Protein AF-0000000072077276 (afdb_homodimer)

Structure (mmCIF, N/CA/C/O backbone):
data_AF-0000000072077276-model_v1
#
loop_
_entity.id
_entity.type
_entity.pdbx_description
1 polymer 'DUF2264 domain-containing protein'
#
loop_
_atom_site.group_PDB
_atom_site.id
_atom_site.type_symbol
_atom_site.label_atom_id
_atom_site.label_alt_id
_atom_site.label_comp_id
_atom_site.label_asym_id
_atom_site.label_entity_id
_atom_site.label_seq_id
_atom_site.pdbx_PDB_ins_code
_atom_site.Cartn_x
_atom_site.Cartn_y
_atom_site.Cartn_z
_atom_site.occupancy
_atom_site.B_iso_or_equiv
_atom_site.auth_seq_id
_atom_site.auth_comp_id
_atom_site.auth_asym_id
_atom_site.auth_atom_id
_atom_site.pdbx_PDB_model_num
ATOM 1 N N . MET A 1 1 ? -15.305 -2.746 10.156 1 89.38 1 MET A N 1
ATOM 2 C CA . MET A 1 1 ? -14.961 -3.555 11.328 1 89.38 1 MET A CA 1
ATOM 3 C C . MET A 1 1 ? -14.883 -2.689 12.578 1 89.38 1 MET A C 1
ATOM 5 O O . MET A 1 1 ? -14.359 -1.573 12.531 1 89.38 1 MET A O 1
ATOM 9 N N . GLN A 1 2 ? -15.477 -3.15 13.703 1 85.81 2 GLN A N 1
ATOM 10 C CA . GLN A 1 2 ? -15.391 -2.453 14.984 1 85.81 2 GLN A CA 1
ATOM 11 C C . GLN A 1 2 ? -14.242 -2.996 15.828 1 85.81 2 GLN A C 1
ATOM 13 O O . GLN A 1 2 ? -14.164 -4.199 16.094 1 85.81 2 GLN A O 1
ATOM 18 N N . PRO A 1 3 ? -13.328 -2.115 16.156 1 91.5 3 PRO A N 1
ATOM 19 C CA . PRO A 1 3 ? -12.188 -2.576 16.969 1 91.5 3 PRO A CA 1
ATOM 20 C C . PRO A 1 3 ? -12.602 -2.994 18.375 1 91.5 3 PRO A C 1
ATOM 22 O O . PRO A 1 3 ? -13.477 -2.373 18.984 1 91.5 3 PRO A O 1
ATOM 25 N N . GLU A 1 4 ? -11.766 -3.916 18.75 1 85.81 4 GLU A N 1
ATOM 26 C CA . GLU A 1 4 ? -11.922 -4.309 20.156 1 85.81 4 GLU A CA 1
ATOM 27 C C . GLU A 1 4 ? -11.305 -3.271 21.094 1 85.81 4 GLU A C 1
ATOM 29 O O . GLU A 1 4 ? -10.383 -2.553 20.719 1 85.81 4 GLU A O 1
ATOM 34 N N . HIS A 1 5 ? -11.867 -2.859 22.125 1 84.5 5 HIS A N 1
ATOM 35 C CA . HIS A 1 5 ? -11.289 -2.09 23.219 1 84.5 5 HIS A CA 1
ATOM 36 C C . HIS A 1 5 ? -11.5 -0.594 23.016 1 84.5 5 HIS A C 1
ATOM 38 O O . HIS A 1 5 ? -10.984 0.22 23.781 1 84.5 5 HIS A O 1
ATOM 44 N N . ILE A 1 6 ? -11.938 -0.221 21.859 1 92.31 6 ILE A N 1
ATOM 45 C CA . ILE A 1 6 ? -12.219 1.193 21.625 1 92.31 6 ILE A CA 1
ATOM 46 C C . ILE A 1 6 ? -13.719 1.449 21.734 1 92.31 6 ILE A C 1
ATOM 48 O O . ILE A 1 6 ? -14.516 0.831 21.031 1 92.31 6 ILE A O 1
ATOM 52 N N . ASN A 1 7 ? -14.062 2.342 22.594 1 93.12 7 ASN A N 1
ATOM 53 C CA . ASN A 1 7 ? -15.469 2.695 22.766 1 93.12 7 ASN A CA 1
ATOM 54 C C . ASN A 1 7 ? -15.938 3.674 21.688 1 93.12 7 ASN A C 1
ATOM 56 O O . ASN A 1 7 ? -15.703 4.879 21.797 1 93.12 7 ASN A O 1
ATOM 60 N N . ALA A 1 8 ? -16.688 3.238 20.812 1 88.62 8 ALA A N 1
ATOM 61 C CA . ALA A 1 8 ? -17.156 4.047 19.688 1 88.62 8 ALA A CA 1
ATOM 62 C C . ALA A 1 8 ? -18.25 5.02 20.109 1 88.62 8 ALA A C 1
ATOM 64 O O . ALA A 1 8 ? -18.547 5.984 19.406 1 88.62 8 ALA A O 1
ATOM 65 N N . ASP A 1 9 ? -18.781 4.863 21.328 1 92.69 9 ASP A N 1
ATOM 66 C CA . ASP A 1 9 ? -19.891 5.691 21.781 1 92.69 9 ASP A CA 1
ATOM 67 C C . ASP A 1 9 ? -19.406 6.785 22.734 1 92.69 9 ASP A C 1
ATOM 69 O O . ASP A 1 9 ? -20.219 7.5 23.328 1 92.69 9 ASP A O 1
ATOM 73 N N . ASN A 1 10 ? -18.141 6.887 22.891 1 96.19 10 ASN A N 1
ATOM 74 C CA . ASN A 1 10 ? -17.594 7.973 23.703 1 96.19 10 ASN A CA 1
ATOM 75 C C . ASN A 1 10 ? -17.984 9.336 23.141 1 96.19 10 ASN A C 1
ATOM 77 O O . ASN A 1 10 ? -17.656 9.664 22 1 96.19 10 ASN A O 1
ATOM 81 N N . PRO A 1 11 ? -18.703 10.156 23.922 1 97.38 11 PRO A N 1
ATOM 82 C CA . PRO A 1 11 ? -19.203 11.414 23.375 1 97.38 11 PRO A CA 1
ATOM 83 C C . PRO A 1 11 ? -18.078 12.438 23.156 1 97.38 11 PRO A C 1
ATOM 85 O O . PRO A 1 11 ? -18.25 13.383 22.375 1 97.38 11 PRO A O 1
ATOM 88 N N . LEU A 1 12 ? -16.891 12.336 23.859 1 97.5 12 LEU A N 1
ATOM 89 C CA . LEU A 1 12 ? -15.758 13.25 23.781 1 97.5 12 LEU A CA 1
ATOM 90 C C . LEU A 1 12 ? -16.219 14.695 24 1 97.5 12 LEU A C 1
ATOM 92 O O . LEU A 1 12 ? -15.953 15.562 23.172 1 97.5 12 LEU A O 1
ATOM 96 N N . GLN A 1 13 ? -16.844 14.938 25.172 1 96.75 13 GLN A N 1
ATOM 97 C CA . GLN A 1 13 ? -17.406 16.25 25.469 1 96.75 13 GLN A CA 1
ATOM 98 C C . GLN A 1 13 ? -16.766 16.844 26.719 1 96.75 13 GLN A C 1
ATOM 100 O O . GLN A 1 13 ? -16.734 18.062 26.875 1 96.75 13 GLN A O 1
ATOM 105 N N . GLN A 1 14 ? -16.312 15.977 27.594 1 96.25 14 GLN A N 1
ATOM 106 C CA . GLN A 1 14 ? -15.727 16.422 28.859 1 96.25 14 GLN A CA 1
ATOM 107 C C . GLN A 1 14 ? -14.344 15.812 29.062 1 96.25 14 GLN A C 1
ATOM 109 O O . GLN A 1 14 ? -13.93 14.93 28.312 1 96.25 14 GLN A O 1
ATOM 114 N N . ARG A 1 15 ? -13.68 16.297 30.078 1 97.75 15 ARG A N 1
ATOM 115 C CA . ARG A 1 15 ? -12.32 15.867 30.359 1 97.75 15 ARG A CA 1
ATOM 116 C C . ARG A 1 15 ? -12.266 14.359 30.609 1 97.75 15 ARG A C 1
ATOM 118 O O . ARG A 1 15 ? -11.344 13.688 30.141 1 97.75 15 ARG A O 1
ATOM 125 N N . SER A 1 16 ? -13.25 13.82 31.297 1 97.12 16 SER A N 1
ATOM 126 C CA . SER A 1 16 ? -13.289 12.391 31.609 1 97.12 16 SER A CA 1
ATOM 127 C C . SER A 1 16 ? -13.445 11.555 30.344 1 97.12 16 SER A C 1
ATOM 129 O O . SER A 1 16 ? -12.906 10.445 30.25 1 97.12 16 SER A O 1
ATOM 131 N N . ASP A 1 17 ? -14.25 12.07 29.375 1 97.75 17 ASP A N 1
ATOM 132 C CA . ASP A 1 17 ? -14.422 11.367 28.109 1 97.75 17 ASP A CA 1
ATOM 133 C C . ASP A 1 17 ? -13.086 11.227 27.375 1 97.75 17 ASP A C 1
ATOM 135 O O . ASP A 1 17 ? -12.758 10.148 26.891 1 97.75 17 ASP A O 1
ATOM 139 N N . LEU A 1 18 ? -12.422 12.336 27.328 1 98 18 LEU A N 1
ATOM 140 C CA . LEU A 1 18 ? -11.141 12.32 26.641 1 98 18 LEU A CA 1
ATOM 141 C C . LEU A 1 18 ? -10.133 11.438 27.359 1 98 18 LEU A C 1
ATOM 143 O O . LEU A 1 18 ? -9.359 10.711 26.734 1 98 18 LEU A O 1
ATOM 147 N N . THR A 1 19 ? -10.117 11.516 28.703 1 97.56 19 THR A N 1
ATOM 148 C CA . THR A 1 19 ? -9.258 10.664 29.5 1 97.56 19 THR A CA 1
ATOM 149 C C . THR A 1 19 ? -9.5 9.195 29.203 1 97.56 19 THR A C 1
ATOM 151 O O . THR A 1 19 ? -8.555 8.43 29 1 97.56 19 THR A O 1
ATOM 154 N N . GLN A 1 20 ? -10.719 8.852 29.109 1 97 20 GLN A N 1
ATOM 155 C CA . GLN A 1 20 ? -11.07 7.473 28.812 1 97 20 GLN A CA 1
ATOM 156 C C . GLN A 1 20 ? -10.625 7.082 27.406 1 97 20 GLN A C 1
ATOM 158 O O . GLN A 1 20 ? -10.094 5.992 27.188 1 97 20 GLN A O 1
ATOM 163 N N . TRP A 1 21 ? -10.914 7.969 26.516 1 97 21 TRP A N 1
ATOM 164 C CA . TRP A 1 21 ? -10.562 7.719 25.125 1 97 21 TRP A CA 1
ATOM 165 C C . TRP A 1 21 ? -9.062 7.492 24.969 1 97 21 TRP A C 1
ATOM 167 O O . TRP A 1 21 ? -8.633 6.578 24.266 1 97 21 TRP A O 1
ATOM 177 N N . VAL A 1 22 ? -8.242 8.281 25.609 1 97.38 22 VAL A N 1
ATOM 178 C CA . VAL A 1 22 ? -6.785 8.156 25.562 1 97.38 22 VAL A CA 1
ATOM 179 C C . VAL A 1 22 ? -6.352 6.855 26.234 1 97.38 22 VAL A C 1
ATOM 181 O O . VAL A 1 22 ? -5.492 6.141 25.703 1 97.38 22 VAL A O 1
ATOM 184 N N . ASN A 1 23 ? -6.953 6.523 27.328 1 97.19 23 ASN A N 1
ATOM 185 C CA . ASN A 1 23 ? -6.629 5.27 28.016 1 97.19 23 ASN A CA 1
ATOM 186 C C . ASN A 1 23 ? -6.977 4.062 27.156 1 97.19 23 ASN A C 1
ATOM 188 O O . ASN A 1 23 ? -6.25 3.066 27.156 1 97.19 23 ASN A O 1
ATOM 192 N N . ASP A 1 24 ? -8.109 4.152 26.469 1 96.69 24 ASP A N 1
ATOM 193 C CA . ASP A 1 24 ? -8.469 3.064 25.562 1 96.69 24 ASP A CA 1
ATOM 194 C C . ASP A 1 24 ? -7.367 2.836 24.516 1 96.69 24 ASP A C 1
ATOM 196 O O . ASP A 1 24 ? -6.977 1.694 24.266 1 96.69 24 ASP A O 1
ATOM 200 N N . MET A 1 25 ? -6.871 3.85 23.953 1 96.44 25 MET A N 1
ATOM 201 C CA . MET A 1 25 ? -5.844 3.758 22.906 1 96.44 25 MET A CA 1
ATOM 202 C C . MET A 1 25 ? -4.535 3.225 23.484 1 96.44 25 MET A C 1
ATOM 204 O O . MET A 1 25 ? -3.875 2.389 22.875 1 96.44 25 MET A O 1
ATOM 208 N N . LEU A 1 26 ? -4.172 3.701 24.656 1 97.25 26 LEU A N 1
ATOM 209 C CA . LEU A 1 26 ? -2.951 3.236 25.297 1 97.25 26 LEU A CA 1
ATOM 210 C C . LEU A 1 26 ? -3.068 1.769 25.688 1 97.25 26 LEU A C 1
ATOM 212 O O . LEU A 1 26 ? -2.145 0.984 25.469 1 97.25 26 LEU A O 1
ATOM 216 N N . ASN A 1 27 ? -4.199 1.4 26.203 1 96.62 27 ASN A N 1
ATOM 217 C CA . ASN A 1 27 ? -4.414 0.046 26.703 1 96.62 27 ASN A CA 1
ATOM 218 C C . ASN A 1 27 ? -4.48 -0.966 25.562 1 96.62 27 ASN A C 1
ATOM 220 O O . ASN A 1 27 ? -4.195 -2.148 25.75 1 96.62 27 ASN A O 1
ATOM 224 N N . ALA A 1 28 ? -4.867 -0.526 24.406 1 96.25 28 ALA A N 1
ATOM 225 C CA . ALA A 1 28 ? -4.863 -1.402 23.25 1 96.25 28 ALA A CA 1
ATOM 226 C C . ALA A 1 28 ? -3.449 -1.874 22.922 1 96.25 28 ALA A C 1
ATOM 228 O O . ALA A 1 28 ? -3.262 -2.969 22.375 1 96.25 28 ALA A O 1
ATOM 229 N N . VAL A 1 29 ? -2.395 -1.119 23.312 1 96.94 29 VAL A N 1
ATOM 230 C CA . VAL A 1 29 ? -1.002 -1.429 23.016 1 96.94 29 VAL A CA 1
ATOM 231 C C . VAL A 1 29 ? -0.371 -2.178 24.188 1 96.94 29 VAL A C 1
ATOM 233 O O . VAL A 1 29 ? 0.599 -2.918 24 1 96.94 29 VAL A O 1
ATOM 236 N N . THR A 1 30 ? -0.944 -2.123 25.359 1 95.06 30 THR A N 1
ATOM 237 C CA . THR A 1 30 ? -0.381 -2.598 26.625 1 95.06 30 THR A CA 1
ATOM 238 C C . THR A 1 30 ? -0.047 -4.082 26.531 1 95.06 30 THR A C 1
ATOM 240 O O . THR A 1 30 ? 1.005 -4.516 27.016 1 95.06 30 THR A O 1
ATOM 243 N N . PRO A 1 31 ? -0.903 -4.887 25.828 1 93 31 PRO A N 1
ATOM 244 C CA . PRO A 1 31 ? -0.602 -6.32 25.797 1 93 31 PRO A CA 1
ATOM 245 C C . PRO A 1 31 ? 0.715 -6.621 25.078 1 93 31 PRO A C 1
ATOM 247 O O . PRO A 1 31 ? 1.276 -7.707 25.25 1 93 31 PRO A O 1
ATOM 250 N N . PHE A 1 32 ? 1.221 -5.691 24.391 1 94.94 32 PHE A N 1
ATOM 251 C CA . PHE A 1 32 ? 2.414 -5.938 23.594 1 94.94 32 PHE A CA 1
ATOM 252 C C . PHE A 1 32 ? 3.65 -5.363 24.266 1 94.94 32 PHE A C 1
ATOM 254 O O . PHE A 1 32 ? 4.77 -5.527 23.781 1 94.94 32 PHE A O 1
ATOM 261 N N . ILE A 1 33 ? 3.479 -4.676 25.328 1 94.62 33 ILE A N 1
ATOM 262 C CA . ILE A 1 33 ? 4.605 -4.207 26.141 1 94.62 33 ILE A CA 1
ATOM 263 C C . ILE A 1 33 ? 5.094 -5.324 27.047 1 94.62 33 ILE A C 1
ATOM 265 O O . ILE A 1 33 ? 4.363 -5.766 27.938 1 94.62 33 ILE A O 1
ATOM 269 N N . LYS A 1 34 ? 6.344 -5.738 26.891 1 90.25 34 LYS A N 1
ATOM 270 C CA . LYS A 1 34 ? 6.902 -6.832 27.688 1 90.25 34 LYS A CA 1
ATOM 271 C C . LYS A 1 34 ? 7.879 -6.312 28.734 1 90.25 34 LYS A C 1
ATOM 273 O O . LYS A 1 34 ? 8.609 -5.352 28.469 1 90.25 34 LYS A O 1
ATOM 278 N N . ASN A 1 35 ? 7.875 -6.914 29.859 1 88.62 35 ASN A N 1
ATOM 279 C CA . ASN A 1 35 ? 8.633 -6.441 31.016 1 88.62 35 ASN A CA 1
ATOM 280 C C . ASN A 1 35 ? 10.125 -6.336 30.703 1 88.62 35 ASN A C 1
ATOM 282 O O . ASN A 1 35 ? 10.789 -5.402 31.141 1 88.62 35 ASN A O 1
ATOM 286 N N . ASN A 1 36 ? 10.711 -7.129 30.016 1 92.19 36 ASN A N 1
ATOM 287 C CA . ASN A 1 36 ? 12.148 -7.09 29.781 1 92.19 36 ASN A CA 1
ATOM 288 C C . ASN A 1 36 ? 12.477 -6.43 28.438 1 92.19 36 ASN A C 1
ATOM 290 O O . ASN A 1 36 ? 13.625 -6.48 27.984 1 92.19 36 ASN A O 1
ATOM 294 N N . HIS A 1 37 ? 11.477 -5.707 27.938 1 93.94 37 HIS A N 1
ATOM 295 C CA . HIS A 1 37 ? 11.703 -5.012 26.688 1 93.94 37 HIS A CA 1
ATOM 296 C C . HIS A 1 37 ? 11.641 -3.498 26.859 1 93.94 37 HIS A C 1
ATOM 298 O O . HIS A 1 37 ? 11.258 -3.014 27.938 1 93.94 37 HIS A O 1
ATOM 304 N N . SER A 1 38 ? 12.141 -2.773 25.953 1 97.81 38 SER A N 1
ATOM 305 C CA . SER A 1 38 ? 12.109 -1.314 26 1 97.81 38 SER A CA 1
ATOM 306 C C . SER A 1 38 ? 11.367 -0.736 24.797 1 97.81 38 SER A C 1
ATOM 308 O O . SER A 1 38 ? 11.203 0.48 24.688 1 97.81 38 SER A O 1
ATOM 310 N N . GLY A 1 39 ? 10.992 -1.572 23.797 1 97.38 39 GLY A N 1
ATOM 311 C CA . GLY A 1 39 ? 10.18 -1.216 22.656 1 97.38 39 GLY A CA 1
ATOM 312 C C . GLY A 1 39 ? 8.93 -2.061 22.516 1 97.38 39 GLY A C 1
ATOM 313 O O . GLY A 1 39 ? 8.688 -2.953 23.328 1 97.38 39 GLY A O 1
ATOM 314 N N . VAL A 1 40 ? 8.078 -1.705 21.609 1 97.56 40 VAL A N 1
ATOM 315 C CA . VAL A 1 40 ? 6.84 -2.434 21.359 1 97.56 40 VAL A CA 1
ATOM 316 C C . VAL A 1 40 ? 6.793 -2.881 19.906 1 97.56 40 VAL A C 1
ATOM 318 O O . VAL A 1 40 ? 6.887 -2.057 18.984 1 97.56 40 VAL A O 1
ATOM 321 N N . ASP A 1 41 ? 6.703 -4.156 19.609 1 96.44 41 ASP A N 1
ATOM 322 C CA . ASP A 1 41 ? 6.602 -4.734 18.266 1 96.44 41 ASP A CA 1
ATOM 323 C C . ASP A 1 41 ? 5.141 -4.898 17.859 1 96.44 41 ASP A C 1
ATOM 325 O O . ASP A 1 41 ? 4.441 -5.777 18.359 1 96.44 41 ASP A O 1
ATOM 329 N N . LEU A 1 42 ? 4.664 -4.047 16.906 1 97.19 42 LEU A N 1
ATOM 330 C CA . LEU A 1 42 ? 3.234 -3.984 16.641 1 97.19 42 LEU A CA 1
ATOM 331 C C . LEU A 1 42 ? 2.92 -4.586 15.273 1 97.19 42 LEU A C 1
ATOM 333 O O . LEU A 1 42 ? 1.758 -4.859 14.961 1 97.19 42 LEU A O 1
ATOM 337 N N . ALA A 1 43 ? 3.826 -4.789 14.422 1 96.5 43 ALA A N 1
ATOM 338 C CA . ALA A 1 43 ? 3.582 -5.344 13.094 1 96.5 43 ALA A CA 1
ATOM 339 C C . ALA A 1 43 ? 4.887 -5.789 12.438 1 96.5 43 ALA A C 1
ATOM 341 O O . ALA A 1 43 ? 5.973 -5.422 12.891 1 96.5 43 ALA A O 1
ATOM 342 N N . ASN A 1 44 ? 4.773 -6.488 11.289 1 95.62 44 ASN A N 1
ATOM 343 C CA . ASN A 1 44 ? 5.945 -7.07 10.641 1 95.62 44 ASN A CA 1
ATOM 344 C C . ASN A 1 44 ? 6.383 -6.25 9.43 1 95.62 44 ASN A C 1
ATOM 346 O O . ASN A 1 44 ? 7.359 -6.594 8.766 1 95.62 44 ASN A O 1
ATOM 350 N N . PHE A 1 45 ? 5.656 -5.176 9.008 1 96.5 45 PHE A N 1
ATOM 351 C CA . PHE A 1 45 ? 6.227 -4.188 8.102 1 96.5 45 PHE A CA 1
ATOM 352 C C . PHE A 1 45 ? 7.051 -3.162 8.875 1 96.5 45 PHE A C 1
ATOM 354 O O . PHE A 1 45 ? 7 -3.115 10.109 1 96.5 45 PHE A O 1
ATOM 361 N N . THR A 1 46 ? 7.855 -2.322 8.125 1 95.56 46 THR A N 1
ATOM 362 C CA . THR A 1 46 ? 8.742 -1.436 8.875 1 95.56 46 THR A CA 1
ATOM 363 C C . THR A 1 46 ? 9.039 -0.172 8.07 1 95.56 46 THR A C 1
ATOM 365 O O . THR A 1 46 ? 8.258 0.221 7.207 1 95.56 46 THR A O 1
ATOM 368 N N . THR A 1 47 ? 10.039 0.532 8.492 1 96.12 47 THR A N 1
ATOM 369 C CA . THR A 1 47 ? 10.453 1.823 7.961 1 96.12 47 THR A CA 1
ATOM 370 C C . THR A 1 47 ? 11.914 1.776 7.508 1 96.12 47 THR A C 1
ATOM 372 O O . THR A 1 47 ? 12.57 0.743 7.629 1 96.12 47 THR A O 1
ATOM 375 N N . HIS A 1 48 ? 12.352 2.932 6.977 1 94.88 48 HIS A N 1
ATOM 376 C CA . HIS A 1 48 ? 13.703 2.98 6.426 1 94.88 48 HIS A CA 1
ATOM 377 C C . HIS A 1 48 ? 14.75 2.879 7.531 1 94.88 48 HIS A C 1
ATOM 379 O O . HIS A 1 48 ? 15.914 2.58 7.258 1 94.88 48 HIS A O 1
ATOM 385 N N . TYR A 1 49 ? 14.383 3.078 8.781 1 95.5 49 TYR A N 1
ATOM 386 C CA . TYR A 1 49 ? 15.375 2.996 9.844 1 95.5 49 TYR A CA 1
ATOM 387 C C . TYR A 1 49 ? 15.281 1.662 10.578 1 95.5 49 TYR A C 1
ATOM 389 O O . TYR A 1 49 ? 15.961 1.451 11.586 1 95.5 49 TYR A O 1
ATOM 397 N N . GLY A 1 50 ? 14.492 0.74 10.18 1 94.56 50 GLY A N 1
ATOM 398 C CA . GLY A 1 50 ? 14.516 -0.653 10.594 1 94.56 50 GLY A CA 1
ATOM 399 C C . GLY A 1 50 ? 13.625 -0.931 11.797 1 94.56 50 GLY A C 1
ATOM 400 O O . GLY A 1 50 ? 13.172 -0.001 12.461 1 94.56 50 GLY A O 1
ATOM 401 N N . GLN A 1 51 ? 13.484 -2.146 12.102 1 94.38 51 GLN A N 1
ATOM 402 C CA . GLN A 1 51 ? 12.5 -2.65 13.047 1 94.38 51 GLN A CA 1
ATOM 403 C C . GLN A 1 51 ? 12.867 -2.262 14.477 1 94.38 51 GLN A C 1
ATOM 405 O O . GLN A 1 51 ? 11.992 -1.912 15.273 1 94.38 51 GLN A O 1
ATOM 410 N N . ARG A 1 52 ? 14.117 -2.369 14.852 1 94.69 52 ARG A N 1
ATOM 411 C CA . ARG A 1 52 ? 14.531 -2.09 16.219 1 94.69 52 ARG A CA 1
ATOM 412 C C . ARG A 1 52 ? 14.18 -0.662 16.625 1 94.69 52 ARG A C 1
ATOM 414 O O . ARG A 1 52 ? 13.562 -0.437 17.672 1 94.69 52 ARG A O 1
ATOM 421 N N . ILE A 1 53 ? 14.539 0.257 15.766 1 97 53 ILE A N 1
ATOM 422 C CA . ILE A 1 53 ? 14.258 1.66 16.047 1 97 53 ILE A CA 1
ATOM 423 C C . ILE A 1 53 ? 12.75 1.914 15.945 1 97 53 ILE A C 1
ATOM 425 O O . ILE A 1 53 ? 12.195 2.695 16.719 1 97 53 ILE A O 1
ATOM 429 N N . ALA A 1 54 ? 12.109 1.215 15 1 97.69 54 ALA A N 1
ATOM 430 C CA . ALA A 1 54 ? 10.656 1.321 14.867 1 97.69 54 ALA A CA 1
ATOM 431 C C . ALA A 1 54 ? 9.953 0.899 16.156 1 97.69 54 ALA A C 1
ATOM 433 O O . ALA A 1 54 ? 8.961 1.511 16.547 1 97.69 54 ALA A O 1
ATOM 434 N N . ASN A 1 55 ? 10.453 -0.139 16.812 1 97.69 55 ASN A N 1
ATOM 435 C CA . ASN A 1 55 ? 9.867 -0.604 18.062 1 97.69 55 ASN A CA 1
ATOM 436 C C . ASN A 1 55 ? 10.055 0.419 19.188 1 97.69 55 ASN A C 1
ATOM 438 O O . ASN A 1 55 ? 9.148 0.634 20 1 97.69 55 ASN A O 1
ATOM 442 N N . MET A 1 56 ? 11.219 0.951 19.25 1 98.25 56 MET A N 1
ATOM 443 C CA . MET A 1 56 ? 11.461 2.004 20.234 1 98.25 56 MET A CA 1
ATOM 444 C C . MET A 1 56 ? 10.547 3.199 19.984 1 98.25 56 MET A C 1
ATOM 446 O O . MET A 1 56 ? 10.008 3.777 20.938 1 98.25 56 MET A O 1
ATOM 450 N N . GLU A 1 57 ? 10.391 3.576 18.703 1 98.5 57 GLU A N 1
ATOM 451 C CA . GLU A 1 57 ? 9.484 4.656 18.328 1 98.5 57 GLU A CA 1
ATOM 452 C C . GLU A 1 57 ? 8.062 4.375 18.812 1 98.5 57 GLU A C 1
ATOM 454 O O . GLU A 1 57 ? 7.402 5.258 19.359 1 98.5 57 GLU A O 1
ATOM 459 N N . ALA A 1 58 ? 7.625 3.152 18.594 1 98.5 58 ALA A N 1
ATOM 460 C CA . ALA A 1 58 ? 6.273 2.777 19 1 98.5 58 ALA A CA 1
ATOM 461 C C . ALA A 1 58 ? 6.062 3.051 20.484 1 98.5 58 ALA A C 1
ATOM 463 O O . ALA A 1 58 ? 5.031 3.607 20.875 1 98.5 58 ALA A O 1
ATOM 464 N N . PHE A 1 59 ? 7.031 2.701 21.297 1 98.12 59 PHE A N 1
ATOM 465 C CA . PHE A 1 59 ? 6.941 2.951 22.734 1 98.12 59 PHE A CA 1
ATOM 466 C C . PHE A 1 59 ? 6.945 4.445 23.016 1 98.12 59 PHE A C 1
ATOM 468 O O . PHE A 1 59 ? 6.09 4.945 23.75 1 98.12 59 PHE A O 1
ATOM 475 N N . SER A 1 60 ? 7.887 5.145 22.438 1 98.56 60 SER A N 1
ATOM 476 C CA . SER A 1 60 ? 8.07 6.566 22.719 1 98.56 60 SER A CA 1
ATOM 477 C C . SER A 1 60 ? 6.828 7.367 22.375 1 98.56 60 SER A C 1
ATOM 479 O O . SER A 1 60 ? 6.477 8.32 23.062 1 98.56 60 SER A O 1
ATOM 481 N N . ARG A 1 61 ? 6.207 6.996 21.328 1 98.62 61 ARG A N 1
ATOM 482 C CA . ARG A 1 61 ? 5.066 7.758 20.828 1 98.62 61 ARG A CA 1
ATOM 483 C C . ARG A 1 61 ? 3.891 7.676 21.812 1 98.62 61 ARG A C 1
ATOM 485 O O . ARG A 1 61 ? 3.059 8.578 21.859 1 98.62 61 ARG A O 1
ATOM 492 N N . LEU A 1 62 ? 3.812 6.594 22.594 1 98.38 62 LEU A N 1
ATOM 493 C CA . LEU A 1 62 ? 2.752 6.465 23.594 1 98.38 62 LEU A CA 1
ATOM 494 C C . LEU A 1 62 ? 2.885 7.535 24.672 1 98.38 62 LEU A C 1
ATOM 496 O O . LEU A 1 62 ? 1.892 7.934 25.281 1 98.38 62 LEU A O 1
ATOM 500 N N . LEU A 1 63 ? 4.102 8.023 24.859 1 98.5 63 LEU A N 1
ATOM 501 C CA . LEU A 1 63 ? 4.363 9 25.906 1 98.5 63 LEU A CA 1
ATOM 502 C C . LEU A 1 63 ? 3.658 10.32 25.625 1 98.5 63 LEU A C 1
ATOM 504 O O . LEU A 1 63 ? 3.4 11.102 26.531 1 98.5 63 LEU A O 1
ATOM 508 N N . TRP A 1 64 ? 3.289 10.57 24.375 1 98.69 64 TRP A N 1
ATOM 509 C CA . TRP A 1 64 ? 2.529 11.766 24.031 1 98.69 64 TRP A CA 1
ATOM 510 C C . TRP A 1 64 ? 1.141 11.727 24.656 1 98.69 64 TRP A C 1
ATOM 512 O O . TRP A 1 64 ? 0.505 12.766 24.844 1 98.69 64 TRP A O 1
ATOM 522 N N . GLY A 1 65 ? 0.64 10.508 24.922 1 98.25 65 GLY A N 1
ATOM 523 C CA . GLY A 1 65 ? -0.604 10.352 25.656 1 98.25 65 GLY A CA 1
ATOM 524 C C . GLY A 1 65 ? -0.401 10.234 27.156 1 98.25 65 GLY A C 1
ATOM 525 O O . GLY A 1 65 ? -1.16 10.812 27.938 1 98.25 65 GLY A O 1
ATOM 526 N N . VAL A 1 66 ? 0.669 9.609 27.594 1 98.19 66 VAL A N 1
ATOM 527 C CA . VAL A 1 66 ? 0.968 9.352 29 1 98.19 66 VAL A CA 1
ATOM 528 C C . VAL A 1 66 ? 1.277 10.664 29.703 1 98.19 66 VAL A C 1
ATOM 530 O O . VAL A 1 66 ? 0.787 10.914 30.812 1 98.19 66 VAL A O 1
ATOM 533 N N . THR A 1 67 ? 2.008 11.539 29.109 1 98.44 67 THR A N 1
ATOM 534 C CA . THR A 1 67 ? 2.529 12.766 29.703 1 98.44 67 THR A CA 1
ATOM 535 C C . THR A 1 67 ? 1.393 13.703 30.094 1 98.44 67 THR A C 1
ATOM 537 O O . THR A 1 67 ? 1.331 14.164 31.234 1 98.44 67 THR A O 1
ATOM 540 N N . PRO A 1 68 ? 0.455 13.984 29.188 1 98.19 68 PRO A N 1
ATOM 541 C CA . PRO A 1 68 ? -0.625 14.891 29.594 1 98.19 68 PRO A CA 1
ATOM 542 C C . PRO A 1 68 ? -1.52 14.289 30.688 1 98.19 68 PRO A C 1
ATOM 544 O O . PRO A 1 68 ? -2.053 15.016 31.516 1 98.19 68 PRO A O 1
ATOM 547 N N . LEU A 1 69 ? -1.685 12.969 30.672 1 97.5 69 LEU A N 1
ATOM 548 C CA . LEU A 1 69 ? -2.428 12.328 31.75 1 97.5 69 LEU A CA 1
ATOM 549 C C . LEU A 1 69 ? -1.738 12.547 33.094 1 97.5 69 LEU A C 1
ATOM 551 O O . LEU A 1 69 ? -2.363 13.016 34.062 1 97.5 69 LEU A O 1
ATOM 555 N N . LEU A 1 70 ? -0.48 12.32 33.188 1 97.25 70 LEU A N 1
ATOM 556 C CA . LEU A 1 70 ? 0.288 12.484 34.438 1 97.25 70 LEU A CA 1
ATOM 557 C C . LEU A 1 70 ? 0.296 13.938 34.875 1 97.25 70 LEU A C 1
ATOM 559 O O . LEU A 1 70 ? 0.095 14.234 36.062 1 97.25 70 LEU A O 1
ATOM 563 N N . ALA A 1 71 ? 0.58 14.797 33.938 1 97.06 71 ALA A N 1
ATOM 564 C CA . ALA A 1 71 ? 0.638 16.219 34.25 1 97.06 71 ALA A CA 1
ATOM 565 C C . ALA A 1 71 ? -0.701 16.734 34.781 1 97.06 71 ALA A C 1
ATOM 567 O O . ALA A 1 71 ? -0.745 17.641 35.594 1 97.06 71 ALA A O 1
ATOM 568 N N . GLY A 1 72 ? -1.769 16.141 34.25 1 95.56 72 GLY A N 1
ATOM 569 C CA . GLY A 1 72 ? -3.105 16.547 34.656 1 95.56 72 GLY A CA 1
ATOM 570 C C . GLY A 1 72 ? -3.564 15.852 35.938 1 95.56 72 GLY A C 1
ATOM 571 O O . GLY A 1 72 ? -4.691 16.062 36.375 1 95.56 72 GLY A O 1
ATOM 572 N N . GLY A 1 73 ? -2.717 15.008 36.469 1 93.88 73 GLY A N 1
ATOM 573 C CA . GLY A 1 73 ? -3.016 14.383 37.75 1 93.88 73 GLY A CA 1
ATOM 574 C C . GLY A 1 73 ? -3.609 12.992 37.594 1 93.88 73 GLY A C 1
ATOM 575 O O . GLY A 1 73 ? -4.109 12.422 38.594 1 93.88 73 GLY A O 1
ATOM 576 N N . GLN A 1 74 ? -3.666 12.469 36.438 1 92.88 74 GLN A N 1
ATOM 577 C CA . GLN A 1 74 ? -4.176 11.117 36.188 1 92.88 74 GLN A CA 1
ATOM 578 C C . GLN A 1 74 ? -3.041 10.148 35.875 1 92.88 74 GLN A C 1
ATOM 580 O O . GLN A 1 74 ? -2.15 10.461 35.094 1 92.88 74 GLN A O 1
ATOM 585 N N . GLU A 1 75 ? -3.1 9.039 36.469 1 91.88 75 GLU A N 1
ATOM 586 C CA . GLU A 1 75 ? -2.104 8.008 36.188 1 91.88 75 GLU A CA 1
ATOM 587 C C . GLU A 1 75 ? -2.631 6.992 35.188 1 91.88 75 GLU A C 1
ATOM 589 O O . GLU A 1 75 ? -3.686 6.391 35.375 1 91.88 75 GLU A O 1
ATOM 594 N N . PRO A 1 76 ? -1.927 6.871 34 1 91.75 76 PRO A N 1
ATOM 595 C CA . PRO A 1 76 ? -2.338 5.812 33.094 1 91.75 76 PRO A CA 1
ATOM 596 C C . PRO A 1 76 ? -2.326 4.43 33.719 1 91.75 76 PRO A C 1
ATOM 598 O O . PRO A 1 76 ? -1.574 4.191 34.688 1 91.75 76 PRO A O 1
ATOM 601 N N . GLU A 1 77 ? -3.127 3.617 33 1 85.81 77 GLU A N 1
ATOM 602 C CA . GLU A 1 77 ? -3.135 2.236 33.5 1 85.81 77 GLU A CA 1
ATOM 603 C C . GLU A 1 77 ? -1.774 1.576 33.281 1 85.81 77 GLU A C 1
ATOM 605 O O . GLU A 1 77 ? -1.158 1.717 32.219 1 85.81 77 GLU A O 1
ATOM 610 N N . GLN A 1 78 ? -1.125 1.022 34.188 1 90.25 78 GLN A N 1
ATOM 611 C CA . GLN A 1 78 ? 0.118 0.259 34.156 1 90.25 78 GLN A CA 1
ATOM 612 C C . GLN A 1 78 ? 1.324 1.175 33.969 1 90.25 78 GLN A C 1
ATOM 614 O O . GLN A 1 78 ? 2.186 0.912 33.125 1 90.25 78 GLN A O 1
ATOM 619 N N . LEU A 1 79 ? 1.255 2.334 34.531 1 94.44 79 LEU A N 1
ATOM 620 C CA . LEU A 1 79 ? 2.354 3.293 34.469 1 94.44 79 LEU A CA 1
ATOM 621 C C . LEU A 1 79 ? 3.691 2.598 34.719 1 94.44 79 LEU A C 1
ATOM 623 O O . LEU A 1 79 ? 4.707 2.988 34.125 1 94.44 79 LEU A O 1
ATOM 627 N N . SER A 1 80 ? 3.664 1.491 35.5 1 95.31 80 SER A N 1
ATOM 628 C CA . SER A 1 80 ? 4.883 0.772 35.844 1 95.31 80 SER A CA 1
ATOM 629 C C . SER A 1 80 ? 5.562 0.189 34.594 1 95.31 80 SER A C 1
ATOM 631 O O . SER A 1 80 ? 6.789 0.088 34.562 1 95.31 80 SER A O 1
ATOM 633 N N . LEU A 1 81 ? 4.773 -0.216 33.625 1 95.81 81 LEU A N 1
ATOM 634 C CA . LEU A 1 81 ? 5.332 -0.767 32.375 1 95.81 81 LEU A CA 1
ATOM 635 C C . LEU A 1 81 ? 6.117 0.294 31.625 1 95.81 81 LEU A C 1
ATOM 637 O O . LEU A 1 81 ? 7.176 0.003 31.062 1 95.81 81 LEU A O 1
ATOM 641 N N . TYR A 1 82 ? 5.625 1.506 31.641 1 96.75 82 TYR A N 1
ATOM 642 C CA . TYR A 1 82 ? 6.305 2.602 30.953 1 96.75 82 TYR A CA 1
ATOM 643 C C . TYR A 1 82 ? 7.613 2.951 31.656 1 96.75 82 TYR A C 1
ATOM 645 O O . TYR A 1 82 ? 8.641 3.139 31 1 96.75 82 TYR A O 1
ATOM 653 N N . ILE A 1 83 ? 7.496 3.012 32.969 1 97.12 83 ILE A N 1
ATOM 654 C CA . ILE A 1 83 ? 8.664 3.355 33.781 1 97.12 83 ILE A CA 1
ATOM 655 C C . ILE A 1 83 ? 9.758 2.312 33.562 1 97.12 83 ILE A C 1
ATOM 657 O O . ILE A 1 83 ? 10.914 2.66 33.281 1 97.12 83 ILE A O 1
ATOM 661 N N . GLN A 1 84 ? 9.359 1.06 33.625 1 97.5 84 GLN A N 1
ATOM 662 C CA . GLN A 1 84 ? 10.328 -0.023 33.469 1 97.5 84 GLN A CA 1
ATOM 663 C C . GLN A 1 84 ? 10.953 -0.005 32.062 1 97.5 84 GLN A C 1
ATOM 665 O O . GLN A 1 84 ? 12.156 -0.238 31.922 1 97.5 84 GLN A O 1
ATOM 670 N N . ALA A 1 85 ? 10.164 0.241 31.062 1 98 85 ALA A N 1
ATOM 671 C CA . ALA A 1 85 ? 10.672 0.288 29.688 1 98 85 ALA A CA 1
ATOM 672 C C . ALA A 1 85 ? 11.688 1.408 29.516 1 98 85 ALA A C 1
ATOM 674 O O . ALA A 1 85 ? 12.703 1.237 28.828 1 98 85 ALA A O 1
ATOM 675 N N . ILE A 1 86 ? 11.477 2.568 30.141 1 98.5 86 ILE A N 1
ATOM 676 C CA . ILE A 1 86 ? 12.406 3.688 30.062 1 98.5 86 ILE A CA 1
ATOM 677 C C . ILE A 1 86 ? 13.719 3.311 30.734 1 98.5 86 ILE A C 1
ATOM 679 O O . ILE A 1 86 ? 14.797 3.561 30.203 1 98.5 86 ILE A O 1
ATOM 683 N N . LYS A 1 87 ? 13.578 2.688 31.922 1 98.38 87 LYS A N 1
ATOM 684 C CA . LYS A 1 87 ? 14.773 2.248 32.625 1 98.38 87 LYS A CA 1
ATOM 685 C C . LYS A 1 87 ? 15.586 1.271 31.797 1 98.38 87 LYS A C 1
ATOM 687 O O . LYS A 1 87 ? 16.812 1.409 31.688 1 98.38 87 LYS A O 1
ATOM 692 N N . ASN A 1 88 ? 14.914 0.306 31.203 1 98.5 88 ASN A N 1
ATOM 693 C CA . ASN A 1 88 ? 15.586 -0.668 30.359 1 98.5 88 ASN A CA 1
ATOM 694 C C . ASN A 1 88 ? 16.25 0.001 29.156 1 98.5 88 ASN A C 1
ATOM 696 O O . ASN A 1 88 ? 17.406 -0.283 28.844 1 98.5 88 ASN A O 1
ATOM 700 N N . GLY A 1 89 ? 15.57 0.883 28.5 1 98.56 89 GLY A N 1
ATOM 701 C CA . GLY A 1 89 ? 16 1.481 27.25 1 98.56 89 GLY A CA 1
ATOM 702 C C . GLY A 1 89 ? 17.156 2.449 27.406 1 98.56 89 GLY A C 1
ATOM 703 O O . GLY A 1 89 ? 17.938 2.676 26.484 1 98.56 89 GLY A O 1
ATOM 704 N N . THR A 1 90 ? 17.344 3.008 28.578 1 98.5 90 THR A N 1
ATOM 705 C CA . THR A 1 90 ? 18.359 4.027 28.781 1 98.5 90 THR A CA 1
ATOM 706 C C . THR A 1 90 ? 19.547 3.457 29.547 1 98.5 90 THR A C 1
ATOM 708 O O . THR A 1 90 ? 20.547 4.156 29.766 1 98.5 90 THR A O 1
ATOM 711 N N . HIS A 1 91 ? 19.453 2.186 29.969 1 98.25 91 HIS A N 1
ATOM 712 C CA . HIS A 1 91 ? 20.531 1.508 30.672 1 98.25 91 HIS A CA 1
ATOM 713 C C . HIS A 1 91 ? 21.547 0.906 29.703 1 98.25 91 HIS A C 1
ATOM 715 O O . HIS A 1 91 ? 21.266 -0.107 29.062 1 98.25 91 HIS A O 1
ATOM 721 N N . PRO A 1 92 ? 22.719 1.428 29.672 1 97.81 92 PRO A N 1
ATOM 722 C CA . PRO A 1 92 ? 23.672 1.01 28.641 1 97.81 92 PRO A CA 1
ATOM 723 C C . PRO A 1 92 ? 24.031 -0.47 28.75 1 97.81 92 PRO A C 1
ATOM 725 O O . PRO A 1 92 ? 24.406 -1.087 27.75 1 97.81 92 PRO A O 1
ATOM 728 N N . ALA A 1 93 ? 23.906 -1.079 29.859 1 97.5 93 ALA A N 1
ATOM 729 C CA . ALA A 1 93 ? 24.297 -2.477 30.047 1 97.5 93 ALA A CA 1
ATOM 730 C C . ALA A 1 93 ? 23.109 -3.406 29.797 1 97.5 93 ALA A C 1
ATOM 732 O O . ALA A 1 93 ? 23.266 -4.629 29.797 1 97.5 93 ALA A O 1
ATOM 733 N N . HIS A 1 94 ? 21.953 -2.838 29.719 1 97.31 94 HIS A N 1
ATOM 734 C CA . HIS A 1 94 ? 20.766 -3.662 29.484 1 97.31 94 HIS A CA 1
ATOM 735 C C . HIS A 1 94 ? 20.719 -4.148 28.031 1 97.31 94 HIS A C 1
ATOM 737 O O . HIS A 1 94 ? 21.047 -3.402 27.109 1 97.31 94 HIS A O 1
ATOM 743 N N . PRO A 1 95 ? 20.25 -5.371 27.766 1 96.62 95 PRO A N 1
ATOM 744 C CA . PRO A 1 95 ? 20.156 -5.891 26.391 1 96.62 95 PRO A CA 1
ATOM 745 C C . PRO A 1 95 ? 19.219 -5.074 25.516 1 96.62 95 PRO A C 1
ATOM 747 O O . PRO A 1 95 ? 19.359 -5.066 24.297 1 96.62 95 PRO A O 1
ATOM 750 N N . GLU A 1 96 ? 18.312 -4.383 26.094 1 97.44 96 GLU A N 1
ATOM 751 C CA . GLU A 1 96 ? 17.312 -3.607 25.359 1 97.44 96 GLU A CA 1
ATOM 752 C C . GLU A 1 96 ? 17.672 -2.125 25.328 1 97.44 96 GLU A C 1
ATOM 754 O O . GLU A 1 96 ? 16.812 -1.273 25.109 1 97.44 96 GLU A O 1
ATOM 759 N N . TYR A 1 97 ? 19 -1.826 25.594 1 98.31 97 TYR A N 1
ATOM 760 C CA . TYR A 1 97 ? 19.484 -0.451 25.5 1 98.31 97 TYR A CA 1
ATOM 761 C C . TYR A 1 97 ? 19.188 0.147 24.141 1 98.31 97 TYR A C 1
ATOM 763 O O . TYR A 1 97 ? 19.391 -0.501 23.109 1 98.31 97 TYR A O 1
ATOM 771 N N . TRP A 1 98 ? 18.625 1.367 24.125 1 98.25 98 TRP A N 1
ATOM 772 C CA . TRP A 1 98 ? 18.25 2.006 22.859 1 98.25 98 TRP A CA 1
ATOM 773 C C . TRP A 1 98 ? 19.484 2.422 22.078 1 98.25 98 TRP A C 1
ATOM 775 O O . TRP A 1 98 ? 19.391 2.73 20.875 1 98.25 98 TRP A O 1
ATOM 785 N N . GLY A 1 99 ? 20.641 2.484 22.688 1 96.75 99 GLY A N 1
ATOM 786 C CA . GLY A 1 99 ? 21.906 2.623 21.984 1 96.75 99 GLY A CA 1
ATOM 787 C C . GLY A 1 99 ? 22.312 4.07 21.781 1 96.75 99 GLY A C 1
ATOM 788 O O . GLY A 1 99 ? 21.625 4.988 22.219 1 96.75 99 GLY A O 1
ATOM 789 N N . GLU A 1 100 ? 23.406 4.242 21.078 1 96.31 100 GLU A N 1
ATOM 790 C CA . GLU A 1 100 ? 23.922 5.559 20.688 1 96.31 100 GLU A CA 1
ATOM 791 C C . GLU A 1 100 ? 23.281 6.027 19.391 1 96.31 100 GLU A C 1
ATOM 793 O O . GLU A 1 100 ? 23.031 5.223 18.484 1 96.31 100 GLU A O 1
ATOM 798 N N . ILE A 1 101 ? 23.016 7.309 19.375 1 94.31 101 ILE A N 1
ATOM 799 C CA . ILE A 1 101 ? 22.297 7.781 18.203 1 94.31 101 ILE A CA 1
ATOM 800 C C . ILE A 1 101 ? 23.281 8.188 17.109 1 94.31 101 ILE A C 1
ATOM 802 O O . ILE A 1 101 ? 24.422 8.562 17.406 1 94.31 101 ILE A O 1
ATOM 806 N N . GLY A 1 102 ? 22.906 8.055 15.883 1 89.88 102 GLY A N 1
ATOM 807 C CA . GLY A 1 102 ? 23.703 8.438 14.727 1 89.88 102 GLY A CA 1
ATOM 808 C C . GLY A 1 102 ? 23.203 9.695 14.047 1 89.88 102 GLY A C 1
ATOM 809 O O . GLY A 1 102 ? 22.469 10.492 14.656 1 89.88 102 GLY A O 1
ATOM 810 N N . HIS A 1 103 ? 23.641 9.914 12.805 1 88.19 103 HIS A N 1
ATOM 811 C CA . HIS A 1 103 ? 23.219 11.055 12 1 88.19 103 HIS A CA 1
ATOM 812 C C . HIS A 1 103 ? 21.781 10.875 11.5 1 88.19 103 HIS A C 1
ATOM 814 O O . HIS A 1 103 ? 21.406 9.789 11.062 1 88.19 103 HIS A O 1
ATOM 820 N N . SER A 1 104 ? 21.047 11.984 11.57 1 92.75 104 SER A N 1
ATOM 821 C CA . SER A 1 104 ? 19.656 11.977 11.117 1 92.75 104 SER A CA 1
ATOM 822 C C . SER A 1 104 ? 18.906 10.766 11.664 1 92.75 104 SER A C 1
ATOM 824 O O . SER A 1 104 ? 18.219 10.062 10.914 1 92.75 104 SER A O 1
ATOM 826 N N . ASP A 1 105 ? 19.141 10.516 12.906 1 96.06 105 ASP A N 1
ATOM 827 C CA . ASP A 1 105 ? 18.641 9.336 13.602 1 96.06 105 ASP A CA 1
ATOM 828 C C . ASP A 1 105 ? 17.219 9.562 14.117 1 96.06 105 ASP A C 1
ATOM 830 O O . ASP A 1 105 ? 16.969 10.539 14.836 1 96.06 105 ASP A O 1
ATOM 834 N N . GLN A 1 106 ? 16.312 8.688 13.766 1 97.31 106 GLN A N 1
ATOM 835 C CA . GLN A 1 106 ? 14.914 8.766 14.188 1 97.31 106 GLN A CA 1
ATOM 836 C C . GLN A 1 106 ? 14.805 8.906 15.703 1 97.31 106 GLN A C 1
ATOM 838 O O . GLN A 1 106 ? 13.875 9.531 16.203 1 97.31 106 GLN A O 1
ATOM 843 N N . ARG A 1 107 ? 15.805 8.391 16.5 1 97.5 107 ARG A N 1
ATOM 844 C CA . ARG A 1 107 ? 15.75 8.43 17.953 1 97.5 107 ARG A CA 1
ATOM 845 C C . ARG A 1 107 ? 15.828 9.859 18.469 1 97.5 107 ARG A C 1
ATOM 847 O O . ARG A 1 107 ? 15.32 10.172 19.547 1 97.5 107 ARG A O 1
ATOM 854 N N . VAL A 1 108 ? 16.328 10.805 17.672 1 98.38 108 VAL A N 1
ATOM 855 C CA . VAL A 1 108 ? 16.328 12.211 18.047 1 98.38 108 VAL A CA 1
ATOM 856 C C . VAL A 1 108 ? 14.898 12.742 18.094 1 98.38 108 VAL A C 1
ATOM 858 O O . VAL A 1 108 ? 14.531 13.492 19 1 98.38 108 VAL A O 1
ATOM 861 N N . VAL A 1 109 ? 14.133 12.367 17.094 1 98.25 109 VAL A N 1
ATOM 862 C CA . VAL A 1 109 ? 12.727 12.766 17.031 1 98.25 109 VAL A CA 1
ATOM 863 C C . VAL A 1 109 ? 11.992 12.273 18.281 1 98.25 109 VAL A C 1
ATOM 865 O O . VAL A 1 109 ? 11.25 13.031 18.906 1 98.25 109 VAL A O 1
ATOM 868 N N . GLU A 1 110 ? 12.266 11.062 18.641 1 98.5 110 GLU A N 1
ATOM 869 C CA . GLU A 1 110 ? 11.555 10.422 19.75 1 98.5 110 GLU A CA 1
ATOM 870 C C . GLU A 1 110 ? 11.953 11.039 21.094 1 98.5 110 GLU A C 1
ATOM 872 O O . GLU A 1 110 ? 11.156 11.062 22.031 1 98.5 110 GLU A O 1
ATOM 877 N N . MET A 1 111 ? 13.133 11.578 21.203 1 98.5 111 MET A N 1
ATOM 878 C CA . MET A 1 111 ? 13.625 12.148 22.469 1 98.5 111 MET A CA 1
ATOM 879 C C . MET A 1 111 ? 12.766 13.32 22.906 1 98.5 111 MET A C 1
ATOM 881 O O . MET A 1 111 ? 12.719 13.656 24.094 1 98.5 111 MET A O 1
ATOM 885 N N . ALA A 1 112 ? 12.094 13.93 21.938 1 98.19 112 ALA A N 1
ATOM 886 C CA . ALA A 1 112 ? 11.227 15.062 22.25 1 98.19 112 ALA A CA 1
ATOM 887 C C . ALA A 1 112 ? 10.125 14.648 23.234 1 98.19 112 ALA A C 1
ATOM 889 O O . ALA A 1 112 ? 9.727 15.422 24.094 1 98.19 112 ALA A O 1
ATOM 890 N N . ALA A 1 113 ? 9.617 13.43 23.078 1 98.62 113 ALA A N 1
ATOM 891 C CA . ALA A 1 113 ? 8.562 12.938 23.969 1 98.62 113 ALA A CA 1
ATOM 892 C C . ALA A 1 113 ? 9.055 12.867 25.406 1 98.62 113 ALA A C 1
ATOM 894 O O . ALA A 1 113 ? 8.305 13.18 26.344 1 98.62 113 ALA A O 1
ATOM 895 N N . TYR A 1 114 ? 10.297 12.484 25.594 1 98.75 114 TYR A N 1
ATOM 896 C CA . TYR A 1 114 ? 10.898 12.406 26.922 1 98.75 114 TYR A CA 1
ATOM 897 C C . TYR A 1 114 ? 11.172 13.805 27.484 1 98.75 114 TYR A C 1
ATOM 899 O O . TYR A 1 114 ? 11.039 14.031 28.688 1 98.75 114 TYR A O 1
ATOM 907 N N . GLY A 1 115 ? 11.609 14.695 26.562 1 98.75 115 GLY A N 1
ATOM 908 C CA . GLY A 1 115 ? 11.742 16.078 26.984 1 98.75 115 GLY A CA 1
ATOM 909 C C . GLY A 1 115 ? 10.461 16.656 27.547 1 98.75 115 GLY A C 1
ATOM 910 O O . GLY A 1 115 ? 10.469 17.266 28.609 1 98.75 115 GLY A O 1
ATOM 911 N N . LEU A 1 116 ? 9.375 16.422 26.844 1 98.81 116 LEU A N 1
ATOM 912 C CA . LEU A 1 116 ? 8.094 16.922 27.312 1 98.81 116 LEU A CA 1
ATOM 913 C C . LEU A 1 116 ? 7.68 16.234 28.609 1 98.81 116 LEU A C 1
ATOM 915 O O . LEU A 1 116 ? 7.133 16.875 29.516 1 98.81 116 LEU A O 1
ATOM 919 N N . LEU A 1 117 ? 7.898 14.922 28.688 1 98.75 117 LEU A N 1
ATOM 920 C CA . LEU A 1 117 ? 7.59 14.148 29.891 1 98.75 117 LEU A CA 1
ATOM 921 C C . LEU A 1 117 ? 8.312 14.719 31.109 1 98.75 117 LEU A C 1
ATOM 923 O O . LEU A 1 117 ? 7.703 14.93 32.156 1 98.75 117 LEU A O 1
ATOM 927 N N . LEU A 1 118 ? 9.594 15.023 30.969 1 98.75 118 LEU A N 1
ATOM 928 C CA . LEU A 1 118 ? 10.375 15.609 32.062 1 98.75 118 LEU A CA 1
ATOM 929 C C . LEU A 1 118 ? 9.891 17.016 32.375 1 98.75 118 LEU A C 1
ATOM 931 O O . LEU A 1 118 ? 9.867 17.422 33.562 1 98.75 118 LEU A O 1
ATOM 935 N N . ALA A 1 119 ? 9.508 17.766 31.375 1 98.81 119 ALA A N 1
ATOM 936 C CA . ALA A 1 119 ? 9.094 19.141 31.562 1 98.81 119 ALA A CA 1
ATOM 937 C C . ALA A 1 119 ? 7.785 19.234 32.344 1 98.81 119 ALA A C 1
ATOM 939 O O . ALA A 1 119 ? 7.625 20.078 33.219 1 98.81 119 ALA A O 1
ATOM 940 N N . LEU A 1 120 ? 6.855 18.297 32.031 1 98.5 120 LEU A N 1
ATOM 941 C CA . LEU A 1 120 ? 5.5 18.453 32.562 1 98.5 120 LEU A CA 1
ATOM 942 C C . LEU A 1 120 ? 5.238 17.5 33.719 1 98.5 120 LEU A C 1
ATOM 944 O O . LEU A 1 120 ? 4.344 17.75 34.531 1 98.5 120 LEU A O 1
ATOM 948 N N . ALA A 1 121 ? 6.043 16.406 33.781 1 97.75 121 ALA A N 1
ATOM 949 C CA . ALA A 1 121 ? 5.68 15.359 34.75 1 97.75 121 ALA A CA 1
ATOM 950 C C . ALA A 1 121 ? 6.922 14.734 35.375 1 97.75 121 ALA A C 1
ATOM 952 O O . ALA A 1 121 ? 6.953 13.531 35.625 1 97.75 121 ALA A O 1
ATOM 953 N N . HIS A 1 122 ? 7.957 15.492 35.594 1 96.88 122 HIS A N 1
ATOM 954 C CA . HIS A 1 122 ? 9.18 14.953 36.156 1 96.88 122 HIS A CA 1
ATOM 955 C C . HIS A 1 122 ? 8.945 14.438 37.594 1 96.88 122 HIS A C 1
ATOM 957 O O . HIS A 1 122 ? 9.516 13.422 37.969 1 96.88 122 HIS A O 1
ATOM 963 N N . GLN A 1 123 ? 8.109 15.055 38.375 1 95.75 123 GLN A N 1
ATOM 964 C CA . GLN A 1 123 ? 7.934 14.688 39.75 1 95.75 123 GLN A CA 1
ATOM 965 C C . GLN A 1 123 ? 7.34 13.289 39.875 1 95.75 123 GLN A C 1
ATOM 967 O O . GLN A 1 123 ? 7.969 12.383 40.438 1 95.75 123 GLN A O 1
ATOM 972 N N . PRO A 1 124 ? 6.18 13.086 39.25 1 93.88 124 PRO A N 1
ATOM 973 C CA . PRO A 1 124 ? 5.629 11.734 39.375 1 93.88 124 PRO A CA 1
ATOM 974 C C . PRO A 1 124 ? 6.473 10.688 38.625 1 93.88 124 PRO A C 1
ATOM 976 O O . PRO A 1 124 ? 6.453 9.516 39 1 93.88 124 PRO A O 1
ATOM 979 N N . LEU A 1 125 ? 7.211 11.094 37.656 1 95.56 125 LEU A N 1
ATOM 980 C CA . LEU A 1 125 ? 8.031 10.156 36.906 1 95.56 125 LEU A CA 1
ATOM 981 C C . LEU A 1 125 ? 9.281 9.773 37.688 1 95.56 125 LEU A C 1
ATOM 983 O O . LEU A 1 125 ? 9.516 8.594 37.938 1 95.56 125 LEU A O 1
ATOM 987 N N . LEU A 1 126 ? 10.07 10.789 38.125 1 96.75 126 LEU A N 1
ATOM 988 C CA . LEU A 1 126 ? 11.414 10.578 38.656 1 96.75 126 LEU A CA 1
ATOM 989 C C . LEU A 1 126 ? 11.344 10.039 40.062 1 96.75 126 LEU A C 1
ATOM 991 O O . LEU A 1 126 ? 12.336 9.523 40.594 1 96.75 126 LEU A O 1
ATOM 995 N N . ALA A 1 127 ? 10.188 10.062 40.625 1 96.31 127 ALA A N 1
ATOM 996 C CA . ALA A 1 127 ? 9.992 9.43 41.938 1 96.31 127 ALA A CA 1
ATOM 997 C C . ALA A 1 127 ? 10.234 7.926 41.875 1 96.31 127 ALA A C 1
ATOM 999 O O . ALA A 1 127 ? 10.531 7.289 42.875 1 96.31 127 ALA A O 1
ATOM 1000 N N . HIS A 1 128 ? 10.156 7.395 40.688 1 96.75 128 HIS A N 1
ATOM 1001 C CA . HIS A 1 128 ? 10.312 5.957 40.5 1 96.75 128 HIS A CA 1
ATOM 1002 C C . HIS A 1 128 ? 11.742 5.613 40.094 1 96.75 128 HIS A C 1
ATOM 1004 O O . HIS A 1 128 ? 12.07 4.445 39.844 1 96.75 128 HIS A O 1
ATOM 1010 N N . PHE A 1 129 ? 12.625 6.59 40 1 98.06 129 PHE A N 1
ATOM 1011 C CA . PHE A 1 129 ? 13.992 6.395 39.531 1 98.06 129 PHE A CA 1
ATOM 1012 C C . PHE A 1 129 ? 14.984 6.641 40.656 1 98.06 129 PHE A C 1
ATOM 1014 O O . PHE A 1 129 ? 14.812 7.578 41.438 1 98.06 129 PHE A O 1
ATOM 1021 N N . ASN A 1 130 ? 15.992 5.797 40.781 1 98.06 130 ASN A N 1
ATOM 1022 C CA . ASN A 1 130 ? 17.125 6.133 41.625 1 98.06 130 ASN A CA 1
ATOM 1023 C C . ASN A 1 130 ? 18.125 7.039 40.938 1 98.06 130 ASN A C 1
ATOM 1025 O O . ASN A 1 130 ? 17.922 7.387 39.75 1 98.06 130 ASN A O 1
ATOM 1029 N N . GLU A 1 131 ? 19.125 7.391 41.594 1 97.69 131 GLU A N 1
ATOM 1030 C CA . GLU A 1 131 ? 20.047 8.391 41.062 1 97.69 131 GLU A CA 1
ATOM 1031 C C . GLU A 1 131 ? 20.766 7.875 39.812 1 97.69 131 GLU A C 1
ATOM 1033 O O . GLU A 1 131 ? 20.984 8.625 38.875 1 97.69 131 GLU A O 1
ATOM 1038 N N . LEU A 1 132 ? 21.156 6.656 39.875 1 98.25 132 LEU A N 1
ATOM 1039 C CA . LEU A 1 132 ? 21.844 6.066 38.719 1 98.25 132 LEU A CA 1
ATOM 1040 C C . LEU A 1 132 ? 20.922 6.016 37.5 1 98.25 132 LEU A C 1
ATOM 1042 O O . LEU A 1 132 ? 21.344 6.293 36.375 1 98.25 132 LEU A O 1
ATOM 1046 N N . GLU A 1 133 ? 19.672 5.594 37.719 1 98.25 133 GLU A N 1
ATOM 1047 C CA . GLU A 1 133 ? 18.688 5.516 36.656 1 98.25 133 GLU A CA 1
ATOM 1048 C C . GLU A 1 133 ? 18.391 6.898 36.062 1 98.25 133 GLU A C 1
ATOM 1050 O O . GLU A 1 133 ? 18.203 7.043 34.844 1 98.25 133 GLU A O 1
ATOM 1055 N N . LYS A 1 134 ? 18.297 7.93 36.906 1 98.25 134 LYS A N 1
ATOM 1056 C CA . LYS A 1 134 ? 18.141 9.305 36.438 1 98.25 134 LYS A CA 1
ATOM 1057 C C . LYS A 1 134 ? 19.328 9.719 35.562 1 98.25 134 LYS A C 1
ATOM 1059 O O . LYS A 1 134 ? 19.141 10.375 34.531 1 98.25 134 LYS A O 1
ATOM 1064 N N . HIS A 1 135 ? 20.484 9.305 36 1 98.12 135 HIS A N 1
ATOM 1065 C CA . HIS A 1 135 ? 21.688 9.633 35.25 1 98.12 135 HIS A CA 1
ATOM 1066 C C . HIS A 1 135 ? 21.672 8.953 33.906 1 98.12 135 HIS A C 1
ATOM 1068 O O . HIS A 1 135 ? 22.062 9.562 32.875 1 98.12 135 HIS A O 1
ATOM 1074 N N . HIS A 1 136 ? 21.281 7.695 33.844 1 98.44 136 HIS A N 1
ATOM 1075 C CA . HIS A 1 136 ? 21.156 6.984 32.562 1 98.44 136 HIS A CA 1
ATOM 1076 C C . HIS A 1 136 ? 20.219 7.699 31.609 1 98.44 136 HIS A C 1
ATOM 1078 O O . HIS A 1 136 ? 20.516 7.855 30.422 1 98.44 136 HIS A O 1
ATOM 1084 N N . LEU A 1 137 ? 19.078 8.062 32.156 1 98.56 137 LEU A N 1
ATOM 1085 C CA . LEU A 1 137 ? 18.078 8.781 31.344 1 98.56 137 LEU A CA 1
ATOM 1086 C C . LEU A 1 137 ? 18.656 10.086 30.812 1 98.56 137 LEU A C 1
ATOM 1088 O O . LEU A 1 137 ? 18.547 10.375 29.609 1 98.56 137 LEU A O 1
ATOM 1092 N N . TRP A 1 138 ? 19.297 10.836 31.656 1 98.56 138 TRP A N 1
ATOM 1093 C CA . TRP A 1 138 ? 19.922 12.094 31.266 1 98.56 138 TRP A CA 1
ATOM 1094 C C . TRP A 1 138 ? 20.984 11.875 30.203 1 98.56 138 TRP A C 1
ATOM 1096 O O . TRP A 1 138 ? 21.016 12.57 29.188 1 98.56 138 TRP A O 1
ATOM 1106 N N . GLN A 1 139 ? 21.812 10.914 30.438 1 98.25 139 GLN A N 1
ATOM 1107 C CA . GLN A 1 139 ? 22.906 10.633 29.516 1 98.25 139 GLN A CA 1
ATOM 1108 C C . GLN A 1 139 ? 22.375 10.258 28.125 1 98.25 139 GLN A C 1
ATOM 1110 O O . GLN A 1 139 ? 22.938 10.68 27.109 1 98.25 139 GLN A O 1
ATOM 1115 N N . TRP A 1 140 ? 21.406 9.438 28.125 1 98.56 140 TRP A N 1
ATOM 1116 C CA . TRP A 1 140 ? 20.859 9.008 26.844 1 98.56 140 TRP A CA 1
ATOM 1117 C C . TRP A 1 140 ? 20.25 10.18 26.094 1 98.56 140 TRP A C 1
ATOM 1119 O O . TRP A 1 140 ? 20.484 10.344 24.891 1 98.56 140 TRP A O 1
ATOM 1129 N N . LEU A 1 141 ? 19.5 11.016 26.719 1 98.69 141 LEU A N 1
ATOM 1130 C CA . LEU A 1 141 ? 18.844 12.164 26.109 1 98.69 141 LEU A CA 1
ATOM 1131 C C . LEU A 1 141 ? 19.859 13.211 25.688 1 98.69 141 LEU A C 1
ATOM 1133 O O . LEU A 1 141 ? 19.656 13.922 24.703 1 98.69 141 LEU A O 1
ATOM 1137 N N . LYS A 1 142 ? 20.906 13.344 26.422 1 98.06 142 LYS A N 1
ATOM 1138 C CA . LYS A 1 142 ? 21.953 14.344 26.188 1 98.06 142 LYS A CA 1
ATOM 1139 C C . LYS A 1 142 ? 22.594 14.172 24.812 1 98.06 142 LYS A C 1
ATOM 1141 O O . LYS A 1 142 ? 23.125 15.125 24.25 1 98.06 142 LYS A O 1
ATOM 1146 N N . GLN A 1 143 ? 22.484 13 24.281 1 97.75 143 GLN A N 1
ATOM 1147 C CA . GLN A 1 143 ? 23.062 12.711 22.969 1 97.75 143 GLN A CA 1
ATOM 1148 C C . GLN A 1 143 ? 22.5 13.641 21.906 1 97.75 143 GLN A C 1
ATOM 1150 O O . GLN A 1 143 ? 23.172 13.945 20.922 1 97.75 143 GLN A O 1
ATOM 1155 N N . SER A 1 144 ? 21.281 14.18 22.031 1 97.38 144 SER A N 1
ATOM 1156 C CA . SER A 1 144 ? 20.625 15.016 21.031 1 97.38 144 SER A CA 1
ATOM 1157 C C . SER A 1 144 ? 21.312 16.375 20.906 1 97.38 144 SER A C 1
ATOM 1159 O O . SER A 1 144 ? 21.156 17.062 19.906 1 97.38 144 SER A O 1
ATOM 1161 N N . GLU A 1 145 ? 22.125 16.766 21.875 1 96.62 145 GLU A N 1
ATOM 1162 C CA . GLU A 1 145 ? 22.766 18.078 21.906 1 96.62 145 GLU A CA 1
ATOM 1163 C C . GLU A 1 145 ? 23.703 18.266 20.719 1 96.62 145 GLU A C 1
ATOM 1165 O O . GLU A 1 145 ? 23.875 19.375 20.234 1 96.62 145 GLU A O 1
ATOM 1170 N N . THR A 1 146 ? 24.25 17.141 20.297 1 94 146 THR A N 1
ATOM 1171 C CA . THR A 1 146 ? 25.297 17.266 19.281 1 94 146 THR A CA 1
ATOM 1172 C C . THR A 1 146 ? 24.938 16.453 18.047 1 94 146 THR A C 1
ATOM 1174 O O . THR A 1 146 ? 25.75 16.344 17.125 1 94 146 THR A O 1
ATOM 1177 N N . ALA A 1 147 ? 23.781 15.898 18.031 1 94.5 147 ALA A N 1
ATOM 1178 C CA . ALA A 1 147 ? 23.375 15.078 16.891 1 94.5 147 ALA A CA 1
ATOM 1179 C C . ALA A 1 147 ? 23.25 15.922 15.625 1 94.5 147 ALA A C 1
ATOM 1181 O O . ALA A 1 147 ? 22.734 17.047 15.672 1 94.5 147 ALA A O 1
ATOM 1182 N N . THR A 1 148 ? 23.766 15.398 14.516 1 95.5 148 THR A N 1
ATOM 1183 C CA . THR A 1 148 ? 23.484 16.016 13.219 1 95.5 148 THR A CA 1
ATOM 1184 C C . THR A 1 148 ? 22.078 15.648 12.742 1 95.5 148 THR A C 1
ATOM 1186 O O . THR A 1 148 ? 21.734 14.469 12.68 1 95.5 148 THR A O 1
ATOM 1189 N N . ILE A 1 149 ? 21.297 16.656 12.445 1 96.06 149 ILE A N 1
ATOM 1190 C CA . ILE A 1 149 ? 19.891 16.422 12.109 1 96.06 149 ILE A CA 1
ATOM 1191 C C . ILE A 1 149 ? 19.547 17.141 10.812 1 96.06 149 ILE A C 1
ATOM 1193 O O . ILE A 1 149 ? 20.281 18.031 10.375 1 96.06 149 ILE A O 1
ATOM 1197 N N . PRO A 1 150 ? 18.453 16.719 10.141 1 93.5 150 PRO A N 1
ATOM 1198 C CA . PRO A 1 150 ? 17.969 17.484 8.992 1 93.5 150 PRO A CA 1
ATOM 1199 C C . PRO A 1 150 ? 17.625 18.922 9.359 1 93.5 150 PRO A C 1
ATOM 1201 O O . PRO A 1 150 ? 17.156 19.188 10.469 1 93.5 150 PRO A O 1
ATOM 1204 N N . ASP A 1 151 ? 17.812 19.734 8.359 1 93.31 151 ASP A N 1
ATOM 1205 C CA . ASP A 1 151 ? 17.578 21.156 8.57 1 93.31 151 ASP A CA 1
ATOM 1206 C C . ASP A 1 151 ? 16.094 21.5 8.375 1 93.31 151 ASP A C 1
ATOM 1208 O O . ASP A 1 151 ? 15.719 22.062 7.348 1 93.31 151 ASP A O 1
ATOM 1212 N N . ASN A 1 152 ? 15.266 21.188 9.344 1 95 152 ASN A N 1
ATOM 1213 C CA . ASN A 1 152 ? 13.82 21.375 9.312 1 95 152 ASN A CA 1
ATOM 1214 C C . ASN A 1 152 ? 13.227 21.406 10.719 1 95 152 ASN A C 1
ATOM 1216 O O . ASN A 1 152 ? 13.852 21.938 11.648 1 95 152 ASN A O 1
ATOM 1220 N N . ASN A 1 153 ? 12.008 20.906 10.891 1 95.62 153 ASN A N 1
ATOM 1221 C CA . ASN A 1 153 ? 11.32 20.969 12.18 1 95.62 153 ASN A CA 1
ATOM 1222 C C . ASN A 1 153 ? 12.047 20.156 13.242 1 95.62 153 ASN A C 1
ATOM 1224 O O . ASN A 1 153 ? 11.797 20.328 14.438 1 95.62 153 ASN A O 1
ATOM 1228 N N . TRP A 1 154 ? 13.023 19.328 12.867 1 97.19 154 TRP A N 1
ATOM 1229 C CA . TRP A 1 154 ? 13.75 18.484 13.805 1 97.19 154 TRP A CA 1
ATOM 1230 C C . TRP A 1 154 ? 14.477 19.312 14.852 1 97.19 154 TRP A C 1
ATOM 1232 O O . TRP A 1 154 ? 14.805 18.812 15.93 1 97.19 154 TRP A O 1
ATOM 1242 N N . HIS A 1 155 ? 14.719 20.562 14.539 1 97.5 155 HIS A N 1
ATOM 1243 C CA . HIS A 1 155 ? 15.461 21.438 15.438 1 97.5 155 HIS A CA 1
ATOM 1244 C C . HIS A 1 155 ? 14.734 21.609 16.766 1 97.5 155 HIS A C 1
ATOM 1246 O O . HIS A 1 155 ? 15.359 21.859 17.797 1 97.5 155 HIS A O 1
ATOM 1252 N N . PHE A 1 156 ? 13.469 21.375 16.812 1 98.19 156 PHE A N 1
ATOM 1253 C CA . PHE A 1 156 ? 12.711 21.562 18.047 1 98.19 156 PHE A CA 1
ATOM 1254 C C . PHE A 1 156 ? 12.922 20.391 19 1 98.19 156 PHE A C 1
ATOM 1256 O O . PHE A 1 156 ? 12.68 20.5 20.203 1 98.19 156 PHE A O 1
ATOM 1263 N N . PHE A 1 157 ? 13.375 19.219 18.469 1 98.56 157 PHE A N 1
ATOM 1264 C CA . PHE A 1 157 ? 13.43 18.016 19.297 1 98.56 157 PHE A CA 1
ATOM 1265 C C . PHE A 1 157 ? 14.531 18.141 20.344 1 98.56 157 PHE A C 1
ATOM 1267 O O . PHE A 1 157 ? 14.281 17.984 21.547 1 98.56 157 PHE A O 1
ATOM 1274 N N . PRO A 1 158 ? 15.734 18.531 19.953 1 98.38 158 PRO A N 1
ATOM 1275 C CA . PRO A 1 158 ? 16.734 18.766 21 1 98.38 158 PRO A CA 1
ATOM 1276 C C . PRO A 1 158 ? 16.344 19.922 21.938 1 98.38 158 PRO A C 1
ATOM 1278 O O . PRO A 1 158 ? 16.688 19.891 23.109 1 98.38 158 PRO A O 1
ATOM 1281 N N . ILE A 1 159 ? 15.672 20.922 21.422 1 98.69 159 ILE A N 1
ATOM 1282 C CA . ILE A 1 159 ? 15.234 22.031 22.25 1 98.69 159 ILE A CA 1
ATOM 1283 C C . ILE A 1 159 ? 14.32 21.531 23.359 1 98.69 159 ILE A C 1
ATOM 1285 O O . ILE A 1 159 ? 14.5 21.875 24.531 1 98.69 159 ILE A O 1
ATOM 1289 N N . LEU A 1 160 ? 13.375 20.656 23.031 1 98.69 160 LEU A N 1
ATOM 1290 C CA . LEU A 1 160 ? 12.414 20.156 24.016 1 98.69 160 LEU A CA 1
ATOM 1291 C C . LEU A 1 160 ? 13.117 19.312 25.078 1 98.69 160 LEU A C 1
ATOM 1293 O O . LEU A 1 160 ? 12.703 19.312 26.234 1 98.69 160 LEU A O 1
ATOM 1297 N N . VAL A 1 161 ? 14.141 18.594 24.641 1 98.75 161 VAL A N 1
ATOM 1298 C CA . VAL A 1 161 ? 14.93 17.844 25.609 1 98.75 161 VAL A CA 1
ATOM 1299 C C . VAL A 1 161 ? 15.547 18.781 26.625 1 98.75 161 VAL A C 1
ATOM 1301 O O . VAL A 1 161 ? 15.484 18.531 27.844 1 98.75 161 VAL A O 1
ATOM 1304 N N . GLN A 1 162 ? 16.125 19.922 26.172 1 98.75 162 GLN A N 1
ATOM 1305 C CA . GLN A 1 162 ? 16.734 20.891 27.062 1 98.75 162 GLN A CA 1
ATOM 1306 C C . GLN A 1 162 ? 15.695 21.516 27.984 1 98.75 162 GLN A C 1
ATOM 1308 O O . GLN A 1 162 ? 15.977 21.797 29.156 1 98.75 162 GLN A O 1
ATOM 1313 N N . VAL A 1 163 ? 14.492 21.766 27.469 1 98.81 163 VAL A N 1
ATOM 1314 C CA . VAL A 1 163 ? 13.406 22.266 28.297 1 98.81 163 VAL A CA 1
ATOM 1315 C C . VAL A 1 163 ? 13.102 21.281 29.422 1 98.81 163 VAL A C 1
ATOM 1317 O O . VAL A 1 163 ? 12.898 21.672 30.578 1 98.81 163 VAL A O 1
ATOM 1320 N N . GLY A 1 164 ? 13.023 19.984 29.047 1 98.81 164 GLY A N 1
ATOM 1321 C CA . GLY A 1 164 ? 12.828 18.938 30.047 1 98.81 164 GLY A CA 1
ATOM 1322 C C . GLY A 1 164 ? 13.898 18.938 31.125 1 98.81 164 GLY A C 1
ATOM 1323 O O . GLY A 1 164 ? 13.594 18.828 32.312 1 98.81 164 GLY A O 1
ATOM 1324 N N . PHE A 1 165 ? 15.164 19.062 30.703 1 98.69 165 PHE A N 1
ATOM 1325 C CA . PHE A 1 165 ? 16.281 19.125 31.656 1 98.69 165 PHE A CA 1
ATOM 1326 C C . PHE A 1 165 ? 16.094 20.281 32.625 1 98.69 165 PHE A C 1
ATOM 1328 O O . PHE A 1 165 ? 16.266 20.109 33.844 1 98.69 165 PHE A O 1
ATOM 1335 N N . HIS A 1 166 ? 15.773 21.422 32.094 1 98.56 166 HIS A N 1
ATOM 1336 C CA . HIS A 1 166 ? 15.586 22.625 32.906 1 98.56 166 HIS A CA 1
ATOM 1337 C C . HIS A 1 166 ? 14.562 22.375 34 1 98.56 166 HIS A C 1
ATOM 1339 O O . HIS A 1 166 ? 14.828 22.656 35.188 1 98.56 166 HIS A O 1
ATOM 1345 N N . HIS A 1 167 ? 13.461 21.859 33.688 1 98.31 167 HIS A N 1
ATOM 1346 C CA . HIS A 1 167 ? 12.375 21.703 34.656 1 98.31 167 HIS A CA 1
ATOM 1347 C C . HIS A 1 167 ? 12.633 20.547 35.594 1 98.31 167 HIS A C 1
ATOM 1349 O O . HIS A 1 167 ? 12.164 20.547 36.75 1 98.31 167 HIS A O 1
ATOM 1355 N N . ALA A 1 168 ? 13.398 19.578 35.156 1 98.06 168 ALA A N 1
ATOM 1356 C CA . ALA A 1 168 ? 13.695 18.406 36 1 98.06 168 ALA A CA 1
ATOM 1357 C C . ALA A 1 168 ? 14.922 18.672 36.875 1 98.06 168 ALA A C 1
ATOM 1359 O O . ALA A 1 168 ? 15.352 17.781 37.625 1 98.06 168 ALA A O 1
ATOM 1360 N N . GLY A 1 169 ? 15.531 19.828 36.719 1 96.94 169 GLY A N 1
ATOM 1361 C CA . GLY A 1 169 ? 16.703 20.172 37.5 1 96.94 169 GLY A CA 1
ATOM 1362 C C . GLY A 1 169 ? 17.969 19.484 37 1 96.94 169 GLY A C 1
ATOM 1363 O O . GLY A 1 169 ? 18.922 19.281 37.781 1 96.94 169 GLY A O 1
ATOM 1364 N N . MET A 1 170 ? 17.953 19.078 35.812 1 97.44 170 MET A N 1
ATOM 1365 C CA . MET A 1 170 ? 19.125 18.469 35.188 1 97.44 170 MET A CA 1
ATOM 1366 C C . MET A 1 170 ? 19.969 19.531 34.469 1 97.44 170 MET A C 1
ATOM 1368 O O . MET A 1 170 ? 19.5 20.625 34.188 1 97.44 170 MET A O 1
ATOM 1372 N N . PRO A 1 171 ? 21.281 19.219 34.188 1 97.31 171 PRO A N 1
ATOM 1373 C CA . PRO A 1 171 ? 22.109 20.188 33.469 1 97.31 171 PRO A CA 1
ATOM 1374 C C . PRO A 1 171 ? 21.562 20.531 32.094 1 97.31 171 PRO A C 1
ATOM 1376 O O . PRO A 1 171 ? 21.188 19.641 31.328 1 97.31 171 PRO A O 1
ATOM 1379 N N . VAL A 1 172 ? 21.562 21.859 31.844 1 97.69 172 VAL A N 1
ATOM 1380 C CA . VAL A 1 172 ? 21.016 22.375 30.578 1 97.69 172 VAL A CA 1
ATOM 1381 C C . VAL A 1 172 ? 22.156 22.891 29.703 1 97.69 172 VAL A C 1
ATOM 1383 O O . VAL A 1 172 ? 23.094 23.516 30.203 1 97.69 172 VAL A O 1
ATOM 1386 N N . ASN A 1 173 ? 22.141 22.594 28.438 1 98 173 ASN A N 1
ATOM 1387 C CA . ASN A 1 173 ? 23.047 23.172 27.453 1 98 173 ASN A CA 1
ATOM 1388 C C . ASN A 1 173 ? 22.375 24.312 26.688 1 98 173 ASN A C 1
ATOM 1390 O O . ASN A 1 173 ? 21.781 24.094 25.625 1 98 173 ASN A O 1
ATOM 1394 N N . HIS A 1 174 ? 22.562 25.484 27.062 1 96.75 174 HIS A N 1
ATOM 1395 C CA . HIS A 1 174 ? 21.891 26.641 26.5 1 96.75 174 HIS A CA 1
ATOM 1396 C C . HIS A 1 174 ? 22.359 26.906 25.078 1 96.75 174 HIS A C 1
ATOM 1398 O O . HIS A 1 174 ? 21.578 27.406 24.25 1 96.75 174 HIS A O 1
ATOM 1404 N N . GLU A 1 175 ? 23.562 26.562 24.781 1 97.44 175 GLU A N 1
ATOM 1405 C CA . GLU A 1 175 ? 24.078 26.75 23.422 1 97.44 175 GLU A CA 1
ATOM 1406 C C . GLU A 1 175 ? 23.312 25.891 22.422 1 97.44 175 GLU A C 1
ATOM 1408 O O . GLU A 1 175 ? 23.109 26.297 21.281 1 97.44 175 GLU A O 1
ATOM 1413 N N . THR A 1 176 ? 22.969 24.719 22.859 1 97.62 176 THR A N 1
ATOM 1414 C CA . THR A 1 176 ? 22.156 23.844 22.016 1 97.62 176 THR A CA 1
ATOM 1415 C C . THR A 1 176 ? 20.828 24.516 21.656 1 97.62 176 THR A C 1
ATOM 1417 O O . THR A 1 176 ? 20.422 24.516 20.5 1 97.62 176 THR A O 1
ATOM 1420 N N . ILE A 1 177 ? 20.172 25.109 22.578 1 98.12 177 ILE A N 1
ATOM 1421 C CA . ILE A 1 177 ? 18.906 25.812 22.359 1 98.12 177 ILE A CA 1
ATOM 1422 C C . ILE A 1 177 ? 19.109 26.938 21.359 1 98.12 177 ILE A C 1
ATOM 1424 O O . ILE A 1 177 ? 18.375 27.047 20.375 1 98.12 177 ILE A O 1
ATOM 1428 N N . GLU A 1 178 ? 20.188 27.719 21.562 1 98 178 GLU A N 1
ATOM 1429 C CA . GLU A 1 178 ? 20.453 28.875 20.719 1 98 178 GLU A CA 1
ATOM 1430 C C . GLU A 1 178 ? 20.75 28.453 19.281 1 98 178 GLU A C 1
ATOM 1432 O O . GLU A 1 178 ? 20.266 29.078 18.344 1 98 178 GLU A O 1
ATOM 1437 N N . ARG A 1 179 ? 21.531 27.469 19.156 1 97.69 179 ARG A N 1
ATOM 1438 C CA . ARG A 1 179 ? 21.922 27 17.828 1 97.69 179 ARG A CA 1
ATOM 1439 C C . ARG A 1 179 ? 20.703 26.547 17.031 1 97.69 179 ARG A C 1
ATOM 1441 O O . ARG A 1 179 ? 20.578 26.875 15.852 1 97.69 179 ARG A O 1
ATOM 1448 N N . HIS A 1 180 ? 19.875 25.812 17.625 1 97.81 180 HIS A N 1
ATOM 1449 C CA . HIS A 1 180 ? 18.719 25.266 16.922 1 97.81 180 HIS A CA 1
ATOM 1450 C C . HIS A 1 180 ? 17.719 26.375 16.594 1 97.81 180 HIS A C 1
ATOM 1452 O O . HIS A 1 180 ? 17.125 26.391 15.516 1 97.81 180 HIS A O 1
ATOM 1458 N N . PHE A 1 181 ? 17.453 27.312 17.5 1 98.06 181 PHE A N 1
ATOM 1459 C CA . PHE A 1 181 ? 16.562 28.422 17.203 1 98.06 181 PHE A CA 1
ATOM 1460 C C . PHE A 1 181 ? 17.125 29.281 16.078 1 98.06 181 PHE A C 1
ATOM 1462 O O . PHE A 1 181 ? 16.391 29.75 15.219 1 98.06 181 PHE A O 1
ATOM 1469 N N . ALA A 1 182 ? 18.438 29.5 16.125 1 97.25 182 ALA A N 1
ATOM 1470 C CA . ALA A 1 182 ? 19.094 30.297 15.086 1 97.25 182 ALA A CA 1
ATOM 1471 C C . ALA A 1 182 ? 18.891 29.656 13.719 1 97.25 182 ALA A C 1
ATOM 1473 O O . ALA A 1 182 ? 18.656 30.359 12.727 1 97.25 182 ALA A O 1
ATOM 1474 N N . ALA A 1 183 ? 18.969 28.359 13.664 1 95.69 183 ALA A N 1
ATOM 1475 C CA . ALA A 1 183 ? 18.781 27.641 12.398 1 95.69 183 ALA A CA 1
ATOM 1476 C C . ALA A 1 183 ? 17.375 27.828 11.852 1 95.69 183 ALA A C 1
ATOM 1478 O O . ALA A 1 183 ? 17.188 27.984 10.648 1 95.69 183 ALA A O 1
ATOM 1479 N N . MET A 1 184 ? 16.375 27.891 12.641 1 95.69 184 MET A N 1
ATOM 1480 C CA . MET A 1 184 ? 14.977 27.906 12.211 1 95.69 184 MET A CA 1
ATOM 1481 C C . MET A 1 184 ? 14.555 29.297 11.766 1 95.69 184 MET A C 1
ATOM 1483 O O . MET A 1 184 ? 13.531 29.453 11.102 1 95.69 184 MET A O 1
ATOM 1487 N N . GLU A 1 185 ? 15.328 30.297 12.094 1 95.56 185 GLU A N 1
ATOM 1488 C CA . GLU A 1 185 ? 15 31.641 11.633 1 95.56 185 GLU A CA 1
ATOM 1489 C C . GLU A 1 185 ? 15.086 31.75 10.117 1 95.56 185 GLU A C 1
ATOM 1491 O O . GLU A 1 185 ? 14.375 32.562 9.5 1 95.56 185 GLU A O 1
ATOM 1496 N N . HIS A 1 186 ? 15.852 30.812 9.562 1 92.75 186 HIS A N 1
ATOM 1497 C CA . HIS A 1 186 ? 16.047 30.828 8.117 1 92.75 186 HIS A CA 1
ATOM 1498 C C . HIS A 1 186 ? 14.805 30.344 7.383 1 92.75 186 HIS A C 1
ATOM 1500 O O . HIS A 1 186 ? 14.656 30.562 6.176 1 92.75 186 HIS A O 1
ATOM 1506 N N . TYR A 1 187 ? 13.906 29.734 8.07 1 92.81 187 TYR A N 1
ATOM 1507 C CA . TYR A 1 187 ? 12.727 29.172 7.41 1 92.81 187 TYR A CA 1
ATOM 1508 C C . TYR A 1 187 ? 11.5 30.031 7.684 1 92.81 187 TYR A C 1
ATOM 1510 O O . TYR A 1 187 ? 10.391 29.703 7.25 1 92.81 187 TYR A O 1
ATOM 1518 N N . TRP A 1 188 ? 11.727 31.078 8.477 1 96.5 188 TRP A N 1
ATOM 1519 C CA . TRP A 1 188 ? 10.648 32.031 8.711 1 96.5 188 TRP A CA 1
ATOM 1520 C C . TRP A 1 188 ? 10.297 32.781 7.43 1 96.5 188 TRP A C 1
ATOM 1522 O O . TRP A 1 188 ? 11.156 33.406 6.797 1 96.5 188 TRP A O 1
ATOM 1532 N N . LEU A 1 189 ? 9 32.75 7.039 1 97.19 189 LEU A N 1
ATOM 1533 C CA . LEU A 1 189 ? 8.57 33.375 5.781 1 97.19 189 LEU A CA 1
ATOM 1534 C C . LEU A 1 189 ? 7.82 34.656 6.027 1 97.19 189 LEU A C 1
ATOM 1536 O O . LEU A 1 189 ? 7.59 35.438 5.098 1 97.19 189 LEU A O 1
ATOM 1540 N N . GLY A 1 190 ? 7.406 34.906 7.289 1 97.44 190 GLY A N 1
ATOM 1541 C CA . GLY A 1 190 ? 6.59 36.031 7.629 1 97.44 190 GLY A CA 1
ATOM 1542 C C . GLY A 1 190 ? 5.113 35.719 7.734 1 97.44 190 GLY A C 1
ATOM 1543 O O . GLY A 1 190 ? 4.676 34.656 7.316 1 97.44 190 GLY A O 1
ATOM 1544 N N . ASP A 1 191 ? 4.422 36.531 8.492 1 97.75 191 ASP A N 1
ATOM 1545 C CA . ASP A 1 191 ? 2.969 36.438 8.625 1 97.75 191 ASP A CA 1
ATOM 1546 C C . ASP A 1 191 ? 2.557 35.125 9.273 1 97.75 191 ASP A C 1
ATOM 1548 O O . ASP A 1 191 ? 1.574 34.5 8.859 1 97.75 191 ASP A O 1
ATOM 1552 N N . GLY A 1 192 ? 3.375 34.625 10.125 1 98 192 GLY A N 1
ATOM 1553 C CA . GLY A 1 192 ? 3.029 33.469 10.906 1 98 192 GLY A CA 1
ATOM 1554 C C . GLY A 1 192 ? 3.492 32.156 10.281 1 98 192 GLY A C 1
ATOM 1555 O O . GLY A 1 192 ? 3.352 31.094 10.875 1 98 192 GLY A O 1
ATOM 1556 N N . TRP A 1 193 ? 4.086 32.219 9.102 1 98.38 193 TRP A N 1
ATOM 1557 C CA . TRP A 1 193 ? 4.328 30.969 8.383 1 98.38 193 TRP A CA 1
ATOM 1558 C C . TRP A 1 193 ? 5.824 30.688 8.289 1 98.38 193 TRP A C 1
ATOM 1560 O O . TRP A 1 193 ? 6.633 31.609 8.133 1 98.38 193 TRP A O 1
ATOM 1570 N N . TYR A 1 194 ? 6.133 29.422 8.453 1 97.69 194 TYR A N 1
ATOM 1571 C CA . TYR A 1 194 ? 7.438 28.828 8.188 1 97.69 194 TYR A CA 1
ATOM 1572 C C . TYR A 1 194 ? 7.379 27.906 6.98 1 97.69 194 TYR A C 1
ATOM 1574 O O . TYR A 1 194 ? 6.293 27.562 6.5 1 97.69 194 TYR A O 1
ATOM 1582 N N . SER A 1 195 ? 8.5 27.641 6.41 1 96 195 SER A N 1
ATOM 1583 C CA . SER A 1 195 ? 8.648 26.438 5.586 1 96 195 SER A CA 1
ATOM 1584 C C . SER A 1 195 ? 9.344 25.328 6.355 1 96 195 SER A C 1
ATOM 1586 O O . SER A 1 195 ? 10.117 25.578 7.277 1 96 195 SER A O 1
ATOM 1588 N N . ASP A 1 196 ? 9.047 24.109 6.098 1 95 196 ASP A N 1
ATOM 1589 C CA . ASP A 1 196 ? 9.68 22.984 6.781 1 95 196 ASP A CA 1
ATOM 1590 C C . ASP A 1 196 ? 11.078 22.719 6.219 1 95 196 ASP A C 1
ATOM 1592 O O . ASP A 1 196 ? 11.359 21.594 5.766 1 95 196 ASP A O 1
ATOM 1596 N N . GLY A 1 197 ? 11.922 23.656 6.297 1 91.81 197 GLY A N 1
ATOM 1597 C CA . GLY A 1 197 ? 13.234 23.656 5.676 1 91.81 197 GLY A CA 1
ATOM 1598 C C . GLY A 1 197 ? 13.305 24.516 4.426 1 91.81 197 GLY A C 1
ATOM 1599 O O . GLY A 1 197 ? 12.281 25.016 3.953 1 91.81 197 GLY A O 1
ATOM 1600 N N . PRO A 1 198 ? 14.484 24.688 3.887 1 87.56 198 PRO A N 1
ATOM 1601 C CA . PRO A 1 198 ? 14.641 25.547 2.713 1 87.56 198 PRO A CA 1
ATOM 1602 C C . PRO A 1 198 ? 13.891 25.031 1.49 1 87.56 198 PRO A C 1
ATOM 1604 O O . PRO A 1 198 ? 14.164 23.922 1.021 1 87.56 198 PRO A O 1
ATOM 1607 N N . GLU A 1 199 ? 13.016 25.844 0.942 1 86.88 199 GLU A N 1
ATOM 1608 C CA . GLU A 1 199 ? 12.289 25.578 -0.293 1 86.88 199 GLU A CA 1
ATOM 1609 C C . GLU A 1 199 ? 11.406 24.344 -0.16 1 86.88 199 GLU A C 1
ATOM 1611 O O . GLU A 1 199 ? 11.273 23.562 -1.106 1 86.88 199 GLU A O 1
ATOM 1616 N N . ARG A 1 200 ? 10.945 24.156 1.107 1 93 200 ARG A N 1
ATOM 1617 C CA . ARG A 1 200 ? 10.094 23 1.379 1 93 200 ARG A CA 1
ATOM 1618 C C . ARG A 1 200 ? 8.633 23.422 1.544 1 93 200 ARG A C 1
ATOM 1620 O O . ARG A 1 200 ? 8.328 24.609 1.569 1 93 200 ARG A O 1
ATOM 1627 N N . PRO A 1 201 ? 7.762 22.438 1.623 1 94.44 201 PRO A N 1
ATOM 1628 C CA . PRO A 1 201 ? 6.332 22.75 1.664 1 94.44 201 PRO A CA 1
ATOM 1629 C C . PRO A 1 201 ? 5.906 23.375 2.99 1 94.44 201 PRO A C 1
ATOM 1631 O O . PRO A 1 201 ? 6.625 23.281 3.986 1 94.44 201 PRO A O 1
ATOM 1634 N N . ARG A 1 202 ? 4.82 24.078 2.912 1 97.19 202 ARG A N 1
ATOM 1635 C CA . ARG A 1 202 ? 4.129 24.5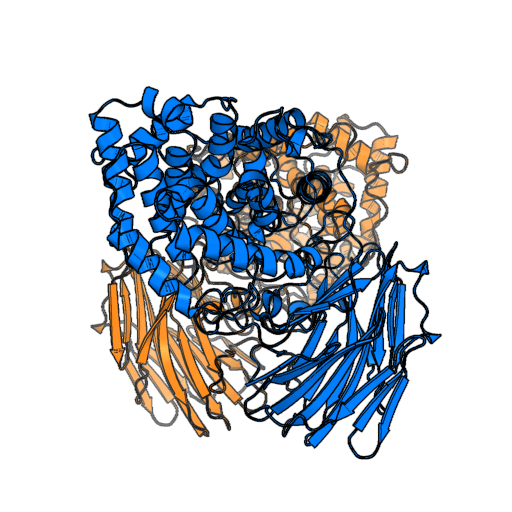94 4.09 1 97.19 202 ARG A CA 1
ATOM 1636 C C . ARG A 1 202 ? 2.965 23.688 4.48 1 97.19 202 ARG A C 1
ATOM 1638 O O . ARG A 1 202 ? 1.805 24.016 4.234 1 97.19 202 ARG A O 1
ATOM 1645 N N . ASP A 1 203 ? 3.32 22.547 5.062 1 97.12 203 ASP A N 1
ATOM 1646 C CA . ASP A 1 203 ? 2.334 21.531 5.422 1 97.12 203 ASP A CA 1
ATOM 1647 C C . ASP A 1 203 ? 2.1 21.5 6.93 1 97.12 203 ASP A C 1
ATOM 1649 O O . ASP A 1 203 ? 2.375 22.484 7.625 1 97.12 203 ASP A O 1
ATOM 1653 N N . TYR A 1 204 ? 1.578 20.453 7.504 1 98.25 204 TYR A N 1
ATOM 1654 C CA . TYR A 1 204 ? 1.132 20.391 8.891 1 98.25 204 TYR A CA 1
ATOM 1655 C C . TYR A 1 204 ? 2.318 20.391 9.852 1 98.25 204 TYR A C 1
ATOM 1657 O O . TYR A 1 204 ? 2.152 20.562 11.055 1 98.25 204 TYR A O 1
ATOM 1665 N N . TYR A 1 205 ? 3.549 20.234 9.375 1 97.5 205 TYR A N 1
ATOM 1666 C CA . TYR A 1 205 ? 4.703 20.359 10.258 1 97.5 205 TYR A CA 1
ATOM 1667 C C . TYR A 1 205 ? 4.859 21.797 10.742 1 97.5 205 TYR A C 1
ATOM 1669 O O . TYR A 1 205 ? 5.492 22.047 11.781 1 97.5 205 TYR A O 1
ATOM 1677 N N . ILE A 1 206 ? 4.234 22.688 10.055 1 98.25 206 ILE A N 1
ATOM 1678 C CA . ILE A 1 206 ? 4.223 24.062 10.539 1 98.25 206 ILE A CA 1
ATOM 1679 C C . ILE A 1 206 ? 3.34 24.156 11.781 1 98.25 206 ILE A C 1
ATOM 1681 O O . ILE A 1 206 ? 3.754 24.719 12.805 1 98.25 206 ILE A O 1
ATOM 1685 N N . SER A 1 207 ? 2.15 23.609 11.688 1 98.5 207 SER A N 1
ATOM 1686 C CA . SER A 1 207 ? 1.216 23.688 12.805 1 98.5 207 SER A CA 1
ATOM 1687 C C . SER A 1 207 ? 1.599 22.703 13.914 1 98.5 207 SER A C 1
ATOM 1689 O O . SER A 1 207 ? 1.837 23.109 15.055 1 98.5 207 SER A O 1
ATOM 1691 N N . MET A 1 208 ? 1.82 21.422 13.602 1 97.62 208 MET A N 1
ATOM 1692 C CA . MET A 1 208 ? 1.997 20.406 14.625 1 97.62 208 MET A CA 1
ATOM 1693 C C . MET A 1 208 ? 3.461 20.297 15.039 1 97.62 208 MET A C 1
ATOM 1695 O O . MET A 1 208 ? 3.789 19.594 16 1 97.62 208 MET A O 1
ATOM 1699 N N . GLY A 1 209 ? 4.359 21 14.312 1 97.19 209 GLY A N 1
ATOM 1700 C CA . GLY A 1 209 ? 5.766 21.078 14.672 1 97.19 209 GLY A CA 1
ATOM 1701 C C . GLY A 1 209 ? 6.184 22.453 15.141 1 97.19 209 GLY A C 1
ATOM 1702 O O . GLY A 1 209 ? 6.148 22.75 16.344 1 97.19 209 GLY A O 1
ATOM 1703 N N . PHE A 1 210 ? 6.41 23.391 14.266 1 98 210 PHE A N 1
ATOM 1704 C CA . PHE A 1 210 ? 6.957 24.703 14.578 1 98 210 PHE A CA 1
ATOM 1705 C C . PHE A 1 210 ? 6.109 25.406 15.625 1 98 210 PHE A C 1
ATOM 1707 O O . PHE A 1 210 ? 6.602 25.75 16.703 1 98 210 PHE A O 1
ATOM 1714 N N . HIS A 1 211 ? 4.906 25.547 15.383 1 98.75 211 HIS A N 1
ATOM 1715 C CA . HIS A 1 211 ? 4.07 26.344 16.281 1 98.75 211 HIS A CA 1
ATOM 1716 C C . HIS A 1 211 ? 3.709 25.547 17.531 1 98.75 211 HIS A C 1
ATOM 1718 O O . HIS A 1 211 ? 3.67 26.109 18.641 1 98.75 211 HIS A O 1
ATOM 1724 N N . PHE A 1 212 ? 3.393 24.281 17.406 1 98.81 212 PHE A N 1
ATOM 1725 C CA . PHE A 1 212 ? 3.084 23.453 18.562 1 98.81 212 PHE A CA 1
ATOM 1726 C C . PHE A 1 212 ? 4.223 23.484 19.578 1 98.81 212 PHE A C 1
ATOM 1728 O O . PHE A 1 212 ? 4.02 23.828 20.734 1 98.81 212 PHE A O 1
ATOM 1735 N N . TYR A 1 213 ? 5.441 23.141 19.156 1 98.75 213 TYR A N 1
ATOM 1736 C CA . TYR A 1 213 ? 6.598 23.109 20.031 1 98.75 213 TYR A CA 1
ATOM 1737 C C . TYR A 1 213 ? 6.996 24.516 20.469 1 98.75 213 TYR A C 1
ATOM 1739 O O . TYR A 1 213 ? 7.418 24.719 21.609 1 98.75 213 TYR A O 1
ATOM 1747 N N . GLY A 1 214 ? 6.844 25.453 19.547 1 98.69 214 GLY A N 1
ATOM 1748 C CA . GLY A 1 214 ? 7.133 26.828 19.906 1 98.69 214 GLY A CA 1
ATOM 1749 C C . GLY A 1 214 ? 6.27 27.359 21.031 1 98.69 214 GLY A C 1
ATOM 1750 O O . GLY A 1 214 ? 6.766 28.047 21.938 1 98.69 214 GLY A O 1
ATOM 1751 N N . LEU A 1 215 ? 5.039 27.031 20.969 1 98.88 215 LEU A N 1
ATOM 1752 C CA . LEU A 1 215 ? 4.133 27.453 22.031 1 98.88 215 LEU A CA 1
ATOM 1753 C C . LEU A 1 215 ? 4.48 26.766 23.359 1 98.88 215 LEU A C 1
ATOM 1755 O O . LEU A 1 215 ? 4.469 27.406 24.406 1 98.88 215 LEU A O 1
ATOM 1759 N N . ILE A 1 216 ? 4.766 25.469 23.281 1 98.75 216 ILE A N 1
ATOM 1760 C CA . ILE A 1 216 ? 5.148 24.75 24.5 1 98.75 216 ILE A CA 1
ATOM 1761 C C . ILE A 1 216 ? 6.391 25.406 25.109 1 98.75 216 ILE A C 1
ATOM 1763 O O . ILE A 1 216 ? 6.43 25.672 26.312 1 98.75 216 ILE A O 1
ATOM 1767 N N . TYR A 1 217 ? 7.363 25.719 24.266 1 98.81 217 TYR A N 1
ATOM 1768 C CA . TYR A 1 217 ? 8.555 26.422 24.734 1 98.81 217 TYR A CA 1
ATOM 1769 C C . TYR A 1 217 ? 8.203 27.75 25.359 1 98.81 217 TYR A C 1
ATOM 1771 O O . TYR A 1 217 ? 8.711 28.109 26.422 1 98.81 217 TYR A O 1
ATOM 1779 N N . SER A 1 218 ? 7.352 28.5 24.703 1 98.69 218 SER A N 1
ATOM 1780 C CA . SER A 1 218 ? 6.992 29.844 25.141 1 98.69 218 SER A CA 1
ATOM 1781 C C . SER A 1 218 ? 6.352 29.812 26.531 1 98.69 218 SER A C 1
ATOM 1783 O O . SER A 1 218 ? 6.516 30.75 27.312 1 98.69 218 SER A O 1
ATOM 1785 N N . GLN A 1 219 ? 5.637 28.75 26.797 1 98.12 219 GLN A N 1
ATOM 1786 C CA . GLN A 1 219 ? 4.984 28.625 28.094 1 98.12 219 GLN A CA 1
ATOM 1787 C C . GLN A 1 219 ? 5.977 28.172 29.172 1 98.12 219 GLN A C 1
ATOM 1789 O O . GLN A 1 219 ? 5.988 28.719 30.281 1 98.12 219 GLN A O 1
ATOM 1794 N N . LEU A 1 220 ? 6.816 27.266 28.891 1 98.5 220 LEU A N 1
ATOM 1795 C CA . LEU A 1 220 ? 7.633 26.578 29.891 1 98.5 220 LEU A CA 1
ATOM 1796 C C . LEU A 1 220 ? 8.93 27.344 30.141 1 98.5 220 LEU A C 1
ATOM 1798 O O . LEU A 1 220 ? 9.578 27.141 31.172 1 98.5 220 LEU A O 1
ATOM 1802 N N . MET A 1 221 ? 9.258 28.219 29.203 1 98.44 221 MET A N 1
ATOM 1803 C CA . MET A 1 221 ? 10.539 28.922 29.328 1 98.44 221 MET A CA 1
ATOM 1804 C C . MET A 1 221 ? 10.344 30.422 29.422 1 98.44 221 MET A C 1
ATOM 1806 O O . MET A 1 221 ? 11.281 31.188 29.203 1 98.44 221 MET A O 1
ATOM 1810 N N . LYS A 1 222 ? 9.203 30.859 29.703 1 97.44 222 LYS A N 1
ATOM 1811 C CA . LYS A 1 222 ? 8.805 32.281 29.688 1 97.44 222 LYS A CA 1
ATOM 1812 C C . LYS A 1 222 ? 9.727 33.094 30.578 1 97.44 222 LYS A C 1
ATOM 1814 O O . LYS A 1 222 ? 10.078 34.25 30.219 1 97.44 222 LYS A O 1
ATOM 1819 N N . GLU A 1 223 ? 10.133 32.594 31.688 1 96.94 223 GLU A N 1
ATOM 1820 C CA . GLU A 1 223 ? 10.961 33.344 32.625 1 96.94 223 GLU A CA 1
ATOM 1821 C C . GLU A 1 223 ? 12.43 33.312 32.219 1 96.94 223 GLU A C 1
ATOM 1823 O O . GLU A 1 223 ? 13.18 34.25 32.531 1 96.94 223 GLU A O 1
ATOM 1828 N N . VAL A 1 224 ? 12.773 32.281 31.531 1 96.56 224 VAL A N 1
ATOM 1829 C CA . VAL A 1 224 ? 14.164 32.062 31.156 1 96.56 224 VAL A CA 1
ATOM 1830 C C . VAL A 1 224 ? 14.469 32.812 29.859 1 96.56 224 VAL A C 1
ATOM 1832 O O . VAL A 1 224 ? 15.562 33.344 29.688 1 96.56 224 VAL A O 1
ATOM 1835 N N . ASP A 1 225 ? 13.523 32.844 29.047 1 97.75 225 ASP A N 1
ATOM 1836 C CA . ASP A 1 225 ? 13.719 33.344 27.703 1 97.75 225 ASP A CA 1
ATOM 1837 C C . ASP A 1 225 ? 12.523 34.188 27.25 1 97.75 225 ASP A C 1
ATOM 1839 O O . ASP A 1 225 ? 11.891 33.875 26.234 1 97.75 225 ASP A O 1
ATOM 1843 N N . PRO A 1 226 ? 12.281 35.25 27.922 1 98.06 226 PRO A N 1
ATOM 1844 C CA . PRO A 1 226 ? 11.023 36 27.734 1 98.06 226 PRO A CA 1
ATOM 1845 C C . PRO A 1 226 ? 10.898 36.594 26.328 1 98.06 226 PRO A C 1
ATOM 1847 O O . PRO A 1 226 ? 9.812 36.594 25.75 1 98.06 226 PRO A O 1
ATOM 1850 N N . GLN A 1 227 ? 12.008 37.156 25.734 1 98.19 227 GLN A N 1
ATOM 1851 C CA . GLN A 1 227 ? 11.93 37.812 24.438 1 98.19 227 GLN A CA 1
ATOM 1852 C C . GLN A 1 227 ? 11.57 36.812 23.328 1 98.19 227 GLN A C 1
ATOM 1854 O O . GLN A 1 227 ? 10.672 37.094 22.531 1 98.19 227 GLN A O 1
ATOM 1859 N N . ARG A 1 228 ? 12.266 35.75 23.297 1 98.25 228 ARG A N 1
ATOM 1860 C CA . ARG A 1 228 ? 11.961 34.719 22.297 1 98.25 228 ARG A CA 1
ATOM 1861 C C . ARG A 1 228 ? 10.547 34.156 22.484 1 98.25 228 ARG A C 1
ATOM 1863 O O . ARG A 1 228 ? 9.836 33.938 21.5 1 98.25 228 ARG A O 1
ATOM 1870 N N . CYS A 1 229 ? 10.219 33.906 23.703 1 98.62 229 CYS A N 1
ATOM 1871 C CA . CYS A 1 229 ? 8.891 33.406 24.016 1 98.62 229 CYS A CA 1
ATOM 1872 C C . CYS A 1 229 ? 7.809 34.344 23.5 1 98.62 229 CYS A C 1
ATOM 1874 O O . CYS A 1 229 ? 6.809 33.875 22.938 1 98.62 229 CYS A O 1
ATOM 1876 N N . ALA A 1 230 ? 8.031 35.594 23.656 1 98.44 230 ALA A N 1
ATOM 1877 C CA . ALA A 1 230 ? 7.082 36.594 23.141 1 98.44 230 ALA A CA 1
ATOM 1878 C C . ALA A 1 230 ? 7 36.531 21.625 1 98.44 230 ALA A C 1
ATOM 1880 O O . ALA A 1 230 ? 5.91 36.625 21.047 1 98.44 230 ALA A O 1
ATOM 1881 N N . THR A 1 231 ? 8.125 36.375 20.984 1 98.44 231 THR A N 1
ATOM 1882 C CA . THR A 1 231 ? 8.18 36.281 19.531 1 98.44 231 THR A CA 1
ATOM 1883 C C . THR A 1 231 ? 7.426 35.062 19.047 1 98.44 231 THR A C 1
ATOM 1885 O O . THR A 1 231 ? 6.652 35.125 18.078 1 98.44 231 THR A O 1
ATOM 1888 N N . LEU A 1 232 ? 7.707 33.938 19.672 1 98.62 232 LEU A N 1
ATOM 1889 C CA . LEU A 1 232 ? 7.047 32.688 19.297 1 98.62 232 LEU A CA 1
ATOM 1890 C C . LEU A 1 232 ? 5.535 32.812 19.438 1 98.62 232 LEU A C 1
ATOM 1892 O O . LEU A 1 232 ? 4.785 32.344 18.578 1 98.62 232 LEU A O 1
ATOM 1896 N N . ARG A 1 233 ? 5.066 33.438 20.531 1 98.75 233 ARG A N 1
ATOM 1897 C CA . ARG A 1 233 ? 3.639 33.625 20.75 1 98.75 233 ARG A CA 1
ATOM 1898 C C . ARG A 1 233 ? 3.035 34.562 19.703 1 98.75 233 ARG A C 1
ATOM 1900 O O . ARG A 1 233 ? 1.921 34.344 19.234 1 98.75 233 ARG A O 1
ATOM 1907 N N . GLU A 1 234 ? 3.736 35.594 19.359 1 98.62 234 GLU A N 1
ATOM 1908 C CA . GLU A 1 234 ? 3.27 36.531 18.328 1 98.62 234 GLU A CA 1
ATOM 1909 C C . GLU A 1 234 ? 3.113 35.812 16.984 1 98.62 234 GLU A C 1
ATOM 1911 O O . GLU A 1 234 ? 2.098 36 16.297 1 98.62 234 GLU A O 1
ATOM 1916 N N . ARG A 1 235 ? 4.109 35.062 16.609 1 98.69 235 ARG A N 1
ATOM 1917 C CA . ARG A 1 235 ? 4.07 34.344 15.344 1 98.69 235 ARG A CA 1
ATOM 1918 C C . ARG A 1 235 ? 2.908 33.344 15.32 1 98.69 235 ARG A C 1
ATOM 1920 O O . ARG A 1 235 ? 2.215 33.219 14.305 1 98.69 235 ARG A O 1
ATOM 1927 N N . ALA A 1 236 ? 2.73 32.688 16.453 1 98.81 236 ALA A N 1
ATOM 1928 C CA . ALA A 1 236 ? 1.64 31.703 16.547 1 98.81 236 ALA A CA 1
ATOM 1929 C C . ALA A 1 236 ? 0.283 32.406 16.453 1 98.81 236 ALA A C 1
ATOM 1931 O O . ALA A 1 236 ? -0.658 31.844 15.867 1 98.81 236 ALA A O 1
ATOM 1932 N N . THR A 1 237 ? 0.207 33.562 17.062 1 98.81 237 THR A N 1
ATOM 1933 C CA . THR A 1 237 ? -1.036 34.344 17.031 1 98.81 237 THR A CA 1
ATOM 1934 C C . THR A 1 237 ? -1.419 34.688 15.594 1 98.81 237 THR A C 1
ATOM 1936 O O . THR A 1 237 ? -2.57 34.531 15.195 1 98.81 237 THR A O 1
ATOM 1939 N N . VAL A 1 238 ? -0.47 35.156 14.844 1 98.62 238 VAL A N 1
ATOM 1940 C CA . VAL A 1 238 ? -0.714 35.5 13.445 1 98.62 238 VAL A CA 1
ATOM 1941 C C . VAL A 1 238 ? -1.061 34.25 12.641 1 98.62 238 VAL A C 1
ATOM 1943 O O . VAL A 1 238 ? -1.987 34.281 11.828 1 98.62 238 VAL A O 1
ATOM 1946 N N . PHE A 1 239 ? -0.366 33.25 12.867 1 98.69 239 PHE A N 1
ATOM 1947 C CA . PHE A 1 239 ? -0.588 31.984 12.188 1 98.69 239 PHE A CA 1
ATOM 1948 C C . PHE A 1 239 ? -2.006 31.469 12.43 1 98.69 239 PHE A C 1
ATOM 1950 O O . PHE A 1 239 ? -2.648 30.953 11.516 1 98.69 239 PHE A O 1
ATOM 1957 N N . ALA A 1 240 ? -2.5 31.562 13.656 1 98.75 240 ALA A N 1
ATOM 1958 C CA . ALA A 1 240 ? -3.803 31.047 14.062 1 98.75 240 ALA A CA 1
ATOM 1959 C C . ALA A 1 240 ? -4.918 31.609 13.188 1 98.75 240 ALA A C 1
ATOM 1961 O O . ALA A 1 240 ? -5.891 30.906 12.891 1 98.75 240 ALA A O 1
ATOM 1962 N N . ALA A 1 241 ? -4.758 32.844 12.773 1 98 241 ALA A N 1
ATOM 1963 C CA . ALA A 1 241 ? -5.781 33.5 11.969 1 98 241 ALA A CA 1
ATOM 1964 C C . ALA A 1 241 ? -5.926 32.812 10.609 1 98 241 ALA A C 1
ATOM 1966 O O . ALA A 1 241 ? -7.012 32.812 10.023 1 98 241 ALA A O 1
ATOM 1967 N N . ASP A 1 242 ? -4.832 32.25 10.133 1 98.5 242 ASP A N 1
ATOM 1968 C CA . ASP A 1 242 ? -4.852 31.516 8.883 1 98.5 242 ASP A CA 1
ATOM 1969 C C . ASP A 1 242 ? -5.266 30.062 9.109 1 98.5 242 ASP A C 1
ATOM 1971 O O . ASP A 1 242 ? -6.078 29.531 8.352 1 98.5 242 ASP A O 1
ATOM 1975 N N . PHE A 1 243 ? -4.734 29.516 10.141 1 98.69 243 PHE A N 1
ATOM 1976 C CA . PHE A 1 243 ? -4.797 28.078 10.328 1 98.69 243 PHE A CA 1
ATOM 1977 C C . PHE A 1 243 ? -6.215 27.625 10.672 1 98.69 243 PHE A C 1
ATOM 1979 O O . PHE A 1 243 ? -6.609 26.5 10.383 1 98.69 243 PHE A O 1
ATOM 1986 N N . ILE A 1 244 ? -7.055 28.516 11.266 1 98.69 244 ILE A N 1
ATOM 1987 C CA . ILE A 1 244 ? -8.43 28.172 11.594 1 98.69 244 ILE A CA 1
ATOM 1988 C C . ILE A 1 244 ? -9.195 27.812 10.32 1 98.69 244 ILE A C 1
ATOM 1990 O O . ILE A 1 244 ? -10.164 27.047 10.359 1 98.69 244 ILE A O 1
ATOM 1994 N N . HIS A 1 245 ? -8.758 28.312 9.156 1 98.69 245 HIS A N 1
ATOM 1995 C CA . HIS A 1 245 ? -9.422 28.078 7.883 1 98.69 245 HIS A CA 1
ATOM 1996 C C . HIS A 1 245 ? -9.188 26.656 7.383 1 98.69 245 HIS A C 1
ATOM 1998 O O . HIS A 1 245 ? -9.859 26.203 6.457 1 98.69 245 HIS A O 1
ATOM 2004 N N . PHE A 1 246 ? -8.281 25.891 7.977 1 98.69 246 PHE A N 1
ATOM 2005 C CA . PHE A 1 246 ? -7.996 24.531 7.582 1 98.69 246 PHE A CA 1
ATOM 2006 C C . PHE A 1 246 ? -9.047 23.562 8.133 1 98.69 246 PHE A C 1
ATOM 2008 O O . PHE A 1 246 ? -9.062 22.391 7.785 1 98.69 246 PHE A O 1
ATOM 2015 N N . PHE A 1 247 ? -9.945 24.047 8.961 1 98.62 247 PHE A N 1
ATOM 2016 C CA . PHE A 1 247 ? -10.906 23.203 9.648 1 98.62 247 PHE A CA 1
ATOM 2017 C C . PHE A 1 247 ? -12.328 23.516 9.195 1 98.62 247 PHE A C 1
ATOM 2019 O O . PHE A 1 247 ? -12.703 24.672 9.078 1 98.62 247 PHE A O 1
ATOM 2026 N N . ASP A 1 248 ? -13.031 22.469 8.938 1 98.12 248 ASP A N 1
ATOM 2027 C CA . ASP A 1 248 ? -14.445 22.594 8.57 1 98.12 248 ASP A CA 1
ATOM 2028 C C . ASP A 1 248 ? -15.328 22.656 9.812 1 98.12 248 ASP A C 1
ATOM 2030 O O . ASP A 1 248 ? -14.852 22.469 10.93 1 98.12 248 ASP A O 1
ATOM 2034 N N . ASP A 1 249 ? -16.625 22.906 9.633 1 97.31 249 ASP A N 1
ATOM 2035 C CA . ASP A 1 249 ? -17.562 23.109 10.727 1 97.31 249 ASP A CA 1
ATOM 2036 C C . ASP A 1 249 ? -17.781 21.812 11.5 1 97.31 249 ASP A C 1
ATOM 2038 O O . ASP A 1 249 ? -18.078 21.844 12.695 1 97.31 249 ASP A O 1
ATOM 2042 N N . ASP A 1 250 ? -17.609 20.719 10.875 1 97 250 ASP A N 1
ATOM 2043 C CA . ASP A 1 250 ? -17.891 19.438 11.516 1 97 250 ASP A CA 1
ATOM 2044 C C . ASP A 1 250 ? -16.625 18.875 12.172 1 97 250 ASP A C 1
ATOM 2046 O O . ASP A 1 250 ? -16.656 17.766 12.719 1 97 250 ASP A O 1
ATOM 2050 N N . GLY A 1 251 ? -15.516 19.516 12.031 1 98 251 GLY A N 1
ATOM 2051 C CA . GLY A 1 251 ? -14.305 19.078 12.703 1 98 251 GLY A CA 1
ATOM 2052 C C . GLY A 1 251 ? -13.266 18.5 11.75 1 98 251 GLY A C 1
ATOM 2053 O O . GLY A 1 251 ? -12.109 18.312 12.125 1 98 251 GLY A O 1
ATOM 2054 N N . ALA A 1 252 ? -13.648 18.266 10.445 1 98.31 252 ALA A N 1
ATOM 2055 C CA . ALA A 1 252 ? -12.695 17.766 9.461 1 98.31 252 ALA A CA 1
ATOM 2056 C C . ALA A 1 252 ? -11.617 18.797 9.172 1 98.31 252 ALA A C 1
ATOM 2058 O O . ALA A 1 252 ? -11.883 20 9.18 1 98.31 252 ALA A O 1
ATOM 2059 N N . ALA A 1 253 ? -10.414 18.359 8.961 1 98.62 253 ALA A N 1
ATOM 2060 C CA . ALA A 1 253 ? -9.312 19.203 8.516 1 98.62 253 ALA A CA 1
ATOM 2061 C C . ALA A 1 253 ? -8.852 18.828 7.113 1 98.62 253 ALA A C 1
ATOM 2063 O O . ALA A 1 253 ? -8.969 17.656 6.715 1 98.62 253 ALA A O 1
ATOM 2064 N N . ILE A 1 254 ? -8.289 19.75 6.387 1 98.56 254 ILE A N 1
ATOM 2065 C CA . ILE A 1 254 ? -7.867 19.531 5.008 1 98.56 254 ILE A CA 1
ATOM 2066 C C . ILE A 1 254 ? -6.785 18.453 4.965 1 98.56 254 ILE A C 1
ATOM 2068 O O . ILE A 1 254 ? -5.723 18.609 5.574 1 98.56 254 ILE A O 1
ATOM 2072 N N . PRO A 1 255 ? -7.055 17.312 4.297 1 98.44 255 PRO A N 1
ATOM 2073 C CA . PRO A 1 255 ? -5.941 16.391 4.078 1 98.44 255 PRO A CA 1
ATOM 2074 C C . PRO A 1 255 ? -4.938 16.906 3.047 1 98.44 255 PRO A C 1
ATOM 2076 O O . PRO A 1 255 ? -5.262 17 1.862 1 98.44 255 PRO A O 1
ATOM 2079 N N . PHE A 1 256 ? -3.779 17.266 3.475 1 98.19 256 PHE A N 1
ATOM 2080 C CA . PHE A 1 256 ? -2.725 17.844 2.648 1 98.19 256 PHE A CA 1
ATOM 2081 C C . PHE A 1 256 ? -1.351 17.516 3.217 1 98.19 256 PHE A C 1
ATOM 2083 O O . PHE A 1 256 ? -1.136 17.609 4.426 1 98.19 256 PHE A O 1
ATOM 2090 N N . GLY A 1 257 ? -0.53 16.969 2.301 1 97.81 257 GLY A N 1
ATOM 2091 C CA . GLY A 1 257 ? 0.856 16.781 2.699 1 97.81 257 GLY A CA 1
ATOM 2092 C C . GLY A 1 257 ? 1.166 15.375 3.168 1 97.81 257 GLY A C 1
ATOM 2093 O O . GLY A 1 257 ? 0.342 14.469 3.016 1 97.81 257 GLY A O 1
ATOM 2094 N N . ARG A 1 258 ? 2.354 15.125 3.723 1 96.75 258 ARG A N 1
ATOM 2095 C CA . ARG A 1 258 ? 2.932 13.805 3.959 1 96.75 258 ARG A CA 1
ATOM 2096 C C . ARG A 1 258 ? 2.637 13.32 5.375 1 96.75 258 ARG A C 1
ATOM 2098 O O . ARG A 1 258 ? 2.877 12.156 5.703 1 96.75 258 ARG A O 1
ATOM 2105 N N . SER A 1 259 ? 2.145 14.125 6.285 1 96.88 259 SER A N 1
ATOM 2106 C CA . SER A 1 259 ? 2.033 13.789 7.703 1 96.88 259 SER A CA 1
ATOM 2107 C C . SER A 1 259 ? 0.646 13.25 8.039 1 96.88 259 SER A C 1
ATOM 2109 O O . SER A 1 259 ? 0.251 13.219 9.203 1 96.88 259 SER A O 1
ATOM 2111 N N . LEU A 1 260 ? -0.04 12.789 7.113 1 97.88 260 LEU A N 1
ATOM 2112 C CA . LEU A 1 260 ? -1.47 12.539 7.25 1 97.88 260 LEU A CA 1
ATOM 2113 C C . LEU A 1 260 ? -1.724 11.32 8.133 1 97.88 260 LEU A C 1
ATOM 2115 O O . LEU A 1 260 ? -2.783 11.203 8.75 1 97.88 260 LEU A O 1
ATOM 2119 N N . THR A 1 261 ? -0.744 10.43 8.273 1 98.25 261 THR A N 1
ATOM 2120 C CA . THR A 1 261 ? -0.926 9.242 9.102 1 98.25 261 THR A CA 1
ATOM 2121 C C . THR A 1 261 ? -1.025 9.617 10.578 1 98.25 261 THR A C 1
ATOM 2123 O O . THR A 1 261 ? -1.432 8.805 11.406 1 98.25 261 THR A O 1
ATOM 2126 N N . TYR A 1 262 ? -0.681 10.859 10.945 1 98.5 262 TYR A N 1
ATOM 2127 C CA . TYR A 1 262 ? -0.735 11.297 12.336 1 98.5 262 TYR A CA 1
ATOM 2128 C C . TYR A 1 262 ? -2.131 11.789 12.695 1 98.5 262 TYR A C 1
ATOM 2130 O O . TYR A 1 262 ? -2.406 12.086 13.859 1 98.5 262 TYR A O 1
ATOM 2138 N N . ARG A 1 263 ? -3.004 11.953 11.695 1 98.31 263 ARG A N 1
ATOM 2139 C CA . ARG A 1 263 ? -4.449 12.07 11.859 1 98.31 263 ARG A CA 1
ATOM 2140 C C . ARG A 1 263 ? -4.801 13.273 12.734 1 98.31 263 ARG A C 1
ATOM 2142 O O . ARG A 1 263 ? -4.562 14.414 12.352 1 98.31 263 ARG A O 1
ATOM 2149 N N . PHE A 1 264 ? -5.219 13 13.953 1 98.19 264 PHE A N 1
ATOM 2150 C CA . PHE A 1 264 ? -5.801 14.094 14.727 1 98.19 264 PHE A CA 1
ATOM 2151 C C . PHE A 1 264 ? -4.711 15.016 15.258 1 98.19 264 PHE A C 1
ATOM 2153 O O . PHE A 1 264 ? -5.008 16.094 15.789 1 98.19 264 PHE A O 1
ATOM 2160 N N . ALA A 1 265 ? -3.424 14.688 14.969 1 98.69 265 ALA A N 1
ATOM 2161 C CA . ALA A 1 265 ? -2.363 15.656 15.25 1 98.69 265 ALA A CA 1
ATOM 2162 C C . ALA A 1 265 ? -2.553 16.938 14.445 1 98.69 265 ALA A C 1
ATOM 2164 O O . ALA A 1 265 ? -1.944 17.969 14.742 1 98.69 265 ALA A O 1
ATOM 2165 N N . GLN A 1 266 ? -3.371 16.938 13.477 1 98.62 266 GLN A N 1
ATOM 2166 C CA . GLN A 1 266 ? -3.688 18.109 12.688 1 98.62 266 GLN A CA 1
ATOM 2167 C C . GLN A 1 266 ? -4.164 19.266 13.578 1 98.62 266 GLN A C 1
ATOM 2169 O O . GLN A 1 266 ? -3.941 20.438 13.258 1 98.62 266 GLN A O 1
ATOM 2174 N N . ALA A 1 267 ? -4.75 18.891 14.727 1 98.75 267 ALA A N 1
ATOM 2175 C CA . ALA A 1 267 ? -5.312 19.922 15.594 1 98.75 267 ALA A CA 1
ATOM 2176 C C . ALA A 1 267 ? -4.414 20.172 16.797 1 98.75 267 ALA A C 1
ATOM 2178 O O . ALA A 1 267 ? -4.789 20.906 17.719 1 98.75 267 ALA A O 1
ATOM 2179 N N . ALA A 1 268 ? -3.23 19.625 16.812 1 98.88 268 ALA A N 1
ATOM 2180 C CA . ALA A 1 268 ? -2.342 19.719 17.969 1 98.88 268 ALA A CA 1
ATOM 2181 C C . ALA A 1 268 ? -2.025 21.172 18.312 1 98.88 268 ALA A C 1
ATOM 2183 O O . ALA A 1 268 ? -1.868 21.531 19.469 1 98.88 268 ALA A O 1
ATOM 2184 N N . PHE A 1 269 ? -1.945 22.031 17.297 1 98.81 269 PHE A N 1
ATOM 2185 C CA . PHE A 1 269 ? -1.683 23.453 17.5 1 98.81 269 PHE A CA 1
ATOM 2186 C C . PHE A 1 269 ? -2.723 24.078 18.422 1 98.81 269 PHE A C 1
ATOM 2188 O O . PHE A 1 269 ? -2.381 24.844 19.312 1 98.81 269 PHE A O 1
ATOM 2195 N N . TRP A 1 270 ? -3.967 23.75 18.219 1 98.94 270 TRP A N 1
ATOM 2196 C CA . TRP A 1 270 ? -5.043 24.344 19.016 1 98.94 270 TRP A CA 1
ATOM 2197 C C . TRP A 1 270 ? -4.969 23.859 20.469 1 98.94 270 TRP A C 1
ATOM 2199 O O . TRP A 1 270 ? -5.309 24.609 21.391 1 98.94 270 TRP A O 1
ATOM 2209 N N . SER A 1 271 ? -4.562 22.609 20.672 1 98.88 271 SER A N 1
ATOM 2210 C CA . SER A 1 271 ? -4.324 22.125 22.016 1 98.88 271 SER A CA 1
ATOM 2211 C C . SER A 1 271 ? -3.209 22.906 22.703 1 98.88 271 SER A C 1
ATOM 2213 O O . SER A 1 271 ? -3.312 23.25 23.891 1 98.88 271 SER A O 1
ATOM 2215 N N . ALA A 1 272 ? -2.141 23.156 21.938 1 98.88 272 ALA A N 1
ATOM 2216 C CA . ALA A 1 272 ? -1.045 23.938 22.5 1 98.88 272 ALA A CA 1
ATOM 2217 C C . ALA A 1 272 ? -1.498 25.359 22.812 1 98.88 272 ALA A C 1
ATOM 2219 O O . ALA A 1 272 ? -1.091 25.938 23.812 1 98.88 272 ALA A O 1
ATOM 2220 N N . ALA A 1 273 ? -2.332 25.953 21.922 1 98.88 273 ALA A N 1
ATOM 2221 C CA . ALA A 1 273 ? -2.871 27.281 22.172 1 98.88 273 ALA A CA 1
ATOM 2222 C C . ALA A 1 273 ? -3.666 27.312 23.469 1 98.88 273 ALA A C 1
ATOM 2224 O O . ALA A 1 273 ? -3.506 28.234 24.281 1 98.88 273 ALA A O 1
ATOM 2225 N N . ALA A 1 274 ? -4.469 26.344 23.672 1 98.75 274 ALA A N 1
ATOM 2226 C CA . ALA A 1 274 ? -5.238 26.25 24.906 1 98.75 274 ALA A CA 1
ATOM 2227 C C . ALA A 1 274 ? -4.32 26.078 26.109 1 98.75 274 ALA A C 1
ATOM 2229 O O . ALA A 1 274 ? -4.469 26.766 27.125 1 98.75 274 ALA A O 1
ATOM 2230 N N . PHE A 1 275 ? -3.414 25.141 26.031 1 98.38 275 PHE A N 1
ATOM 2231 C CA . PHE A 1 275 ? -2.49 24.797 27.109 1 98.38 275 PHE A CA 1
ATOM 2232 C C . PHE A 1 275 ? -1.682 26.016 27.547 1 98.38 275 PHE A C 1
ATOM 2234 O O . PHE A 1 275 ? -1.427 26.188 28.734 1 98.38 275 PHE A O 1
ATOM 2241 N N . THR A 1 276 ? -1.3 26.875 26.594 1 98.19 276 THR A N 1
ATOM 2242 C CA . THR A 1 276 ? -0.391 27.969 26.891 1 98.19 276 THR A CA 1
ATOM 2243 C C . THR A 1 276 ? -1.167 29.266 27.141 1 98.19 276 THR A C 1
ATOM 2245 O O . THR A 1 276 ? -0.577 30.297 27.469 1 98.19 276 THR A O 1
ATOM 2248 N N . GLY A 1 277 ? -2.461 29.203 26.922 1 97.5 277 GLY A N 1
ATOM 2249 C CA . GLY A 1 277 ? -3.271 30.406 27.094 1 97.5 277 GLY A CA 1
ATOM 2250 C C . GLY A 1 277 ? -3.023 31.453 26.031 1 97.5 277 GLY A C 1
ATOM 2251 O O . GLY A 1 277 ? -3.012 32.656 26.328 1 97.5 277 GLY A O 1
ATOM 2252 N N . LEU A 1 278 ? -2.699 31.016 24.859 1 98.06 278 LEU A N 1
ATOM 2253 C CA . LEU A 1 278 ? -2.547 31.953 23.75 1 98.06 278 LEU A CA 1
ATOM 2254 C C . LEU A 1 278 ? -3.844 32.719 23.5 1 98.06 278 LEU A C 1
ATOM 2256 O O . LEU A 1 278 ? -4.914 32.125 23.406 1 98.06 278 LEU A O 1
ATOM 2260 N N . ASP A 1 279 ? -3.781 34 23.391 1 96.75 279 ASP A N 1
ATOM 2261 C CA . ASP A 1 279 ? -4.969 34.844 23.266 1 96.75 279 ASP A CA 1
ATOM 2262 C C . ASP A 1 279 ? -5.375 35 21.797 1 96.75 279 ASP A C 1
ATOM 2264 O O . ASP A 1 279 ? -5.176 36.062 21.219 1 96.75 279 ASP A O 1
ATOM 2268 N N . VAL A 1 280 ? -6 34.125 21.266 1 97.31 280 VAL A N 1
ATOM 2269 C CA . VAL A 1 280 ? -6.41 34.188 19.859 1 97.31 280 VAL A CA 1
ATOM 2270 C C . VAL A 1 280 ? -7.93 34.031 19.766 1 97.31 280 VAL A C 1
ATOM 2272 O O . VAL A 1 280 ? -8.57 34.719 18.969 1 97.31 280 VAL A O 1
ATOM 2275 N N . TYR A 1 281 ? -8.492 33 20.391 1 98 281 TYR A N 1
ATOM 2276 C CA . TYR A 1 281 ? -9.93 32.719 20.422 1 98 281 TYR A CA 1
ATOM 2277 C C . TYR A 1 281 ? -10.391 32.406 21.844 1 98 281 TYR A C 1
ATOM 2279 O O . TYR A 1 281 ? -9.57 32.156 22.719 1 98 281 TYR A O 1
ATOM 2287 N N . SER A 1 282 ? -11.719 32.469 22.062 1 98.12 282 SER A N 1
ATOM 2288 C CA . SER A 1 282 ? -12.25 32.125 23.375 1 98.12 282 SER A CA 1
ATOM 2289 C C . SER A 1 282 ? -11.984 30.656 23.719 1 98.12 282 SER A C 1
ATOM 2291 O O . SER A 1 282 ? -11.797 29.828 22.812 1 98.12 282 SER A O 1
ATOM 2293 N N . PRO A 1 283 ? -11.938 30.297 25.031 1 98.31 283 PRO A N 1
ATOM 2294 C CA . PRO A 1 283 ? -11.766 28.891 25.406 1 98.31 283 PRO A CA 1
ATOM 2295 C C . PRO A 1 283 ? -12.82 27.984 24.781 1 98.31 283 PRO A C 1
ATOM 2297 O O . PRO A 1 283 ? -12.523 26.828 24.438 1 98.31 283 PRO A O 1
ATOM 2300 N N . GLY A 1 284 ? -14 28.5 24.562 1 98.38 284 GLY A N 1
ATOM 2301 C CA . GLY A 1 284 ? -15.055 27.703 23.938 1 98.38 284 GLY A CA 1
ATOM 2302 C C . GLY A 1 284 ? -14.758 27.344 22.5 1 98.38 284 GLY A C 1
ATOM 2303 O O . GLY A 1 284 ? -15.047 26.234 22.062 1 98.38 284 GLY A O 1
ATOM 2304 N N . ILE A 1 285 ? -14.227 28.297 21.766 1 98.56 285 ILE A N 1
ATOM 2305 C CA . ILE A 1 285 ? -13.875 28.062 20.375 1 98.56 285 ILE A CA 1
ATOM 2306 C C . ILE A 1 285 ? -12.711 27.078 20.297 1 98.56 285 ILE A C 1
ATOM 2308 O O . ILE A 1 285 ? -12.742 26.141 19.5 1 98.56 285 ILE A O 1
ATOM 2312 N N . LEU A 1 286 ? -11.719 27.25 21.188 1 98.75 286 LEU A N 1
ATOM 2313 C CA . LEU A 1 286 ? -10.586 26.328 21.219 1 98.75 286 LEU A CA 1
ATOM 2314 C C . LEU A 1 286 ? -11.039 24.922 21.578 1 98.75 286 LEU A C 1
ATOM 2316 O O . LEU A 1 286 ? -10.602 23.953 20.953 1 98.75 286 LEU A O 1
ATOM 2320 N N . LYS A 1 287 ? -11.922 24.812 22.609 1 98.69 287 LYS A N 1
ATOM 2321 C CA . LYS A 1 287 ? -12.461 23.516 23.016 1 98.69 287 LYS A CA 1
ATOM 2322 C C . LYS A 1 287 ? -13.219 22.859 21.859 1 98.69 287 LYS A C 1
ATOM 2324 O O . LYS A 1 287 ? -13.055 21.656 21.609 1 98.69 287 LYS A O 1
ATOM 2329 N N . GLY A 1 288 ? -14.008 23.688 21.172 1 98.56 288 GLY A N 1
ATOM 2330 C CA . GLY A 1 288 ? -14.734 23.172 20.016 1 98.56 288 GLY A CA 1
ATOM 2331 C C . GLY A 1 288 ? -13.828 22.672 18.906 1 98.56 288 GLY A C 1
ATOM 2332 O O . GLY A 1 288 ? -14.086 21.641 18.297 1 98.56 288 GLY A O 1
ATOM 2333 N N . LEU A 1 289 ? -12.781 23.406 18.609 1 98.62 289 LEU A N 1
ATOM 2334 C CA . LEU A 1 289 ? -11.828 23.016 17.562 1 98.62 289 LEU A CA 1
ATOM 2335 C C . LEU A 1 289 ? -11.203 21.672 17.875 1 98.62 289 LEU A C 1
ATOM 2337 O O . LEU A 1 289 ? -11.102 20.812 17 1 98.62 289 LEU A O 1
ATOM 2341 N N . VAL A 1 290 ? -10.812 21.438 19.109 1 98.81 290 VAL A N 1
ATOM 2342 C CA . VAL A 1 290 ? -10.109 20.203 19.5 1 98.81 290 VAL A CA 1
ATOM 2343 C C . VAL A 1 290 ? -11.102 19.047 19.562 1 98.81 290 VAL A C 1
ATOM 2345 O O . VAL A 1 290 ? -10.906 18.016 18.922 1 98.81 290 VAL A O 1
ATOM 2348 N N . LEU A 1 291 ? -12.203 19.219 20.281 1 98.69 291 LEU A N 1
ATOM 2349 C CA . LEU A 1 291 ? -13.086 18.078 20.578 1 98.69 291 LEU A CA 1
ATOM 2350 C C . LEU A 1 291 ? -13.922 17.719 19.344 1 98.69 291 LEU A C 1
ATOM 2352 O O . LEU A 1 291 ? -14.188 16.547 19.109 1 98.69 291 LEU A O 1
ATOM 2356 N N . ARG A 1 292 ? -14.406 18.75 18.594 1 98.38 292 ARG A N 1
ATOM 2357 C CA . ARG A 1 292 ? -15.133 18.438 17.375 1 98.38 292 ARG A CA 1
ATOM 2358 C C . ARG A 1 292 ? -14.25 17.688 16.391 1 98.38 292 ARG A C 1
ATOM 2360 O O . ARG A 1 292 ? -14.727 16.812 15.656 1 98.38 292 ARG A O 1
ATOM 2367 N N . HIS A 1 293 ? -13.008 18.109 16.312 1 98.69 293 HIS A N 1
ATOM 2368 C CA . HIS A 1 293 ? -12.047 17.391 15.461 1 98.69 293 HIS A CA 1
ATOM 2369 C C . HIS A 1 293 ? -11.898 15.945 15.891 1 98.69 293 HIS A C 1
ATOM 2371 O O . HIS A 1 293 ? -11.906 15.039 15.047 1 98.69 293 HIS A O 1
ATOM 2377 N N . LEU A 1 294 ? -11.734 15.703 17.156 1 98.5 294 LEU A N 1
ATOM 2378 C CA . LEU A 1 294 ? -11.594 14.344 17.672 1 98.5 294 LEU A CA 1
ATOM 2379 C C . LEU A 1 294 ? -12.852 13.531 17.406 1 98.5 294 LEU A C 1
ATOM 2381 O O . LEU A 1 294 ? -12.781 12.336 17.094 1 98.5 294 LEU A O 1
ATOM 2385 N N . ARG A 1 295 ? -14.016 14.164 17.625 1 98.19 295 ARG A N 1
ATOM 2386 C CA . ARG A 1 295 ? -15.273 13.477 17.344 1 98.19 295 ARG A CA 1
ATOM 2387 C C . ARG A 1 295 ? -15.383 13.102 15.867 1 98.19 295 ARG A C 1
ATOM 2389 O O . ARG A 1 295 ? -15.93 12.055 15.531 1 98.19 295 ARG A O 1
ATOM 2396 N N . TRP A 1 296 ? -14.922 13.992 14.992 1 97.94 296 TRP A N 1
ATOM 2397 C CA . TRP A 1 296 ? -14.898 13.641 13.578 1 97.94 296 TRP A CA 1
ATOM 2398 C C . TRP A 1 296 ? -14.055 12.398 13.344 1 97.94 296 TRP A C 1
ATOM 2400 O O . TRP A 1 296 ? -14.461 11.492 12.602 1 97.94 296 TRP A O 1
ATOM 2410 N N . TRP A 1 297 ? -12.891 12.312 13.953 1 97.56 297 TRP A N 1
ATOM 2411 C CA . TRP A 1 297 ? -12 11.172 13.781 1 97.56 297 TRP A CA 1
ATOM 2412 C C . TRP A 1 297 ? -12.609 9.914 14.383 1 97.56 297 TRP A C 1
ATOM 2414 O O . TRP A 1 297 ? -12.367 8.805 13.898 1 97.56 297 TRP A O 1
ATOM 2424 N N . GLN A 1 298 ? -13.375 10.07 15.406 1 95.56 298 GLN A N 1
ATOM 2425 C CA . GLN A 1 298 ? -14.055 8.93 16 1 95.56 298 GLN A CA 1
ATOM 2426 C C . GLN A 1 298 ? -15.016 8.281 15.016 1 95.56 298 GLN A C 1
ATOM 2428 O O . GLN A 1 298 ? -15.328 7.09 15.133 1 95.56 298 GLN A O 1
ATOM 2433 N N . GLN A 1 299 ? -15.453 9.102 14.109 1 94.75 299 GLN A N 1
ATOM 2434 C CA . GLN A 1 299 ? -16.391 8.594 13.125 1 94.75 299 GLN A CA 1
ATOM 2435 C C . GLN A 1 299 ? -15.672 7.871 11.992 1 94.75 299 GLN A C 1
ATOM 2437 O O . GLN A 1 299 ? -16.312 7.227 11.148 1 94.75 299 GLN A O 1
ATOM 2442 N N . GLN A 1 300 ? -14.398 7.996 11.945 1 95.94 300 GLN A N 1
ATOM 2443 C CA . GLN A 1 300 ? -13.617 7.273 10.953 1 95.94 300 GLN A CA 1
ATOM 2444 C C . GLN A 1 300 ? -13.266 5.871 11.445 1 95.94 300 GLN A C 1
ATOM 2446 O O . GLN A 1 300 ? -13.805 5.406 12.453 1 95.94 300 GLN A O 1
ATOM 2451 N N . GLN A 1 301 ? -12.492 5.066 10.742 1 93.19 301 GLN A N 1
ATOM 2452 C CA . GLN A 1 301 ? -12.133 3.693 11.07 1 93.19 301 GLN A CA 1
ATOM 2453 C C . GLN A 1 301 ? -10.617 3.5 11.023 1 93.19 301 GLN A C 1
ATOM 2455 O O . GLN A 1 301 ? -10.125 2.602 10.336 1 93.19 301 GLN A O 1
ATOM 2460 N N . PRO A 1 302 ? -9.93 4.23 11.938 1 95.75 302 PRO A N 1
ATOM 2461 C CA . PRO A 1 302 ? -8.469 4.234 11.805 1 95.75 302 PRO A CA 1
ATOM 2462 C C . PRO A 1 302 ? -7.805 3.086 12.562 1 95.75 302 PRO A C 1
ATOM 2464 O O . PRO A 1 302 ? -6.578 3.031 12.656 1 95.75 302 PRO A O 1
ATOM 2467 N N . PHE A 1 303 ? -8.539 2.117 13.172 1 96.75 303 PHE A N 1
ATOM 2468 C CA . PHE A 1 303 ? -7.988 1.132 14.094 1 96.75 303 PHE A CA 1
ATOM 2469 C C . PHE A 1 303 ? -7.953 -0.25 13.453 1 96.75 303 PHE A C 1
ATOM 2471 O O . PHE A 1 303 ? -8.758 -0.554 12.57 1 96.75 303 PHE A O 1
ATOM 2478 N N . ASP A 1 304 ? -6.961 -1.054 13.914 1 96.06 304 ASP A N 1
ATOM 2479 C CA . ASP A 1 304 ? -7.004 -2.492 13.672 1 96.06 304 ASP A CA 1
ATOM 2480 C C . ASP A 1 304 ? -8.031 -3.172 14.578 1 96.06 304 ASP A C 1
ATOM 2482 O O . ASP A 1 304 ? -8.656 -2.52 15.422 1 96.06 304 ASP A O 1
ATOM 2486 N N . ARG A 1 305 ? -8.18 -4.457 14.445 1 95.44 305 ARG A N 1
ATOM 2487 C CA . ARG A 1 305 ? -9.219 -5.234 15.102 1 95.44 305 ARG A CA 1
ATOM 2488 C C . ARG A 1 305 ? -9.094 -5.152 16.625 1 95.44 305 ARG A C 1
ATOM 2490 O O . ARG A 1 305 ? -10.094 -5.184 17.328 1 95.44 305 ARG A O 1
ATOM 2497 N N . ASP A 1 306 ? -7.891 -5.012 17.125 1 95.12 306 ASP A N 1
ATOM 2498 C CA . ASP A 1 306 ? -7.652 -5.035 18.562 1 95.12 306 ASP A CA 1
ATOM 2499 C C . ASP A 1 306 ? -7.562 -3.621 19.125 1 95.12 306 ASP A C 1
ATOM 2501 O O . ASP A 1 306 ? -7.191 -3.432 20.281 1 95.12 306 ASP A O 1
ATOM 2505 N N . GLY A 1 307 ? -7.762 -2.646 18.312 1 96.19 307 GLY A N 1
ATOM 2506 C CA . GLY A 1 307 ? -7.824 -1.271 18.781 1 96.19 307 GLY A CA 1
ATOM 2507 C C . GLY A 1 307 ? -6.516 -0.522 18.594 1 96.19 307 GLY A C 1
ATOM 2508 O O . GLY A 1 307 ? -6.422 0.663 18.922 1 96.19 307 GLY A O 1
ATOM 2509 N N . VAL A 1 308 ? -5.488 -1.155 18.094 1 97.44 308 VAL A N 1
ATOM 2510 C CA . VAL A 1 308 ? -4.223 -0.486 17.828 1 97.44 308 VAL A CA 1
ATOM 2511 C C . VAL A 1 308 ? -4.391 0.491 16.656 1 97.44 308 VAL A C 1
ATOM 2513 O O . VAL A 1 308 ? -5.012 0.159 15.648 1 97.44 308 VAL A O 1
ATOM 2516 N N . LEU A 1 309 ? -3.928 1.725 16.844 1 97.44 309 LEU A N 1
ATOM 2517 C CA . LEU A 1 309 ? -3.979 2.719 15.773 1 97.44 309 LEU A CA 1
ATOM 2518 C C . LEU A 1 309 ? -3.131 2.281 14.586 1 97.44 309 LEU A C 1
ATOM 2520 O O . LEU A 1 309 ? -1.938 2.01 14.734 1 97.44 309 LEU A O 1
ATOM 2524 N N . SER A 1 310 ? -3.727 2.193 13.422 1 97.62 310 SER A N 1
ATOM 2525 C CA . SER A 1 310 ? -3.057 1.675 12.242 1 97.62 310 SER A CA 1
ATOM 2526 C C . SER A 1 310 ? -2.336 2.785 11.484 1 97.62 310 SER A C 1
ATOM 2528 O O . SER A 1 310 ? -2.57 3.969 11.734 1 97.62 310 SER A O 1
ATOM 2530 N N . VAL A 1 311 ? -1.404 2.441 10.555 1 98.25 311 VAL A N 1
ATOM 2531 C CA . VAL A 1 311 ? -0.88 3.359 9.547 1 98.25 311 VAL A CA 1
ATOM 2532 C C . VAL A 1 311 ? -1.938 3.611 8.477 1 98.25 311 VAL A C 1
ATOM 2534 O O . VAL A 1 311 ? -2.621 2.682 8.039 1 98.25 311 VAL A O 1
ATOM 2537 N N . GLY A 1 312 ? -2.139 4.75 8.07 1 98 312 GLY A N 1
ATOM 2538 C CA . GLY A 1 312 ? -3.152 5.176 7.117 1 98 312 GLY A CA 1
ATOM 2539 C C . GLY A 1 312 ? -3.74 6.539 7.441 1 98 312 GLY A C 1
ATOM 2540 O O . GLY A 1 312 ? -3.064 7.391 8.023 1 98 312 GLY A O 1
ATOM 2541 N N . TYR A 1 313 ? -5.02 6.781 6.977 1 98.19 313 TYR A N 1
ATOM 2542 C CA . TYR A 1 313 ? -5.742 8.008 7.27 1 98.19 313 TYR A CA 1
ATOM 2543 C C . TYR A 1 313 ? -7.105 7.707 7.883 1 98.19 313 TYR A C 1
ATOM 2545 O O . TYR A 1 313 ? -7.195 7.23 9.016 1 98.19 313 TYR A O 1
ATOM 2553 N N . SER A 1 314 ? -8.203 7.621 7.117 1 97.88 314 SER A N 1
ATOM 2554 C CA . SER A 1 314 ? -9.516 7.332 7.691 1 97.88 314 SER A CA 1
ATOM 2555 C C . SER A 1 314 ? -9.68 5.84 7.961 1 97.88 314 SER A C 1
ATOM 2557 O O . SER A 1 314 ? -10.57 5.438 8.719 1 97.88 314 SER A O 1
ATOM 2559 N N . TYR A 1 315 ? -8.883 4.996 7.43 1 97.38 315 TYR A N 1
ATOM 2560 C CA . TYR A 1 315 ? -8.828 3.543 7.551 1 97.38 315 TYR A CA 1
ATOM 2561 C C . TYR A 1 315 ? -7.398 3.035 7.375 1 97.38 315 TYR A C 1
ATOM 2563 O O . TYR A 1 315 ? -6.516 3.785 6.957 1 97.38 315 TYR A O 1
ATOM 2571 N N . PRO A 1 316 ? -7.098 1.781 7.762 1 97.19 316 PRO A N 1
ATOM 2572 C CA . PRO A 1 316 ? -5.762 1.232 7.523 1 97.19 316 PRO A CA 1
ATOM 2573 C C . PRO A 1 316 ? -5.383 1.225 6.043 1 97.19 316 PRO A C 1
ATOM 2575 O O . PRO A 1 316 ? -6.113 0.671 5.219 1 97.19 316 PRO A O 1
ATOM 2578 N N . ASN A 1 317 ? -4.27 1.883 5.703 1 97.75 317 ASN A N 1
ATOM 2579 C CA . ASN A 1 317 ? -3.855 2.055 4.316 1 97.75 317 ASN A CA 1
ATOM 2580 C C . ASN A 1 317 ? -2.346 2.252 4.203 1 97.75 317 ASN A C 1
ATOM 2582 O O . ASN A 1 317 ? -1.857 3.383 4.238 1 97.75 317 ASN A O 1
ATOM 2586 N N . LEU A 1 318 ? -1.596 1.181 3.98 1 97.56 318 LEU A N 1
ATOM 2587 C CA . LEU A 1 318 ? -0.142 1.225 3.875 1 97.56 318 LEU A CA 1
ATOM 2588 C C . LEU A 1 318 ? 0.289 1.893 2.574 1 97.56 318 LEU A C 1
ATOM 2590 O O . LEU A 1 318 ? 1.436 2.33 2.447 1 97.56 318 LEU A O 1
ATOM 2594 N N . ILE A 1 319 ? -0.572 2.064 1.625 1 97.12 319 ILE A N 1
ATOM 2595 C CA . ILE A 1 319 ? -0.254 2.592 0.302 1 97.12 319 ILE A CA 1
ATOM 2596 C C . ILE A 1 319 ? 0.18 4.051 0.418 1 97.12 319 ILE A C 1
ATOM 2598 O O . ILE A 1 319 ? 1.091 4.492 -0.287 1 97.12 319 ILE A O 1
ATOM 2602 N N . MET A 1 320 ? -0.407 4.727 1.339 1 97.19 320 MET A N 1
ATOM 2603 C CA . MET A 1 320 ? -0.11 6.152 1.454 1 97.19 320 MET A CA 1
ATOM 2604 C C . MET A 1 320 ? 1.023 6.391 2.445 1 97.19 320 MET A C 1
ATOM 2606 O O . MET A 1 320 ? 1.432 7.535 2.662 1 97.19 320 MET A O 1
ATOM 2610 N N . ALA A 1 321 ? 1.591 5.375 3.039 1 97.06 321 ALA A N 1
ATOM 2611 C CA . ALA A 1 321 ? 2.594 5.508 4.094 1 97.06 321 ALA A CA 1
ATOM 2612 C C . ALA A 1 321 ? 3.9 6.07 3.535 1 97.06 321 ALA A C 1
ATOM 2614 O O . ALA A 1 321 ? 4.324 5.699 2.439 1 97.06 321 ALA A O 1
ATOM 2615 N N . GLU A 1 322 ? 4.543 6.969 4.293 1 96.94 322 GLU A N 1
ATOM 2616 C CA . GLU A 1 322 ? 5.895 7.438 4.004 1 96.94 322 GLU A CA 1
ATOM 2617 C C . GLU A 1 322 ? 6.938 6.395 4.402 1 96.94 322 GLU A C 1
ATOM 2619 O O . GLU A 1 322 ? 6.625 5.438 5.117 1 96.94 322 GLU A O 1
ATOM 2624 N N . ASP A 1 323 ? 8.172 6.645 4.008 1 96.19 323 ASP A N 1
ATOM 2625 C CA . ASP A 1 323 ? 9.281 5.734 4.297 1 96.19 323 ASP A CA 1
ATOM 2626 C C . ASP A 1 323 ? 9.562 5.664 5.797 1 96.19 323 ASP A C 1
ATOM 2628 O O . ASP A 1 323 ? 10.195 4.723 6.27 1 96.19 323 ASP A O 1
ATOM 2632 N N . TYR A 1 324 ? 9.109 6.664 6.492 1 96.75 324 TYR A N 1
ATOM 2633 C CA . TYR A 1 324 ? 9.43 6.742 7.914 1 96.75 324 TYR A CA 1
ATOM 2634 C C . TYR A 1 324 ? 8.211 6.398 8.766 1 96.75 324 TYR A C 1
ATOM 2636 O O . TYR A 1 324 ? 8.211 6.629 9.977 1 96.75 324 TYR A O 1
ATOM 2644 N N . ASN A 1 325 ? 7.133 5.887 8.164 1 97.94 325 ASN A N 1
ATOM 2645 C CA . ASN A 1 325 ? 5.961 5.496 8.953 1 97.94 325 ASN A CA 1
ATOM 2646 C C . ASN A 1 325 ? 6.059 4.047 9.414 1 97.94 325 ASN A C 1
ATOM 2648 O O . ASN A 1 325 ? 5.785 3.123 8.641 1 97.94 325 ASN A O 1
ATOM 2652 N N . ALA A 1 326 ? 6.391 3.906 10.648 1 97.88 326 ALA A N 1
ATOM 2653 C CA . ALA A 1 326 ? 6.438 2.607 11.312 1 97.88 326 ALA A CA 1
ATOM 2654 C C . ALA A 1 326 ? 5.09 2.258 11.938 1 97.88 326 ALA A C 1
ATOM 2656 O O . ALA A 1 326 ? 4.203 3.111 12.031 1 97.88 326 ALA A O 1
ATOM 2657 N N . PRO A 1 327 ? 4.91 0.985 12.43 1 97.62 327 PRO A N 1
ATOM 2658 C CA . PRO A 1 327 ? 3.621 0.581 13 1 97.62 327 PRO A CA 1
ATOM 2659 C C . PRO A 1 327 ? 3.186 1.468 14.164 1 97.62 327 PRO A C 1
ATOM 2661 O O . PRO A 1 327 ? 1.987 1.658 14.383 1 97.62 327 PRO A O 1
ATOM 2664 N N . GLY A 1 328 ? 4.094 2.066 14.859 1 98.31 328 GLY A N 1
ATOM 2665 C CA . GLY A 1 328 ? 3.764 2.896 16.016 1 98.31 328 GLY A CA 1
ATOM 2666 C C . GLY A 1 328 ? 3.738 4.379 15.688 1 98.31 328 GLY A C 1
ATOM 2667 O O . GLY A 1 328 ? 3.373 5.199 16.531 1 98.31 328 GLY A O 1
ATOM 2668 N N . SER A 1 329 ? 4.043 4.762 14.406 1 98.56 329 SER A N 1
ATOM 2669 C CA . SER A 1 329 ? 4.176 6.16 14.016 1 98.56 329 SER A CA 1
ATOM 2670 C C . SER A 1 329 ? 2.873 6.926 14.227 1 98.56 329 SER A C 1
ATOM 2672 O O . SER A 1 329 ? 2.889 8.094 14.609 1 98.56 329 SER A O 1
ATOM 2674 N N . PRO A 1 330 ? 1.723 6.309 14.031 1 98.62 330 PRO A N 1
ATOM 2675 C CA . PRO A 1 330 ? 0.464 7.055 14.102 1 98.62 330 PRO A CA 1
ATOM 2676 C C . PRO A 1 330 ? 0.183 7.617 15.492 1 98.62 330 PRO A C 1
ATOM 2678 O O . PRO A 1 330 ? -0.606 8.555 15.641 1 98.62 330 PRO A O 1
ATOM 2681 N N . TYR A 1 331 ? 0.842 7.133 16.516 1 98.75 331 TYR A N 1
ATOM 2682 C CA . TYR A 1 331 ? 0.549 7.566 17.875 1 98.75 331 TYR A CA 1
ATOM 2683 C C . TYR A 1 331 ? 1.096 8.969 18.141 1 98.75 331 TYR A C 1
ATOM 2685 O O . TYR A 1 331 ? 0.838 9.555 19.188 1 98.75 331 TYR A O 1
ATOM 2693 N N . TRP A 1 332 ? 1.833 9.516 17.094 1 98.5 332 TRP A N 1
ATOM 2694 C CA . TRP A 1 332 ? 2.125 10.945 17.141 1 98.5 332 TRP A CA 1
ATOM 2695 C C . TRP A 1 332 ? 0.838 11.758 17.203 1 98.5 332 TRP A C 1
ATOM 2697 O O . TRP A 1 332 ? 0.855 12.93 17.609 1 98.5 332 TRP A O 1
ATOM 2707 N N . ALA A 1 333 ? -0.264 11.172 16.859 1 98.56 333 ALA A N 1
ATOM 2708 C CA . ALA A 1 333 ? -1.597 11.766 16.906 1 98.56 333 ALA A CA 1
ATOM 2709 C C . ALA A 1 333 ? -1.948 12.234 18.312 1 98.56 333 ALA A C 1
ATOM 2711 O O . ALA A 1 333 ? -2.732 13.172 18.484 1 98.56 333 ALA A O 1
ATOM 2712 N N . LEU A 1 334 ? -1.318 11.672 19.312 1 98.62 334 LEU A N 1
ATOM 2713 C CA . LEU A 1 334 ? -1.665 11.93 20.703 1 98.62 334 LEU A CA 1
ATOM 2714 C C . LEU A 1 334 ? -1.147 13.289 21.156 1 98.62 334 LEU A C 1
ATOM 2716 O O . LEU A 1 334 ? -1.479 13.75 22.25 1 98.62 334 LEU A O 1
ATOM 2720 N N . LYS A 1 335 ? -0.481 14.031 20.297 1 98.62 335 LYS A N 1
ATOM 2721 C CA . LYS A 1 335 ? -0.104 15.414 20.578 1 98.62 335 LYS A CA 1
ATOM 2722 C C . LYS A 1 335 ? -1.33 16.266 20.906 1 98.62 335 LYS A C 1
ATOM 2724 O O . LYS A 1 335 ? -1.255 17.172 21.734 1 98.62 335 LYS A O 1
ATOM 2729 N N . THR A 1 336 ? -2.412 15.898 20.297 1 98.81 336 THR A N 1
ATOM 2730 C CA . THR A 1 336 ? -3.633 16.688 20.406 1 98.81 336 THR A CA 1
ATOM 2731 C C . THR A 1 336 ? -4.219 16.578 21.812 1 98.81 336 THR A C 1
ATOM 2733 O O . THR A 1 336 ? -4.961 17.453 22.25 1 98.81 336 THR A O 1
ATOM 2736 N N . VAL A 1 337 ? -3.809 15.57 22.594 1 98.56 337 VAL A N 1
ATOM 2737 C CA . VAL A 1 337 ? -4.449 15.375 23.891 1 98.56 337 VAL A CA 1
ATOM 2738 C C . VAL A 1 337 ? -3.686 16.141 24.969 1 98.56 337 VAL A C 1
ATOM 2740 O O . VAL A 1 337 ? -3.938 15.969 26.156 1 98.56 337 VAL A O 1
ATOM 2743 N N . LEU A 1 338 ? -2.805 17.047 24.562 1 98.81 338 LEU A N 1
ATOM 2744 C CA . LEU A 1 338 ? -2.074 17.922 25.453 1 98.81 338 LEU A CA 1
ATOM 2745 C C . LEU A 1 338 ? -3.031 18.672 26.391 1 98.81 338 LEU A C 1
ATOM 2747 O O . LEU A 1 338 ? -2.672 19.016 27.516 1 98.81 338 LEU A O 1
ATOM 2751 N N . VAL A 1 339 ? -4.27 18.891 26 1 98.62 339 VAL A N 1
ATOM 2752 C CA . VAL A 1 339 ? -5.258 19.625 26.781 1 98.62 339 VAL A CA 1
ATOM 2753 C C . VAL A 1 339 ? -5.562 18.859 28.078 1 98.62 339 VAL A C 1
ATOM 2755 O O . VAL A 1 339 ? -6.102 19.438 29.031 1 98.62 339 VAL A O 1
ATOM 2758 N N . LEU A 1 340 ? -5.219 17.594 28.125 1 98.5 340 LEU A N 1
ATOM 2759 C CA . LEU A 1 340 ? -5.434 16.812 29.344 1 98.5 340 LEU A CA 1
ATOM 2760 C C . LEU A 1 340 ? -4.445 17.219 30.438 1 98.5 340 LEU A C 1
ATOM 2762 O O . LEU A 1 340 ? -4.625 16.875 31.609 1 98.5 340 LEU A O 1
ATOM 2766 N N . ALA A 1 341 ? -3.385 17.922 30.062 1 98.38 341 ALA A N 1
ATOM 2767 C CA . ALA A 1 341 ? -2.469 18.469 31.062 1 98.38 341 ALA A CA 1
ATOM 2768 C C . ALA A 1 341 ? -3.123 19.594 31.859 1 98.38 341 ALA A C 1
ATOM 2770 O O . ALA A 1 341 ? -2.645 19.969 32.938 1 98.38 341 ALA A O 1
ATOM 2771 N N . LEU A 1 342 ? -4.164 20.188 31.312 1 97.94 342 LEU A N 1
ATOM 2772 C CA . LEU A 1 342 ? -4.938 21.219 32 1 97.94 342 LEU A CA 1
ATOM 2773 C C . LEU A 1 342 ? -5.891 20.578 33 1 97.94 342 LEU A C 1
ATOM 2775 O O . LEU A 1 342 ? -6.543 19.578 32.719 1 97.94 342 LEU A O 1
ATOM 2779 N N . GLY A 1 343 ? -5.938 21.141 34.219 1 95.19 343 GLY A N 1
ATOM 2780 C CA . GLY A 1 343 ? -6.844 20.641 35.219 1 95.19 343 GLY A CA 1
ATOM 2781 C C . GLY A 1 343 ? -8.305 20.875 34.906 1 95.19 343 GLY A C 1
ATOM 2782 O O . GLY A 1 343 ? -8.625 21.703 34.031 1 95.19 343 GLY A O 1
ATOM 2783 N N . GLU A 1 344 ? -9.125 20.219 35.594 1 93.94 344 GLU A N 1
ATOM 2784 C CA . GLU A 1 344 ? -10.562 20.281 35.344 1 93.94 344 GLU A CA 1
ATOM 2785 C C . GLU A 1 344 ? -11.086 21.703 35.5 1 93.94 344 GLU A C 1
ATOM 2787 O O . GLU A 1 344 ? -12.078 22.078 34.844 1 93.94 344 GLU A O 1
ATOM 2792 N N . ASN A 1 345 ? -10.477 22.547 36.281 1 95.88 345 ASN A N 1
ATOM 2793 C CA . ASN A 1 345 ? -10.953 23.906 36.562 1 95.88 345 ASN A CA 1
ATOM 2794 C C . ASN A 1 345 ? -10.375 24.922 35.594 1 95.88 345 ASN A C 1
ATOM 2796 O O . ASN A 1 345 ? -10.648 26.109 35.688 1 95.88 345 ASN A O 1
ATOM 2800 N N . SER A 1 346 ? -9.633 24.453 34.688 1 97.5 346 SER A N 1
ATOM 2801 C CA . SER A 1 346 ? -9.086 25.359 33.656 1 97.5 346 SER A CA 1
ATOM 2802 C C . SER A 1 346 ? -10.195 26 32.844 1 97.5 346 SER A C 1
ATOM 2804 O O . SER A 1 346 ? -11.281 25.422 32.719 1 97.5 346 SER A O 1
ATOM 2806 N N . ASP A 1 347 ? -9.938 27.156 32.188 1 97.38 347 ASP A N 1
ATOM 2807 C CA . ASP A 1 347 ? -10.883 27.844 31.328 1 97.38 347 ASP A CA 1
ATOM 2808 C C . ASP A 1 347 ? -11.297 26.953 30.156 1 97.38 347 ASP A C 1
ATOM 2810 O O . ASP A 1 347 ? -12.461 26.969 29.75 1 97.38 347 ASP A O 1
ATOM 2814 N N . PHE A 1 348 ? -10.398 26.172 29.672 1 98 348 PHE A N 1
ATOM 2815 C CA . PHE A 1 348 ? -10.672 25.281 28.547 1 98 348 PHE A CA 1
ATOM 2816 C C . PHE A 1 348 ? -11.75 24.266 28.906 1 98 348 PHE A C 1
ATOM 2818 O O . PHE A 1 348 ? -12.727 24.109 28.172 1 98 348 PHE A O 1
ATOM 2825 N N . TRP A 1 349 ? -11.641 23.609 30.047 1 98.06 349 TRP A N 1
ATOM 2826 C CA . TRP A 1 349 ? -12.555 22.531 30.391 1 98.06 349 TRP A CA 1
ATOM 2827 C C . TRP A 1 349 ? -13.859 23.078 30.969 1 98.06 349 TRP A C 1
ATOM 2829 O O . TRP A 1 349 ? -14.906 22.438 30.875 1 98.06 349 TRP A O 1
ATOM 2839 N N . GLN A 1 350 ? -13.789 24.312 31.484 1 97.75 350 GLN A N 1
ATOM 2840 C CA . GLN A 1 350 ? -14.984 24.891 32.062 1 97.75 350 GLN A CA 1
ATOM 2841 C C . GLN A 1 350 ? -15.844 25.562 31 1 97.75 350 GLN A C 1
ATOM 2843 O O . GLN A 1 350 ? -17.047 25.781 31.203 1 97.75 350 GLN A O 1
ATOM 2848 N N . ALA A 1 351 ? -15.266 25.828 29.906 1 98.19 351 ALA A N 1
ATOM 2849 C CA . ALA A 1 351 ? -15.977 26.531 28.844 1 98.19 351 ALA A CA 1
ATOM 2850 C C . ALA A 1 351 ? -16.984 25.625 28.156 1 98.19 351 ALA A C 1
ATOM 2852 O O . ALA A 1 351 ? -16.766 24.406 28.062 1 98.19 351 ALA A O 1
ATOM 2853 N N . LYS A 1 352 ? -18.094 26.234 27.672 1 97.81 352 LYS A N 1
ATOM 2854 C CA . LYS A 1 352 ? -18.984 25.531 26.75 1 97.81 352 LYS A CA 1
ATOM 2855 C C . LYS A 1 352 ? -18.438 25.547 25.344 1 97.81 352 LYS A C 1
ATOM 2857 O O . LYS A 1 352 ? -17.938 26.578 24.859 1 97.81 352 LYS A O 1
ATOM 2862 N N . GLU A 1 353 ? -18.469 24.422 24.719 1 97.88 353 GLU A N 1
ATOM 2863 C CA . GLU A 1 353 ? -18.016 24.359 23.328 1 97.88 353 GLU A CA 1
ATOM 2864 C C . GLU A 1 353 ? -18.734 25.375 22.469 1 97.88 353 GLU A C 1
ATOM 2866 O O . GLU A 1 353 ? -19.938 25.562 22.594 1 97.88 353 GLU A O 1
ATOM 2871 N N . ALA A 1 354 ? -18 26.031 21.594 1 98.31 354 ALA A N 1
ATOM 2872 C CA . ALA A 1 354 ? -18.562 27 20.672 1 98.31 354 ALA A CA 1
ATOM 2873 C C . ALA A 1 354 ? -18.266 26.625 19.219 1 98.31 354 ALA A C 1
ATOM 2875 O O . ALA A 1 354 ? -17.281 25.953 18.938 1 98.31 354 ALA A O 1
ATOM 2876 N N . PRO A 1 355 ? -19.188 26.984 18.281 1 97.56 355 PRO A N 1
ATOM 2877 C CA . PRO A 1 355 ? -18.891 26.781 16.859 1 97.56 355 PRO A CA 1
ATOM 2878 C C . PRO A 1 355 ? -17.688 27.594 16.391 1 97.56 355 PRO A C 1
ATOM 2880 O O . PRO A 1 355 ? -17.219 28.484 17.109 1 97.56 355 PRO A O 1
ATOM 2883 N N . LEU A 1 356 ? -17.203 27.266 15.25 1 97.5 356 LEU A N 1
ATOM 2884 C CA . LEU A 1 356 ? -16.172 28.078 14.633 1 97.5 356 LEU A CA 1
ATOM 2885 C C . LEU A 1 356 ? -16.672 29.5 14.383 1 97.5 356 LEU A C 1
ATOM 2887 O O . LEU A 1 356 ? -17.844 29.703 14.102 1 97.5 356 LEU A O 1
ATOM 2891 N N . PRO A 1 357 ? -15.773 30.469 14.547 1 96.31 357 PRO A N 1
ATOM 2892 C CA . PRO A 1 357 ? -16.188 31.844 14.203 1 96.31 357 PRO A CA 1
ATOM 2893 C C . PRO A 1 357 ? -16.438 32 12.711 1 96.31 357 PRO A C 1
ATOM 2895 O O . PRO A 1 357 ? -16.062 31.156 11.906 1 96.31 357 PRO A O 1
ATOM 2898 N N . PRO A 1 358 ? -17.188 33.062 12.359 1 94.19 358 PRO A N 1
ATOM 2899 C CA . PRO A 1 358 ? -17.344 33.344 10.93 1 94.19 358 PRO A CA 1
ATOM 2900 C C . PRO A 1 358 ? -16 33.469 10.203 1 94.19 358 PRO A C 1
ATOM 2902 O O . PRO A 1 358 ? -15.055 34.031 10.734 1 94.19 358 PRO A O 1
ATOM 2905 N N . ARG A 1 359 ? -15.914 32.906 9.047 1 93.94 359 ARG A N 1
ATOM 2906 C CA . ARG A 1 359 ? -14.68 32.875 8.266 1 93.94 359 ARG A CA 1
ATOM 2907 C C . ARG A 1 359 ? -14.914 33.438 6.863 1 93.94 359 ARG A C 1
ATOM 2909 O O . ARG A 1 359 ? -15.875 33.062 6.188 1 93.94 359 ARG A O 1
ATOM 2916 N N . GLU A 1 360 ? -14.078 34.312 6.48 1 94.19 360 GLU A N 1
ATOM 2917 C CA . GLU A 1 360 ? -14.133 34.875 5.129 1 94.19 360 GLU A CA 1
ATOM 2918 C C . GLU A 1 360 ? -13.758 33.844 4.086 1 94.19 360 GLU A C 1
ATOM 2920 O O . GLU A 1 360 ? -12.93 32.969 4.344 1 94.19 360 GLU A O 1
ATOM 2925 N N . THR A 1 361 ? -14.367 33.938 2.906 1 96.31 361 THR A N 1
ATOM 2926 C CA . THR A 1 361 ? -14.094 33.031 1.798 1 96.31 361 THR A CA 1
ATOM 2927 C C . THR A 1 361 ? -14.203 33.75 0.461 1 96.31 361 THR A C 1
ATOM 2929 O O . THR A 1 361 ? -15.102 34.594 0.269 1 96.31 361 THR A O 1
ATOM 2932 N N . PRO A 1 362 ? -13.25 33.625 -0.486 1 96.94 362 PRO A N 1
ATOM 2933 C CA . PRO A 1 362 ? -12.062 32.812 -0.243 1 96.94 362 PRO A CA 1
ATOM 2934 C C . PRO A 1 362 ? -11.055 33.5 0.678 1 96.94 362 PRO A C 1
ATOM 2936 O O . PRO A 1 362 ? -11.109 34.719 0.861 1 96.94 362 PRO A O 1
ATOM 2939 N N . HIS A 1 363 ? -10.234 32.719 1.321 1 98.5 363 HIS A N 1
ATOM 2940 C CA . HIS A 1 363 ? -9.164 33.219 2.168 1 98.5 363 HIS A CA 1
ATOM 2941 C C . HIS A 1 363 ? -7.793 32.844 1.599 1 98.5 363 HIS A C 1
ATOM 2943 O O . HIS A 1 363 ? -7.422 31.672 1.572 1 98.5 363 HIS A O 1
ATOM 2949 N N . ALA A 1 364 ? -7.051 33.844 1.193 1 98.31 364 ALA A N 1
ATOM 2950 C CA . ALA A 1 364 ? -5.73 33.625 0.608 1 98.31 364 ALA A CA 1
ATOM 2951 C C . ALA A 1 364 ? -4.641 33.656 1.678 1 98.31 364 ALA A C 1
ATOM 2953 O O . ALA A 1 364 ? -4.691 34.5 2.594 1 98.31 364 ALA A O 1
ATOM 2954 N N . ILE A 1 365 ? -3.775 32.781 1.597 1 98.44 365 ILE A N 1
ATOM 2955 C CA . ILE A 1 365 ? -2.564 32.75 2.41 1 98.44 365 ILE A CA 1
ATOM 2956 C C . ILE A 1 365 ? -1.334 32.812 1.508 1 98.44 365 ILE A C 1
ATOM 2958 O O . ILE A 1 365 ? -0.71 31.781 1.234 1 98.44 365 ILE A O 1
ATOM 2962 N N . PRO A 1 366 ? -0.901 33.969 1.163 1 97.56 366 PRO A N 1
ATOM 2963 C CA . PRO A 1 366 ? 0.171 34.094 0.175 1 97.56 366 PRO A CA 1
ATOM 2964 C C . PRO A 1 366 ? 1.459 33.406 0.594 1 97.56 366 PRO A C 1
ATOM 2966 O O . PRO A 1 366 ? 2.092 32.719 -0.222 1 97.56 366 PRO A O 1
ATOM 2969 N N . LYS A 1 367 ? 1.828 33.5 1.865 1 97.06 367 LYS A N 1
ATOM 2970 C CA . LYS A 1 367 ? 3.08 32.906 2.334 1 97.06 367 LYS A CA 1
ATOM 2971 C C . LYS A 1 367 ? 3.047 31.391 2.23 1 97.06 367 LYS A C 1
ATOM 2973 O O . LYS A 1 367 ? 4.094 30.75 2.154 1 97.06 367 LYS A O 1
ATOM 2978 N N . ALA A 1 368 ? 1.85 30.812 2.176 1 97.5 368 ALA A N 1
ATOM 2979 C CA . ALA A 1 368 ? 1.726 29.359 2.061 1 97.5 368 ALA A CA 1
ATOM 2980 C C . ALA A 1 368 ? 1.323 28.953 0.645 1 97.5 368 ALA A C 1
ATOM 2982 O O . ALA A 1 368 ? 1.241 27.766 0.332 1 97.5 368 ALA A O 1
ATOM 2983 N N . ALA A 1 369 ? 1.044 29.922 -0.249 1 97.38 369 ALA A N 1
ATOM 2984 C CA . ALA A 1 369 ? 0.573 29.688 -1.611 1 97.38 369 ALA A CA 1
ATOM 2985 C C . ALA A 1 369 ? -0.699 28.844 -1.615 1 97.38 369 ALA A C 1
ATOM 2987 O O . ALA A 1 369 ? -0.785 27.844 -2.328 1 97.38 369 ALA A O 1
ATOM 2988 N N . GLN A 1 370 ? -1.652 29.266 -0.812 1 98.5 370 GLN A N 1
ATOM 2989 C CA . GLN A 1 370 ? -2.906 28.531 -0.641 1 98.5 370 GLN A CA 1
ATOM 2990 C C . GLN A 1 370 ? -4.098 29.484 -0.628 1 98.5 370 GLN A C 1
ATOM 2992 O O . GLN A 1 370 ? -3.967 30.641 -0.236 1 98.5 370 GLN A O 1
ATOM 2997 N N . ILE A 1 371 ? -5.199 29.062 -1.131 1 98.69 371 ILE A N 1
ATOM 2998 C CA . ILE A 1 371 ? -6.484 29.734 -0.998 1 98.69 371 ILE A CA 1
ATOM 2999 C C . ILE A 1 371 ? -7.535 28.766 -0.475 1 98.69 371 ILE A C 1
ATOM 3001 O O . ILE A 1 371 ? -7.797 27.734 -1.098 1 98.69 371 ILE A O 1
ATOM 3005 N N . LEU A 1 372 ? -8.117 29.062 0.667 1 98.69 372 LEU A N 1
ATOM 3006 C CA . LEU A 1 372 ? -9.156 28.219 1.252 1 98.69 372 LEU A CA 1
ATOM 3007 C C . LEU A 1 372 ? -10.539 28.734 0.889 1 98.69 372 LEU A C 1
ATOM 3009 O O . LEU A 1 372 ? -10.773 29.953 0.874 1 98.69 372 LEU A O 1
ATOM 3013 N N . VAL A 1 373 ? -11.414 27.812 0.557 1 98.19 373 VAL A N 1
ATOM 3014 C CA . VAL A 1 373 ? -12.781 28.156 0.184 1 98.19 373 VAL A CA 1
ATOM 3015 C C . VAL A 1 373 ? -13.766 27.391 1.074 1 98.19 373 VAL A C 1
ATOM 3017 O O . VAL A 1 373 ? -13.75 26.156 1.118 1 98.19 373 VAL A O 1
ATOM 3020 N N . HIS A 1 374 ? -14.617 28.141 1.771 1 97.25 374 HIS A N 1
ATOM 3021 C CA . HIS A 1 374 ? -15.633 27.578 2.646 1 97.25 374 HIS A CA 1
ATOM 3022 C C . HIS A 1 374 ? -16.984 27.484 1.939 1 97.25 374 HIS A C 1
ATOM 3024 O O . HIS A 1 374 ? -17.781 28.422 1.996 1 97.25 374 HIS A O 1
ATOM 3030 N N . GLN A 1 375 ? -17.172 26.406 1.293 1 94.25 375 GLN A N 1
ATOM 3031 C CA . GLN A 1 375 ? -18.453 26.016 0.733 1 94.25 375 GLN A CA 1
ATOM 3032 C C . GLN A 1 375 ? -19.312 25.281 1.77 1 94.25 375 GLN A C 1
ATOM 3034 O O . GLN A 1 375 ? -18.781 24.609 2.648 1 94.25 375 GLN A O 1
ATOM 3039 N N . PRO A 1 376 ? -20.672 25.453 1.76 1 91.56 376 PRO A N 1
ATOM 3040 C CA . PRO A 1 376 ? -21.5 24.703 2.711 1 91.56 376 PRO A CA 1
ATOM 3041 C C . PRO A 1 376 ? -21.203 23.203 2.695 1 91.56 376 PRO A C 1
ATOM 3043 O O . PRO A 1 376 ? -21.422 22.531 1.683 1 91.56 376 PRO A O 1
ATOM 3046 N N . ASN A 1 377 ? -20.766 22.734 3.77 1 95.19 377 ASN A N 1
ATOM 3047 C CA . ASN A 1 377 ? -20.484 21.328 3.988 1 95.19 377 ASN A CA 1
ATOM 3048 C C . ASN A 1 377 ? -19.312 20.859 3.131 1 95.19 377 ASN A C 1
ATOM 3050 O O . ASN A 1 377 ? -19.234 19.688 2.762 1 95.19 377 ASN A O 1
ATOM 3054 N N . HIS A 1 378 ? -18.516 21.719 2.717 1 97.12 378 HIS A N 1
ATOM 3055 C CA . HIS A 1 378 ? -17.375 21.375 1.885 1 97.12 378 HIS A CA 1
ATOM 3056 C C . HIS A 1 378 ? -16.281 22.438 1.974 1 97.12 378 HIS A C 1
ATOM 3058 O O . HIS A 1 378 ? -16.484 23.578 1.522 1 97.12 378 HIS A O 1
ATOM 3064 N N . LEU A 1 379 ? -15.227 22.156 2.643 1 98.38 379 LEU A N 1
ATOM 3065 C CA . LEU A 1 379 ? -14.031 22.984 2.717 1 98.38 379 LEU A CA 1
ATOM 3066 C C . LEU A 1 379 ? -12.945 22.469 1.777 1 98.38 379 LEU A C 1
ATOM 3068 O O . LEU A 1 379 ? -12.57 21.297 1.846 1 98.38 379 LEU A O 1
ATOM 3072 N N . TRP A 1 380 ? -12.508 23.297 0.841 1 98.69 380 TRP A N 1
ATOM 3073 C CA . TRP A 1 380 ? -11.453 22.859 -0.073 1 98.69 380 TRP A CA 1
ATOM 3074 C C . TRP A 1 380 ? -10.398 23.953 -0.238 1 98.69 380 TRP A C 1
ATOM 3076 O O . TRP A 1 380 ? -10.602 25.094 0.175 1 98.69 380 TRP A O 1
ATOM 3086 N N . MET A 1 381 ? -9.227 23.547 -0.69 1 98.81 381 MET A N 1
ATOM 3087 C CA . MET A 1 381 ? -8.039 24.391 -0.741 1 98.81 381 MET A CA 1
ATOM 3088 C C . MET A 1 381 ? -7.379 24.312 -2.111 1 98.81 381 MET A C 1
ATOM 3090 O O . MET A 1 381 ? -7.172 23.234 -2.646 1 98.81 381 MET A O 1
ATOM 3094 N N . LEU A 1 382 ? -7.121 25.484 -2.729 1 98.81 382 LEU A N 1
ATOM 3095 C CA . LEU A 1 382 ? -6.25 25.562 -3.893 1 98.81 382 LEU A CA 1
ATOM 3096 C C . LEU A 1 382 ? -4.793 25.75 -3.467 1 98.81 382 LEU A C 1
ATOM 3098 O O . LEU A 1 382 ? -4.512 26.422 -2.477 1 98.81 382 LEU A O 1
ATOM 3102 N N . THR A 1 383 ? -3.902 25.156 -4.164 1 98.56 383 THR A N 1
ATOM 3103 C CA . THR A 1 383 ? -2.49 25.391 -3.879 1 98.56 383 THR A CA 1
ATOM 3104 C C . THR A 1 383 ? -1.644 25.156 -5.129 1 98.56 383 THR A C 1
ATOM 3106 O O . THR A 1 383 ? -2.078 24.5 -6.07 1 98.56 383 THR A O 1
ATOM 3109 N N . SER A 1 384 ? -0.476 25.828 -5.242 1 97.81 384 SER A N 1
ATOM 3110 C CA . SER A 1 384 ? 0.546 25.641 -6.27 1 97.81 384 SER A CA 1
ATOM 3111 C C . SER A 1 384 ? 1.947 25.812 -5.688 1 97.81 384 SER A C 1
ATOM 3113 O O . SER A 1 384 ? 2.148 26.594 -4.758 1 97.81 384 SER A O 1
ATOM 3115 N N . GLY A 1 385 ? 2.801 25.078 -6.18 1 95.75 385 GLY A N 1
ATOM 3116 C CA . GLY A 1 385 ? 4.203 25.281 -5.859 1 95.75 385 GLY A CA 1
ATOM 3117 C C . GLY A 1 385 ? 4.621 24.625 -4.555 1 95.75 385 GLY A C 1
ATOM 3118 O O . GLY A 1 385 ? 5.586 25.062 -3.918 1 95.75 385 GLY A O 1
ATOM 3119 N N . GLN A 1 386 ? 3.861 23.641 -4.062 1 96.19 386 GLN A N 1
ATOM 3120 C CA . GLN A 1 386 ? 4.215 22.859 -2.883 1 96.19 386 GLN A CA 1
ATOM 3121 C C . GLN A 1 386 ? 5.008 21.609 -3.268 1 96.19 386 GLN A C 1
ATOM 3123 O O . GLN A 1 386 ? 4.453 20.656 -3.818 1 96.19 386 GLN A O 1
ATOM 3128 N N . LEU A 1 387 ? 6.324 21.594 -3.316 1 93.94 387 LEU A N 1
ATOM 3129 C CA . LEU A 1 387 ? 7.102 20.438 -3.727 1 93.94 387 LEU A CA 1
ATOM 3130 C C . LEU A 1 387 ? 7.961 19.922 -2.574 1 93.94 387 LEU A C 1
ATOM 3132 O O . LEU A 1 387 ? 8.781 20.656 -2.029 1 93.94 387 LEU A O 1
ATOM 3136 N N . GLU A 1 388 ? 7.66 18.703 -2.182 1 92.25 388 GLU A N 1
ATOM 3137 C CA . GLU A 1 388 ? 8.555 18.016 -1.249 1 92.25 388 GLU A CA 1
ATOM 3138 C C . GLU A 1 388 ? 9.805 17.5 -1.958 1 92.25 388 GLU A C 1
ATOM 3140 O O . GLU A 1 388 ? 9.719 16.625 -2.812 1 92.25 388 GLU A O 1
ATOM 3145 N N . ARG A 1 389 ? 10.969 17.922 -1.592 1 90.19 389 ARG A N 1
ATOM 3146 C CA . ARG A 1 389 ? 12.195 17.781 -2.369 1 90.19 389 ARG A CA 1
ATOM 3147 C C . ARG A 1 389 ? 12.836 16.406 -2.133 1 90.19 389 ARG A C 1
ATOM 3149 O O . ARG A 1 389 ? 13.68 15.977 -2.918 1 90.19 389 ARG A O 1
ATOM 3156 N N . ASN A 1 390 ? 12.477 15.695 -1.089 1 90 390 ASN A N 1
ATOM 3157 C CA . ASN A 1 390 ? 13.016 14.359 -0.839 1 90 390 ASN A CA 1
ATOM 3158 C C . ASN A 1 390 ? 12.352 13.312 -1.728 1 90 390 ASN A C 1
ATOM 3160 O O . ASN A 1 390 ? 12.797 12.164 -1.775 1 90 390 ASN A O 1
ATOM 3164 N N . ASN A 1 391 ? 11.367 13.633 -2.463 1 92 391 ASN A N 1
ATOM 3165 C CA . ASN A 1 391 ? 10.578 12.711 -3.277 1 92 391 ASN A CA 1
ATOM 3166 C C . ASN A 1 391 ? 10.031 11.555 -2.443 1 92 391 ASN A C 1
ATOM 3168 O O . ASN A 1 391 ? 10.234 10.391 -2.783 1 92 391 ASN A O 1
ATOM 3172 N N . PHE A 1 392 ? 9.375 11.922 -1.417 1 91.81 392 PHE A N 1
ATOM 3173 C CA . PHE A 1 392 ? 8.672 10.914 -0.631 1 91.81 392 PHE A CA 1
ATOM 3174 C C . PHE A 1 392 ? 7.531 10.297 -1.431 1 91.81 392 PHE A C 1
ATOM 3176 O O . PHE A 1 392 ? 7.172 10.805 -2.494 1 91.81 392 PHE A O 1
ATOM 3183 N N . VAL A 1 393 ? 7.051 9.195 -0.903 1 92.62 393 VAL A N 1
ATOM 3184 C CA . VAL A 1 393 ? 6.055 8.406 -1.622 1 92.62 393 VAL A CA 1
ATOM 3185 C C . VAL A 1 393 ? 4.828 9.273 -1.908 1 92.62 393 VAL A C 1
ATOM 3187 O O . VAL A 1 393 ? 4.336 9.977 -1.023 1 92.62 393 VAL A O 1
ATOM 3190 N N . ASN A 1 394 ? 4.328 9.328 -3.195 1 94.94 394 ASN A N 1
ATOM 3191 C CA . ASN A 1 394 ? 3.115 10 -3.646 1 94.94 394 ASN A CA 1
ATOM 3192 C C . ASN A 1 394 ? 3.209 11.508 -3.447 1 94.94 394 ASN A C 1
ATOM 3194 O O . ASN A 1 394 ? 2.227 12.156 -3.072 1 94.94 394 ASN A O 1
ATOM 3198 N N . THR A 1 395 ? 4.375 12.086 -3.693 1 96.12 395 THR A N 1
ATOM 3199 C CA . THR A 1 395 ? 4.602 13.523 -3.561 1 96.12 395 THR A CA 1
ATOM 3200 C C . THR A 1 395 ? 3.623 14.312 -4.43 1 96.12 395 THR A C 1
ATOM 3202 O O . THR A 1 395 ? 3.031 15.289 -3.975 1 96.12 395 THR A O 1
ATOM 3205 N N . GLU A 1 396 ? 3.387 13.906 -5.637 1 96 396 GLU A N 1
ATOM 3206 C CA . GLU A 1 396 ? 2.506 14.633 -6.547 1 96 396 GLU A CA 1
ATOM 3207 C C . GLU A 1 396 ? 1.075 14.664 -6.016 1 96 396 GLU A C 1
ATOM 3209 O O . GLU A 1 396 ? 0.41 15.703 -6.082 1 96 396 GLU A O 1
ATOM 3214 N N . ALA A 1 397 ? 0.636 13.531 -5.488 1 97.06 397 ALA A N 1
ATOM 3215 C CA . ALA A 1 397 ? -0.729 13.461 -4.973 1 97.06 397 ALA A CA 1
ATOM 3216 C C . ALA A 1 397 ? -0.873 14.266 -3.684 1 97.06 397 ALA A C 1
ATOM 3218 O O . ALA A 1 397 ? -1.9 14.906 -3.457 1 97.06 397 ALA A O 1
ATOM 3219 N N . LYS A 1 398 ? 0.114 14.305 -2.875 1 98.06 398 LYS A N 1
ATOM 3220 C CA . LYS A 1 398 ? 0.023 14.867 -1.529 1 98.06 398 LYS A CA 1
ATOM 3221 C C . LYS A 1 398 ? 0.261 16.375 -1.541 1 98.06 398 LYS A C 1
ATOM 3223 O O . LYS A 1 398 ? -0.156 17.078 -0.622 1 98.06 398 LYS A O 1
ATOM 3228 N N . TYR A 1 399 ? 0.941 16.906 -2.65 1 97.94 399 TYR A N 1
ATOM 3229 C CA . TYR A 1 399 ? 1.354 18.297 -2.572 1 97.94 399 TYR A CA 1
ATOM 3230 C C . TYR A 1 399 ? 1.001 19.047 -3.852 1 97.94 399 TYR A C 1
ATOM 3232 O O . TYR A 1 399 ? 0.912 20.266 -3.855 1 97.94 399 TYR A O 1
ATOM 3240 N N . CYS A 1 400 ? 0.815 18.328 -4.965 1 97.94 400 CYS A N 1
ATOM 3241 C CA . CYS A 1 400 ? 0.934 19.047 -6.227 1 97.94 400 CYS A CA 1
ATOM 3242 C C . CYS A 1 400 ? -0.395 19.078 -6.973 1 97.94 400 CYS A C 1
ATOM 3244 O O . CYS A 1 400 ? -0.475 19.578 -8.094 1 97.94 400 CYS A O 1
ATOM 3246 N N . LYS A 1 401 ? -1.453 18.547 -6.41 1 98.44 401 LYS A N 1
ATOM 3247 C CA . LYS A 1 401 ? -2.771 18.672 -7.027 1 98.44 401 LYS A CA 1
ATOM 3248 C C . LYS A 1 401 ? -3.256 20.109 -7.027 1 98.44 401 LYS A C 1
ATOM 3250 O O . LYS A 1 401 ? -2.697 20.969 -6.328 1 98.44 401 LYS A O 1
ATOM 3255 N N . PHE A 1 402 ? -4.336 20.344 -7.793 1 98.81 402 PHE A N 1
ATOM 3256 C CA . PHE A 1 402 ? -4.871 21.703 -7.922 1 98.81 402 PHE A CA 1
ATOM 3257 C C . PHE A 1 402 ? -5.738 22.062 -6.719 1 98.81 402 PHE A C 1
ATOM 3259 O O . PHE A 1 402 ? -5.891 23.234 -6.383 1 98.81 402 PHE A O 1
ATOM 3266 N N . ALA A 1 403 ? -6.262 21.016 -6.109 1 98.75 403 ALA A N 1
ATOM 3267 C CA . ALA A 1 403 ? -7.145 21.25 -4.973 1 98.75 403 ALA A CA 1
ATOM 3268 C C . ALA A 1 403 ? -7.156 20.062 -4.016 1 98.75 403 ALA A C 1
ATOM 3270 O O . ALA A 1 403 ? -6.938 18.922 -4.434 1 98.75 403 ALA A O 1
ATOM 3271 N N . TYR A 1 404 ? -7.414 20.344 -2.781 1 98.75 404 TYR A N 1
ATOM 3272 C CA . TYR A 1 404 ? -7.613 19.375 -1.711 1 98.75 404 TYR A CA 1
ATOM 3273 C C . TYR A 1 404 ? -8.922 19.641 -0.97 1 98.75 404 TYR A C 1
ATOM 3275 O O . TYR A 1 404 ? -9.367 20.781 -0.879 1 98.75 404 TYR A O 1
ATOM 3283 N N . SER A 1 405 ? -9.5 18.578 -0.419 1 98.62 405 SER A N 1
ATOM 3284 C CA . SER A 1 405 ? -10.859 18.688 0.106 1 98.62 405 SER A CA 1
ATOM 3285 C C . SER A 1 405 ? -11.008 17.891 1.404 1 98.62 405 SER A C 1
ATOM 3287 O O . SER A 1 405 ? -10.477 16.797 1.533 1 98.62 405 SER A O 1
ATOM 3289 N N . THR A 1 406 ? -11.75 18.5 2.355 1 98.19 406 THR A N 1
ATOM 3290 C CA . THR A 1 406 ? -12.062 17.781 3.588 1 98.19 406 THR A CA 1
ATOM 3291 C C . THR A 1 406 ? -13.117 16.719 3.332 1 98.19 406 THR A C 1
ATOM 3293 O O . THR A 1 406 ? -13.227 15.75 4.094 1 98.19 406 THR A O 1
ATOM 3296 N N . ARG A 1 407 ? -13.883 16.891 2.303 1 97.69 407 ARG A N 1
ATOM 3297 C CA . ARG A 1 407 ? -15.047 16.031 2.105 1 97.69 407 ARG A CA 1
ATOM 3298 C C . ARG A 1 407 ? -14.727 14.891 1.146 1 97.69 407 ARG A C 1
ATOM 3300 O O . ARG A 1 407 ? -15.266 13.797 1.279 1 97.69 407 ARG A O 1
ATOM 3307 N N . TYR A 1 408 ? -13.789 15.125 0.237 1 98.12 408 TYR A N 1
ATOM 3308 C CA . TYR A 1 408 ? -13.539 14.156 -0.822 1 98.12 408 TYR A CA 1
ATOM 3309 C C . TYR A 1 408 ? -12.094 13.664 -0.79 1 98.12 408 TYR A C 1
ATOM 3311 O O . TYR A 1 408 ? -11.727 12.742 -1.521 1 98.12 408 TYR A O 1
ATOM 3319 N N . ALA A 1 409 ? -11.281 14.258 0.081 1 98.25 409 ALA A N 1
ATOM 3320 C CA . ALA A 1 409 ? -9.852 13.961 0.169 1 98.25 409 ALA A CA 1
ATOM 3321 C C . ALA A 1 409 ? -9.219 13.883 -1.219 1 98.25 409 ALA A C 1
ATOM 3323 O O . ALA A 1 409 ? -9.484 14.727 -2.076 1 98.25 409 ALA A O 1
ATOM 3324 N N . PHE A 1 410 ? -8.211 13.094 -1.41 1 98.62 410 PHE A N 1
ATOM 3325 C CA . PHE A 1 410 ? -7.574 12.883 -2.703 1 98.62 410 PHE A CA 1
ATOM 3326 C C . PHE A 1 410 ? -7.141 11.438 -2.863 1 98.62 410 PHE A C 1
ATOM 3328 O O . PHE A 1 410 ? -7.125 10.672 -1.894 1 98.62 410 PHE A O 1
ATOM 3335 N N . ASN A 1 411 ? -6.891 11.055 -4.105 1 98.25 411 ASN A N 1
ATOM 3336 C CA . ASN A 1 411 ? -6.387 9.727 -4.426 1 98.25 411 ASN A CA 1
ATOM 3337 C C . ASN A 1 411 ? -4.863 9.703 -4.516 1 98.25 411 ASN A C 1
ATOM 3339 O O . ASN A 1 411 ? -4.258 10.648 -5.027 1 98.25 411 ASN A O 1
ATOM 3343 N N . VAL A 1 412 ? -4.266 8.617 -4.004 1 97.5 412 VAL A N 1
ATOM 3344 C CA . VAL A 1 412 ? -2.854 8.344 -4.262 1 97.5 412 VAL A CA 1
ATOM 3345 C C . VAL A 1 412 ? -2.715 7.465 -5.504 1 97.5 412 VAL A C 1
ATOM 3347 O O . VAL A 1 412 ? -3.67 6.797 -5.906 1 97.5 412 VAL A O 1
ATOM 3350 N N . GLU A 1 413 ? -1.557 7.488 -6.055 1 95.62 413 GLU A N 1
ATOM 3351 C CA . GLU A 1 413 ? -1.284 6.68 -7.242 1 95.62 413 GLU A CA 1
ATOM 3352 C C . GLU A 1 413 ? -1.075 5.215 -6.871 1 95.62 413 GLU A C 1
ATOM 3354 O O . GLU A 1 413 ? -0.52 4.906 -5.816 1 95.62 413 GLU A O 1
ATOM 3359 N N . ARG A 1 414 ? -1.504 4.316 -7.773 1 94.44 414 ARG A N 1
ATOM 3360 C CA . ARG A 1 414 ? -1.309 2.881 -7.598 1 94.44 414 ARG A CA 1
ATOM 3361 C C . ARG A 1 414 ? -0.521 2.289 -8.758 1 94.44 414 ARG A C 1
ATOM 3363 O O . ARG A 1 414 ? -0.59 1.085 -9.016 1 94.44 414 ARG A O 1
ATOM 3370 N N . GLY A 1 415 ? 0.161 3.137 -9.523 1 91 415 GLY A N 1
ATOM 3371 C CA . GLY A 1 415 ? 0.967 2.682 -10.648 1 91 415 GLY A CA 1
ATOM 3372 C C . GLY A 1 415 ? 1.293 3.787 -11.633 1 91 415 GLY A C 1
ATOM 3373 O O . GLY A 1 415 ? 0.816 4.914 -11.484 1 91 415 GLY A O 1
ATOM 3374 N N . ARG A 1 416 ? 2.053 3.438 -12.656 1 90 416 ARG A N 1
ATOM 3375 C CA . ARG A 1 416 ? 2.564 4.445 -13.586 1 90 416 ARG A CA 1
ATOM 3376 C C . ARG A 1 416 ? 1.835 4.379 -14.922 1 90 416 ARG A C 1
ATOM 3378 O O . ARG A 1 416 ? 1.94 5.297 -15.734 1 90 416 ARG A O 1
ATOM 3385 N N . PHE A 1 417 ? 1.091 3.275 -15.18 1 95 417 PHE A N 1
ATOM 3386 C CA . PHE A 1 417 ? 0.446 3.066 -16.469 1 95 417 PHE A CA 1
ATOM 3387 C C . PHE A 1 417 ? -1.07 3.053 -16.328 1 95 417 PHE A C 1
ATOM 3389 O O . PHE A 1 417 ? -1.608 2.359 -15.453 1 95 417 PHE A O 1
ATOM 3396 N N . GLY A 1 418 ? -1.717 3.848 -17.156 1 96 418 GLY A N 1
ATOM 3397 C CA . GLY A 1 418 ? -3.17 3.887 -17.172 1 96 418 GLY A CA 1
ATOM 3398 C C . GLY A 1 418 ? -3.744 5 -16.312 1 96 418 GLY A C 1
ATOM 3399 O O . GLY A 1 418 ? -3.236 5.281 -15.234 1 96 418 GLY A O 1
ATOM 3400 N N . LEU A 1 419 ? -4.82 5.539 -16.797 1 96.38 419 LEU A N 1
ATOM 3401 C CA . LEU A 1 419 ? -5.422 6.699 -16.141 1 96.38 419 LEU A CA 1
ATOM 3402 C C . LEU A 1 419 ? -5.984 6.324 -14.773 1 96.38 419 LEU A C 1
ATOM 3404 O O . LEU A 1 419 ? -5.922 7.125 -13.836 1 96.38 419 LEU A O 1
ATOM 3408 N N . ALA A 1 420 ? -6.469 5.125 -14.633 1 95.88 420 ALA A N 1
ATOM 3409 C CA . ALA A 1 420 ? -7.062 4.68 -13.375 1 95.88 420 ALA A CA 1
ATOM 3410 C C . ALA A 1 420 ? -6.027 4.66 -12.25 1 95.88 420 ALA A C 1
ATOM 3412 O O . ALA A 1 420 ? -6.355 4.926 -11.094 1 95.88 420 ALA A O 1
ATOM 3413 N N . HIS A 1 421 ? -4.793 4.367 -12.617 1 96.44 421 HIS A N 1
ATOM 3414 C CA . HIS A 1 421 ? -3.746 4.234 -11.609 1 96.44 421 HIS A CA 1
ATOM 3415 C C . HIS A 1 421 ? -3.037 5.566 -11.375 1 96.44 421 HIS A C 1
ATOM 3417 O O . HIS A 1 421 ? -2.238 5.691 -10.445 1 96.44 421 HIS A O 1
ATOM 3423 N N . ALA A 1 422 ? -3.357 6.629 -12.156 1 95.94 422 ALA A N 1
ATOM 3424 C CA . ALA A 1 422 ? -2.58 7.863 -12.172 1 95.94 422 ALA A CA 1
ATOM 3425 C C . ALA A 1 422 ? -3.223 8.922 -11.273 1 95.94 422 ALA A C 1
ATOM 3427 O O . ALA A 1 422 ? -2.773 10.07 -11.242 1 95.94 422 ALA A O 1
ATOM 3428 N N . SER A 1 423 ? -4.273 8.586 -10.531 1 95.38 423 SER A N 1
ATOM 3429 C CA . SER A 1 423 ? -4.906 9.508 -9.594 1 95.38 423 SER A CA 1
ATOM 3430 C C . SER A 1 423 ? -5.289 10.82 -10.273 1 95.38 423 SER A C 1
ATOM 3432 O O . SER A 1 423 ? -4.781 11.883 -9.914 1 95.38 423 SER A O 1
ATOM 3434 N N . PRO A 1 424 ? -6.242 10.836 -11.164 1 98 424 PRO A N 1
ATOM 3435 C CA . PRO A 1 424 ? -6.52 12.008 -11.992 1 98 424 PRO A CA 1
ATOM 3436 C C . PRO A 1 424 ? -7.312 13.086 -11.258 1 98 424 PRO A C 1
ATOM 3438 O O . PRO A 1 424 ? -7.496 14.188 -11.781 1 98 424 PRO A O 1
ATOM 3441 N N . ASP A 1 425 ? -7.797 12.758 -10.031 1 98.75 425 ASP A N 1
ATOM 3442 C CA . ASP A 1 425 ? -8.586 13.742 -9.305 1 98.75 425 ASP A CA 1
ATOM 3443 C C . ASP A 1 425 ? -7.793 15.031 -9.086 1 98.75 425 ASP A C 1
ATOM 3445 O O . ASP A 1 425 ? -6.625 14.984 -8.68 1 98.75 425 ASP A O 1
ATOM 3449 N N . SER A 1 426 ? -8.438 16.188 -9.453 1 98.81 426 SER A N 1
ATOM 3450 C CA . SER A 1 426 ? -7.918 17.531 -9.242 1 98.81 426 SER A CA 1
ATOM 3451 C C . SER A 1 426 ? -6.559 17.703 -9.922 1 98.81 426 SER A C 1
ATOM 3453 O O . SER A 1 426 ? -5.664 18.344 -9.367 1 98.81 426 SER A O 1
ATOM 3455 N N . MET A 1 427 ? -6.402 17.125 -11.094 1 98.44 427 MET A N 1
ATOM 3456 C CA . MET A 1 427 ? -5.176 17.234 -11.875 1 98.44 427 MET A CA 1
ATOM 3457 C C . MET A 1 427 ? -5.488 17.344 -13.367 1 98.44 427 MET A C 1
ATOM 3459 O O . MET A 1 427 ? -6.574 16.969 -13.805 1 98.44 427 MET A O 1
ATOM 3463 N N . LEU A 1 428 ? -4.594 17.984 -14.102 1 98.88 428 LEU A N 1
ATOM 3464 C CA . LEU A 1 428 ? -4.48 17.797 -15.547 1 98.88 428 LEU A CA 1
ATOM 3465 C C . LEU A 1 428 ? -3.342 16.844 -15.891 1 98.88 428 LEU A C 1
ATOM 3467 O O . LEU A 1 428 ? -2.176 17.141 -15.609 1 98.88 428 LEU A O 1
ATOM 3471 N N . LEU A 1 429 ? -3.715 15.664 -16.453 1 98.56 429 LEU A N 1
ATOM 3472 C CA . LEU A 1 429 ? -2.732 14.656 -16.828 1 98.56 429 LEU A CA 1
ATOM 3473 C C . LEU A 1 429 ? -2.543 14.633 -18.344 1 98.56 429 LEU A C 1
ATOM 3475 O O . LEU A 1 429 ? -3.508 14.789 -19.094 1 98.56 429 LEU A O 1
ATOM 3479 N N . LEU A 1 430 ? -1.305 14.453 -18.766 1 98.56 430 LEU A N 1
ATOM 3480 C CA . LEU A 1 430 ? -0.945 14.414 -20.172 1 98.56 430 LEU A CA 1
ATOM 3481 C C . LEU A 1 430 ? -0.185 13.133 -20.5 1 98.56 430 LEU A C 1
ATOM 3483 O O . LEU A 1 430 ? 0.541 12.602 -19.656 1 98.56 430 LEU A O 1
ATOM 3487 N N . SER A 1 431 ? -0.395 12.617 -21.656 1 97.56 431 SER A N 1
ATOM 3488 C CA . SER A 1 431 ? 0.277 11.414 -22.125 1 97.56 431 SER A CA 1
ATOM 3489 C C . SER A 1 431 ? 0.67 11.539 -23.594 1 97.56 431 SER A C 1
ATOM 3491 O O . SER A 1 431 ? -0.038 12.172 -24.375 1 97.56 431 SER A O 1
ATOM 3493 N N . GLU A 1 432 ? 1.768 10.914 -24.031 1 95.75 432 GLU A N 1
ATOM 3494 C CA . GLU A 1 432 ? 2.219 10.906 -25.422 1 95.75 432 GLU A CA 1
ATOM 3495 C C . GLU A 1 432 ? 1.521 9.812 -26.219 1 95.75 432 GLU A C 1
ATOM 3497 O O . GLU A 1 432 ? 2.166 9.086 -26.984 1 95.75 432 GLU A O 1
ATOM 3502 N N . LYS A 1 433 ? 0.305 9.625 -25.969 1 95.62 433 LYS A N 1
ATOM 3503 C CA . LYS A 1 433 ? -0.536 8.648 -26.641 1 95.62 433 LYS A CA 1
ATOM 3504 C C . LYS A 1 433 ? -0.068 7.227 -26.359 1 95.62 433 LYS A C 1
ATOM 3506 O O . LYS A 1 433 ? -0.094 6.371 -27.25 1 95.62 433 LYS A O 1
ATOM 3511 N N . ASP A 1 434 ? 0.463 6.996 -25.203 1 95.06 434 ASP A N 1
ATOM 3512 C CA . ASP A 1 434 ? 0.988 5.676 -24.875 1 95.06 434 ASP A CA 1
ATOM 3513 C C . ASP A 1 434 ? 0.499 5.211 -23.5 1 95.06 434 ASP A C 1
ATOM 3515 O O . ASP A 1 434 ? 0.992 4.219 -22.969 1 95.06 434 ASP A O 1
ATOM 3519 N N . ASN A 1 435 ? -0.36 5.984 -22.812 1 95.5 435 ASN A N 1
ATOM 3520 C CA . ASN A 1 435 ? -1.065 5.66 -21.578 1 95.5 435 ASN A CA 1
ATOM 3521 C C . ASN A 1 435 ? -0.154 5.793 -20.359 1 95.5 435 ASN A C 1
ATOM 3523 O O . ASN A 1 435 ? -0.5 5.336 -19.266 1 95.5 435 ASN A O 1
ATOM 3527 N N . TYR A 1 436 ? 1.055 6.367 -20.562 1 96.25 436 TYR A N 1
ATOM 3528 C CA . TYR A 1 436 ? 1.838 6.867 -19.438 1 96.25 436 TYR A CA 1
ATOM 3529 C C . TYR A 1 436 ? 1.519 8.328 -19.156 1 96.25 436 TYR A C 1
ATOM 3531 O O . TYR A 1 436 ? 1.784 9.203 -19.984 1 96.25 436 TYR A O 1
ATOM 3539 N N . TRP A 1 437 ? 0.961 8.578 -17.969 1 96.75 437 TRP A N 1
ATOM 3540 C CA . TRP A 1 437 ? 0.37 9.883 -17.688 1 96.75 437 TRP A CA 1
ATOM 3541 C C . TRP A 1 437 ? 1.256 10.688 -16.75 1 96.75 437 TRP A C 1
ATOM 3543 O O . TRP A 1 437 ? 1.834 10.133 -15.805 1 96.75 437 TRP A O 1
ATOM 3553 N N . ARG A 1 438 ? 1.384 11.953 -17.016 1 95.56 438 ARG A N 1
ATOM 3554 C CA . ARG A 1 438 ? 2.152 12.898 -16.219 1 95.56 438 ARG A CA 1
ATOM 3555 C C . ARG A 1 438 ? 1.301 14.102 -15.82 1 95.56 438 ARG A C 1
ATOM 3557 O O . ARG A 1 438 ? 0.484 14.578 -16.609 1 95.56 438 ARG A O 1
ATOM 3564 N N . GLY A 1 439 ? 1.44 14.477 -14.648 1 96 439 GLY A N 1
ATOM 3565 C CA . GLY A 1 439 ? 0.805 15.688 -14.156 1 96 439 GLY A CA 1
ATOM 3566 C C . GLY A 1 439 ? 1.782 16.656 -13.516 1 96 439 GLY A C 1
ATOM 3567 O O . GLY A 1 439 ? 2.996 16.531 -13.68 1 96 439 GLY A O 1
ATOM 3568 N N . ARG A 1 440 ? 1.289 17.672 -12.875 1 97.56 440 ARG A N 1
ATOM 3569 C CA . ARG A 1 440 ? 2.094 18.688 -12.211 1 97.56 440 ARG A CA 1
ATOM 3570 C C . ARG A 1 440 ? 2.906 18.094 -11.062 1 97.56 440 ARG A C 1
ATOM 3572 O O . ARG A 1 440 ? 2.363 17.375 -10.219 1 97.56 440 ARG A O 1
ATOM 3579 N N . ARG A 1 441 ? 4.152 18.328 -11.078 1 95.88 441 ARG A N 1
ATOM 3580 C CA . ARG A 1 441 ? 5.012 17.953 -9.961 1 95.88 441 ARG A CA 1
ATOM 3581 C C . ARG A 1 441 ? 5.711 19.172 -9.367 1 95.88 441 ARG A C 1
ATOM 3583 O O . ARG A 1 441 ? 5.664 19.391 -8.156 1 95.88 441 ARG A O 1
ATOM 3590 N N . GLU A 1 442 ? 6.27 19.938 -10.195 1 95.44 442 GLU A N 1
ATOM 3591 C CA . GLU A 1 442 ? 7 21.141 -9.805 1 95.44 442 GLU A CA 1
ATOM 3592 C C . GLU A 1 442 ? 6.527 22.359 -10.594 1 95.44 442 GLU A C 1
ATOM 3594 O O . GLU A 1 442 ? 6.105 22.234 -11.742 1 95.44 442 GLU A O 1
ATOM 3599 N N . CYS A 1 443 ? 6.566 23.484 -9.938 1 97.06 443 CYS A N 1
ATOM 3600 C CA . CYS A 1 443 ? 6.215 24.75 -10.586 1 97.06 443 CYS A CA 1
ATOM 3601 C C . CYS A 1 443 ? 7.418 25.688 -10.656 1 97.06 443 CYS A C 1
ATOM 3603 O O . CYS A 1 443 ? 8.055 25.953 -9.633 1 97.06 443 CYS A O 1
ATOM 3605 N N . GLN A 1 444 ? 7.664 26.234 -11.797 1 96.12 444 GLN A N 1
ATOM 3606 C CA . GLN A 1 444 ? 8.789 27.141 -11.984 1 96.12 444 GLN A CA 1
ATOM 3607 C C . GLN A 1 444 ? 8.438 28.547 -11.484 1 96.12 444 GLN A C 1
ATOM 3609 O O . GLN A 1 444 ? 9.328 29.297 -11.07 1 96.12 444 GLN A O 1
ATOM 3614 N N . GLN A 1 445 ? 7.195 28.906 -11.57 1 96.44 445 GLN A N 1
ATOM 3615 C CA . GLN A 1 445 ? 6.672 30.188 -11.141 1 96.44 445 GLN A CA 1
ATOM 3616 C C . GLN A 1 445 ? 5.336 30.031 -10.422 1 96.44 445 GLN A C 1
ATOM 3618 O O . GLN A 1 445 ? 4.504 29.219 -10.82 1 96.44 445 GLN A O 1
ATOM 3623 N N . VAL A 1 446 ? 5.234 30.781 -9.344 1 97.12 446 VAL A N 1
ATOM 3624 C CA . VAL A 1 446 ? 3.982 30.797 -8.594 1 97.12 446 VAL A CA 1
ATOM 3625 C C . VAL A 1 446 ? 3.67 32.219 -8.133 1 97.12 446 VAL A C 1
ATOM 3627 O O . VAL A 1 446 ? 4.562 32.938 -7.699 1 97.12 446 VAL A O 1
ATOM 3630 N N . SER A 1 447 ? 2.465 32.656 -8.32 1 97.38 447 SER A N 1
ATOM 3631 C CA . SER A 1 447 ? 1.972 33.906 -7.762 1 97.38 447 SER A CA 1
ATOM 3632 C C . SER A 1 447 ? 0.582 33.719 -7.16 1 97.38 447 SER A C 1
ATOM 3634 O O . SER A 1 447 ? -0.273 33.062 -7.734 1 97.38 447 SER A O 1
ATOM 3636 N N . VAL A 1 448 ? 0.439 34.281 -5.992 1 97.62 448 VAL A N 1
ATOM 3637 C CA . VAL A 1 448 ? -0.824 34.156 -5.273 1 97.62 448 VAL A CA 1
ATOM 3638 C C . VAL A 1 448 ? -1.555 35.5 -5.262 1 97.62 448 VAL A C 1
ATOM 3640 O O . VAL A 1 448 ? -0.972 36.531 -4.914 1 97.62 448 VAL A O 1
ATOM 3643 N N . HIS A 1 449 ? -2.777 35.469 -5.652 1 96.5 449 HIS A N 1
ATOM 3644 C CA . HIS A 1 449 ? -3.68 36.625 -5.617 1 96.5 449 HIS A CA 1
ATOM 3645 C C . HIS A 1 449 ? -4.832 36.375 -4.652 1 96.5 449 HIS A C 1
ATOM 3647 O O . HIS A 1 449 ? -4.82 35.406 -3.885 1 96.5 449 HIS A O 1
ATOM 3653 N N . GLU A 1 450 ? -5.742 37.312 -4.676 1 95.62 450 GLU A N 1
ATOM 3654 C CA . GLU A 1 450 ? -6.816 37.25 -3.688 1 95.62 450 GLU A CA 1
ATOM 3655 C C . GLU A 1 450 ? -7.703 36.031 -3.893 1 95.62 450 GLU A C 1
ATOM 3657 O O . GLU A 1 450 ? -8.133 35.406 -2.926 1 95.62 450 GLU A O 1
ATOM 3662 N N . ASN A 1 451 ? -7.977 35.719 -5.176 1 96.94 451 ASN A N 1
ATOM 3663 C CA . ASN A 1 451 ? -8.898 34.625 -5.391 1 96.94 451 ASN A CA 1
ATOM 3664 C C . ASN A 1 451 ? -8.391 33.656 -6.469 1 96.94 451 ASN A C 1
ATOM 3666 O O . ASN A 1 451 ? -9.148 32.844 -7 1 96.94 451 ASN A O 1
ATOM 3670 N N . TYR A 1 452 ? -7.156 33.781 -6.871 1 97.5 452 TYR A N 1
ATOM 3671 C CA . TYR A 1 452 ? -6.602 32.781 -7.801 1 97.5 452 TYR A CA 1
ATOM 3672 C C . TYR A 1 452 ? -5.098 32.625 -7.602 1 97.5 452 TYR A C 1
ATOM 3674 O O . TYR A 1 452 ? -4.453 33.5 -7.02 1 97.5 452 TYR A O 1
ATOM 3682 N N . ILE A 1 453 ? -4.559 31.531 -8 1 98.31 453 ILE A N 1
ATOM 3683 C CA . ILE A 1 453 ? -3.129 31.234 -7.977 1 98.31 453 ILE A CA 1
ATOM 3684 C C . ILE A 1 453 ? -2.645 30.922 -9.391 1 98.31 453 ILE A C 1
ATOM 3686 O O . ILE A 1 453 ? -3.25 30.109 -10.094 1 98.31 453 ILE A O 1
ATOM 3690 N N . TYR A 1 454 ? -1.588 31.578 -9.82 1 98 454 TYR A N 1
ATOM 3691 C CA . TYR A 1 454 ? -0.906 31.281 -11.078 1 98 454 TYR A CA 1
ATOM 3692 C C . TYR A 1 454 ? 0.3 30.375 -10.836 1 98 454 TYR A C 1
ATOM 3694 O O . TYR A 1 454 ? 1.015 30.531 -9.844 1 98 454 TYR A O 1
ATOM 3702 N N . SER A 1 455 ? 0.492 29.422 -11.734 1 98.12 455 SER A N 1
ATOM 3703 C CA . SER A 1 455 ? 1.729 28.656 -11.719 1 98.12 455 SER A CA 1
ATOM 3704 C C . SER A 1 455 ? 2.127 28.219 -13.125 1 98.12 455 SER A C 1
ATOM 3706 O O . SER A 1 455 ? 1.266 28.031 -13.984 1 98.12 455 SER A O 1
ATOM 3708 N N . ARG A 1 456 ? 3.414 28.203 -13.383 1 98.12 456 ARG A N 1
ATOM 3709 C CA . ARG A 1 456 ? 3.969 27.578 -14.586 1 98.12 456 ARG A CA 1
ATOM 3710 C C . ARG A 1 456 ? 4.633 26.25 -14.266 1 98.12 456 ARG A C 1
ATOM 3712 O O . ARG A 1 456 ? 5.48 26.172 -13.367 1 98.12 456 ARG A O 1
ATOM 3719 N N . TRP A 1 457 ? 4.277 25.188 -14.945 1 97.81 457 TRP A N 1
ATOM 3720 C CA . TRP A 1 457 ? 4.895 23.875 -14.742 1 97.81 457 TRP A CA 1
ATOM 3721 C C . TRP A 1 457 ? 5.16 23.188 -16.078 1 97.81 457 TRP A C 1
ATOM 3723 O O . TRP A 1 457 ? 4.586 23.562 -17.094 1 97.81 457 TRP A O 1
ATOM 3733 N N . LEU A 1 458 ? 6.09 22.281 -16.094 1 97.25 458 LEU A N 1
ATOM 3734 C CA . LEU A 1 458 ? 6.535 21.578 -17.281 1 97.25 458 LEU A CA 1
ATOM 3735 C C . LEU A 1 458 ? 6.398 20.062 -17.094 1 97.25 458 LEU A C 1
ATOM 3737 O O . LEU A 1 458 ? 7.254 19.438 -16.469 1 97.25 458 LEU A O 1
ATOM 3741 N N . PRO A 1 459 ? 5.348 19.422 -17.703 1 96.56 459 PRO A N 1
ATOM 3742 C CA . PRO A 1 459 ? 5.305 17.969 -17.641 1 96.56 459 PRO A CA 1
ATOM 3743 C C . PRO A 1 459 ? 6.484 17.297 -18.359 1 96.56 459 PRO A C 1
ATOM 3745 O O . PRO A 1 459 ? 6.918 16.219 -17.969 1 96.56 459 PRO A O 1
ATOM 3748 N N . TRP A 1 460 ? 6.969 17.844 -19.406 1 95.88 460 TRP A N 1
ATOM 3749 C CA . TRP A 1 460 ? 8.219 17.578 -20.109 1 95.88 460 TRP A CA 1
ATOM 3750 C C . TRP A 1 460 ? 9.016 18.859 -20.312 1 95.88 460 TRP A C 1
ATOM 3752 O O . TRP A 1 460 ? 8.477 19.969 -20.203 1 95.88 460 TRP A O 1
ATOM 3762 N N . ASN A 1 461 ? 10.281 18.641 -20.688 1 91.56 461 ASN A N 1
ATOM 3763 C CA . ASN A 1 461 ? 11.133 19.812 -20.891 1 91.56 461 ASN A CA 1
ATOM 3764 C C . ASN A 1 461 ? 10.633 20.688 -22.031 1 91.56 461 ASN A C 1
ATOM 3766 O O . ASN A 1 461 ? 10.867 21.906 -22.047 1 91.56 461 ASN A O 1
ATOM 3770 N N . ASP A 1 462 ? 9.906 20.141 -22.953 1 93.5 462 ASP A N 1
ATOM 3771 C CA . ASP A 1 462 ? 9.492 20.875 -24.141 1 93.5 462 ASP A CA 1
ATOM 3772 C C . ASP A 1 462 ? 7.984 21.109 -24.141 1 93.5 462 ASP A C 1
ATOM 3774 O O . ASP A 1 462 ? 7.379 21.297 -25.203 1 93.5 462 ASP A O 1
ATOM 3778 N N . VAL A 1 463 ? 7.312 20.953 -23.047 1 97.44 463 VAL A N 1
ATOM 3779 C CA . VAL A 1 463 ? 5.898 21.266 -22.859 1 97.44 463 VAL A CA 1
ATOM 3780 C C . VAL A 1 463 ? 5.73 22.219 -21.688 1 97.44 463 VAL A C 1
ATOM 3782 O O . VAL A 1 463 ? 6.203 21.953 -20.578 1 97.44 463 VAL A O 1
ATOM 3785 N N . THR A 1 464 ? 5.109 23.359 -21.906 1 97.69 464 THR A N 1
ATOM 3786 C CA . THR A 1 464 ? 4.867 24.328 -20.844 1 97.69 464 THR A CA 1
ATOM 3787 C C . THR A 1 464 ? 3.373 24.5 -20.594 1 97.69 464 THR A C 1
ATOM 3789 O O . THR A 1 464 ? 2.582 24.562 -21.531 1 97.69 464 THR A O 1
ATOM 3792 N N . VAL A 1 465 ? 3.02 24.531 -19.359 1 98.5 465 VAL A N 1
ATOM 3793 C CA . VAL A 1 465 ? 1.629 24.766 -18.969 1 98.5 465 VAL A CA 1
ATOM 3794 C C . VAL A 1 465 ? 1.552 25.906 -17.953 1 98.5 465 VAL A C 1
ATOM 3796 O O . VAL A 1 465 ? 2.119 25.812 -16.875 1 98.5 465 VAL A O 1
ATOM 3799 N N . ASP A 1 466 ? 0.925 26.969 -18.297 1 98.19 466 ASP A N 1
ATOM 3800 C CA . ASP A 1 466 ? 0.529 28.031 -17.359 1 98.19 466 ASP A CA 1
ATOM 3801 C C . ASP A 1 466 ? -0.892 27.797 -16.844 1 98.19 466 ASP A C 1
ATOM 3803 O O . ASP A 1 466 ? -1.841 27.766 -17.625 1 98.19 466 ASP A O 1
ATOM 3807 N N . SER A 1 467 ? -0.974 27.656 -15.547 1 98.5 467 SER A N 1
ATOM 3808 C CA . SER A 1 467 ? -2.279 27.359 -14.969 1 98.5 467 SER A CA 1
ATOM 3809 C C . SER A 1 467 ? -2.732 28.469 -14.031 1 98.5 467 SER A C 1
ATOM 3811 O O . SER A 1 467 ? -1.941 28.984 -13.234 1 98.5 467 SER A O 1
ATOM 3813 N N . TRP A 1 468 ? -3.963 28.906 -14.156 1 98.44 468 TRP A N 1
ATOM 3814 C CA . TRP A 1 468 ? -4.664 29.766 -13.203 1 98.44 468 TRP A CA 1
ATOM 3815 C C . TRP A 1 468 ? -5.773 28.984 -12.492 1 98.44 468 TRP A C 1
ATOM 3817 O O . TRP A 1 468 ? -6.742 28.562 -13.125 1 98.44 468 TRP A O 1
ATOM 3827 N N . LEU A 1 469 ? -5.578 28.812 -11.203 1 98.69 469 LEU A N 1
ATOM 3828 C CA . LEU A 1 469 ? -6.605 28.203 -10.359 1 98.69 469 LEU A CA 1
ATOM 3829 C C . LEU A 1 469 ? -7.453 29.266 -9.68 1 98.69 469 LEU A C 1
ATOM 3831 O O . LEU A 1 469 ? -6.953 30.031 -8.852 1 98.69 469 LEU A O 1
ATOM 3835 N N . VAL A 1 470 ? -8.758 29.281 -9.945 1 98.38 470 VAL A N 1
ATOM 3836 C CA . VAL A 1 470 ? -9.578 30.422 -9.547 1 98.38 470 VAL A CA 1
ATOM 3837 C C . VAL A 1 470 ? -10.719 29.938 -8.648 1 98.38 470 VAL A C 1
ATOM 3839 O O . VAL A 1 470 ? -11.469 29.031 -9.016 1 98.38 470 VAL A O 1
ATOM 3842 N N . ALA A 1 471 ? -10.789 30.5 -7.473 1 97.81 471 ALA A N 1
ATOM 3843 C CA . ALA A 1 471 ? -11.984 30.359 -6.648 1 97.81 471 ALA A CA 1
ATOM 3844 C C . ALA A 1 471 ? -13.062 31.344 -7.074 1 97.81 471 ALA A C 1
ATOM 3846 O O . ALA A 1 471 ? -12.867 32.562 -6.969 1 97.81 471 ALA A O 1
ATOM 3847 N N . LEU A 1 472 ? -14.141 30.906 -7.586 1 96.75 472 LEU A N 1
ATOM 3848 C CA . LEU A 1 472 ? -15.266 31.719 -8.039 1 96.75 472 LEU A CA 1
ATOM 3849 C C . LEU A 1 472 ? -16.562 31.266 -7.398 1 96.75 472 LEU A C 1
ATOM 3851 O O . LEU A 1 472 ? -17.344 30.531 -8.016 1 96.75 472 LEU A O 1
ATOM 3855 N N . GLY A 1 473 ? -16.875 31.812 -6.168 1 92.25 473 GLY A N 1
ATOM 3856 C CA . GLY A 1 473 ? -17.953 31.25 -5.367 1 92.25 473 GLY A CA 1
ATOM 3857 C C . GLY A 1 473 ? -17.703 29.828 -4.93 1 92.25 473 GLY A C 1
ATOM 3858 O O . GLY A 1 473 ? -16.656 29.531 -4.355 1 92.25 473 GLY A O 1
ATOM 3859 N N . ASP A 1 474 ? -18.672 28.984 -5.277 1 92.5 474 ASP A N 1
ATOM 3860 C CA . ASP A 1 474 ? -18.516 27.578 -4.902 1 92.5 474 ASP A CA 1
ATOM 3861 C C . ASP A 1 474 ? -17.938 26.766 -6.059 1 92.5 474 ASP A C 1
ATOM 3863 O O . ASP A 1 474 ? -17.922 25.531 -6.004 1 92.5 474 ASP A O 1
ATOM 3867 N N . TRP A 1 475 ? -17.516 27.484 -7.117 1 96.62 475 TRP A N 1
ATOM 3868 C CA . TRP A 1 475 ? -16.891 26.828 -8.266 1 96.62 475 TRP A CA 1
ATOM 3869 C C . TRP A 1 475 ? -15.391 27.047 -8.273 1 96.62 475 TRP A C 1
ATOM 3871 O O . TRP A 1 475 ? -14.906 28.109 -7.875 1 96.62 475 TRP A O 1
ATOM 3881 N N . GLN A 1 476 ? -14.688 26.031 -8.633 1 98.06 476 GLN A N 1
ATOM 3882 C CA . GLN A 1 476 ? -13.289 26.156 -9.039 1 98.06 476 GLN A CA 1
ATOM 3883 C C . GLN A 1 476 ? -13.164 26.281 -10.555 1 98.06 476 GLN A C 1
ATOM 3885 O O . GLN A 1 476 ? -13.633 25.422 -11.289 1 98.06 476 GLN A O 1
ATOM 3890 N N . VAL A 1 477 ? -12.594 27.328 -11.023 1 98.38 477 VAL A N 1
ATOM 3891 C CA . VAL A 1 477 ? -12.297 27.453 -12.445 1 98.38 477 VAL A CA 1
ATOM 3892 C C . VAL A 1 477 ? -10.805 27.266 -12.68 1 98.38 477 VAL A C 1
ATOM 3894 O O . VAL A 1 477 ? -9.984 27.812 -11.938 1 98.38 477 VAL A O 1
ATOM 3897 N N . ARG A 1 478 ? -10.477 26.453 -13.633 1 98.75 478 ARG A N 1
ATOM 3898 C CA . ARG A 1 478 ? -9.086 26.266 -14.023 1 98.75 478 ARG A CA 1
ATOM 3899 C C . ARG A 1 478 ? -8.852 26.734 -15.453 1 98.75 478 ARG A C 1
ATOM 3901 O O . ARG A 1 478 ? -9.641 26.422 -16.359 1 98.75 478 ARG A O 1
ATOM 3908 N N . VAL A 1 479 ? -7.855 27.484 -15.625 1 98.25 479 VAL A N 1
ATOM 3909 C CA . VAL A 1 479 ? -7.398 27.922 -16.953 1 98.25 479 VAL A CA 1
ATOM 3910 C C . VAL A 1 479 ? -5.973 27.422 -17.188 1 98.25 479 VAL A C 1
ATOM 3912 O O . VAL A 1 479 ? -5.078 27.656 -16.375 1 98.25 479 VAL A O 1
ATOM 3915 N N . HIS A 1 480 ? -5.777 26.719 -18.266 1 98.38 480 HIS A N 1
ATOM 3916 C CA . HIS A 1 480 ? -4.453 26.219 -18.641 1 98.38 480 HIS A CA 1
ATOM 3917 C C . HIS A 1 480 ? -4.062 26.703 -20.031 1 98.38 480 HIS A C 1
ATOM 3919 O O . HIS A 1 480 ? -4.758 26.422 -21 1 98.38 480 HIS A O 1
ATOM 3925 N N . GLN A 1 481 ? -3.059 27.422 -20.156 1 97.69 481 GLN A N 1
ATOM 3926 C CA . GLN A 1 481 ? -2.428 27.688 -21.438 1 97.69 481 GLN A CA 1
ATOM 3927 C C . GLN A 1 481 ? -1.228 26.781 -21.672 1 97.69 481 GLN A C 1
ATOM 3929 O O . GLN A 1 481 ? -0.253 26.828 -20.922 1 97.69 481 GLN A O 1
ATOM 3934 N N . LEU A 1 482 ? -1.356 25.953 -22.688 1 97.38 482 LEU A N 1
ATOM 3935 C CA . LEU A 1 482 ? -0.341 24.938 -22.938 1 97.38 482 LEU A CA 1
ATOM 3936 C C . LEU A 1 482 ? 0.38 25.203 -24.25 1 97.38 482 LEU A C 1
ATOM 3938 O O . LEU A 1 482 ? -0.252 25.562 -25.25 1 97.38 482 LEU A O 1
ATOM 3942 N N . GLN A 1 483 ? 1.653 25.109 -24.234 1 97.94 483 GLN A N 1
ATOM 3943 C CA . GLN A 1 483 ? 2.494 25.078 -25.438 1 97.94 483 GLN A CA 1
ATOM 3944 C C . GLN A 1 483 ? 3.223 23.734 -25.547 1 97.94 483 GLN A C 1
ATOM 3946 O O . GLN A 1 483 ? 3.941 23.328 -24.641 1 97.94 483 GLN A O 1
ATOM 3951 N N . THR A 1 484 ? 3.012 23.016 -26.656 1 97.62 484 THR A N 1
ATOM 3952 C CA . THR A 1 484 ? 3.605 21.688 -26.797 1 97.62 484 THR A CA 1
ATOM 3953 C C . THR A 1 484 ? 4.09 21.453 -28.219 1 97.62 484 THR A C 1
ATOM 3955 O O . THR A 1 484 ? 3.447 21.891 -29.172 1 97.62 484 THR A O 1
ATOM 3958 N N . ALA A 1 485 ? 5.16 20.719 -28.375 1 94.88 485 ALA A N 1
ATOM 3959 C CA . ALA A 1 485 ? 5.66 20.234 -29.656 1 94.88 485 ALA A CA 1
ATOM 3960 C C . ALA A 1 485 ? 5.281 18.781 -29.875 1 94.88 485 ALA A C 1
ATOM 3962 O O . ALA A 1 485 ? 5.703 18.156 -30.859 1 94.88 485 ALA A O 1
ATOM 3963 N N . ARG A 1 486 ? 4.516 18.234 -28.969 1 95.56 486 ARG A N 1
ATOM 3964 C CA . ARG A 1 486 ? 4.141 16.828 -28.984 1 95.56 486 ARG A CA 1
ATOM 3965 C C . ARG A 1 486 ? 2.65 16.656 -29.266 1 95.56 486 ARG A C 1
ATOM 3967 O O . ARG A 1 486 ? 1.858 17.562 -29 1 95.56 486 ARG A O 1
ATOM 3974 N N . GLU A 1 487 ? 2.326 15.461 -29.891 1 97.06 487 GLU A N 1
ATOM 3975 C CA . GLU A 1 487 ? 0.938 15.008 -29.828 1 97.06 487 GLU A CA 1
ATOM 3976 C C . GLU A 1 487 ? 0.61 14.422 -28.453 1 97.06 487 GLU A C 1
ATOM 3978 O O . GLU A 1 487 ? 1.253 13.461 -28.016 1 97.06 487 GLU A O 1
ATOM 3983 N N . LEU A 1 488 ? -0.409 15.008 -27.781 1 98.25 488 LEU A N 1
ATOM 3984 C CA . LEU A 1 488 ? -0.676 14.586 -26.406 1 98.25 488 LEU A CA 1
ATOM 3985 C C . LEU A 1 488 ? -2.148 14.234 -26.219 1 98.25 488 LEU A C 1
ATOM 3987 O O . LEU A 1 488 ? -3.021 14.859 -26.828 1 98.25 488 LEU A O 1
ATOM 3991 N N . ASP A 1 489 ? -2.426 13.195 -25.484 1 98.31 489 ASP A N 1
ATOM 3992 C CA . ASP A 1 489 ? -3.729 13.039 -24.844 1 98.31 489 ASP A CA 1
ATOM 3993 C C . ASP A 1 489 ? -3.799 13.828 -23.531 1 98.31 489 ASP A C 1
ATOM 3995 O O . ASP A 1 489 ? -2.785 14.008 -22.859 1 98.31 489 ASP A O 1
ATOM 3999 N N . CYS A 1 490 ? -4.934 14.383 -23.203 1 98.38 490 CYS A N 1
ATOM 4000 C CA . CYS A 1 490 ? -5.109 15.055 -21.922 1 98.38 490 CYS A CA 1
ATOM 4001 C C . CYS A 1 490 ? -6.328 14.516 -21.188 1 98.38 490 CYS A C 1
ATOM 4003 O O . CYS A 1 490 ? -7.305 14.102 -21.812 1 98.38 490 CYS A O 1
ATOM 4005 N N . ALA A 1 491 ? -6.27 14.398 -19.938 1 98.81 491 ALA A N 1
ATOM 4006 C CA . ALA A 1 491 ? -7.34 14.031 -19.016 1 98.81 491 ALA A CA 1
ATOM 4007 C C . ALA A 1 491 ? -7.336 14.938 -17.781 1 98.81 491 ALA A C 1
ATOM 4009 O O . ALA A 1 491 ? -6.324 15.047 -17.094 1 98.81 491 ALA A O 1
ATOM 4010 N N . GLU A 1 492 ? -8.398 15.633 -17.562 1 98.88 492 GLU A N 1
ATOM 4011 C CA . GLU A 1 492 ? -8.508 16.547 -16.422 1 98.88 492 GLU A CA 1
ATOM 4012 C C . GLU A 1 492 ? -9.648 16.125 -15.492 1 98.88 492 GLU A C 1
ATOM 4014 O O . GLU A 1 492 ? -10.781 15.945 -15.938 1 98.88 492 GLU A O 1
ATOM 4019 N N . GLY A 1 493 ? -9.273 16 -14.172 1 98.88 493 GLY A N 1
ATOM 4020 C CA . GLY A 1 493 ? -10.242 15.406 -13.266 1 98.88 493 GLY A CA 1
ATOM 4021 C C . GLY A 1 493 ? -10.805 16.406 -12.258 1 98.88 493 GLY A C 1
ATOM 4022 O O . GLY A 1 493 ? -10.125 17.359 -11.883 1 98.88 493 GLY A O 1
ATOM 4023 N N . GLY A 1 494 ? -12.07 16.172 -11.836 1 98.88 494 GLY A N 1
ATOM 4024 C CA . GLY A 1 494 ? -12.688 16.891 -10.734 1 98.88 494 GLY A CA 1
ATOM 4025 C C . GLY A 1 494 ? -12.445 16.234 -9.391 1 98.88 494 GLY A C 1
ATOM 4026 O O . GLY A 1 494 ? -11.383 15.641 -9.164 1 98.88 494 GLY A O 1
ATOM 4027 N N . PHE A 1 495 ? -13.375 16.469 -8.438 1 98.75 495 PHE A N 1
ATOM 4028 C CA . PHE A 1 495 ? -13.273 15.836 -7.133 1 98.75 495 PHE A CA 1
ATOM 4029 C C . PHE A 1 495 ? -13.758 14.398 -7.191 1 98.75 495 PHE A C 1
ATOM 4031 O O . PHE A 1 495 ? -14.711 14.086 -7.914 1 98.75 495 PHE A O 1
ATOM 4038 N N . SER A 1 496 ? -13.109 13.531 -6.438 1 97.25 496 SER A N 1
ATOM 4039 C CA . SER A 1 496 ? -13.516 12.133 -6.355 1 97.25 496 SER A CA 1
ATOM 4040 C C . SER A 1 496 ? -14.727 11.961 -5.438 1 97.25 496 SER A C 1
ATOM 4042 O O . SER A 1 496 ? -14.852 12.664 -4.434 1 97.25 496 SER A O 1
ATOM 4044 N N . ILE A 1 497 ? -15.617 11.039 -5.812 1 98 497 ILE A N 1
ATOM 4045 C CA . ILE A 1 497 ? -16.656 10.594 -4.883 1 98 497 ILE A CA 1
ATOM 4046 C C . ILE A 1 497 ? -16.625 9.07 -4.777 1 98 497 ILE A C 1
ATOM 4048 O O . ILE A 1 497 ? -16.016 8.391 -5.602 1 98 497 ILE A O 1
ATOM 4052 N N . ASN A 1 498 ? -17.234 8.555 -3.729 1 96.62 498 ASN A N 1
ATOM 4053 C CA . ASN A 1 498 ? -17.328 7.109 -3.543 1 96.62 498 ASN A CA 1
ATOM 4054 C C . ASN A 1 498 ? -18.125 6.449 -4.66 1 96.62 498 ASN A C 1
ATOM 4056 O O . ASN A 1 498 ? -19.156 6.977 -5.078 1 96.62 498 ASN A O 1
ATOM 4060 N N . SER A 1 499 ? -17.672 5.34 -5.188 1 96.5 499 SER A N 1
ATOM 4061 C CA . SER A 1 499 ? -18.312 4.711 -6.336 1 96.5 499 SER A CA 1
ATOM 4062 C C . SER A 1 499 ? -19.391 3.729 -5.895 1 96.5 499 SER A C 1
ATOM 4064 O O . SER A 1 499 ? -20.062 3.109 -6.727 1 96.5 499 SER A O 1
ATOM 4066 N N . ARG A 1 500 ? -19.609 3.502 -4.629 1 93.25 500 ARG A N 1
ATOM 4067 C CA . ARG A 1 500 ? -20.625 2.576 -4.145 1 93.25 500 ARG A CA 1
ATOM 4068 C C . ARG A 1 500 ? -21.625 3.287 -3.238 1 93.25 500 ARG A C 1
ATOM 4070 O O . ARG A 1 500 ? -21.25 3.781 -2.168 1 93.25 500 ARG A O 1
ATOM 4077 N N . PRO A 1 501 ? -22.906 3.246 -3.676 1 93.5 501 PRO A N 1
ATOM 4078 C CA . PRO A 1 501 ? -23.422 2.688 -4.93 1 93.5 501 PRO A CA 1
ATOM 4079 C C . PRO A 1 501 ? -22.906 3.43 -6.16 1 93.5 501 PRO A C 1
ATOM 4081 O O . PRO A 1 501 ? -22.438 4.562 -6.047 1 93.5 501 PRO A O 1
ATOM 4084 N N . LEU A 1 502 ? -22.953 2.771 -7.285 1 94.94 502 LEU A N 1
ATOM 4085 C CA . LEU A 1 502 ? -22.516 3.393 -8.531 1 94.94 502 LEU A CA 1
ATOM 4086 C C . LEU A 1 502 ? -23.234 4.715 -8.766 1 94.94 502 LEU A C 1
ATOM 4088 O O . LEU A 1 502 ? -24.469 4.762 -8.781 1 94.94 502 LEU A O 1
ATOM 4092 N N . PRO A 1 503 ? -22.469 5.762 -8.883 1 97.69 503 PRO A N 1
ATOM 4093 C CA . PRO A 1 503 ? -23.141 7.043 -9.109 1 97.69 503 PRO A CA 1
ATOM 4094 C C . PRO A 1 503 ? -23.844 7.117 -10.469 1 97.69 503 PRO A C 1
ATOM 4096 O O . PRO A 1 503 ? -23.422 6.449 -11.414 1 97.69 503 PRO A O 1
ATOM 4099 N N . GLU A 1 504 ? -24.922 7.93 -10.508 1 98.19 504 GLU A N 1
ATOM 4100 C CA . GLU A 1 504 ? -25.484 8.289 -11.805 1 98.19 504 GLU A CA 1
ATOM 4101 C C . GLU A 1 504 ? -24.5 9.109 -12.633 1 98.19 504 GLU A C 1
ATOM 4103 O O . GLU A 1 504 ? -23.844 10.016 -12.117 1 98.19 504 GLU A O 1
ATOM 4108 N N . GLN A 1 505 ? -24.359 8.688 -13.836 1 98.38 505 GLN A N 1
ATOM 4109 C CA . GLN A 1 505 ? -23.375 9.328 -14.711 1 98.38 505 GLN A CA 1
ATOM 4110 C C . GLN A 1 505 ? -24.078 10.102 -15.836 1 98.38 505 GLN A C 1
ATOM 4112 O O . GLN A 1 505 ? -24.938 9.555 -16.531 1 98.38 505 GLN A O 1
ATOM 4117 N N . ARG A 1 506 ? -23.859 11.352 -15.977 1 97.81 506 ARG A N 1
ATOM 4118 C CA . ARG A 1 506 ? -24.219 12.164 -17.141 1 97.81 506 ARG A CA 1
ATOM 4119 C C . ARG A 1 506 ? -22.969 12.648 -17.875 1 97.81 506 ARG A C 1
ATOM 4121 O O . ARG A 1 506 ? -22.391 13.672 -17.5 1 97.81 506 ARG A O 1
ATOM 4128 N N . LEU A 1 507 ? -22.625 11.914 -18.938 1 98.19 507 LEU A N 1
ATOM 4129 C CA . LEU A 1 507 ? -21.406 12.133 -19.688 1 98.19 507 LEU A CA 1
ATOM 4130 C C . LEU A 1 507 ? -21.719 12.586 -21.109 1 98.19 507 LEU A C 1
ATOM 4132 O O . LEU A 1 507 ? -22.422 11.883 -21.859 1 98.19 507 LEU A O 1
ATOM 4136 N N . ASN A 1 508 ? -21.297 13.664 -21.531 1 96.44 508 ASN A N 1
ATOM 4137 C CA . ASN A 1 508 ? -21.453 14.172 -22.891 1 96.44 508 ASN A CA 1
ATOM 4138 C C . ASN A 1 508 ? -20.281 15.07 -23.281 1 96.44 508 ASN A C 1
ATOM 4140 O O . ASN A 1 508 ? -19.281 15.141 -22.562 1 96.44 508 ASN A O 1
ATOM 4144 N N . ALA A 1 509 ? -20.391 15.594 -24.453 1 96.56 509 ALA A N 1
ATOM 4145 C CA . ALA A 1 509 ? -19.375 16.547 -24.875 1 96.56 509 ALA A CA 1
ATOM 4146 C C . ALA A 1 509 ? -19.375 17.781 -23.969 1 96.56 509 ALA A C 1
ATOM 4148 O O . ALA A 1 509 ? -20.391 18.5 -23.891 1 96.56 509 ALA A O 1
ATOM 4149 N N . GLY A 1 510 ? -18.344 17.891 -23.203 1 97.25 510 GLY A N 1
ATOM 4150 C CA . GLY A 1 510 ? -18.156 19.109 -22.438 1 97.25 510 GLY A CA 1
ATOM 4151 C C . GLY A 1 510 ? -18.531 18.953 -20.969 1 97.25 510 GLY A C 1
ATOM 4152 O O . GLY A 1 510 ? -18.344 19.891 -20.172 1 97.25 510 GLY A O 1
ATOM 4153 N N . THR A 1 511 ? -19.094 17.812 -20.625 1 98 511 THR A N 1
ATOM 4154 C CA . THR A 1 511 ? -19.547 17.719 -19.234 1 98 511 THR A CA 1
ATOM 4155 C C . THR A 1 511 ? -19.406 16.297 -18.703 1 98 511 THR A C 1
ATOM 4157 O O . THR A 1 511 ? -19.781 15.336 -19.375 1 98 511 THR A O 1
ATOM 4160 N N . SER A 1 512 ? -18.828 16.156 -17.594 1 98.81 512 SER A N 1
ATOM 4161 C CA . SER A 1 512 ? -18.875 14.945 -16.781 1 98.81 512 SER A CA 1
ATOM 4162 C C . SER A 1 512 ? -19.484 15.227 -15.414 1 98.81 512 SER A C 1
ATOM 4164 O O . SER A 1 512 ? -18.953 16.016 -14.625 1 98.81 512 SER A O 1
ATOM 4166 N N . LEU A 1 513 ? -20.672 14.633 -15.156 1 98.69 513 LEU A N 1
ATOM 4167 C CA . LEU A 1 513 ? -21.422 14.805 -13.922 1 98.69 513 LEU A CA 1
ATOM 4168 C C . LEU A 1 513 ? -21.703 13.461 -13.258 1 98.69 513 LEU A C 1
ATOM 4170 O O . LEU A 1 513 ? -22.281 12.57 -13.891 1 98.69 513 LEU A O 1
ATOM 4174 N N . LEU A 1 514 ? -21.219 13.289 -12.062 1 98.75 514 LEU A N 1
ATOM 4175 C CA . LEU A 1 514 ? -21.469 12.094 -11.258 1 98.75 514 LEU A CA 1
ATOM 4176 C C . LEU A 1 514 ? -22.312 12.43 -10.031 1 98.75 514 LEU A C 1
ATOM 4178 O O . LEU A 1 514 ? -21.953 13.328 -9.266 1 98.75 514 LEU A O 1
ATOM 4182 N N . THR A 1 515 ? -23.406 11.727 -9.859 1 98.44 515 THR A N 1
ATOM 4183 C CA . THR A 1 515 ? -24.266 11.93 -8.711 1 98.44 515 THR A CA 1
ATOM 4184 C C . THR A 1 515 ? -24.375 10.656 -7.875 1 98.44 515 THR A C 1
ATOM 4186 O O . THR A 1 515 ? -24.922 9.648 -8.336 1 98.44 515 THR A O 1
ATOM 4189 N N . GLY A 1 516 ? -23.797 10.727 -6.746 1 95.44 516 GLY A N 1
ATOM 4190 C CA . GLY A 1 516 ? -23.938 9.625 -5.805 1 95.44 516 GLY A CA 1
ATOM 4191 C C . GLY A 1 516 ? -25.141 9.758 -4.906 1 95.44 516 GLY A C 1
ATOM 4192 O O . GLY A 1 516 ? -26.125 10.422 -5.27 1 95.44 516 GLY A O 1
ATOM 4193 N N . GLU A 1 517 ? -25.125 9.047 -3.766 1 91.5 517 GLU A N 1
ATOM 4194 C CA . GLU A 1 517 ? -26.25 9.039 -2.842 1 91.5 517 GLU A CA 1
ATOM 4195 C C . GLU A 1 517 ? -26.5 10.422 -2.252 1 91.5 517 GLU A C 1
ATOM 4197 O O . GLU A 1 517 ? -27.641 10.844 -2.076 1 91.5 517 GLU A O 1
ATOM 4202 N N . HIS A 1 518 ? -25.375 11.086 -1.942 1 93.44 518 HIS A N 1
ATOM 4203 C CA . HIS A 1 518 ? -25.531 12.375 -1.273 1 93.44 518 HIS A CA 1
ATOM 4204 C C . HIS A 1 518 ? -24.719 13.461 -1.977 1 93.44 518 HIS A C 1
ATOM 4206 O O . HIS A 1 518 ? -24.938 14.648 -1.744 1 93.44 518 HIS A O 1
ATOM 4212 N N . ASP A 1 519 ? -23.859 13.062 -2.83 1 96.69 519 ASP A N 1
ATOM 4213 C CA . ASP A 1 519 ? -22.859 13.992 -3.363 1 96.69 519 ASP A CA 1
ATOM 4214 C C . ASP A 1 519 ? -22.938 14.062 -4.887 1 96.69 519 ASP A C 1
ATOM 4216 O O . ASP A 1 519 ? -23.234 13.062 -5.547 1 96.69 519 ASP A O 1
ATOM 4220 N N . THR A 1 520 ? -22.75 15.211 -5.414 1 98.25 520 THR A N 1
ATOM 4221 C CA . THR A 1 520 ? -22.516 15.406 -6.84 1 98.25 520 THR A CA 1
ATOM 4222 C C . THR A 1 520 ? -21.125 15.977 -7.094 1 98.25 520 THR A C 1
ATOM 4224 O O . THR A 1 520 ? -20.656 16.844 -6.348 1 98.25 520 THR A O 1
ATOM 4227 N N . SER A 1 521 ? -20.391 15.438 -7.965 1 98.81 521 SER A N 1
ATOM 4228 C CA . SER A 1 521 ? -19.141 15.984 -8.492 1 98.81 521 SER A CA 1
ATOM 4229 C C . SER A 1 521 ? -19.234 16.219 -9.992 1 98.81 521 SER A C 1
ATOM 4231 O O . SER A 1 521 ? -19.672 15.352 -10.742 1 98.81 521 SER A O 1
ATOM 4233 N N . ALA A 1 522 ? -18.828 17.406 -10.422 1 98.75 522 ALA A N 1
ATOM 4234 C CA . ALA A 1 522 ? -18.969 17.781 -11.828 1 98.75 522 ALA A CA 1
ATOM 4235 C C . ALA A 1 522 ? -17.719 18.516 -12.328 1 98.75 522 ALA A C 1
ATOM 4237 O O . ALA A 1 522 ? -17.094 19.266 -11.578 1 98.75 522 ALA A O 1
ATOM 4238 N N . ILE A 1 523 ? -17.406 18.297 -13.523 1 98.88 523 ILE A N 1
ATOM 4239 C CA . ILE A 1 523 ? -16.422 19.094 -14.266 1 98.88 523 ILE A CA 1
ATOM 4240 C C . ILE A 1 523 ? -17 19.469 -15.633 1 98.88 523 ILE A C 1
ATOM 4242 O O . ILE A 1 523 ? -17.516 18.609 -16.344 1 98.88 523 ILE A O 1
ATOM 4246 N N . VAL A 1 524 ? -16.953 20.75 -15.961 1 98.31 524 VAL A N 1
ATOM 4247 C CA . VAL A 1 524 ? -17.562 21.297 -17.172 1 98.31 524 VAL A CA 1
ATOM 4248 C C . VAL A 1 524 ? -16.5 21.984 -18.016 1 98.31 524 VAL A C 1
ATOM 4250 O O . VAL A 1 524 ? -15.727 22.797 -17.516 1 98.31 524 VAL A O 1
ATOM 4253 N N . CYS A 1 525 ? -16.469 21.609 -19.266 1 98.25 525 CYS A N 1
ATOM 4254 C CA . CYS A 1 525 ? -15.562 22.234 -20.203 1 98.25 525 CYS A CA 1
ATOM 4255 C C . CYS A 1 525 ? -16.078 23.609 -20.625 1 98.25 525 CYS A C 1
ATOM 4257 O O . CYS A 1 525 ? -17.188 23.734 -21.125 1 98.25 525 CYS A O 1
ATOM 4259 N N . LEU A 1 526 ? -15.273 24.609 -20.406 1 97 526 LEU A N 1
ATOM 4260 C CA . LEU A 1 526 ? -15.648 25.984 -20.766 1 97 526 LEU A CA 1
ATOM 4261 C C . LEU A 1 526 ? -14.867 26.453 -21.984 1 97 526 LEU A C 1
ATOM 4263 O O . LEU A 1 526 ? -15.047 27.578 -22.453 1 97 526 LEU A O 1
ATOM 4267 N N . SER A 1 527 ? -14.062 25.594 -22.484 1 94.44 527 SER A N 1
ATOM 4268 C CA . SER A 1 527 ? -13.273 25.906 -23.672 1 94.44 527 SER A CA 1
ATOM 4269 C C . SER A 1 527 ? -14.156 25.938 -24.922 1 94.44 527 SER A C 1
ATOM 4271 O O . SER A 1 527 ? -15.242 25.344 -24.938 1 94.44 527 SER A O 1
ATOM 4273 N N . GLU A 1 528 ? -13.586 26.609 -25.984 1 89.75 528 GLU A N 1
ATOM 4274 C CA . GLU A 1 528 ? -14.281 26.609 -27.266 1 89.75 528 GLU A CA 1
ATOM 4275 C C . GLU A 1 528 ? -14.391 25.188 -27.828 1 89.75 528 GLU A C 1
ATOM 4277 O O . GLU A 1 528 ? -15.477 24.766 -28.234 1 89.75 528 GLU A O 1
ATOM 4282 N N . LYS A 1 529 ? -13.234 24.562 -27.875 1 91.25 529 LYS A N 1
ATOM 4283 C CA . LYS A 1 529 ? -13.242 23.156 -28.266 1 91.25 529 LYS A CA 1
ATOM 4284 C C . LYS A 1 529 ? -13.594 22.25 -27.078 1 91.25 529 LYS A C 1
ATOM 4286 O O . LYS A 1 529 ? -12.812 22.125 -26.141 1 91.25 529 LYS A O 1
ATOM 4291 N N . ARG A 1 530 ? -14.672 21.531 -27.203 1 94.94 530 ARG A N 1
ATOM 4292 C CA . ARG A 1 530 ? -15.188 20.75 -26.094 1 94.94 530 ARG A CA 1
ATOM 4293 C C . ARG A 1 530 ? -14.406 19.453 -25.922 1 94.94 530 ARG A C 1
ATOM 4295 O O . ARG A 1 530 ? -14.164 18.734 -26.891 1 94.94 530 ARG A O 1
ATOM 4302 N N . ARG A 1 531 ? -13.977 19.203 -24.766 1 98.06 531 ARG A N 1
ATOM 4303 C CA . ARG A 1 531 ? -13.422 17.906 -24.375 1 98.06 531 ARG A CA 1
ATOM 4304 C C . ARG A 1 531 ? -14.523 16.938 -23.969 1 98.06 531 ARG A C 1
ATOM 4306 O O . ARG A 1 531 ? -15.641 17.359 -23.656 1 98.06 531 ARG A O 1
ATOM 4313 N N . GLN A 1 532 ? -14.258 15.672 -24 1 98.5 532 GLN A N 1
ATOM 4314 C CA . GLN A 1 532 ? -15.273 14.648 -23.781 1 98.5 532 GLN A CA 1
ATOM 4315 C C . GLN A 1 532 ? -15.375 14.281 -22.297 1 98.5 532 GLN A C 1
ATOM 4317 O O . GLN A 1 532 ? -14.359 14.023 -21.656 1 98.5 532 GLN A O 1
ATOM 4322 N N . GLY A 1 533 ? -16.641 14.367 -21.797 1 98.69 533 GLY A N 1
ATOM 4323 C CA . GLY A 1 533 ? -16.859 13.93 -20.422 1 98.69 533 GLY A CA 1
ATOM 4324 C C . GLY A 1 533 ? -16.797 12.422 -20.266 1 98.69 533 GLY A C 1
ATOM 4325 O O . GLY A 1 533 ? -17.406 11.68 -21.031 1 98.69 533 GLY A O 1
ATOM 4326 N N . GLU A 1 534 ? -16 11.961 -19.297 1 98.56 534 GLU A N 1
ATOM 4327 C CA . GLU A 1 534 ? -15.867 10.547 -18.953 1 98.56 534 GLU A CA 1
ATOM 4328 C C . GLU A 1 534 ? -15.781 10.359 -17.438 1 98.56 534 GLU A C 1
ATOM 4330 O O . GLU A 1 534 ? -15.828 11.328 -16.688 1 98.56 534 GLU A O 1
ATOM 4335 N N . VAL A 1 535 ? -15.867 9.125 -17.031 1 98.69 535 VAL A N 1
ATOM 4336 C CA . VAL A 1 535 ? -15.625 8.766 -15.633 1 98.69 535 VAL A CA 1
ATOM 4337 C C . VAL A 1 535 ? -14.414 7.836 -15.547 1 98.69 535 VAL A C 1
ATOM 4339 O O . VAL A 1 535 ? -14.203 7 -16.422 1 98.69 535 VAL A O 1
ATOM 4342 N N . VAL A 1 536 ? -13.562 8.031 -14.609 1 98.31 536 VAL A N 1
ATOM 4343 C CA . VAL A 1 536 ? -12.469 7.125 -14.289 1 98.31 536 VAL A CA 1
ATOM 4344 C C . VAL A 1 536 ? -12.688 6.52 -12.906 1 98.31 536 VAL A C 1
ATOM 4346 O O . VAL A 1 536 ? -12.898 7.246 -11.93 1 98.31 536 VAL A O 1
ATOM 4349 N N . PHE A 1 537 ? -12.719 5.223 -12.797 1 97.75 537 PHE A N 1
ATOM 4350 C CA . PHE A 1 537 ? -12.742 4.527 -11.516 1 97.75 537 PHE A CA 1
ATOM 4351 C C . PHE A 1 537 ? -11.328 4.164 -11.07 1 97.75 537 PHE A C 1
ATOM 4353 O O . PHE A 1 537 ? -10.602 3.488 -11.797 1 97.75 537 PHE A O 1
ATOM 4360 N N . THR A 1 538 ? -10.922 4.664 -9.922 1 97.44 538 THR A N 1
ATOM 4361 C CA . THR A 1 538 ? -9.594 4.352 -9.398 1 97.44 538 THR A CA 1
ATOM 4362 C C . THR A 1 538 ? -9.617 3.053 -8.602 1 97.44 538 THR A C 1
ATOM 4364 O O . THR A 1 538 ? -10.688 2.598 -8.18 1 97.44 538 THR A O 1
ATOM 4367 N N . PRO A 1 539 ? -8.484 2.4 -8.406 1 97.19 539 PRO A N 1
ATOM 4368 C CA . PRO A 1 539 ? -8.453 1.179 -7.602 1 97.19 539 PRO A CA 1
ATOM 4369 C C . PRO A 1 539 ? -8.945 1.404 -6.172 1 97.19 539 PRO A C 1
ATOM 4371 O O . PRO A 1 539 ? -8.883 2.527 -5.664 1 97.19 539 PRO A O 1
ATOM 4374 N N . PRO A 1 540 ? -9.445 0.296 -5.559 1 97.44 540 PRO A N 1
ATOM 4375 C CA . PRO A 1 540 ? -9.75 0.418 -4.133 1 97.44 540 PRO A CA 1
ATOM 4376 C C . PRO A 1 540 ? -8.539 0.834 -3.301 1 97.44 540 PRO A C 1
ATOM 4378 O O . PRO A 1 540 ? -7.398 0.655 -3.734 1 97.44 540 PRO A O 1
ATOM 4381 N N . ASN A 1 541 ? -8.797 1.487 -2.143 1 97.19 541 ASN A N 1
ATOM 4382 C CA . ASN A 1 541 ? -7.785 1.896 -1.171 1 97.19 541 ASN A CA 1
ATOM 4383 C C . ASN A 1 541 ? -6.875 2.982 -1.732 1 97.19 541 ASN A C 1
ATOM 4385 O O . ASN A 1 541 ? -5.738 3.137 -1.287 1 97.19 541 ASN A O 1
ATOM 4389 N N . SER A 1 542 ? -7.387 3.678 -2.777 1 97.31 542 SER A N 1
ATOM 4390 C CA . SER A 1 542 ? -6.605 4.773 -3.342 1 97.31 542 SER A CA 1
ATOM 4391 C C . SER A 1 542 ? -6.992 6.109 -2.711 1 97.31 542 SER A C 1
ATOM 4393 O O . SER A 1 542 ? -6.137 6.977 -2.518 1 97.31 542 SER A O 1
ATOM 4395 N N . ASN A 1 543 ? -8.258 6.281 -2.412 1 98.31 543 ASN A N 1
ATOM 4396 C CA . ASN A 1 543 ? -8.695 7.508 -1.759 1 98.31 543 ASN A CA 1
ATOM 4397 C C . ASN A 1 543 ? -8.414 7.477 -0.259 1 98.31 543 ASN A C 1
ATOM 4399 O O . ASN A 1 543 ? -8.492 6.422 0.37 1 98.31 543 ASN A O 1
ATOM 4403 N N . LEU A 1 544 ? -8.148 8.602 0.324 1 98.25 544 LEU A N 1
ATOM 4404 C CA . LEU A 1 544 ? -7.734 8.656 1.723 1 98.25 544 LEU A CA 1
ATOM 4405 C C . LEU A 1 544 ? -8.938 8.547 2.65 1 98.25 544 LEU A C 1
ATOM 4407 O O . LEU A 1 544 ? -8.797 8.211 3.826 1 98.25 544 LEU A O 1
ATOM 4411 N N . LEU A 1 545 ? -10.117 8.82 2.176 1 97.81 545 LEU A N 1
ATOM 4412 C CA . LEU A 1 545 ? -11.258 8.922 3.078 1 97.81 545 LEU A CA 1
ATOM 4413 C C . LEU A 1 545 ? -12.094 7.641 3.045 1 97.81 545 LEU A C 1
ATOM 4415 O O . LEU A 1 545 ? -12.844 7.359 3.98 1 97.81 545 LEU A O 1
ATOM 4419 N N . PHE A 1 546 ? -12.086 6.938 1.958 1 96.56 546 PHE A N 1
ATOM 4420 C CA . PHE A 1 546 ? -12.836 5.691 1.889 1 96.56 546 PHE A CA 1
ATOM 4421 C C . PHE A 1 546 ? -12.062 4.637 1.106 1 96.56 546 PHE A C 1
ATOM 4423 O O . PHE A 1 546 ? -11.312 4.961 0.19 1 96.56 546 PHE A O 1
ATOM 4430 N N . ALA A 1 547 ? -12.312 3.363 1.445 1 96.94 547 ALA A N 1
ATOM 4431 C CA . ALA A 1 547 ? -11.547 2.24 0.909 1 96.94 547 ALA A CA 1
ATOM 4432 C C . ALA A 1 547 ? -12.078 1.816 -0.458 1 96.94 547 ALA A C 1
ATOM 4434 O O . ALA A 1 547 ? -11.336 1.293 -1.287 1 96.94 547 ALA A O 1
ATOM 4435 N N . ASP A 1 548 ? -13.328 2.057 -0.758 1 96.88 548 ASP A N 1
ATOM 4436 C CA . ASP A 1 548 ? -13.922 1.661 -2.031 1 96.88 548 ASP A CA 1
ATOM 4437 C C . ASP A 1 548 ? -13.273 2.4 -3.197 1 96.88 548 ASP A C 1
ATOM 4439 O O . ASP A 1 548 ? -12.484 3.326 -2.988 1 96.88 548 ASP A O 1
ATOM 4443 N N . ARG A 1 549 ? -13.602 1.956 -4.406 1 97 549 ARG A N 1
ATOM 4444 C CA . ARG A 1 549 ? -13.148 2.688 -5.586 1 97 549 ARG A CA 1
ATOM 4445 C C . ARG A 1 549 ? -13.695 4.109 -5.59 1 97 549 ARG A C 1
ATOM 4447 O O . ARG A 1 549 ? -14.805 4.359 -5.113 1 97 549 ARG A O 1
ATOM 4454 N N . ALA A 1 550 ? -12.906 4.977 -6.082 1 97.94 550 ALA A N 1
ATOM 4455 C CA . ALA A 1 550 ? -13.375 6.34 -6.316 1 97.94 550 ALA A CA 1
ATOM 4456 C C . ALA A 1 550 ? -13.844 6.52 -7.758 1 97.94 550 ALA A C 1
ATOM 4458 O O . ALA A 1 550 ? -13.336 5.863 -8.672 1 97.94 550 ALA A O 1
ATOM 4459 N N . ALA A 1 551 ? -14.859 7.289 -7.934 1 98.5 551 ALA A N 1
ATOM 4460 C CA . ALA A 1 551 ? -15.281 7.77 -9.242 1 98.5 551 ALA A CA 1
ATOM 4461 C C . ALA A 1 551 ? -14.875 9.227 -9.453 1 98.5 551 ALA A C 1
ATOM 4463 O O . ALA A 1 551 ? -15.242 10.094 -8.664 1 98.5 551 ALA A O 1
ATOM 4464 N N . VAL A 1 552 ? -14.125 9.469 -10.469 1 98.81 552 VAL A N 1
ATOM 4465 C CA . VAL A 1 552 ? -13.648 10.82 -10.766 1 98.81 552 VAL A CA 1
ATOM 4466 C C . VAL A 1 552 ? -14.25 11.305 -12.086 1 98.81 552 VAL A C 1
ATOM 4468 O O . VAL A 1 552 ? -14.062 10.672 -13.125 1 98.81 552 VAL A O 1
ATOM 4471 N N . PRO A 1 553 ? -15.031 12.391 -12.086 1 98.94 553 PRO A N 1
ATOM 4472 C CA . PRO A 1 553 ? -15.398 12.977 -13.375 1 98.94 553 PRO A CA 1
ATOM 4473 C C . PRO A 1 553 ? -14.203 13.555 -14.125 1 98.94 553 PRO A C 1
ATOM 4475 O O . PRO A 1 553 ? -13.383 14.266 -13.539 1 98.94 553 PRO A O 1
ATOM 4478 N N . VAL A 1 554 ? -14.133 13.281 -15.406 1 98.88 554 VAL A N 1
ATOM 4479 C CA . VAL A 1 554 ? -12.945 13.672 -16.156 1 98.88 554 VAL A CA 1
ATOM 4480 C C . VAL A 1 554 ? -13.359 14.266 -17.5 1 98.88 554 VAL A C 1
ATOM 4482 O O . VAL A 1 554 ? -14.391 13.891 -18.078 1 98.88 554 VAL A O 1
ATOM 4485 N N . LEU A 1 555 ? -12.625 15.258 -17.969 1 98.88 555 LEU A N 1
ATOM 4486 C CA . LEU A 1 555 ? -12.648 15.734 -19.344 1 98.88 555 LEU A CA 1
ATOM 4487 C C . LEU A 1 555 ? -11.453 15.203 -20.125 1 98.88 555 LEU A C 1
ATOM 4489 O O . LEU A 1 555 ? -10.305 15.422 -19.734 1 98.88 555 LEU A O 1
ATOM 4493 N N . ARG A 1 556 ? -11.781 14.516 -21.188 1 98.5 556 ARG A N 1
ATOM 4494 C CA . ARG A 1 556 ? -10.75 13.914 -22.031 1 98.5 556 ARG A CA 1
ATOM 4495 C C . ARG A 1 556 ? -10.625 14.633 -23.359 1 98.5 556 ARG A C 1
ATOM 4497 O O . ARG A 1 556 ? -11.633 15.086 -23.922 1 98.5 556 ARG A O 1
ATOM 4504 N N . GLY A 1 557 ? -9.391 14.742 -23.844 1 98 557 GLY A N 1
ATOM 4505 C CA . GLY A 1 557 ? -9.172 15.344 -25.156 1 98 557 GLY A CA 1
ATOM 4506 C C . GLY A 1 557 ? -7.816 15.008 -25.734 1 98 557 GLY A C 1
ATOM 4507 O O . GLY A 1 557 ? -7.059 14.219 -25.172 1 98 557 GLY A O 1
ATOM 4508 N N . GLU A 1 558 ? -7.617 15.539 -26.938 1 97.94 558 GLU A N 1
ATOM 4509 C CA . GLU A 1 558 ? -6.355 15.414 -27.672 1 97.94 558 GLU A CA 1
ATOM 4510 C C . GLU A 1 558 ? -5.781 16.781 -28.016 1 97.94 558 GLU A C 1
ATOM 4512 O O . GLU A 1 558 ? -6.527 17.703 -28.344 1 97.94 558 GLU A O 1
ATOM 4517 N N . LEU A 1 559 ? -4.5 16.859 -27.938 1 98.12 559 LEU A N 1
ATOM 4518 C CA . LEU A 1 559 ? -3.797 18.109 -28.219 1 98.12 559 LEU A CA 1
ATOM 4519 C C . LEU A 1 559 ? -2.74 17.891 -29.297 1 98.12 559 LEU A C 1
ATOM 4521 O O . LEU A 1 559 ? -1.816 17.094 -29.125 1 98.12 559 LEU A O 1
ATOM 4525 N N . SER A 1 560 ? -2.855 18.578 -30.391 1 97.75 560 SER A N 1
ATOM 4526 C CA . SER A 1 560 ? -1.82 18.609 -31.422 1 97.75 560 SER A CA 1
ATOM 4527 C C . SER A 1 560 ? -0.685 19.547 -31.047 1 97.75 560 SER A C 1
ATOM 4529 O O . SER A 1 560 ? -0.833 20.375 -30.141 1 97.75 560 SER A O 1
ATOM 4531 N N . PRO A 1 561 ? 0.515 19.391 -31.688 1 97.75 561 PRO A N 1
ATOM 4532 C CA . PRO A 1 561 ? 1.562 20.391 -31.422 1 97.75 561 PRO A CA 1
ATOM 4533 C C . PRO A 1 561 ? 1.086 21.812 -31.641 1 97.75 561 PRO A C 1
ATOM 4535 O O . PRO A 1 561 ? 0.342 22.094 -32.594 1 97.75 561 PRO A O 1
ATOM 4538 N N . GLY A 1 562 ? 1.41 22.719 -30.734 1 97.62 562 GLY A N 1
ATOM 4539 C CA . GLY A 1 562 ? 0.972 24.094 -30.797 1 97.62 562 GLY A CA 1
ATOM 4540 C C . GLY A 1 562 ? 0.539 24.641 -29.453 1 97.62 562 GLY A C 1
ATOM 4541 O O . GLY A 1 562 ? 1.005 24.188 -28.406 1 97.62 562 GLY A O 1
ATOM 4542 N N . THR A 1 563 ? -0.208 25.734 -29.562 1 96.62 563 THR A N 1
ATOM 4543 C CA . THR A 1 563 ? -0.714 26.391 -28.375 1 96.62 563 THR A CA 1
ATOM 4544 C C . THR A 1 563 ? -2.184 26.047 -28.141 1 96.62 563 THR A C 1
ATOM 4546 O O . THR A 1 563 ? -2.969 26.016 -29.094 1 96.62 563 THR A O 1
ATOM 4549 N N . HIS A 1 564 ? -2.502 25.75 -26.953 1 97.25 564 HIS A N 1
ATOM 4550 C CA . HIS A 1 564 ? -3.871 25.391 -26.594 1 97.25 564 HIS A CA 1
ATOM 4551 C C . HIS A 1 564 ? -4.328 26.125 -25.344 1 97.25 564 HIS A C 1
ATOM 4553 O O . HIS A 1 564 ? -3.512 26.453 -24.469 1 97.25 564 HIS A O 1
ATOM 4559 N N . LEU A 1 565 ? -5.566 26.484 -25.281 1 97.12 565 LEU A N 1
ATOM 4560 C CA . LEU A 1 565 ? -6.215 27.031 -24.109 1 97.12 565 LEU A CA 1
ATOM 4561 C C . LEU A 1 565 ? -7.312 26.109 -23.594 1 97.12 565 LEU A C 1
ATOM 4563 O O . LEU A 1 565 ? -8.297 25.859 -24.297 1 97.12 565 LEU A O 1
ATOM 4567 N N . LEU A 1 566 ? -7.094 25.516 -22.438 1 98.25 566 LEU A N 1
ATOM 4568 C CA . LEU A 1 566 ? -8.078 24.656 -21.812 1 98.25 566 LEU A CA 1
ATOM 4569 C C . LEU A 1 566 ? -8.711 25.328 -20.594 1 98.25 566 LEU A C 1
ATOM 4571 O O . LEU A 1 566 ? -8 25.828 -19.719 1 98.25 566 LEU A O 1
ATOM 4575 N N . ILE A 1 567 ? -10.008 25.391 -20.547 1 98.31 567 ILE A N 1
ATOM 4576 C CA . ILE A 1 567 ? -10.734 26.016 -19.438 1 98.31 567 ILE A CA 1
ATOM 4577 C C . ILE A 1 567 ? -11.82 25.062 -18.953 1 98.31 567 ILE A C 1
ATOM 4579 O O . ILE A 1 567 ? -12.547 24.469 -19.75 1 98.31 567 ILE A O 1
ATOM 4583 N N . CYS A 1 568 ? -11.859 24.875 -17.688 1 98.56 568 CYS A N 1
ATOM 4584 C CA . CYS A 1 568 ? -12.938 24.078 -17.125 1 98.56 568 CYS A CA 1
ATOM 4585 C C . CYS A 1 568 ? -13.43 24.672 -15.805 1 98.56 568 CYS A C 1
ATOM 4587 O O . CYS A 1 568 ? -12.781 25.547 -15.234 1 98.56 568 CYS A O 1
ATOM 4589 N N . ALA A 1 569 ? -14.586 24.312 -15.383 1 98.44 569 ALA A N 1
ATOM 4590 C CA . ALA A 1 569 ? -15.164 24.594 -14.078 1 98.44 569 ALA A CA 1
ATOM 4591 C C . ALA A 1 569 ? -15.469 23.312 -13.312 1 98.44 569 ALA A C 1
ATOM 4593 O O . ALA A 1 569 ? -15.984 22.344 -13.891 1 98.44 569 ALA A O 1
ATOM 4594 N N . VAL A 1 570 ? -15.086 23.266 -12.055 1 98.69 570 VAL A N 1
ATOM 4595 C CA . VAL A 1 570 ? -15.242 22.078 -11.219 1 98.69 570 VAL A CA 1
ATOM 4596 C C . VAL A 1 570 ? -16.125 22.422 -10.016 1 98.69 570 VAL A C 1
ATOM 4598 O O . VAL A 1 570 ? -15.992 23.484 -9.43 1 98.69 570 VAL A O 1
ATOM 4601 N N . TRP A 1 571 ? -17.047 21.562 -9.664 1 98 571 TRP A N 1
ATOM 4602 C CA . TRP A 1 571 ? -17.922 21.688 -8.508 1 98 571 TRP A CA 1
ATOM 4603 C C . TRP A 1 571 ? -18.156 20.344 -7.832 1 98 571 TRP A C 1
ATOM 4605 O O . TRP A 1 571 ? -18.234 19.312 -8.5 1 98 571 TRP A O 1
ATOM 4615 N N . ALA A 1 572 ? -18.219 20.281 -6.52 1 98.56 572 ALA A N 1
ATOM 4616 C CA . ALA A 1 572 ? -18.672 19.125 -5.766 1 98.56 572 ALA A CA 1
ATOM 4617 C C . ALA A 1 572 ? -19.391 19.547 -4.488 1 98.56 572 ALA A C 1
ATOM 4619 O O . ALA A 1 572 ? -19.094 20.594 -3.916 1 98.56 572 ALA A O 1
ATOM 4620 N N . GLY A 1 573 ? -20.344 18.828 -4.043 1 98 573 GLY A N 1
ATOM 4621 C CA . GLY A 1 573 ? -21.094 19.125 -2.84 1 98 573 GLY A CA 1
ATOM 4622 C C . GLY A 1 573 ? -22.391 18.328 -2.732 1 98 573 GLY A C 1
ATOM 4623 O O . GLY A 1 573 ? -22.5 17.234 -3.299 1 98 573 GLY A O 1
ATOM 4624 N N . ASP A 1 574 ? -23.297 18.875 -1.937 1 97.56 574 ASP A N 1
ATOM 4625 C CA . ASP A 1 574 ? -24.609 18.234 -1.791 1 97.56 574 ASP A CA 1
ATOM 4626 C C . ASP A 1 574 ? -25.359 18.25 -3.115 1 97.56 574 ASP A C 1
ATOM 4628 O O . ASP A 1 574 ? -25.484 19.281 -3.77 1 97.56 574 ASP A O 1
ATOM 4632 N N . SER A 1 575 ? -25.906 17.094 -3.432 1 96.94 575 SER A N 1
ATOM 4633 C CA . SER A 1 575 ? -26.594 16.938 -4.711 1 96.94 575 SER A CA 1
ATOM 4634 C C . SER A 1 575 ? -27.703 17.969 -4.863 1 96.94 575 SER A C 1
ATOM 4636 O O . SER A 1 575 ? -27.938 18.484 -5.961 1 96.94 575 SER A O 1
ATOM 4638 N N . GLN A 1 576 ? -28.359 18.328 -3.846 1 95.56 576 GLN A N 1
ATOM 4639 C CA . GLN A 1 576 ? -29.5 19.234 -3.896 1 95.56 576 GLN A CA 1
ATOM 4640 C C . GLN A 1 576 ? -29.062 20.656 -4.227 1 95.56 576 GLN A C 1
ATOM 4642 O O . GLN A 1 576 ? -29.875 21.469 -4.691 1 95.56 576 GLN A O 1
ATOM 4647 N N . ASP A 1 577 ? -27.828 20.906 -3.99 1 95.31 577 ASP A N 1
ATOM 4648 C CA . ASP A 1 577 ? -27.344 22.266 -4.188 1 95.31 577 ASP A CA 1
ATOM 4649 C C . ASP A 1 577 ? -26.734 22.438 -5.582 1 95.31 577 ASP A C 1
ATOM 4651 O O . ASP A 1 577 ? -26.422 23.562 -5.992 1 95.31 577 ASP A O 1
ATOM 4655 N N . PHE A 1 578 ? -26.562 21.391 -6.254 1 95.69 578 PHE A N 1
ATOM 4656 C CA . PHE A 1 578 ? -25.922 21.469 -7.559 1 95.69 578 PHE A CA 1
ATOM 4657 C C . PHE A 1 578 ? -26.891 22.016 -8.602 1 95.69 578 PHE A C 1
ATOM 4659 O O . PHE A 1 578 ? -28.031 21.578 -8.68 1 95.69 578 PHE A O 1
ATOM 4666 N N . ASN A 1 579 ? -26.438 22.969 -9.391 1 94.44 579 ASN A N 1
ATOM 4667 C CA . ASN A 1 579 ? -27.156 23.531 -10.523 1 94.44 579 ASN A CA 1
ATOM 4668 C C . ASN A 1 579 ? -26.219 23.859 -11.68 1 94.44 579 ASN A C 1
ATOM 4670 O O . ASN A 1 579 ? -25.5 24.859 -11.641 1 94.44 579 ASN A O 1
ATOM 4674 N N . LEU A 1 580 ? -26.328 23.109 -12.711 1 93.88 580 LEU A N 1
ATOM 4675 C CA . LEU A 1 580 ? -25.438 23.234 -13.859 1 93.88 580 LEU A CA 1
ATOM 4676 C C . LEU A 1 580 ? -25.609 24.578 -14.539 1 93.88 580 LEU A C 1
ATOM 4678 O O . LEU A 1 580 ? -24.656 25.125 -15.109 1 93.88 580 LEU A O 1
ATOM 4682 N N . THR A 1 581 ? -26.75 25.109 -14.539 1 91.94 581 THR A N 1
ATOM 4683 C CA . THR A 1 581 ? -27.031 26.391 -15.195 1 91.94 581 THR A CA 1
ATOM 4684 C C . THR A 1 581 ? -26.281 27.531 -14.508 1 91.94 581 THR A C 1
ATOM 4686 O O . THR A 1 581 ? -26.156 28.625 -15.062 1 91.94 581 THR A O 1
ATOM 4689 N N . ARG A 1 582 ? -25.797 27.234 -13.336 1 92.69 582 ARG A N 1
ATOM 4690 C CA . ARG A 1 582 ? -25.062 28.25 -12.594 1 92.69 582 ARG A CA 1
ATOM 4691 C C . ARG A 1 582 ? -23.562 28.141 -12.844 1 92.69 582 ARG A C 1
ATOM 4693 O O . ARG A 1 582 ? -22.766 28.828 -12.203 1 92.69 582 ARG A O 1
ATOM 4700 N N . ALA A 1 583 ? -23.156 27.297 -13.742 1 94.62 583 ALA A N 1
ATOM 4701 C CA . ALA A 1 583 ? -21.75 27.203 -14.086 1 94.62 583 ALA A CA 1
ATOM 4702 C C . ALA A 1 583 ? -21.219 28.547 -14.594 1 94.62 583 ALA A C 1
ATOM 4704 O O . ALA A 1 583 ? -21.938 29.281 -15.289 1 94.62 583 ALA A O 1
ATOM 4705 N N . PRO A 1 584 ? -19.984 28.812 -14.297 1 96.25 584 PRO A N 1
ATOM 4706 C CA . PRO A 1 584 ? -19.406 30.094 -14.703 1 96.25 584 PRO A CA 1
ATOM 4707 C C . PRO A 1 584 ? -19.297 30.234 -16.219 1 96.25 584 PRO A C 1
ATOM 4709 O O . PRO A 1 584 ? -19.219 29.234 -16.938 1 96.25 584 PRO A O 1
ATOM 4712 N N . GLU A 1 585 ? -19.297 31.484 -16.609 1 95.31 585 GLU A N 1
ATOM 4713 C CA . GLU A 1 585 ? -19.047 31.828 -18.016 1 95.31 585 GLU A CA 1
ATOM 4714 C C . GLU A 1 585 ? -17.656 32.406 -18.203 1 95.31 585 GLU A C 1
ATOM 4716 O O . GLU A 1 585 ? -17.109 33.031 -17.281 1 95.31 585 GLU A O 1
ATOM 4721 N N . VAL A 1 586 ? -17.188 32.156 -19.406 1 96.25 586 VAL A N 1
ATOM 4722 C CA . VAL A 1 586 ? -15.836 32.625 -19.688 1 96.25 586 VAL A CA 1
ATOM 4723 C C . VAL A 1 586 ? -15.828 33.406 -21 1 96.25 586 VAL A C 1
ATOM 4725 O O . VAL A 1 586 ? -16.547 33.094 -21.938 1 96.25 586 VAL A O 1
ATOM 4728 N N . SER A 1 587 ? -15.109 34.469 -21.031 1 94.44 587 SER A N 1
ATOM 4729 C CA . SER A 1 587 ? -14.773 35.188 -22.25 1 94.44 587 SER A CA 1
ATOM 4730 C C . SER A 1 587 ? -13.305 35.594 -22.281 1 94.44 587 SER A C 1
ATOM 4732 O O . SER A 1 587 ? -12.711 35.844 -21.234 1 94.44 587 SER A O 1
ATOM 4734 N N . VAL A 1 588 ? -12.742 35.5 -23.422 1 92.5 588 VAL A N 1
ATOM 4735 C CA . VAL A 1 588 ? -11.352 35.875 -23.625 1 92.5 588 VAL A CA 1
ATOM 4736 C C . VAL A 1 588 ? -11.297 37.094 -24.578 1 92.5 588 VAL A C 1
ATOM 4738 O O . VAL A 1 588 ? -11.703 36.969 -25.734 1 92.5 588 VAL A O 1
ATOM 4741 N N . GLU A 1 589 ? -10.82 38.219 -24.062 1 91.31 589 GLU A N 1
ATOM 4742 C CA . GLU A 1 589 ? -10.727 39.438 -24.859 1 91.31 589 GLU A CA 1
ATOM 4743 C C . GLU A 1 589 ? -9.344 40.094 -24.75 1 91.31 589 GLU A C 1
ATOM 4745 O O . GLU A 1 589 ? -8.906 40.469 -23.672 1 91.31 589 GLU A O 1
ATOM 4750 N N . GLN A 1 590 ? -8.656 40.281 -25.891 1 91 590 GLN A N 1
ATOM 4751 C CA . GLN A 1 590 ? -7.359 40.938 -25.969 1 91 590 GLN A CA 1
ATOM 4752 C C . GLN A 1 590 ? -6.379 40.344 -24.953 1 91 590 GLN A C 1
ATOM 4754 O O . GLN A 1 590 ? -5.73 41.094 -24.203 1 91 590 GLN A O 1
ATOM 4759 N N . GLY A 1 591 ? -6.445 39.062 -24.797 1 90.31 591 GLY A N 1
ATOM 4760 C CA . GLY A 1 591 ? -5.477 38.375 -23.953 1 90.31 591 GLY A CA 1
ATOM 4761 C C . GLY A 1 591 ? -5.859 38.375 -22.484 1 90.31 591 GLY A C 1
ATOM 4762 O O . GLY A 1 591 ? -5.051 38 -21.625 1 90.31 591 GLY A O 1
ATOM 4763 N N . VAL A 1 592 ? -7.043 38.812 -22.203 1 94.5 592 VAL A N 1
ATOM 4764 C CA . VAL A 1 592 ? -7.547 38.844 -20.828 1 94.5 592 VAL A CA 1
ATOM 4765 C C . VAL A 1 592 ? -8.703 37.875 -20.688 1 94.5 592 VAL A C 1
ATOM 4767 O O . VAL A 1 592 ? -9.609 37.844 -21.531 1 94.5 592 VAL A O 1
ATOM 4770 N N . ILE A 1 593 ? -8.602 37.094 -19.656 1 95.5 593 ILE A N 1
ATOM 4771 C CA . ILE A 1 593 ? -9.672 36.156 -19.344 1 95.5 593 ILE A CA 1
ATOM 4772 C C . ILE A 1 593 ? -10.672 36.812 -18.391 1 95.5 593 ILE A C 1
ATOM 4774 O O . ILE A 1 593 ? -10.281 37.406 -17.391 1 95.5 593 ILE A O 1
ATOM 4778 N N . HIS A 1 594 ? -11.938 36.719 -18.75 1 96.38 594 HIS A N 1
ATOM 4779 C CA . HIS A 1 594 ? -13.031 37.188 -17.906 1 96.38 594 HIS A CA 1
ATOM 4780 C C . HIS A 1 594 ? -13.906 36 -17.469 1 96.38 594 HIS A C 1
ATOM 4782 O O . HIS A 1 594 ? -14.461 35.281 -18.297 1 96.38 594 HIS A O 1
ATOM 4788 N N . LEU A 1 595 ? -13.93 35.875 -16.156 1 96.62 595 LEU A N 1
ATOM 4789 C CA . LEU A 1 595 ? -14.766 34.812 -15.562 1 96.62 595 LEU A CA 1
ATOM 4790 C C . LEU A 1 595 ? -15.914 35.438 -14.758 1 96.62 595 LEU A C 1
ATOM 4792 O O . LEU A 1 595 ? -15.695 36.344 -13.961 1 96.62 595 LEU A O 1
ATOM 4796 N N . THR A 1 596 ? -17.094 34.938 -15.047 1 94.06 596 THR A N 1
ATOM 4797 C CA . THR A 1 596 ? -18.25 35.469 -14.344 1 94.06 596 THR A CA 1
ATOM 4798 C C . THR A 1 596 ? -19.125 34.312 -13.805 1 94.06 596 THR A C 1
ATOM 4800 O O . THR A 1 596 ? -19.422 33.375 -14.531 1 94.06 596 THR A O 1
ATOM 4803 N N . SER A 1 597 ? -19.344 34.406 -12.555 1 89.38 597 SER A N 1
ATOM 4804 C CA . SER A 1 597 ? -20.391 33.562 -11.953 1 89.38 597 SER A CA 1
ATOM 4805 C C . SER A 1 597 ? -21.594 34.438 -11.539 1 89.38 597 SER A C 1
ATOM 4807 O O . SER A 1 597 ? -21.656 35.625 -11.852 1 89.38 597 SER A O 1
ATOM 4809 N N . ALA A 1 598 ? -22.609 33.719 -10.891 1 81.75 598 ALA A N 1
ATOM 4810 C CA . ALA A 1 598 ? -23.797 34.438 -10.453 1 81.75 598 ALA A CA 1
ATOM 4811 C C . ALA A 1 598 ? -23.453 35.469 -9.398 1 81.75 598 ALA A C 1
ATOM 4813 O O . ALA A 1 598 ? -24.109 36.531 -9.312 1 81.75 598 ALA A O 1
ATOM 4814 N N . THR A 1 599 ? -22.359 35.219 -8.75 1 81.31 599 THR A N 1
ATOM 4815 C CA . THR A 1 599 ? -22.141 36.062 -7.586 1 81.31 599 THR A CA 1
ATOM 4816 C C . THR A 1 599 ? -20.797 36.781 -7.668 1 81.31 599 THR A C 1
ATOM 4818 O O . THR A 1 599 ? -20.516 37.688 -6.891 1 81.31 599 THR A O 1
ATOM 4821 N N . GLN A 1 600 ? -19.984 36.344 -8.586 1 89.44 600 GLN A N 1
ATOM 4822 C CA . GLN A 1 600 ? -18.625 36.875 -8.562 1 89.44 600 GLN A CA 1
ATOM 4823 C C . GLN A 1 600 ? -18.078 37.031 -9.977 1 89.44 600 GLN A C 1
ATOM 4825 O O . GLN A 1 600 ? -18.484 36.344 -10.898 1 89.44 600 GLN A O 1
ATOM 4830 N N . LYS A 1 601 ? -17.172 38.031 -10.086 1 92.19 601 LYS A N 1
ATOM 4831 C CA . LYS A 1 601 ? -16.406 38.219 -11.32 1 92.19 601 LYS A CA 1
ATOM 4832 C C . LYS A 1 601 ? -14.914 38.281 -11.047 1 92.19 601 LYS A C 1
ATOM 4834 O O . LYS A 1 601 ? -14.484 38.75 -9.992 1 92.19 601 LYS A O 1
ATOM 4839 N N . THR A 1 602 ? -14.172 37.688 -11.938 1 93.62 602 THR A N 1
ATOM 4840 C CA . THR A 1 602 ? -12.719 37.688 -11.875 1 93.62 602 THR A CA 1
ATOM 4841 C C . THR A 1 602 ? -12.117 37.875 -13.266 1 93.62 602 THR A C 1
ATOM 4843 O O . THR A 1 602 ? -12.664 37.375 -14.25 1 93.62 602 THR A O 1
ATOM 4846 N N . GLN A 1 603 ? -11.062 38.688 -13.375 1 93.94 603 GLN A N 1
ATOM 4847 C CA . GLN A 1 603 ? -10.344 38.812 -14.641 1 93.94 603 GLN A CA 1
ATOM 4848 C C . GLN A 1 603 ? -8.836 38.875 -14.406 1 93.94 603 GLN A C 1
ATOM 4850 O O . GLN A 1 603 ? -8.375 39.375 -13.383 1 93.94 603 GLN A O 1
ATOM 4855 N N . PHE A 1 604 ? -8.094 38.312 -15.281 1 93.75 604 PHE A N 1
ATOM 4856 C CA . PHE A 1 604 ? -6.633 38.344 -15.227 1 93.75 604 PHE A CA 1
ATOM 4857 C C . PHE A 1 604 ? -6.031 38.156 -16.609 1 93.75 604 PHE A C 1
ATOM 4859 O O . PHE A 1 604 ? -6.652 37.562 -17.484 1 93.75 604 PHE A O 1
ATOM 4866 N N . PRO A 1 605 ? -4.828 38.688 -16.859 1 92.94 605 PRO A N 1
ATOM 4867 C CA . PRO A 1 605 ? -4.156 38.5 -18.141 1 92.94 605 PRO A CA 1
ATOM 4868 C C . PRO A 1 605 ? -3.609 37.062 -18.328 1 92.94 605 PRO A C 1
ATOM 4870 O O . PRO A 1 605 ? -3.131 36.469 -17.359 1 92.94 605 PRO A O 1
ATOM 4873 N N . LEU A 1 606 ? -3.658 36.531 -19.531 1 91 606 LEU A N 1
ATOM 4874 C CA . LEU A 1 606 ? -3.107 35.219 -19.859 1 91 606 LEU A CA 1
ATOM 4875 C C . LEU A 1 606 ? -1.587 35.281 -19.953 1 91 606 LEU A C 1
ATOM 4877 O O . LEU A 1 606 ? -0.942 34.281 -20.266 1 91 606 LEU A O 1
ATOM 4881 N N . THR A 1 607 ? -0.994 36.344 -19.797 1 81.56 607 THR A N 1
ATOM 4882 C CA . THR A 1 607 ? 0.455 36.469 -19.688 1 81.56 607 THR A CA 1
ATOM 4883 C C . THR A 1 607 ? 0.859 37 -18.312 1 81.56 607 THR A C 1
ATOM 4885 O O . THR A 1 607 ? 0.319 38 -17.844 1 81.56 607 THR A O 1
ATOM 4888 N N . GLU A 1 608 ? 1.16 36 -17.453 1 70.06 608 GLU A N 1
ATOM 4889 C CA . GLU A 1 608 ? 1.588 36.438 -16.125 1 70.06 608 GLU A CA 1
ATOM 4890 C C . GLU A 1 608 ? 3.068 36.812 -16.125 1 70.06 608 GLU A C 1
ATOM 4892 O O . GLU A 1 608 ? 3.908 36.031 -16.609 1 70.06 608 GLU A O 1
ATOM 4897 N N . GLN A 1 609 ? 3.357 38.094 -16.016 1 59.44 609 GLN A N 1
ATOM 4898 C CA . GLN A 1 609 ? 4.75 38.5 -15.883 1 59.44 609 GLN A CA 1
ATOM 4899 C C . GLN A 1 609 ? 5.297 38.125 -14.508 1 59.44 609 GLN A C 1
ATOM 4901 O O . GLN A 1 609 ? 4.605 38.281 -13.492 1 59.44 609 GLN A O 1
ATOM 4906 N N . PRO A 1 610 ? 6.5 37.281 -14.516 1 53 610 PRO A N 1
ATOM 4907 C CA . PRO A 1 610 ? 7.102 36.969 -13.211 1 53 610 PRO A CA 1
ATOM 4908 C C . PRO A 1 610 ? 7.191 38.219 -12.32 1 53 610 PRO A C 1
ATOM 4910 O O . PRO A 1 610 ? 7.457 39.312 -12.805 1 53 610 PRO A O 1
ATOM 4913 N N . LYS A 1 611 ? 6.496 38.281 -11.289 1 49.34 611 LYS A N 1
ATOM 4914 C CA . LYS A 1 611 ? 6.852 39.312 -10.344 1 49.34 611 LYS A CA 1
ATOM 4915 C C . LYS A 1 611 ? 8.344 39.281 -10.023 1 49.34 611 LYS A C 1
ATOM 4917 O O . LYS A 1 611 ? 8.891 38.25 -9.68 1 49.34 611 LYS A O 1
ATOM 4922 N N . GLU A 1 612 ? 9.078 40.312 -10.555 1 35.72 612 GLU A N 1
ATOM 4923 C CA . GLU A 1 612 ? 10.438 40.469 -10.055 1 35.72 612 GLU A CA 1
ATOM 4924 C C . GLU A 1 612 ? 10.484 40.375 -8.531 1 35.72 612 GLU A C 1
ATOM 4926 O O . GLU A 1 612 ? 9.578 40.844 -7.84 1 35.72 612 GLU A O 1
ATOM 4931 N N . MET B 1 1 ? 7.125 -9.328 14.758 1 89.62 1 MET B N 1
ATOM 4932 C CA . MET B 1 1 ? 6.043 -9.539 15.711 1 89.62 1 MET B CA 1
ATOM 4933 C C . MET B 1 1 ? 5.547 -10.984 15.656 1 89.62 1 MET B C 1
ATOM 4935 O O . MET B 1 1 ? 5.43 -11.562 14.578 1 89.62 1 MET B O 1
ATOM 4939 N N . GLN B 1 2 ? 5.34 -11.633 16.828 1 86.31 2 GLN B N 1
ATOM 4940 C CA . GLN B 1 2 ? 4.789 -12.977 16.906 1 86.31 2 GLN B CA 1
ATOM 4941 C C . GLN B 1 2 ? 3.277 -12.945 17.109 1 86.31 2 GLN B C 1
ATOM 4943 O O . GLN B 1 2 ? 2.783 -12.32 18.047 1 86.31 2 GLN B O 1
ATOM 4948 N N . PRO B 1 3 ? 2.582 -13.555 16.156 1 91.75 3 PRO B N 1
ATOM 4949 C CA . PRO B 1 3 ? 1.122 -13.547 16.297 1 91.75 3 PRO B CA 1
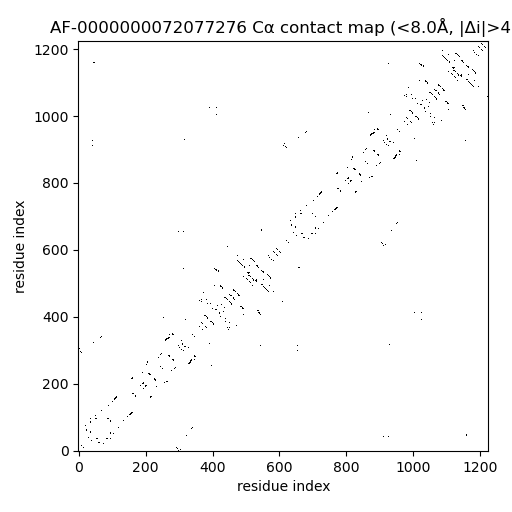ATOM 4950 C C . PRO B 1 3 ? 0.632 -14.375 17.484 1 91.75 3 PRO B C 1
ATOM 4952 O O . PRO B 1 3 ? 1.204 -15.422 17.781 1 91.75 3 PRO B O 1
ATOM 4955 N N . GLU B 1 4 ? -0.481 -13.836 17.891 1 86.31 4 GLU B N 1
ATOM 4956 C CA . GLU B 1 4 ? -1.163 -14.609 18.922 1 86.31 4 GLU B CA 1
ATOM 4957 C C . GLU B 1 4 ? -1.894 -15.812 18.328 1 86.31 4 GLU B C 1
ATOM 4959 O O . GLU B 1 4 ? -2.273 -15.781 17.156 1 86.31 4 GLU B O 1
ATOM 4964 N N . HIS B 1 5 ? -1.885 -16.938 18.812 1 84.94 5 HIS B N 1
ATOM 4965 C CA . HIS B 1 5 ? -2.742 -18.078 18.484 1 84.94 5 HIS B CA 1
ATOM 4966 C C . HIS B 1 5 ? -2.1 -18.969 17.422 1 84.94 5 HIS B C 1
ATOM 4968 O O . HIS B 1 5 ? -2.725 -19.906 16.938 1 84.94 5 HIS B O 1
ATOM 4974 N N . ILE B 1 6 ? -1.038 -18.516 16.844 1 92.5 6 ILE B N 1
ATOM 4975 C CA . ILE B 1 6 ? -0.346 -19.344 15.875 1 92.5 6 ILE B CA 1
ATOM 4976 C C . ILE B 1 6 ? 0.892 -19.969 16.516 1 92.5 6 ILE B C 1
ATOM 4978 O O . ILE B 1 6 ? 1.761 -19.266 17.031 1 92.5 6 ILE B O 1
ATOM 4982 N N . ASN B 1 7 ? 0.958 -21.266 16.484 1 93.19 7 ASN B N 1
ATOM 4983 C CA . ASN B 1 7 ? 2.111 -21.953 17.047 1 93.19 7 ASN B CA 1
ATOM 4984 C C . ASN B 1 7 ? 3.293 -21.953 16.078 1 93.19 7 ASN B C 1
ATOM 4986 O O . ASN B 1 7 ? 3.348 -22.75 15.148 1 93.19 7 ASN B O 1
ATOM 4990 N N . ALA B 1 8 ? 4.254 -21.219 16.375 1 88.69 8 ALA B N 1
ATOM 4991 C CA . ALA B 1 8 ? 5.414 -21.062 15.5 1 88.69 8 ALA B CA 1
ATOM 4992 C C . ALA B 1 8 ? 6.332 -22.281 15.578 1 88.69 8 ALA B C 1
ATOM 4994 O O . ALA B 1 8 ? 7.184 -22.484 14.703 1 88.69 8 ALA B O 1
ATOM 4995 N N . ASP B 1 9 ? 6.105 -23.172 16.531 1 92.69 9 ASP B N 1
ATOM 4996 C CA . ASP B 1 9 ? 6.992 -24.312 16.734 1 92.69 9 ASP B CA 1
ATOM 4997 C C . ASP B 1 9 ? 6.379 -25.594 16.172 1 92.69 9 ASP B C 1
ATOM 4999 O O . ASP B 1 9 ? 6.918 -26.688 16.359 1 92.69 9 ASP B O 1
ATOM 5003 N N . ASN B 1 10 ? 5.273 -25.453 15.516 1 96.19 10 ASN B N 1
ATOM 5004 C CA . ASN B 1 10 ? 4.68 -26.609 14.844 1 96.19 10 ASN B CA 1
ATOM 5005 C C . ASN B 1 10 ? 5.629 -27.203 13.805 1 96.19 10 ASN B C 1
ATOM 5007 O O . ASN B 1 10 ? 6.023 -26.531 12.852 1 96.19 10 ASN B O 1
ATOM 5011 N N . PRO B 1 11 ? 6.016 -28.469 13.961 1 97.38 11 PRO B N 1
ATOM 5012 C CA . PRO B 1 11 ? 7.023 -29.031 13.047 1 97.38 11 PRO B CA 1
ATOM 5013 C C . PRO B 1 11 ? 6.477 -29.281 11.648 1 97.38 11 PRO B C 1
ATOM 5015 O O . PRO B 1 11 ? 7.25 -29.391 10.688 1 97.38 11 PRO B O 1
ATOM 5018 N N . LEU B 1 12 ? 5.105 -29.406 11.445 1 97.44 12 LEU B N 1
ATOM 5019 C CA . LEU B 1 12 ? 4.441 -29.688 10.172 1 97.44 12 LEU B CA 1
ATOM 5020 C C . LEU B 1 12 ? 5.055 -30.906 9.492 1 97.44 12 LEU B C 1
ATOM 5022 O O . LEU B 1 12 ? 5.484 -30.812 8.336 1 97.44 12 LEU B O 1
ATOM 5026 N N . GLN B 1 13 ? 5.039 -32.031 10.195 1 96.69 13 GLN B N 1
ATOM 5027 C CA . GLN B 1 13 ? 5.668 -33.25 9.695 1 96.69 13 GLN B CA 1
ATOM 5028 C C . GLN B 1 13 ? 4.648 -34.375 9.539 1 96.69 13 GLN B C 1
ATOM 5030 O O . GLN B 1 13 ? 4.832 -35.281 8.727 1 96.69 13 GLN B O 1
ATOM 5035 N N . GLN B 1 14 ? 3.617 -34.312 10.359 1 96.19 14 GLN B N 1
ATOM 5036 C CA . GLN B 1 14 ? 2.598 -35.375 10.352 1 96.19 14 GLN B CA 1
ATOM 5037 C C . GLN B 1 14 ? 1.204 -34.781 10.156 1 96.19 14 GLN B C 1
ATOM 5039 O O . GLN B 1 14 ? 1.03 -33.562 10.211 1 96.19 14 GLN B O 1
ATOM 5044 N N . ARG B 1 15 ? 0.272 -35.656 9.953 1 97.75 15 ARG B N 1
ATOM 5045 C CA . ARG B 1 15 ? -1.102 -35.25 9.695 1 97.75 15 ARG B CA 1
ATOM 5046 C C . ARG B 1 15 ? -1.647 -34.406 10.852 1 97.75 15 ARG B C 1
ATOM 5048 O O . ARG B 1 15 ? -2.338 -33.406 10.641 1 97.75 15 ARG B O 1
ATOM 5055 N N . SER B 1 16 ? -1.33 -34.781 12.078 1 97.12 16 SER B N 1
ATOM 5056 C CA . SER B 1 16 ? -1.815 -34.094 13.258 1 97.12 16 SER B CA 1
ATOM 5057 C C . SER B 1 16 ? -1.242 -32.656 13.336 1 97.12 16 SER B C 1
ATOM 5059 O O . SER B 1 16 ? -1.917 -31.75 13.797 1 97.12 16 SER B O 1
ATOM 5061 N N . ASP B 1 17 ? 0.043 -32.531 12.922 1 97.75 17 ASP B N 1
ATOM 5062 C CA . ASP B 1 17 ? 0.66 -31.203 12.898 1 97.75 17 ASP B CA 1
ATOM 5063 C C . ASP B 1 17 ? -0.094 -30.25 11.961 1 97.75 17 ASP B C 1
ATOM 5065 O O . ASP B 1 17 ? -0.382 -29.109 12.328 1 97.75 17 ASP B O 1
ATOM 5069 N N . LEU B 1 18 ? -0.343 -30.781 10.812 1 98 18 LEU B N 1
ATOM 5070 C CA . LEU B 1 18 ? -1.04 -29.969 9.828 1 98 18 LEU B CA 1
ATOM 5071 C C . LEU B 1 18 ? -2.461 -29.656 10.289 1 98 18 LEU B C 1
ATOM 5073 O O . LEU B 1 18 ? -2.951 -28.547 10.102 1 98 18 LEU B O 1
ATOM 5077 N N . THR B 1 19 ? -3.135 -30.656 10.859 1 97.56 19 THR B N 1
ATOM 5078 C CA . THR B 1 19 ? -4.477 -30.453 11.406 1 97.56 19 THR B CA 1
ATOM 5079 C C . THR B 1 19 ? -4.484 -29.328 12.43 1 97.56 19 THR B C 1
ATOM 5081 O O . THR B 1 19 ? -5.344 -28.453 12.391 1 97.56 19 THR B O 1
ATOM 5084 N N . GLN B 1 20 ? -3.514 -29.344 13.258 1 97 20 GLN B N 1
ATOM 5085 C CA . GLN B 1 20 ? -3.416 -28.297 14.273 1 97 20 GLN B CA 1
ATOM 5086 C C . GLN B 1 20 ? -3.158 -26.938 13.648 1 97 20 GLN B C 1
ATOM 5088 O O . GLN B 1 20 ? -3.764 -25.938 14.047 1 97 20 GLN B O 1
ATOM 5093 N N . TRP B 1 21 ? -2.246 -26.953 12.75 1 97.06 21 TRP B N 1
ATOM 5094 C CA . TRP B 1 21 ? -1.882 -25.719 12.086 1 97.06 21 TRP B CA 1
ATOM 5095 C C . TRP B 1 21 ? -3.092 -25.094 11.398 1 97.06 21 TRP B C 1
ATOM 5097 O O . TRP B 1 21 ? -3.309 -23.875 11.484 1 97.06 21 TRP B O 1
ATOM 5107 N N . VAL B 1 22 ? -3.906 -25.859 10.719 1 97.44 22 VAL B N 1
ATOM 5108 C CA . VAL B 1 22 ? -5.102 -25.391 10.031 1 97.44 22 VAL B CA 1
ATOM 5109 C C . VAL B 1 22 ? -6.125 -24.906 11.047 1 97.44 22 VAL B C 1
ATOM 5111 O O . VAL B 1 22 ? -6.742 -23.844 10.867 1 97.44 22 VAL B O 1
ATOM 5114 N N . ASN B 1 23 ? -6.281 -25.625 12.125 1 97.25 23 ASN B N 1
ATOM 5115 C CA . ASN B 1 23 ? -7.207 -25.203 13.172 1 97.25 23 ASN B CA 1
ATOM 5116 C C . ASN B 1 23 ? -6.777 -23.875 13.797 1 97.25 23 ASN B C 1
ATOM 5118 O O . ASN B 1 23 ? -7.621 -23.047 14.133 1 97.25 23 ASN B O 1
ATOM 5122 N N . ASP B 1 24 ? -5.473 -23.719 13.992 1 96.75 24 ASP B N 1
ATOM 5123 C CA . ASP B 1 24 ? -4.984 -22.453 14.516 1 96.75 24 ASP B CA 1
ATOM 5124 C C . ASP B 1 24 ? -5.41 -21.297 13.617 1 96.75 24 ASP B C 1
ATOM 5126 O O . ASP B 1 24 ? -5.883 -20.266 14.102 1 96.75 24 ASP B O 1
ATOM 5130 N N . MET B 1 25 ? -5.273 -21.438 12.359 1 96.44 25 MET B N 1
ATOM 5131 C CA . MET B 1 25 ? -5.609 -20.391 11.398 1 96.44 25 MET B CA 1
ATOM 5132 C C . MET B 1 25 ? -7.109 -20.125 11.383 1 96.44 25 MET B C 1
ATOM 5134 O O . MET B 1 25 ? -7.543 -18.969 11.344 1 96.44 25 MET B O 1
ATOM 5138 N N . LEU B 1 26 ? -7.887 -21.172 11.414 1 97.31 26 LEU B N 1
ATOM 5139 C CA . LEU B 1 26 ? -9.344 -21.031 11.422 1 97.31 26 LEU B CA 1
ATOM 5140 C C . LEU B 1 26 ? -9.812 -20.375 12.719 1 97.31 26 LEU B C 1
ATOM 5142 O O . LEU B 1 26 ? -10.648 -19.469 12.695 1 97.31 26 LEU B O 1
ATOM 5146 N N . ASN B 1 27 ? -9.234 -20.766 13.812 1 96.75 27 ASN B N 1
ATOM 5147 C CA . ASN B 1 27 ? -9.648 -20.281 15.117 1 96.75 27 ASN B CA 1
ATOM 5148 C C . ASN B 1 27 ? -9.258 -18.828 15.328 1 96.75 27 ASN B C 1
ATOM 5150 O O . ASN B 1 27 ? -9.891 -18.109 16.109 1 96.75 27 ASN B O 1
ATOM 5154 N N . ALA B 1 28 ? -8.234 -18.391 14.656 1 96.31 28 ALA B N 1
ATOM 5155 C CA . ALA B 1 28 ? -7.859 -16.984 14.719 1 96.31 28 ALA B CA 1
ATOM 5156 C C . ALA B 1 28 ? -8.969 -16.094 14.164 1 96.31 28 ALA B C 1
ATOM 5158 O O . ALA B 1 28 ? -9.117 -14.938 14.586 1 96.31 28 ALA B O 1
ATOM 5159 N N . VAL B 1 29 ? -9.852 -16.609 13.281 1 96.94 29 VAL B N 1
ATOM 5160 C CA . VAL B 1 29 ? -10.914 -15.844 12.641 1 96.94 29 VAL B CA 1
ATOM 5161 C C . VAL B 1 29 ? -12.219 -16.031 13.406 1 96.94 29 VAL B C 1
ATOM 5163 O O . VAL B 1 29 ? -13.109 -15.18 13.344 1 96.94 29 VAL B O 1
ATOM 5166 N N . THR B 1 30 ? -12.344 -17.047 14.219 1 95 30 THR B N 1
ATOM 5167 C CA . THR B 1 30 ? -13.57 -17.5 14.875 1 95 30 THR B CA 1
ATOM 5168 C C . THR B 1 30 ? -14.172 -16.375 15.719 1 95 30 THR B C 1
ATOM 5170 O O . THR B 1 30 ? -15.383 -16.172 15.711 1 95 30 THR B O 1
ATOM 5173 N N . PRO B 1 31 ? -13.305 -15.555 16.406 1 92.94 31 PRO B N 1
ATOM 5174 C CA . PRO B 1 31 ? -13.883 -14.508 17.25 1 92.94 31 PRO B CA 1
ATOM 5175 C C . PRO B 1 31 ? -14.672 -13.477 16.438 1 92.94 31 PRO B C 1
ATOM 5177 O O . PRO B 1 31 ? -15.492 -12.742 17 1 92.94 31 PRO B O 1
ATOM 5180 N N . PHE B 1 32 ? -14.508 -13.477 15.188 1 94.94 32 PHE B N 1
ATOM 5181 C CA . PHE B 1 32 ? -15.133 -12.453 14.367 1 94.94 32 PHE B CA 1
ATOM 5182 C C . PHE B 1 32 ? -16.359 -13.008 13.641 1 94.94 32 PHE B C 1
ATOM 5184 O O . PHE B 1 32 ? -17.062 -12.273 12.945 1 94.94 32 PHE B O 1
ATOM 5191 N N . ILE B 1 33 ? -16.594 -14.258 13.758 1 94.69 33 ILE B N 1
ATOM 5192 C CA . ILE B 1 33 ? -17.812 -14.859 13.227 1 94.69 33 ILE B CA 1
ATOM 5193 C C . ILE B 1 33 ? -18.969 -14.648 14.211 1 94.69 33 ILE B C 1
ATOM 5195 O O . ILE B 1 33 ? -18.938 -15.18 15.328 1 94.69 33 ILE B O 1
ATOM 5199 N N . LYS B 1 34 ? -20 -13.945 13.797 1 90.44 34 LYS B N 1
ATOM 5200 C CA . LYS B 1 34 ? -21.141 -13.648 14.664 1 90.44 34 LYS B CA 1
ATOM 5201 C C . LYS B 1 34 ? -22.359 -14.492 14.289 1 90.44 34 LYS B C 1
ATOM 5203 O O . LYS B 1 34 ? -22.578 -14.773 13.109 1 90.44 34 LYS B O 1
ATOM 5208 N N . ASN B 1 35 ? -23.094 -14.891 15.258 1 88.62 35 ASN B N 1
ATOM 5209 C CA . ASN B 1 35 ? -24.188 -15.836 15.094 1 88.62 35 ASN B CA 1
ATOM 5210 C C . ASN B 1 35 ? -25.219 -15.328 14.102 1 88.62 35 ASN B C 1
ATOM 5212 O O . ASN B 1 35 ? -25.766 -16.094 13.312 1 88.62 35 ASN B O 1
ATOM 5216 N N . ASN B 1 36 ? -25.547 -14.18 14.031 1 92.19 36 ASN B N 1
ATOM 5217 C CA . ASN B 1 36 ? -26.594 -13.68 13.148 1 92.19 36 ASN B CA 1
ATOM 5218 C C . ASN B 1 36 ? -26.031 -13.102 11.859 1 92.19 36 ASN B C 1
ATOM 5220 O O . ASN B 1 36 ? -26.75 -12.477 11.078 1 92.19 36 ASN B O 1
ATOM 5224 N N . HIS B 1 37 ? -24.75 -13.453 11.617 1 93.88 37 HIS B N 1
ATOM 5225 C CA . HIS B 1 37 ? -24.125 -12.961 10.398 1 93.88 37 HIS B CA 1
ATOM 5226 C C . HIS B 1 37 ? -23.797 -14.102 9.453 1 93.88 37 HIS B C 1
ATOM 5228 O O . HIS B 1 37 ? -23.891 -15.273 9.82 1 93.88 37 HIS B O 1
ATOM 5234 N N . SER B 1 38 ? -23.562 -13.805 8.227 1 97.81 38 SER B N 1
ATOM 5235 C CA . SER B 1 38 ? -23.203 -14.805 7.227 1 97.81 38 SER B CA 1
ATOM 5236 C C . SER B 1 38 ? -21.828 -14.516 6.625 1 97.81 38 SER B C 1
ATOM 5238 O O . SER B 1 38 ? -21.344 -15.289 5.793 1 97.81 38 SER B O 1
ATOM 5240 N N . GLY B 1 39 ? -21.219 -13.359 6.941 1 97.38 39 GLY B N 1
ATOM 5241 C CA . GLY B 1 39 ? -19.875 -12.977 6.551 1 97.38 39 GLY B CA 1
ATOM 5242 C C . GLY B 1 39 ? -18.984 -12.633 7.734 1 97.38 39 GLY B C 1
ATOM 5243 O O . GLY B 1 39 ? -19.422 -12.68 8.883 1 97.38 39 GLY B O 1
ATOM 5244 N N . VAL B 1 40 ? -17.734 -12.438 7.488 1 97.56 40 VAL B N 1
ATOM 5245 C CA . VAL B 1 40 ? -16.766 -12.078 8.523 1 97.56 40 VAL B CA 1
ATOM 5246 C C . VAL B 1 40 ? -16.094 -10.758 8.164 1 97.56 40 VAL B C 1
ATOM 5248 O O . VAL B 1 40 ? -15.492 -10.625 7.098 1 97.56 40 VAL B O 1
ATOM 5251 N N . ASP B 1 41 ? -16.172 -9.734 8.977 1 96.44 41 ASP B N 1
ATOM 5252 C CA . ASP B 1 41 ? -15.555 -8.43 8.805 1 96.44 41 ASP B CA 1
ATOM 5253 C C . ASP B 1 41 ? -14.18 -8.391 9.477 1 96.44 41 ASP B C 1
ATOM 5255 O O . ASP B 1 41 ? -14.078 -8.344 10.703 1 96.44 41 ASP B O 1
ATOM 5259 N N . LEU B 1 42 ? -13.094 -8.391 8.656 1 97.19 42 LEU B N 1
ATOM 5260 C CA . LEU B 1 42 ? -11.758 -8.594 9.211 1 97.19 42 LEU B CA 1
ATOM 5261 C C . LEU B 1 42 ? -10.953 -7.301 9.156 1 97.19 42 LEU B C 1
ATOM 5263 O O . LEU B 1 42 ? -9.898 -7.191 9.789 1 97.19 42 LEU B O 1
ATOM 5267 N N . ALA B 1 43 ? -11.312 -6.336 8.422 1 96.44 43 ALA B N 1
ATOM 5268 C CA . ALA B 1 43 ? -10.562 -5.086 8.312 1 96.44 43 ALA B CA 1
ATOM 5269 C C . ALA B 1 43 ? -11.406 -4.004 7.645 1 96.44 43 ALA B C 1
ATOM 5271 O O . ALA B 1 43 ? -12.445 -4.293 7.039 1 96.44 43 ALA B O 1
ATOM 5272 N N . ASN B 1 44 ? -10.891 -2.748 7.66 1 95.56 44 ASN B N 1
ATOM 5273 C CA . ASN B 1 44 ? -11.664 -1.614 7.16 1 95.56 44 ASN B CA 1
ATOM 5274 C C . ASN B 1 44 ? -11.195 -1.186 5.773 1 95.56 44 ASN B C 1
ATOM 5276 O O . ASN B 1 44 ? -11.734 -0.241 5.195 1 95.56 44 ASN B O 1
ATOM 5280 N N . PHE B 1 45 ? -10.125 -1.774 5.184 1 96.44 45 PHE B N 1
ATOM 5281 C CA . PHE B 1 45 ? -9.883 -1.639 3.752 1 96.44 45 PHE B CA 1
ATOM 5282 C C . PHE B 1 45 ? -10.695 -2.658 2.967 1 96.44 45 PHE B C 1
ATOM 5284 O O . PHE B 1 45 ? -11.281 -3.572 3.549 1 96.44 45 PHE B O 1
ATOM 5291 N N . THR B 1 46 ? -10.758 -2.477 1.596 1 95.56 46 THR B N 1
ATOM 5292 C CA . THR B 1 46 ? -11.648 -3.373 0.865 1 95.56 46 THR B CA 1
ATOM 5293 C C . THR B 1 46 ? -11.164 -3.561 -0.571 1 95.56 46 THR B C 1
ATOM 5295 O O . THR B 1 46 ? -9.984 -3.381 -0.861 1 95.56 46 THR B O 1
ATOM 5298 N N . THR B 1 47 ? -12.031 -4.098 -1.377 1 96.12 47 THR B N 1
ATOM 5299 C CA . THR B 1 47 ? -11.773 -4.461 -2.766 1 96.12 47 THR B CA 1
ATOM 5300 C C . THR B 1 47 ? -12.758 -3.756 -3.699 1 96.12 47 THR B C 1
ATOM 5302 O O . THR B 1 47 ? -13.625 -3.008 -3.244 1 96.12 47 THR B O 1
ATOM 5305 N N . HIS B 1 48 ? -12.547 -4.02 -5.004 1 94.94 48 HIS B N 1
ATOM 5306 C CA . HIS B 1 48 ? -13.359 -3.322 -5.996 1 94.94 48 HIS B CA 1
ATOM 5307 C C . HIS B 1 48 ? -14.812 -3.779 -5.941 1 94.94 48 HIS B C 1
ATOM 5309 O O . HIS B 1 48 ? -15.703 -3.098 -6.457 1 94.94 48 HIS B O 1
ATOM 5315 N N . TYR B 1 49 ? -15.109 -4.895 -5.305 1 95.5 49 TYR B N 1
ATOM 5316 C CA . TYR B 1 49 ? -16.5 -5.352 -5.254 1 95.5 49 TYR B CA 1
ATOM 5317 C C . TYR B 1 49 ? -17.125 -5.012 -3.91 1 95.5 49 TYR B C 1
ATOM 5319 O O . TYR B 1 49 ? -18.266 -5.422 -3.627 1 95.5 49 TYR B O 1
ATOM 5327 N N . GLY B 1 50 ? -16.5 -4.324 -3.031 1 94.5 50 GLY B N 1
ATOM 5328 C CA . GLY B 1 5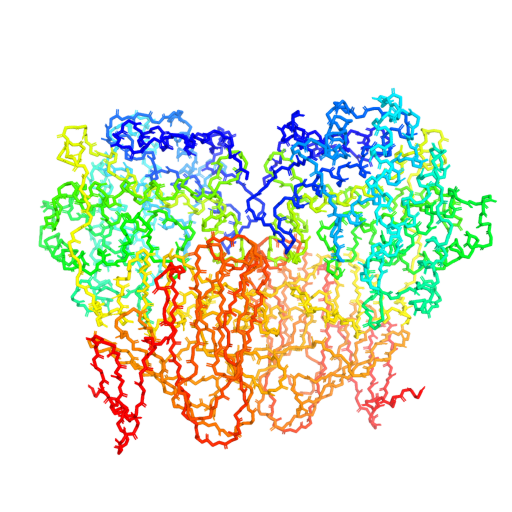0 ? -17.078 -3.697 -1.854 1 94.5 50 GLY B CA 1
ATOM 5329 C C . GLY B 1 50 ? -17.047 -4.586 -0.626 1 94.5 50 GLY B C 1
ATOM 5330 O O . GLY B 1 50 ? -16.781 -5.789 -0.73 1 94.5 50 GLY B O 1
ATOM 5331 N N . GLN B 1 51 ? -17.391 -4.035 0.455 1 94.25 51 GLN B N 1
ATOM 5332 C CA . GLN B 1 51 ? -17.188 -4.621 1.775 1 94.25 51 GLN B CA 1
ATOM 5333 C C . GLN B 1 51 ? -18.125 -5.805 1.998 1 94.25 51 GLN B C 1
ATOM 5335 O O . GLN B 1 51 ? -17.734 -6.816 2.584 1 94.25 51 GLN B O 1
ATOM 5340 N N . ARG B 1 52 ? -19.375 -5.691 1.605 1 94.62 52 ARG B N 1
ATOM 5341 C CA . ARG B 1 52 ? -20.344 -6.75 1.852 1 94.62 52 ARG B CA 1
ATOM 5342 C C . ARG B 1 52 ? -19.906 -8.062 1.211 1 94.62 52 ARG B C 1
ATOM 5344 O O . ARG B 1 52 ? -19.891 -9.102 1.869 1 94.62 52 ARG B O 1
ATOM 5351 N N . ILE B 1 53 ? -19.531 -7.969 -0.031 1 96.94 53 ILE B N 1
ATOM 5352 C CA . ILE B 1 53 ? -19.094 -9.164 -0.75 1 96.94 53 ILE B CA 1
ATOM 5353 C C . ILE B 1 53 ? -17.75 -9.625 -0.202 1 96.94 53 ILE B C 1
ATOM 5355 O O . ILE B 1 53 ? -17.5 -10.828 -0.102 1 96.94 53 ILE B O 1
ATOM 5359 N N . ALA B 1 54 ? -16.906 -8.648 0.18 1 97.69 54 ALA B N 1
ATOM 5360 C CA . ALA B 1 54 ? -15.625 -8.984 0.788 1 97.69 54 ALA B CA 1
ATOM 5361 C C . ALA B 1 54 ? -15.812 -9.797 2.064 1 97.69 54 ALA B C 1
ATOM 5363 O O . ALA B 1 54 ? -15.055 -10.727 2.332 1 97.69 54 ALA B O 1
ATOM 5364 N N . ASN B 1 55 ? -16.828 -9.461 2.859 1 97.69 55 ASN B N 1
ATOM 5365 C CA . ASN B 1 55 ? -17.109 -10.195 4.09 1 97.69 55 ASN B CA 1
ATOM 5366 C C . ASN B 1 55 ? -17.578 -11.617 3.797 1 97.69 55 ASN B C 1
ATOM 5368 O O . ASN B 1 55 ? -17.203 -12.555 4.496 1 97.69 55 ASN B O 1
ATOM 5372 N N . MET B 1 56 ? -18.422 -11.727 2.852 1 98.25 56 MET B N 1
ATOM 5373 C CA . MET B 1 56 ? -18.875 -13.055 2.443 1 98.25 56 MET B CA 1
ATOM 5374 C C . MET B 1 56 ? -17.703 -13.891 1.954 1 98.25 56 MET B C 1
ATOM 5376 O O . MET B 1 56 ? -17.594 -15.078 2.275 1 98.25 56 MET B O 1
ATOM 5380 N N . GLU B 1 57 ? -16.828 -13.273 1.148 1 98.56 57 GLU B N 1
ATOM 5381 C CA . GLU B 1 57 ? -15.617 -13.938 0.67 1 98.56 57 GLU B CA 1
ATOM 5382 C C . GLU B 1 57 ? -14.773 -14.445 1.833 1 98.56 57 GLU B C 1
ATOM 5384 O O . GLU B 1 57 ? -14.297 -15.586 1.811 1 98.56 57 GLU B O 1
ATOM 5389 N N . ALA B 1 58 ? -14.594 -13.586 2.816 1 98.5 58 ALA B N 1
ATOM 5390 C CA . ALA B 1 58 ? -13.789 -13.969 3.977 1 98.5 58 ALA B CA 1
ATOM 5391 C C . ALA B 1 58 ? -14.312 -15.258 4.605 1 98.5 58 ALA B C 1
ATOM 5393 O O . ALA B 1 58 ? -13.531 -16.156 4.926 1 98.5 58 ALA B O 1
ATOM 5394 N N . PHE B 1 59 ? -15.617 -15.359 4.746 1 98.19 59 PHE B N 1
ATOM 5395 C CA . PHE B 1 59 ? -16.219 -16.578 5.301 1 98.19 59 PHE B CA 1
ATOM 5396 C C . PHE B 1 59 ? -16 -17.766 4.371 1 98.19 59 PHE B C 1
ATOM 5398 O O . PHE B 1 59 ? -15.547 -18.812 4.809 1 98.19 59 PHE B O 1
ATOM 5405 N N . SER B 1 60 ? -16.297 -17.578 3.113 1 98.56 60 SER B N 1
ATOM 5406 C CA . SER B 1 60 ? -16.234 -18.672 2.141 1 98.56 60 SER B CA 1
ATOM 5407 C C . SER B 1 60 ? -14.836 -19.25 2.045 1 98.56 60 SER B C 1
ATOM 5409 O O . SER B 1 60 ? -14.664 -20.453 1.888 1 98.56 60 SER B O 1
ATOM 5411 N N . ARG B 1 61 ? -13.883 -18.422 2.129 1 98.62 61 ARG B N 1
ATOM 5412 C CA . ARG B 1 61 ? -12.5 -18.844 1.943 1 98.62 61 ARG B CA 1
ATOM 5413 C C . ARG B 1 61 ? -12.062 -19.781 3.07 1 98.62 61 ARG B C 1
ATOM 5415 O O . ARG B 1 61 ? -11.18 -20.625 2.883 1 98.62 61 ARG B O 1
ATOM 5422 N N . LEU B 1 62 ? -12.672 -19.656 4.258 1 98.38 62 LEU B N 1
ATOM 5423 C CA . LEU B 1 62 ? -12.344 -20.531 5.371 1 98.38 62 LEU B CA 1
ATOM 5424 C C . LEU B 1 62 ? -12.742 -21.969 5.059 1 98.38 62 LEU B C 1
ATOM 5426 O O . LEU B 1 62 ? -12.141 -22.922 5.578 1 98.38 62 LEU B O 1
ATOM 5430 N N . LEU B 1 63 ? -13.719 -22.125 4.18 1 98.5 63 LEU B N 1
ATOM 5431 C CA . LEU B 1 63 ? -14.234 -23.453 3.857 1 98.5 63 LEU B CA 1
ATOM 5432 C C . LEU B 1 63 ? -13.18 -24.281 3.141 1 98.5 63 LEU B C 1
ATOM 5434 O O . LEU B 1 63 ? -13.242 -25.516 3.15 1 98.5 63 LEU B O 1
ATOM 5438 N N . TRP B 1 64 ? -12.172 -23.656 2.551 1 98.69 64 TRP B N 1
ATOM 5439 C CA . TRP B 1 64 ? -11.07 -24.391 1.925 1 98.69 64 TRP B CA 1
ATOM 5440 C C . TRP B 1 64 ? -10.266 -25.156 2.969 1 98.69 64 TRP B C 1
ATOM 5442 O O . TRP B 1 64 ? -9.578 -26.125 2.643 1 98.69 64 TRP B O 1
ATOM 5452 N N . GLY B 1 65 ? -10.289 -24.656 4.223 1 98.25 65 GLY B N 1
ATOM 5453 C CA . GLY B 1 65 ? -9.68 -25.391 5.328 1 98.25 65 GLY B CA 1
ATOM 5454 C C . GLY B 1 65 ? -10.648 -26.328 6.023 1 98.25 65 GLY B C 1
ATOM 5455 O O . GLY B 1 65 ? -10.281 -27.453 6.379 1 98.25 65 GLY B O 1
ATOM 5456 N N . VAL B 1 66 ? -11.914 -25.953 6.129 1 98.19 66 VAL B N 1
ATOM 5457 C CA . VAL B 1 66 ? -12.945 -26.719 6.828 1 98.19 66 VAL B CA 1
ATOM 5458 C C . VAL B 1 66 ? -13.234 -28.016 6.074 1 98.19 66 VAL B C 1
ATOM 5460 O O . VAL B 1 66 ? -13.336 -29.078 6.68 1 98.19 66 VAL B O 1
ATOM 5463 N N . THR B 1 67 ? -13.305 -27.984 4.785 1 98.44 67 THR B N 1
ATOM 5464 C CA . THR B 1 67 ? -13.734 -29.078 3.936 1 98.44 67 THR B CA 1
ATOM 5465 C C . THR B 1 67 ? -12.773 -30.266 4.043 1 98.44 67 THR B C 1
ATOM 5467 O O . THR B 1 67 ? -13.195 -31.391 4.301 1 98.44 67 THR B O 1
ATOM 5470 N N . PRO B 1 68 ? -11.461 -30.031 3.887 1 98.19 68 PRO B N 1
ATOM 5471 C CA . PRO B 1 68 ? -10.562 -31.188 3.998 1 98.19 68 PRO B CA 1
ATOM 5472 C C . PRO B 1 68 ? -10.531 -31.781 5.406 1 98.19 68 PRO B C 1
ATOM 5474 O O . PRO B 1 68 ? -10.344 -33 5.566 1 98.19 68 PRO B O 1
ATOM 5477 N N . LEU B 1 69 ? -10.727 -30.938 6.418 1 97.5 69 LEU B N 1
ATOM 5478 C CA . LEU B 1 69 ? -10.828 -31.469 7.777 1 97.5 69 LEU B CA 1
ATOM 5479 C C . LEU B 1 69 ? -12.023 -32.406 7.906 1 97.5 69 LEU B C 1
ATOM 5481 O O . LEU B 1 69 ? -11.883 -33.531 8.344 1 97.5 69 LEU B O 1
ATOM 5485 N N . LEU B 1 70 ? -13.172 -32.031 7.461 1 97.25 70 LEU B N 1
ATOM 5486 C CA . LEU B 1 70 ? -14.398 -32.812 7.543 1 97.25 70 LEU B CA 1
ATOM 5487 C C . LEU B 1 70 ? -14.266 -34.094 6.715 1 97.25 70 LEU B C 1
ATOM 5489 O O . LEU B 1 70 ? -14.625 -35.156 7.18 1 97.25 70 LEU B O 1
ATOM 5493 N N . ALA B 1 71 ? -13.805 -33.906 5.512 1 97.06 71 ALA B N 1
ATOM 5494 C CA . ALA B 1 71 ? -13.648 -35.062 4.613 1 97.06 71 ALA B CA 1
ATOM 5495 C C . ALA B 1 71 ? -12.695 -36.094 5.199 1 97.06 71 ALA B C 1
ATOM 5497 O O . ALA B 1 71 ? -12.859 -37.281 4.98 1 97.06 71 ALA B O 1
ATOM 5498 N N . GLY B 1 72 ? -11.688 -35.594 5.914 1 95.56 72 GLY B N 1
ATOM 5499 C CA . GLY B 1 72 ? -10.703 -36.469 6.52 1 95.56 72 GLY B CA 1
ATOM 5500 C C . GLY B 1 72 ? -11.148 -37.031 7.855 1 95.56 72 GLY B C 1
ATOM 5501 O O . GLY B 1 72 ? -10.398 -37.75 8.508 1 95.56 72 GLY B O 1
ATOM 5502 N N . GLY B 1 73 ? -12.336 -36.656 8.281 1 93.81 73 GLY B N 1
ATOM 5503 C CA . GLY B 1 73 ? -12.906 -37.219 9.492 1 93.81 73 GLY B CA 1
ATOM 5504 C C . GLY B 1 73 ? -12.688 -36.375 10.719 1 93.81 73 GLY B C 1
ATOM 5505 O O . GLY B 1 73 ? -12.922 -36.812 11.844 1 93.81 73 GLY B O 1
ATOM 5506 N N . GLN B 1 74 ? -12.164 -35.188 10.539 1 92.94 74 GLN B N 1
ATOM 5507 C CA . GLN B 1 74 ? -11.961 -34.25 11.648 1 92.94 74 GLN B CA 1
ATOM 5508 C C . GLN B 1 74 ? -12.977 -33.125 11.602 1 92.94 74 GLN B C 1
ATOM 5510 O O . GLN B 1 74 ? -13.25 -32.562 10.539 1 92.94 74 GLN B O 1
ATOM 5515 N N . GLU B 1 75 ? -13.5 -32.812 12.719 1 91.88 75 GLU B N 1
ATOM 5516 C CA . GLU B 1 75 ? -14.422 -31.688 12.797 1 91.88 75 GLU B CA 1
ATOM 5517 C C . GLU B 1 75 ? -13.719 -30.438 13.305 1 91.88 75 GLU B C 1
ATOM 5519 O O . GLU B 1 75 ? -13.109 -30.453 14.375 1 91.88 75 GLU B O 1
ATOM 5524 N N . PRO B 1 76 ? -13.727 -29.344 12.469 1 91.81 76 PRO B N 1
ATOM 5525 C CA . PRO B 1 76 ? -13.18 -28.094 13 1 91.81 76 PRO B CA 1
ATOM 5526 C C . PRO B 1 76 ? -13.867 -27.656 14.289 1 91.81 76 PRO B C 1
ATOM 5528 O O . PRO B 1 76 ? -15.031 -27.984 14.523 1 91.81 76 PRO B O 1
ATOM 5531 N N . GLU B 1 77 ? -13.047 -26.797 14.93 1 85.88 77 GLU B N 1
ATOM 5532 C CA . GLU B 1 77 ? -13.625 -26.234 16.141 1 85.88 77 GLU B CA 1
ATOM 5533 C C . GLU B 1 77 ? -14.805 -25.328 15.828 1 85.88 77 GLU B C 1
ATOM 5535 O O . GLU B 1 77 ? -14.727 -24.5 14.906 1 85.88 77 GLU B O 1
ATOM 5540 N N . GLN B 1 78 ? -15.938 -25.438 16.297 1 90.25 78 GLN B N 1
ATOM 5541 C CA . GLN B 1 78 ? -17.141 -24.625 16.203 1 90.25 78 GLN B CA 1
ATOM 5542 C C . GLN B 1 78 ? -17.812 -24.797 14.836 1 90.25 78 GLN B C 1
ATOM 5544 O O . GLN B 1 78 ? -18.156 -23.812 14.18 1 90.25 78 GLN B O 1
ATOM 5549 N N . LEU B 1 79 ? -17.75 -25.953 14.312 1 94.5 79 LEU B N 1
ATOM 5550 C CA . LEU B 1 79 ? -18.391 -26.281 13.047 1 94.5 79 LEU B CA 1
ATOM 5551 C C . LEU B 1 79 ? -19.781 -25.672 12.961 1 94.5 79 LEU B C 1
ATOM 5553 O O . LEU B 1 79 ? -20.219 -25.266 11.883 1 94.5 79 LEU B O 1
ATOM 5557 N N . SER B 1 80 ? -20.422 -25.5 14.133 1 95.31 80 SER B N 1
ATOM 5558 C CA . SER B 1 80 ? -21.797 -24.984 14.188 1 95.31 80 SER B CA 1
ATOM 5559 C C . SER B 1 80 ? -21.859 -23.562 13.664 1 95.31 80 SER B C 1
ATOM 5561 O O . SER B 1 80 ? -22.859 -23.156 13.078 1 95.31 80 SER B O 1
ATOM 5563 N N . LEU B 1 81 ? -20.812 -22.781 13.883 1 95.88 81 LEU B N 1
ATOM 5564 C CA . LEU B 1 81 ? -20.766 -21.406 13.398 1 95.88 81 LEU B CA 1
ATOM 5565 C C . LEU B 1 81 ? -20.766 -21.359 11.875 1 95.88 81 LEU B C 1
ATOM 5567 O O . LEU B 1 81 ? -21.406 -20.5 11.273 1 95.88 81 LEU B O 1
ATOM 5571 N N . TYR B 1 82 ? -2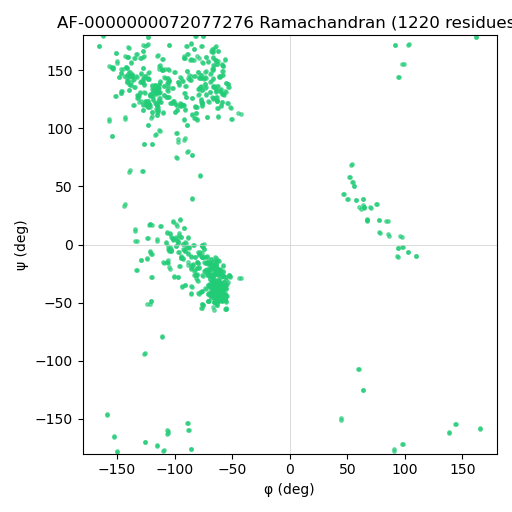0.062 -22.297 11.273 1 96.75 82 TYR B N 1
ATOM 5572 C CA . TYR B 1 82 ? -19.984 -22.359 9.82 1 96.75 82 TYR B CA 1
ATOM 5573 C C . TYR B 1 82 ? -21.344 -22.75 9.234 1 96.75 82 TYR B C 1
ATOM 5575 O O . TYR B 1 82 ? -21.797 -22.156 8.258 1 96.75 82 TYR B O 1
ATOM 5583 N N . ILE B 1 83 ? -21.906 -23.766 9.867 1 97.12 83 ILE B N 1
ATOM 5584 C CA . ILE B 1 83 ? -23.188 -24.266 9.406 1 97.12 83 ILE B CA 1
ATOM 5585 C C . ILE B 1 83 ? -24.234 -23.156 9.477 1 97.12 83 ILE B C 1
ATOM 5587 O O . ILE B 1 83 ? -24.969 -22.922 8.516 1 97.12 83 ILE B O 1
ATOM 5591 N N . GLN B 1 84 ? -24.25 -22.484 10.609 1 97.5 84 GLN B N 1
ATOM 5592 C CA . GLN B 1 84 ? -25.234 -21.422 10.812 1 97.5 84 GLN B CA 1
ATOM 5593 C C . GLN B 1 84 ? -25.031 -20.281 9.805 1 97.5 84 GLN B C 1
ATOM 5595 O O . GLN B 1 84 ? -26 -19.734 9.281 1 97.5 84 GLN B O 1
ATOM 5600 N N . ALA B 1 85 ? -23.797 -19.922 9.555 1 98 85 ALA B N 1
ATOM 5601 C CA . ALA B 1 85 ? -23.5 -18.859 8.602 1 98 85 ALA B CA 1
ATOM 5602 C C . ALA B 1 85 ? -23.969 -19.219 7.199 1 98 85 ALA B C 1
ATOM 5604 O O . ALA B 1 85 ? -24.484 -18.375 6.473 1 98 85 ALA B O 1
ATOM 5605 N N . ILE B 1 86 ? -23.828 -20.484 6.785 1 98.5 86 ILE B N 1
ATOM 5606 C CA . ILE B 1 86 ? -24.281 -20.938 5.477 1 98.5 86 ILE B CA 1
ATOM 5607 C C . ILE B 1 86 ? -25.797 -20.844 5.391 1 98.5 86 ILE B C 1
ATOM 5609 O O . ILE B 1 86 ? -26.344 -20.359 4.402 1 98.5 86 ILE B O 1
ATOM 5613 N N . LYS B 1 87 ? -26.438 -21.312 6.473 1 98.38 87 LYS B N 1
ATOM 5614 C CA . LYS B 1 87 ? -27.906 -21.234 6.516 1 98.38 87 LYS B CA 1
ATOM 5615 C C . LYS B 1 87 ? -28.391 -19.797 6.387 1 98.38 87 LYS B C 1
ATOM 5617 O O . LYS B 1 87 ? -29.297 -19.5 5.605 1 98.38 87 LYS B O 1
ATOM 5622 N N . ASN B 1 88 ? -27.766 -18.891 7.133 1 98.56 88 ASN B N 1
ATOM 5623 C CA . ASN B 1 88 ? -28.109 -17.484 7.07 1 98.56 88 ASN B CA 1
ATOM 5624 C C . ASN B 1 88 ? -27.891 -16.906 5.676 1 98.56 88 ASN B C 1
ATOM 5626 O O . ASN B 1 88 ? -28.75 -16.219 5.133 1 98.56 88 ASN B O 1
ATOM 5630 N N . GLY B 1 89 ? -26.766 -17.188 5.082 1 98.56 89 GLY B N 1
ATOM 5631 C CA . GLY B 1 89 ? -26.328 -16.578 3.834 1 98.56 89 GLY B CA 1
ATOM 5632 C C . GLY B 1 89 ? -27.125 -17.047 2.633 1 98.56 89 GLY B C 1
ATOM 5633 O O . GLY B 1 89 ? -27.219 -16.344 1.629 1 98.56 89 GLY B O 1
ATOM 5634 N N . THR B 1 90 ? -27.734 -18.203 2.705 1 98.5 90 THR B N 1
ATOM 5635 C CA . THR B 1 90 ? -28.422 -18.766 1.549 1 98.5 90 THR B CA 1
ATOM 5636 C C . THR B 1 90 ? -29.938 -18.641 1.703 1 98.5 90 THR B C 1
ATOM 5638 O O . THR B 1 90 ? -30.688 -19.016 0.802 1 98.5 90 THR B O 1
ATOM 5641 N N . HIS B 1 91 ? -30.391 -18.141 2.859 1 98.25 91 HIS B N 1
ATOM 5642 C CA . HIS B 1 91 ? -31.812 -17.938 3.123 1 98.25 91 HIS B CA 1
ATOM 5643 C C . HIS B 1 91 ? -32.281 -16.594 2.566 1 98.25 91 HIS B C 1
ATOM 5645 O O . HIS B 1 91 ? -31.969 -15.547 3.123 1 98.25 91 HIS B O 1
ATOM 5651 N N . PRO B 1 92 ? -33.094 -16.641 1.577 1 97.81 92 PRO B N 1
ATOM 5652 C CA . PRO B 1 92 ? -33.469 -15.391 0.894 1 97.81 92 PRO B CA 1
ATOM 5653 C C . PRO B 1 92 ? -34.188 -14.398 1.809 1 97.81 92 PRO B C 1
ATOM 5655 O O . PRO B 1 92 ? -34.125 -13.188 1.577 1 97.81 92 PRO B O 1
ATOM 5658 N N . ALA B 1 93 ? -34.812 -14.828 2.848 1 97.5 93 ALA B N 1
ATOM 5659 C CA . ALA B 1 93 ? -35.562 -13.945 3.73 1 97.5 93 ALA B CA 1
ATOM 5660 C C . ALA B 1 93 ? -34.688 -13.453 4.883 1 97.5 93 ALA B C 1
ATOM 5662 O O . ALA B 1 93 ? -35.125 -12.609 5.676 1 97.5 93 ALA B O 1
ATOM 5663 N N . HIS B 1 94 ? -33.562 -14.047 5.027 1 97.31 94 HIS B N 1
ATOM 5664 C CA . HIS B 1 94 ? -32.688 -13.625 6.105 1 97.31 94 HIS B CA 1
ATOM 5665 C C . HIS B 1 94 ? -32 -12.297 5.785 1 97.31 94 HIS B C 1
ATOM 5667 O O . HIS B 1 94 ? -31.625 -12.047 4.641 1 97.31 94 HIS B O 1
ATOM 5673 N N . PRO B 1 95 ? -31.797 -11.398 6.762 1 96.62 95 PRO B N 1
ATOM 5674 C CA . PRO B 1 95 ? -31.141 -10.109 6.523 1 96.62 95 PRO B CA 1
ATOM 5675 C C . PRO B 1 95 ? -29.719 -10.25 6.004 1 96.62 95 PRO B C 1
ATOM 5677 O O . PRO B 1 95 ? -29.203 -9.352 5.34 1 96.62 95 PRO B O 1
ATOM 5680 N N . GLU B 1 96 ? -29.094 -11.344 6.258 1 97.44 96 GLU B N 1
ATOM 5681 C CA . GLU B 1 96 ? -27.719 -11.578 5.879 1 97.44 96 GLU B CA 1
ATOM 5682 C C . GLU B 1 96 ? -27.625 -12.445 4.621 1 97.44 96 GLU B C 1
ATOM 5684 O O . GLU B 1 96 ? -26.578 -13.047 4.352 1 97.44 96 GLU B O 1
ATOM 5689 N N . TYR B 1 97 ? -28.766 -12.492 3.842 1 98.31 97 TYR B N 1
ATOM 5690 C CA . TYR B 1 97 ? -28.766 -13.219 2.578 1 98.31 97 TYR B CA 1
ATOM 5691 C C . TYR B 1 97 ? -27.672 -12.711 1.652 1 98.31 97 TYR B C 1
ATOM 5693 O O . TYR B 1 97 ? -27.484 -11.5 1.512 1 98.31 97 TYR B O 1
ATOM 5701 N N . TRP B 1 98 ? -26.906 -13.641 1.068 1 98.25 98 TRP B N 1
ATOM 5702 C CA . TRP B 1 98 ? -25.781 -13.258 0.211 1 98.25 98 TRP B CA 1
ATOM 5703 C C . TRP B 1 98 ? -26.281 -12.664 -1.1 1 98.25 98 TRP B C 1
ATOM 5705 O O . TRP B 1 98 ? -25.516 -12.039 -1.837 1 98.25 98 TRP B O 1
ATOM 5715 N N . GLY B 1 99 ? -27.547 -12.852 -1.445 1 96.81 99 GLY B N 1
ATOM 5716 C CA . GLY B 1 99 ? -28.172 -12.133 -2.535 1 96.81 99 GLY B CA 1
ATOM 5717 C C . GLY B 1 99 ? -28.047 -12.836 -3.873 1 96.81 99 GLY B C 1
ATOM 5718 O O . GLY B 1 99 ? -27.484 -13.93 -3.951 1 96.81 99 GLY B O 1
ATOM 5719 N N . GLU B 1 100 ? -28.547 -12.203 -4.906 1 96.38 100 GLU B N 1
ATOM 5720 C CA . GLU B 1 100 ? -28.438 -12.672 -6.285 1 96.38 100 GLU B CA 1
ATOM 5721 C C . GLU B 1 100 ? -27.125 -12.211 -6.922 1 96.38 100 GLU B C 1
ATOM 5723 O O . GLU B 1 100 ? -26.672 -11.102 -6.656 1 96.38 100 GLU B O 1
ATOM 5728 N N . ILE B 1 101 ? -26.594 -13.117 -7.691 1 94.38 101 ILE B N 1
ATOM 5729 C CA . ILE B 1 101 ? -25.281 -12.766 -8.219 1 94.38 101 ILE B CA 1
ATOM 5730 C C . ILE B 1 101 ? -25.438 -12.023 -9.547 1 94.38 101 ILE B C 1
ATOM 5732 O O . ILE B 1 101 ? -26.422 -12.211 -10.258 1 94.38 101 ILE B O 1
ATOM 5736 N N . GLY B 1 102 ? -24.531 -11.148 -9.844 1 90.12 102 GLY B N 1
ATOM 5737 C CA . GLY B 1 102 ? -24.484 -10.383 -11.086 1 90.12 102 GLY B CA 1
ATOM 5738 C C . GLY B 1 102 ? -23.422 -10.852 -12.047 1 90.12 102 GLY B C 1
ATOM 5739 O O . GLY B 1 102 ? -22.938 -11.984 -11.945 1 90.12 102 GLY B O 1
ATOM 5740 N N . HIS B 1 103 ? -23.078 -10.008 -13.016 1 88.5 103 HIS B N 1
ATOM 5741 C CA . HIS B 1 103 ? -22.031 -10.281 -13.992 1 88.5 103 HIS B CA 1
ATOM 5742 C C . HIS B 1 103 ? -20.656 -10.164 -13.367 1 88.5 103 HIS B C 1
ATOM 5744 O O . HIS B 1 103 ? -20.391 -9.227 -12.617 1 88.5 103 HIS B O 1
ATOM 5750 N N . SER B 1 104 ? -19.797 -11.125 -13.742 1 92.94 104 SER B N 1
ATOM 5751 C CA . SER B 1 104 ? -18.438 -11.141 -13.234 1 92.94 104 SER B CA 1
ATOM 5752 C C . SER B 1 104 ? -18.391 -10.914 -11.727 1 92.94 104 SER B C 1
ATOM 5754 O O . SER B 1 104 ? -17.625 -10.086 -11.242 1 92.94 104 SER B O 1
ATOM 5756 N N . ASP B 1 105 ? -19.297 -11.578 -11.07 1 96.12 105 ASP B N 1
ATOM 5757 C CA . ASP B 1 105 ? -19.531 -11.414 -9.641 1 96.12 105 ASP B CA 1
ATOM 5758 C C . ASP B 1 105 ? -18.578 -12.281 -8.828 1 96.12 105 ASP B C 1
ATOM 5760 O O . ASP B 1 105 ? -18.484 -13.492 -9.047 1 96.12 105 ASP B O 1
ATOM 5764 N N . GLN B 1 106 ? -17.859 -11.672 -7.902 1 97.38 106 GLN B N 1
ATOM 5765 C CA . GLN B 1 106 ? -16.922 -12.367 -7.039 1 97.38 106 GLN B CA 1
ATOM 5766 C C . GLN B 1 106 ? -17.578 -13.562 -6.355 1 97.38 106 GLN B C 1
ATOM 5768 O O . GLN B 1 106 ? -16.906 -14.562 -6.078 1 97.38 106 GLN B O 1
ATOM 5773 N N . ARG B 1 107 ? -18.938 -13.539 -6.125 1 97.62 107 ARG B N 1
ATOM 5774 C CA . ARG B 1 107 ? -19.625 -14.617 -5.43 1 97.62 107 ARG B CA 1
ATOM 5775 C C . ARG B 1 107 ? -19.609 -15.906 -6.242 1 97.62 107 ARG B C 1
ATOM 5777 O O . ARG B 1 107 ? -19.656 -17 -5.684 1 97.62 107 ARG B O 1
ATOM 5784 N N . VAL B 1 108 ? -19.359 -15.836 -7.543 1 98.38 108 VAL B N 1
ATOM 5785 C CA . VAL B 1 108 ? -19.203 -17.031 -8.367 1 98.38 108 VAL B CA 1
ATOM 5786 C C . VAL B 1 108 ? -17.922 -17.766 -7.988 1 98.38 108 VAL B C 1
ATOM 5788 O O . VAL B 1 108 ? -17.906 -18.984 -7.891 1 98.38 108 VAL B O 1
ATOM 5791 N N . VAL B 1 109 ? -16.875 -17 -7.797 1 98.31 109 VAL B N 1
ATOM 5792 C CA . VAL B 1 109 ? -15.594 -17.562 -7.387 1 98.31 109 VAL B CA 1
ATOM 5793 C C . VAL B 1 109 ? -15.75 -18.297 -6.062 1 98.31 109 VAL B C 1
ATOM 5795 O O . VAL B 1 109 ? -15.281 -19.422 -5.918 1 98.31 109 VAL B O 1
ATOM 5798 N N . GLU B 1 110 ? -16.469 -17.703 -5.164 1 98.5 110 GLU B N 1
ATOM 5799 C CA . GLU B 1 110 ? -16.609 -18.234 -3.814 1 98.5 110 GLU B CA 1
ATOM 5800 C C . GLU B 1 110 ? -17.484 -19.5 -3.816 1 98.5 110 GLU B C 1
ATOM 5802 O O . GLU B 1 110 ? -17.297 -20.375 -2.973 1 98.5 110 GLU B O 1
ATOM 5807 N N . MET B 1 111 ? -18.375 -19.656 -4.754 1 98.5 111 MET B N 1
ATOM 5808 C CA . MET B 1 111 ? -19.281 -20.797 -4.812 1 98.5 111 MET B CA 1
ATOM 5809 C C . MET B 1 111 ? -18.5 -22.094 -4.992 1 98.5 111 MET B C 1
ATOM 5811 O O . MET B 1 111 ? -19 -23.172 -4.637 1 98.5 111 MET B O 1
ATOM 5815 N N . ALA B 1 112 ? -17.312 -21.969 -5.539 1 98.19 112 ALA B N 1
ATOM 5816 C CA . ALA B 1 112 ? -16.484 -23.156 -5.738 1 98.19 112 ALA B CA 1
ATOM 5817 C C . ALA B 1 112 ? -16.172 -23.844 -4.41 1 98.19 112 ALA B C 1
ATOM 5819 O O . ALA B 1 112 ? -16.109 -25.078 -4.344 1 98.19 112 ALA B O 1
ATOM 5820 N N . ALA B 1 113 ? -15.984 -23.062 -3.361 1 98.62 113 ALA B N 1
ATOM 5821 C CA . ALA B 1 113 ? -15.703 -23.641 -2.045 1 98.62 113 ALA B CA 1
ATOM 5822 C C . ALA B 1 113 ? -16.859 -24.5 -1.556 1 98.62 113 ALA B C 1
ATOM 5824 O O . ALA B 1 113 ? -16.641 -25.547 -0.949 1 98.62 113 ALA B O 1
ATOM 5825 N N . TYR B 1 114 ? -18.078 -24.078 -1.835 1 98.75 114 TYR B N 1
ATOM 5826 C CA . TYR B 1 114 ? -19.266 -24.828 -1.454 1 98.75 114 TYR B CA 1
ATOM 5827 C C . TYR B 1 114 ? -19.438 -26.062 -2.322 1 98.75 114 TYR B C 1
ATOM 5829 O O . TYR B 1 114 ? -19.891 -27.109 -1.844 1 98.75 114 TYR B O 1
ATOM 5837 N N . GLY B 1 115 ? -19.094 -25.891 -3.617 1 98.75 115 GLY B N 1
ATOM 5838 C CA . GLY B 1 115 ? -19.078 -27.062 -4.469 1 98.75 115 GLY B CA 1
ATOM 5839 C C . GLY B 1 115 ? -18.172 -28.156 -3.943 1 98.75 115 GLY B C 1
ATOM 5840 O O . GLY B 1 115 ? -18.578 -29.328 -3.873 1 98.75 115 GLY B O 1
ATOM 5841 N N . LEU B 1 116 ? -16.984 -27.766 -3.557 1 98.81 116 LEU B N 1
ATOM 5842 C CA . LEU B 1 116 ? -16.047 -28.75 -3.023 1 98.81 116 LEU B CA 1
ATOM 5843 C C . LEU B 1 116 ? -16.547 -29.328 -1.702 1 98.81 116 LEU B C 1
ATOM 5845 O O . LEU B 1 116 ? -16.391 -30.516 -1.444 1 98.81 116 LEU B O 1
ATOM 5849 N N . LEU B 1 117 ? -17.094 -28.469 -0.846 1 98.75 117 LEU B N 1
ATOM 5850 C CA . LEU B 1 117 ? -17.641 -28.891 0.436 1 98.75 117 LEU B CA 1
ATOM 5851 C C . LEU B 1 117 ? -18.719 -29.953 0.24 1 98.75 117 LEU B C 1
ATOM 5853 O O . LEU B 1 117 ? -18.703 -30.984 0.91 1 98.75 117 LEU B O 1
ATOM 5857 N N . LEU B 1 118 ? -19.625 -29.734 -0.706 1 98.75 118 LEU B N 1
ATOM 5858 C CA . LEU B 1 118 ? -20.672 -30.703 -1.011 1 98.75 118 LEU B CA 1
ATOM 5859 C C . LEU B 1 118 ? -20.094 -31.969 -1.602 1 98.75 118 LEU B C 1
ATOM 5861 O O . LEU B 1 118 ? -20.578 -33.062 -1.312 1 98.75 118 LEU B O 1
ATOM 5865 N N . ALA B 1 119 ? -19.078 -31.844 -2.412 1 98.81 119 ALA B N 1
ATOM 5866 C CA . ALA B 1 119 ? -18.5 -33 -3.092 1 98.81 119 ALA B CA 1
ATOM 5867 C C . ALA B 1 119 ? -17.797 -33.938 -2.102 1 98.81 119 ALA B C 1
ATOM 5869 O O . ALA B 1 119 ? -17.906 -35.156 -2.203 1 98.81 119 ALA B O 1
ATOM 5870 N N . LEU B 1 120 ? -17.109 -33.312 -1.104 1 98.5 120 LEU B N 1
ATOM 5871 C CA . LEU B 1 120 ? -16.219 -34.125 -0.277 1 98.5 120 LEU B CA 1
ATOM 5872 C C . LEU B 1 120 ? -16.828 -34.375 1.092 1 98.5 120 LEU B C 1
ATOM 5874 O O . LEU B 1 120 ? -16.453 -35.344 1.773 1 98.5 120 LEU B O 1
ATOM 5878 N N . ALA B 1 121 ? -17.812 -33.531 1.482 1 97.75 121 ALA B N 1
ATOM 5879 C CA . ALA B 1 121 ? -18.266 -33.594 2.871 1 97.75 121 ALA B CA 1
ATOM 5880 C C . ALA B 1 121 ? -19.766 -33.344 2.977 1 97.75 121 ALA B C 1
ATOM 5882 O O . ALA B 1 121 ? -20.219 -32.719 3.941 1 97.75 121 ALA B O 1
ATOM 5883 N N . HIS B 1 122 ? -20.531 -33.75 2.018 1 96.94 122 HIS B N 1
ATOM 5884 C CA . HIS B 1 122 ? -21.969 -33.469 2.047 1 96.94 122 HIS B CA 1
ATOM 5885 C C . HIS B 1 122 ? -22.641 -34.219 3.209 1 96.94 122 HIS B C 1
ATOM 5887 O O . HIS B 1 122 ? -23.562 -33.688 3.832 1 96.94 122 HIS B O 1
ATOM 5893 N N . GLN B 1 123 ? -22.188 -35.375 3.574 1 95.81 123 GLN B N 1
ATOM 5894 C CA . GLN B 1 123 ? -22.859 -36.156 4.598 1 95.81 123 GLN B CA 1
ATOM 5895 C C . GLN B 1 123 ? -22.781 -35.5 5.961 1 95.81 123 GLN B C 1
ATOM 5897 O O . GLN B 1 123 ? -23.812 -35.125 6.539 1 95.81 123 GLN B O 1
ATOM 5902 N N . PRO B 1 124 ? -21.562 -35.188 6.395 1 93.88 124 PRO B N 1
ATOM 5903 C CA . PRO B 1 124 ? -21.5 -34.5 7.691 1 93.88 124 PRO B CA 1
ATOM 5904 C C . PRO B 1 124 ? -22.078 -33.094 7.648 1 93.88 124 PRO B C 1
ATOM 5906 O O . PRO B 1 124 ? -22.547 -32.594 8.672 1 93.88 124 PRO B O 1
ATOM 5909 N N . LEU B 1 125 ? -22.078 -32.469 6.508 1 95.56 125 LEU B N 1
ATOM 5910 C CA . LEU B 1 125 ? -22.594 -31.125 6.391 1 95.56 125 LEU B CA 1
ATOM 5911 C C . LEU B 1 125 ? -24.125 -31.125 6.395 1 95.56 125 LEU B C 1
ATOM 5913 O O . LEU B 1 125 ? -24.75 -30.469 7.242 1 95.56 125 LEU B O 1
ATOM 5917 N N . LEU B 1 126 ? -24.75 -31.906 5.48 1 96.75 126 LEU B N 1
ATOM 5918 C CA . LEU B 1 126 ? -26.172 -31.828 5.199 1 96.75 126 LEU B CA 1
ATOM 5919 C C . LEU B 1 126 ? -26.984 -32.5 6.301 1 96.75 126 LEU B C 1
ATOM 5921 O O . LEU B 1 126 ? -28.188 -32.281 6.402 1 96.75 126 LEU B O 1
ATOM 5925 N N . ALA B 1 127 ? -26.297 -33.188 7.145 1 96.31 127 ALA B N 1
ATOM 5926 C CA . ALA B 1 127 ? -26.969 -33.75 8.312 1 96.31 127 ALA B CA 1
ATOM 5927 C C . ALA B 1 127 ? -27.5 -32.656 9.227 1 96.31 127 ALA B C 1
ATOM 5929 O O . ALA B 1 127 ? -28.422 -32.875 10.008 1 96.31 127 ALA B O 1
ATOM 5930 N N . HIS B 1 128 ? -26.969 -31.469 9.078 1 96.81 128 HIS B N 1
ATOM 5931 C CA . HIS B 1 128 ? -27.359 -30.359 9.922 1 96.81 128 HIS B CA 1
ATOM 5932 C C . HIS B 1 128 ? -28.422 -29.484 9.234 1 96.81 128 HIS B C 1
ATOM 5934 O O . HIS B 1 128 ? -28.844 -28.469 9.789 1 96.81 128 HIS B O 1
ATOM 5940 N N . PHE B 1 129 ? -28.844 -29.859 8.055 1 98.06 129 PHE B N 1
ATOM 5941 C CA . PHE B 1 129 ? -29.781 -29.062 7.27 1 98.06 129 PHE B CA 1
ATOM 5942 C C . PHE B 1 129 ? -31.109 -29.781 7.129 1 98.06 129 PHE B C 1
ATOM 5944 O O . PHE B 1 129 ? -31.156 -31 6.914 1 98.06 129 PHE B O 1
ATOM 5951 N N . ASN B 1 130 ? -32.219 -29.062 7.262 1 98.06 130 ASN B N 1
ATOM 5952 C CA . ASN B 1 130 ? -33.5 -29.609 6.852 1 98.06 130 ASN B CA 1
ATOM 5953 C C . ASN B 1 130 ? -33.719 -29.453 5.348 1 98.06 130 ASN B C 1
ATOM 5955 O O . ASN B 1 130 ? -32.875 -28.891 4.645 1 98.06 130 ASN B O 1
ATOM 5959 N N . GLU B 1 131 ? -34.812 -29.906 4.898 1 97.69 131 GLU B N 1
ATOM 5960 C CA . GLU B 1 131 ? -35.031 -29.953 3.457 1 97.69 131 GLU B CA 1
ATOM 5961 C C . GLU B 1 131 ? -35.125 -28.562 2.859 1 97.69 131 GLU B C 1
ATOM 5963 O O . GLU B 1 131 ? -34.625 -28.312 1.757 1 97.69 131 GLU B O 1
ATOM 5968 N N . LEU B 1 132 ? -35.75 -27.688 3.547 1 98.25 132 LEU B N 1
ATOM 5969 C CA . LEU B 1 132 ? -35.875 -26.312 3.068 1 98.25 132 LEU B CA 1
ATOM 5970 C C . LEU B 1 132 ? -34.5 -25.656 2.996 1 98.25 132 LEU B C 1
ATOM 5972 O O . LEU B 1 132 ? -34.219 -24.922 2.041 1 98.25 132 LEU B O 1
ATOM 5976 N N . GLU B 1 133 ? -33.719 -25.828 4.039 1 98.25 133 GLU B N 1
ATOM 5977 C CA . GLU B 1 133 ? -32.375 -25.266 4.094 1 98.25 133 GLU B CA 1
ATOM 5978 C C . GLU B 1 133 ? -31.484 -25.844 2.988 1 98.25 133 GLU B C 1
ATOM 5980 O O . GLU B 1 133 ? -30.672 -25.125 2.393 1 98.25 133 GLU B O 1
ATOM 5985 N N . LYS B 1 134 ? -31.578 -27.141 2.695 1 98.31 134 LYS B N 1
ATOM 5986 C CA . LYS B 1 134 ? -30.875 -27.734 1.571 1 98.31 134 LYS B CA 1
ATOM 5987 C C . LYS B 1 134 ? -31.281 -27.094 0.25 1 98.31 134 LYS B C 1
ATOM 5989 O O . LYS B 1 134 ? -30.438 -26.844 -0.612 1 98.31 134 LYS B O 1
ATOM 5994 N N . HIS B 1 135 ? -32.562 -26.859 0.171 1 98.12 135 HIS B N 1
ATOM 5995 C CA . HIS B 1 135 ? -33.094 -26.25 -1.044 1 98.12 135 HIS B CA 1
ATOM 5996 C C . HIS B 1 135 ? -32.531 -24.828 -1.212 1 98.12 135 HIS B C 1
ATOM 5998 O O . HIS B 1 135 ? -32.188 -24.422 -2.322 1 98.12 135 HIS B O 1
ATOM 6004 N N . HIS B 1 136 ? -32.5 -24.062 -0.133 1 98.5 136 HIS B N 1
ATOM 6005 C CA . HIS B 1 136 ? -31.922 -22.719 -0.176 1 98.5 136 HIS B CA 1
ATOM 6006 C C . HIS B 1 136 ? -30.484 -22.75 -0.656 1 98.5 136 HIS B C 1
ATOM 6008 O O . HIS B 1 136 ? -30.078 -21.938 -1.491 1 98.5 136 HIS B O 1
ATOM 6014 N N . LEU B 1 137 ? -29.734 -23.656 -0.076 1 98.56 137 LEU B N 1
ATOM 6015 C CA . LEU B 1 137 ? -28.328 -23.797 -0.456 1 98.56 137 LEU B CA 1
ATOM 6016 C C . LEU B 1 137 ? -28.203 -24.141 -1.938 1 98.56 137 LEU B C 1
ATOM 6018 O O . LEU B 1 137 ? -27.422 -23.5 -2.654 1 98.56 137 LEU B O 1
ATOM 6022 N N . TRP B 1 138 ? -28.984 -25.062 -2.396 1 98.56 138 TRP B N 1
ATOM 6023 C CA . TRP B 1 138 ? -28.984 -25.469 -3.799 1 98.56 138 TRP B CA 1
ATOM 6024 C C . TRP B 1 138 ? -29.359 -24.297 -4.703 1 98.56 138 TRP B C 1
ATOM 6026 O O . TRP B 1 138 ? -28.688 -24.031 -5.699 1 98.56 138 TRP B O 1
ATOM 6036 N N . GLN B 1 139 ? -30.391 -23.625 -4.324 1 98.25 139 GLN B N 1
ATOM 6037 C CA . GLN B 1 139 ? -30.891 -22.516 -5.133 1 98.25 139 GLN B CA 1
ATOM 6038 C C . GLN B 1 139 ? -29.844 -21.422 -5.258 1 98.25 139 GLN B C 1
ATOM 6040 O O . GLN B 1 139 ? -29.672 -20.844 -6.332 1 98.25 139 GLN B O 1
ATOM 6045 N N . TRP B 1 140 ? -29.234 -21.109 -4.18 1 98.56 140 TRP B N 1
ATOM 6046 C CA . TRP B 1 140 ? -28.234 -20.047 -4.203 1 98.56 140 TRP B CA 1
ATOM 6047 C C . TRP B 1 140 ? -27.047 -20.438 -5.082 1 98.56 140 TRP B C 1
ATOM 6049 O O . TRP B 1 140 ? -26.578 -19.641 -5.898 1 98.56 140 TRP B O 1
ATOM 6059 N N . LEU B 1 141 ? -26.562 -21.641 -4.988 1 98.69 141 LEU B N 1
ATOM 6060 C CA . LEU B 1 141 ? -25.422 -22.125 -5.758 1 98.69 141 LEU B CA 1
ATOM 6061 C C . LEU B 1 141 ? -25.781 -22.266 -7.234 1 98.69 141 LEU B C 1
ATOM 6063 O O . LEU B 1 141 ? -24.922 -22.062 -8.109 1 98.69 141 LEU B O 1
ATOM 6067 N N . LYS B 1 142 ? -26.984 -22.609 -7.52 1 98.06 142 LYS B N 1
ATOM 6068 C CA . LYS B 1 142 ? -27.469 -22.844 -8.875 1 98.06 142 LYS B CA 1
ATOM 6069 C C . LYS B 1 142 ? -27.344 -21.594 -9.742 1 98.06 142 LYS B C 1
ATOM 6071 O O . LYS B 1 142 ? -27.25 -21.688 -10.961 1 98.06 142 LYS B O 1
ATOM 6076 N N . GLN B 1 143 ? -27.281 -20.469 -9.109 1 97.75 143 GLN B N 1
ATOM 6077 C CA . GLN B 1 143 ? -27.156 -19.203 -9.828 1 97.75 143 GLN B CA 1
ATOM 6078 C C . GLN B 1 143 ? -25.906 -19.203 -10.711 1 97.75 143 GLN B C 1
ATOM 6080 O O . GLN B 1 143 ? -25.875 -18.531 -11.75 1 97.75 143 GLN B O 1
ATOM 6085 N N . SER B 1 144 ? -24.828 -19.938 -10.414 1 97.38 144 SER B N 1
ATOM 6086 C CA . SER B 1 144 ? -23.578 -19.938 -11.148 1 97.38 144 SER B CA 1
ATOM 6087 C C . SER B 1 144 ? -23.734 -20.578 -12.523 1 97.38 144 SER B C 1
ATOM 6089 O O . SER B 1 144 ? -22.922 -20.359 -13.414 1 97.38 144 SER B O 1
ATOM 6091 N N . GLU B 1 145 ? -24.797 -21.312 -12.758 1 96.62 145 GLU B N 1
ATOM 6092 C CA . GLU B 1 145 ? -25.031 -22.031 -14 1 96.62 145 GLU B CA 1
ATOM 6093 C C . GLU B 1 145 ? -25.141 -21.078 -15.188 1 96.62 145 GLU B C 1
ATOM 6095 O O . GLU B 1 145 ? -24.766 -21.422 -16.312 1 96.62 145 GLU B O 1
ATOM 6100 N N . THR B 1 146 ? -25.641 -19.906 -14.867 1 93.94 146 THR B N 1
ATOM 6101 C CA . THR B 1 146 ? -25.953 -19.016 -15.977 1 93.94 146 THR B CA 1
ATOM 6102 C C . THR B 1 146 ? -25.234 -17.688 -15.812 1 93.94 146 THR B C 1
ATOM 6104 O O . THR B 1 146 ? -25.438 -16.75 -16.594 1 93.94 146 THR B O 1
ATOM 6107 N N . ALA B 1 147 ? -24.406 -17.594 -14.828 1 94.56 147 ALA B N 1
ATOM 6108 C CA . ALA B 1 147 ? -23.703 -16.344 -14.586 1 94.56 147 ALA B CA 1
ATOM 6109 C C . ALA B 1 147 ? -22.719 -16.047 -15.727 1 94.56 147 ALA B C 1
ATOM 6111 O O . ALA B 1 147 ? -22.062 -16.938 -16.234 1 94.56 147 ALA B O 1
ATOM 6112 N N . THR B 1 148 ? -22.703 -14.773 -16.156 1 95.56 148 THR B N 1
ATOM 6113 C CA . THR B 1 148 ? -21.656 -14.32 -17.062 1 95.56 148 THR B CA 1
ATOM 6114 C C . THR B 1 148 ? -20.359 -14.094 -16.312 1 95.56 148 THR B C 1
ATOM 6116 O O . THR B 1 148 ? -20.312 -13.359 -15.328 1 95.56 148 THR B O 1
ATOM 6119 N N . ILE B 1 149 ? -19.312 -14.75 -16.766 1 96.06 149 ILE B N 1
ATOM 6120 C CA . ILE B 1 149 ? -18.031 -14.703 -16.031 1 96.06 149 ILE B CA 1
ATOM 6121 C C . ILE B 1 149 ? -16.906 -14.336 -17 1 96.06 149 ILE B C 1
ATOM 6123 O O . ILE B 1 149 ? -17.062 -14.438 -18.219 1 96.06 149 ILE B O 1
ATOM 6127 N N . PRO B 1 150 ? -15.773 -13.852 -16.453 1 93.56 150 PRO B N 1
ATOM 6128 C CA . PRO B 1 150 ? -14.586 -13.672 -17.297 1 93.56 150 PRO B CA 1
ATOM 6129 C C . PRO B 1 150 ? -14.141 -14.969 -17.969 1 93.56 150 PRO B C 1
ATOM 6131 O O . PRO B 1 150 ? -14.258 -16.047 -17.375 1 93.56 150 PRO B O 1
ATOM 6134 N N . ASP B 1 151 ? -13.578 -14.742 -19.125 1 93.31 151 ASP B N 1
ATOM 6135 C CA . ASP B 1 151 ? -13.133 -15.898 -19.906 1 93.31 151 ASP B CA 1
ATOM 6136 C C . ASP B 1 151 ? -11.734 -16.344 -19.484 1 93.31 151 ASP B C 1
ATOM 6138 O O . ASP B 1 151 ? -10.758 -16.094 -20.188 1 93.31 151 ASP B O 1
ATOM 6142 N N . ASN B 1 152 ? -11.633 -17.031 -18.359 1 95.12 152 ASN B N 1
ATOM 6143 C CA . ASN B 1 152 ? -10.383 -17.5 -17.781 1 95.12 152 ASN B CA 1
ATOM 6144 C C . ASN B 1 152 ? -10.609 -18.656 -16.812 1 95.12 152 ASN B C 1
ATOM 6146 O O . ASN B 1 152 ? -11.469 -19.5 -17.062 1 95.12 152 ASN B O 1
ATOM 6150 N N . ASN B 1 153 ? -9.82 -18.75 -15.742 1 95.69 153 ASN B N 1
ATOM 6151 C CA . ASN B 1 153 ? -9.898 -19.875 -14.812 1 95.69 153 ASN B CA 1
ATOM 6152 C C . ASN B 1 153 ? -11.25 -19.906 -14.094 1 95.69 153 ASN B C 1
ATOM 6154 O O . ASN B 1 153 ? -11.617 -20.938 -13.516 1 95.69 153 ASN B O 1
ATOM 6158 N N . TRP B 1 154 ? -12.07 -18.859 -14.203 1 97.19 154 TRP B N 1
ATOM 6159 C CA . TRP B 1 154 ? -13.352 -18.781 -13.516 1 97.19 154 TRP B CA 1
ATOM 6160 C C . TRP B 1 154 ? -14.281 -19.906 -13.984 1 97.19 154 TRP B C 1
ATOM 6162 O O . TRP B 1 154 ? -15.234 -20.266 -13.281 1 97.19 154 TRP B O 1
ATOM 6172 N N . HIS B 1 155 ? -14.016 -20.453 -15.148 1 97.62 155 HIS B N 1
ATOM 6173 C CA . HIS B 1 155 ? -14.867 -21.484 -15.719 1 97.62 155 HIS B CA 1
ATOM 6174 C C . HIS B 1 155 ? -14.906 -22.719 -14.82 1 97.62 155 HIS B C 1
ATOM 6176 O O . HIS B 1 155 ? -15.898 -23.453 -14.82 1 97.62 155 HIS B O 1
ATOM 6182 N N . PHE B 1 156 ? -13.953 -22.906 -13.992 1 98.25 156 PHE B N 1
ATOM 6183 C CA . PHE B 1 156 ? -13.914 -24.094 -13.141 1 98.25 156 PHE B CA 1
ATOM 6184 C C . PHE B 1 156 ? -14.859 -23.938 -11.953 1 98.25 156 PHE B C 1
ATOM 6186 O O . PHE B 1 156 ? -15.25 -24.922 -11.328 1 98.25 156 PHE B O 1
ATOM 6193 N N . PHE B 1 157 ? -15.258 -22.672 -11.609 1 98.56 157 PHE B N 1
ATOM 6194 C CA . PHE B 1 157 ? -16.031 -22.469 -10.391 1 98.56 157 PHE B CA 1
ATOM 6195 C C . PHE B 1 157 ? -17.438 -23.016 -10.547 1 98.56 157 PHE B C 1
ATOM 6197 O O . PHE B 1 157 ? -17.891 -23.828 -9.727 1 98.56 157 PHE B O 1
ATOM 6204 N N . PRO B 1 158 ? -18.125 -22.688 -11.625 1 98.38 158 PRO B N 1
ATOM 6205 C CA . PRO B 1 158 ? -19.422 -23.344 -11.812 1 98.38 158 PRO B CA 1
ATOM 6206 C C . PRO B 1 158 ? -19.297 -24.859 -11.977 1 98.38 158 PRO B C 1
ATOM 6208 O O . PRO B 1 158 ? -20.188 -25.609 -11.57 1 98.38 158 PRO B O 1
ATOM 6211 N N . ILE B 1 159 ? -18.234 -25.328 -12.594 1 98.69 159 ILE B N 1
ATOM 6212 C CA . ILE B 1 159 ? -18.031 -26.766 -12.766 1 98.69 159 ILE B CA 1
ATOM 6213 C C . ILE B 1 159 ? -17.984 -27.438 -11.398 1 98.69 159 ILE B C 1
ATOM 6215 O O . ILE B 1 159 ? -18.641 -28.453 -11.18 1 98.69 159 ILE B O 1
ATOM 6219 N N . LEU B 1 160 ? -17.25 -26.859 -10.453 1 98.69 160 LEU B N 1
ATOM 6220 C CA . LEU B 1 160 ? -17.094 -27.469 -9.133 1 98.69 160 LEU B CA 1
ATOM 6221 C C . LEU B 1 160 ? -18.422 -27.5 -8.383 1 98.69 160 LEU B C 1
ATOM 6223 O O . LEU B 1 160 ? -18.688 -28.422 -7.617 1 98.69 160 LEU B O 1
ATOM 6227 N N . VAL B 1 161 ? -19.219 -26.469 -8.617 1 98.75 161 VAL B N 1
ATOM 6228 C CA . VAL B 1 161 ? -20.547 -26.469 -8.023 1 98.75 161 VAL B CA 1
ATOM 6229 C C . VAL B 1 161 ? -21.344 -27.656 -8.523 1 98.75 161 VAL B C 1
ATOM 6231 O O . VAL B 1 161 ? -21.969 -28.375 -7.73 1 98.75 161 VAL B O 1
ATOM 6234 N N . GLN B 1 162 ? -21.297 -27.938 -9.844 1 98.75 162 GLN B N 1
ATOM 6235 C CA . GLN B 1 162 ? -22.031 -29.062 -10.414 1 98.75 162 GLN B CA 1
ATOM 6236 C C . GLN B 1 162 ? -21.484 -30.391 -9.883 1 98.75 162 GLN B C 1
ATOM 6238 O O . GLN B 1 162 ? -22.25 -31.328 -9.672 1 98.75 162 GLN B O 1
ATOM 6243 N N . VAL B 1 163 ? -20.172 -30.484 -9.688 1 98.81 163 VAL B N 1
ATOM 6244 C CA . VAL B 1 163 ? -19.578 -31.672 -9.094 1 98.81 163 VAL B CA 1
ATOM 6245 C C . VAL B 1 163 ? -20.156 -31.891 -7.695 1 98.81 163 VAL B C 1
ATOM 6247 O O . VAL B 1 163 ? -20.484 -33 -7.32 1 98.81 163 VAL B O 1
ATOM 6250 N N . GLY B 1 164 ? -20.219 -30.797 -6.91 1 98.81 164 GLY B N 1
ATOM 6251 C CA . GLY B 1 164 ? -20.828 -30.859 -5.59 1 98.81 164 GLY B CA 1
ATOM 6252 C C . GLY B 1 164 ? -22.266 -31.359 -5.629 1 98.81 164 GLY B C 1
ATOM 6253 O O . GLY B 1 164 ? -22.656 -32.219 -4.832 1 98.81 164 GLY B O 1
ATOM 6254 N N . PHE B 1 165 ? -23.062 -30.844 -6.574 1 98.69 165 PHE B N 1
ATOM 6255 C CA . PHE B 1 165 ? -24.453 -31.281 -6.734 1 98.69 165 PHE B CA 1
ATOM 6256 C C . PHE B 1 165 ? -24.516 -32.781 -7.004 1 98.69 165 PHE B C 1
ATOM 6258 O O . PHE B 1 165 ? -25.312 -33.469 -6.395 1 98.69 165 PHE B O 1
ATOM 6265 N N . HIS B 1 166 ? -23.688 -33.219 -7.898 1 98.56 166 HIS B N 1
ATOM 6266 C CA . HIS B 1 166 ? -23.656 -34.625 -8.258 1 98.56 166 HIS B CA 1
ATOM 6267 C C . HIS B 1 166 ? -23.438 -35.531 -7.031 1 98.56 166 HIS B C 1
ATOM 6269 O O . HIS B 1 166 ? -24.188 -36.469 -6.805 1 98.56 166 HIS B O 1
ATOM 6275 N N . HIS B 1 167 ? -22.5 -35.219 -6.25 1 98.31 167 HIS B N 1
ATOM 6276 C CA . HIS B 1 167 ? -22.141 -36.062 -5.117 1 98.31 167 HIS B CA 1
ATOM 6277 C C . HIS B 1 167 ? -23.125 -35.938 -3.973 1 98.31 167 HIS B C 1
ATOM 6279 O O . HIS B 1 167 ? -23.328 -36.844 -3.188 1 98.31 167 HIS B O 1
ATOM 6285 N N . ALA B 1 168 ? -23.781 -34.781 -3.883 1 98.06 168 ALA B N 1
ATOM 6286 C CA . ALA B 1 168 ? -24.75 -34.531 -2.812 1 98.06 168 ALA B CA 1
ATOM 6287 C C . ALA B 1 168 ? -26.141 -35.031 -3.211 1 98.06 168 ALA B C 1
ATOM 6289 O O . ALA B 1 168 ? -27.094 -34.875 -2.449 1 98.06 168 ALA B O 1
ATOM 6290 N N . GLY B 1 169 ? -26.266 -35.531 -4.426 1 96.94 169 GLY B N 1
ATOM 6291 C CA . GLY B 1 169 ? -27.562 -36.031 -4.898 1 96.94 169 GLY B CA 1
ATOM 6292 C C . GLY B 1 169 ? -28.5 -34.906 -5.297 1 96.94 169 GLY B C 1
ATOM 6293 O O . GLY B 1 169 ? -29.719 -35.094 -5.285 1 96.94 169 GLY B O 1
ATOM 6294 N N . MET B 1 170 ? -27.969 -33.781 -5.578 1 97.44 170 MET B N 1
ATOM 6295 C CA . MET B 1 170 ? -28.766 -32.656 -6.051 1 97.44 170 MET B CA 1
ATOM 6296 C C . MET B 1 170 ? -28.828 -32.656 -7.574 1 97.44 170 MET B C 1
ATOM 6298 O O . MET B 1 170 ? -28.016 -33.281 -8.242 1 97.44 170 MET B O 1
ATOM 6302 N N . PRO B 1 171 ? -29.828 -31.906 -8.156 1 97.31 171 PRO B N 1
ATOM 6303 C CA . PRO B 1 171 ? -29.906 -31.828 -9.617 1 97.31 171 PRO B CA 1
ATOM 6304 C C . PRO B 1 171 ? -28.672 -31.219 -10.25 1 97.31 171 PRO B C 1
ATOM 6306 O O . PRO B 1 171 ? -28.188 -30.172 -9.789 1 97.31 171 PRO B O 1
ATOM 6309 N N . VAL B 1 172 ? -28.188 -31.922 -11.312 1 97.69 172 VAL B N 1
ATOM 6310 C CA . VAL B 1 172 ? -26.984 -31.484 -12 1 97.69 172 VAL B CA 1
ATOM 6311 C C . VAL B 1 172 ? -27.328 -30.938 -13.375 1 97.69 172 VAL B C 1
ATOM 6313 O O . VAL B 1 172 ? -28.203 -31.469 -14.055 1 97.69 172 VAL B O 1
ATOM 6316 N N . ASN B 1 173 ? -26.75 -29.844 -13.758 1 98 173 ASN B N 1
ATOM 6317 C CA . ASN B 1 173 ? -26.828 -29.297 -15.109 1 98 173 ASN B CA 1
ATOM 6318 C C . ASN B 1 173 ? -25.609 -29.672 -15.938 1 98 173 ASN B C 1
ATOM 6320 O O . ASN B 1 173 ? -24.641 -28.922 -15.984 1 98 173 ASN B O 1
ATOM 6324 N N . HIS B 1 174 ? -25.672 -30.656 -16.688 1 96.75 174 HIS B N 1
ATOM 6325 C CA . HIS B 1 174 ? -24.531 -31.188 -17.438 1 96.75 174 HIS B CA 1
ATOM 6326 C C . HIS B 1 174 ? -24.109 -30.234 -18.547 1 96.75 174 HIS B C 1
ATOM 6328 O O . HIS B 1 174 ? -22.938 -30.172 -18.891 1 96.75 174 HIS B O 1
ATOM 6334 N N . GLU B 1 175 ? -25.047 -29.5 -19.062 1 97.38 175 GLU B N 1
ATOM 6335 C CA . GLU B 1 175 ? -24.719 -28.531 -20.109 1 97.38 175 GLU B CA 1
ATOM 6336 C C . GLU B 1 175 ? -23.797 -27.438 -19.594 1 97.38 175 GLU B C 1
ATOM 6338 O O . GLU B 1 175 ? -22.938 -26.953 -20.328 1 97.38 175 GLU B O 1
ATOM 6343 N N . THR B 1 176 ? -24.031 -27.062 -18.359 1 97.62 176 THR B N 1
ATOM 6344 C CA . THR B 1 176 ? -23.156 -26.094 -17.734 1 97.62 176 THR B CA 1
ATOM 6345 C C . THR B 1 176 ? -21.719 -26.594 -17.703 1 97.62 176 THR B C 1
ATOM 6347 O O . THR B 1 176 ? -20.781 -25.875 -18.031 1 97.62 176 THR B O 1
ATOM 6350 N N . ILE B 1 177 ? -21.5 -27.812 -17.328 1 98.12 177 ILE B N 1
ATOM 6351 C CA . ILE B 1 177 ? -20.172 -28.422 -17.281 1 98.12 177 ILE B CA 1
ATOM 6352 C C . ILE B 1 177 ? -19.547 -28.391 -18.672 1 98.12 177 ILE B C 1
ATOM 6354 O O . ILE B 1 177 ? -18.406 -27.953 -18.844 1 98.12 177 ILE B O 1
ATOM 6358 N N . GLU B 1 178 ? -20.344 -28.797 -19.688 1 98 178 GLU B N 1
ATOM 6359 C CA . GLU B 1 178 ? -19.828 -28.891 -21.047 1 98 178 GLU B CA 1
ATOM 6360 C C . GLU B 1 178 ? -19.438 -27.516 -21.594 1 98 178 GLU B C 1
ATOM 6362 O O . GLU B 1 178 ? -18.391 -27.375 -22.234 1 98 178 GLU B O 1
ATOM 6367 N N . ARG B 1 179 ? -20.266 -26.594 -21.359 1 97.69 179 ARG B N 1
ATOM 6368 C CA . ARG B 1 179 ? -20.016 -25.25 -21.859 1 97.69 179 ARG B CA 1
ATOM 6369 C C . ARG B 1 179 ? -18.719 -24.672 -21.297 1 97.69 179 ARG B C 1
ATOM 6371 O O . ARG B 1 179 ? -17.922 -24.078 -22.016 1 97.69 179 ARG B O 1
ATOM 6378 N N . HIS B 1 180 ? -18.531 -24.828 -20.062 1 97.81 180 HIS B N 1
ATOM 6379 C CA . HIS B 1 180 ? -17.344 -24.266 -19.422 1 97.81 180 HIS B CA 1
ATOM 6380 C C . HIS B 1 180 ? -16.078 -25 -19.844 1 97.81 180 HIS B C 1
ATOM 6382 O O . HIS B 1 180 ? -15.047 -24.375 -20.062 1 97.81 180 HIS B O 1
ATOM 6388 N N . PHE B 1 181 ? -16.094 -26.312 -19.938 1 98.06 181 PHE B N 1
ATOM 6389 C CA . PHE B 1 181 ? -14.93 -27.062 -20.406 1 98.06 181 PHE B CA 1
ATOM 6390 C C . PHE B 1 181 ? -14.609 -26.688 -21.859 1 98.06 181 PHE B C 1
ATOM 6392 O O . PHE B 1 181 ? -13.445 -26.562 -22.219 1 98.06 181 PHE B O 1
ATOM 6399 N N . ALA B 1 182 ? -15.664 -26.531 -22.656 1 97.25 182 ALA B N 1
ATOM 6400 C CA . ALA B 1 182 ? -15.461 -26.156 -24.047 1 97.25 182 ALA B CA 1
ATOM 6401 C C . ALA B 1 182 ? -14.75 -24.812 -24.156 1 97.25 182 ALA B C 1
ATOM 6403 O O . ALA B 1 182 ? -13.883 -24.625 -25 1 97.25 182 ALA B O 1
ATOM 6404 N N . ALA B 1 183 ? -15.109 -23.906 -23.297 1 95.69 183 ALA B N 1
ATOM 6405 C CA . ALA B 1 183 ? -14.492 -22.578 -23.297 1 95.69 183 ALA B CA 1
ATOM 6406 C C . ALA B 1 183 ? -13.008 -22.656 -22.969 1 95.69 183 ALA B C 1
ATOM 6408 O O . ALA B 1 183 ? -12.188 -21.938 -23.547 1 95.69 183 ALA B O 1
ATOM 6409 N N . MET B 1 184 ? -12.578 -23.5 -22.109 1 95.69 184 MET B N 1
ATOM 6410 C CA . MET B 1 184 ? -11.211 -23.547 -21.609 1 95.69 184 MET B CA 1
ATOM 6411 C C . MET B 1 184 ? -10.281 -24.25 -22.594 1 95.69 184 MET B C 1
ATOM 6413 O O . MET B 1 184 ? -9.062 -24.125 -22.5 1 95.69 184 MET B O 1
ATOM 6417 N N . GLU B 1 185 ? -10.836 -24.969 -23.547 1 95.5 185 GLU B N 1
ATOM 6418 C CA . GLU B 1 185 ? -10 -25.594 -24.562 1 95.5 185 GLU B CA 1
ATOM 6419 C C . GLU B 1 185 ? -9.266 -24.562 -25.406 1 95.5 185 GLU B C 1
ATOM 6421 O O . GLU B 1 185 ? -8.172 -24.828 -25.906 1 95.5 185 GLU B O 1
ATOM 6426 N N . HIS B 1 186 ? -9.844 -23.359 -25.406 1 92.88 186 HIS B N 1
ATOM 6427 C CA . HIS B 1 186 ? -9.266 -22.297 -26.203 1 92.88 186 HIS B CA 1
ATOM 6428 C C . HIS B 1 186 ? -7.98 -21.766 -25.578 1 92.88 186 HIS B C 1
ATOM 6430 O O . HIS B 1 186 ? -7.191 -21.094 -26.234 1 92.88 186 HIS B O 1
ATOM 6436 N N . TYR B 1 187 ? -7.746 -22.062 -24.344 1 92.81 187 TYR B N 1
ATOM 6437 C CA . TYR B 1 187 ? -6.578 -21.531 -23.656 1 92.81 187 TYR B CA 1
ATOM 6438 C C . TYR B 1 187 ? -5.496 -22.594 -23.516 1 92.81 187 TYR B C 1
ATOM 6440 O O . TY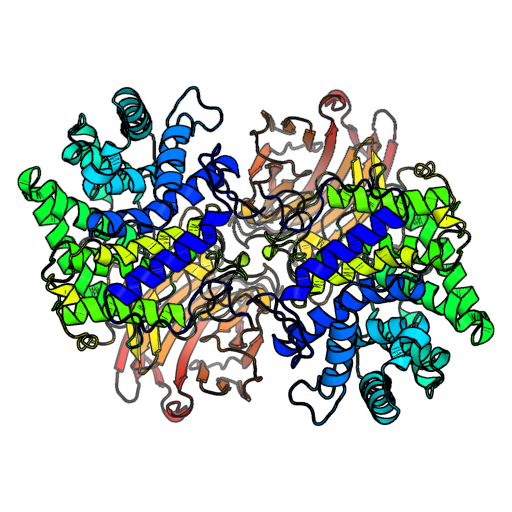R B 1 187 ? -4.449 -22.328 -22.906 1 92.81 187 TYR B O 1
ATOM 6448 N N . TRP B 1 188 ? -5.828 -23.781 -24 1 96.5 188 TRP B N 1
ATOM 6449 C CA . TRP B 1 188 ? -4.828 -24.844 -24.016 1 96.5 188 TRP B CA 1
ATOM 6450 C C . TRP B 1 188 ? -3.689 -24.5 -24.969 1 96.5 188 TRP B C 1
ATOM 6452 O O . TRP B 1 188 ? -3.922 -24.25 -26.156 1 96.5 188 TRP B O 1
ATOM 6462 N N . LEU B 1 189 ? -2.438 -24.531 -24.469 1 97.25 189 LEU B N 1
ATOM 6463 C CA . LEU B 1 189 ? -1.286 -24.141 -25.266 1 97.25 189 LEU B CA 1
ATOM 6464 C C . LEU B 1 189 ? -0.479 -25.359 -25.703 1 97.25 189 LEU B C 1
ATOM 6466 O O . LEU B 1 189 ? 0.385 -25.266 -26.578 1 97.25 189 LEU B O 1
ATOM 6470 N N . GLY B 1 190 ? -0.73 -26.5 -25.047 1 97.44 190 GLY B N 1
ATOM 6471 C CA . GLY B 1 190 ? 0.052 -27.703 -25.281 1 97.44 190 GLY B CA 1
ATOM 6472 C C . GLY B 1 190 ? 1.133 -27.938 -24.25 1 97.44 190 GLY B C 1
ATOM 6473 O O . GLY B 1 190 ? 1.435 -27.047 -23.453 1 97.44 190 GLY B O 1
ATOM 6474 N N . ASP B 1 191 ? 1.507 -29.172 -24.094 1 97.75 191 ASP B N 1
ATOM 6475 C CA . ASP B 1 191 ? 2.607 -29.578 -23.219 1 97.75 191 ASP B CA 1
ATOM 6476 C C . ASP B 1 191 ? 2.287 -29.266 -21.766 1 97.75 191 ASP B C 1
ATOM 6478 O O . ASP B 1 191 ? 3.152 -28.812 -21.016 1 97.75 191 ASP B O 1
ATOM 6482 N N . GLY B 1 192 ? 1.059 -29.344 -21.438 1 98 192 GLY B N 1
ATOM 6483 C CA . GLY B 1 192 ? 0.645 -29.234 -20.047 1 98 192 GLY B CA 1
ATOM 6484 C C . GLY B 1 192 ? 0.269 -27.812 -19.672 1 98 192 GLY B C 1
ATOM 6485 O O . GLY B 1 192 ? -0.182 -27.562 -18.547 1 98 192 GLY B O 1
ATOM 6486 N N . TRP B 1 193 ? 0.399 -26.859 -20.578 1 98.38 193 TRP B N 1
ATOM 6487 C CA . TRP B 1 193 ? 0.26 -25.469 -20.156 1 98.38 193 TRP B CA 1
ATOM 6488 C C . TRP B 1 193 ? -0.988 -24.844 -20.766 1 98.38 193 TRP B C 1
ATOM 6490 O O . TRP B 1 193 ? -1.34 -25.141 -21.922 1 98.38 193 TRP B O 1
ATOM 6500 N N . TYR B 1 194 ? -1.65 -24.062 -19.938 1 97.69 194 TYR B N 1
ATOM 6501 C CA . TYR B 1 194 ? -2.732 -23.156 -20.312 1 97.69 194 TYR B CA 1
ATOM 6502 C C . TYR B 1 194 ? -2.291 -21.703 -20.203 1 97.69 194 TYR B C 1
ATOM 6504 O O . TYR B 1 194 ? -1.242 -21.406 -19.625 1 97.69 194 TYR B O 1
ATOM 6512 N N . SER B 1 195 ? -2.979 -20.844 -20.875 1 96.12 195 SER B N 1
ATOM 6513 C CA . SER B 1 195 ? -2.971 -19.438 -20.5 1 96.12 195 SER B CA 1
ATOM 6514 C C . SER B 1 195 ? -4.215 -19.078 -19.688 1 96.12 195 SER B C 1
ATOM 6516 O O . SER B 1 195 ? -5.258 -19.703 -19.828 1 96.12 195 SER B O 1
ATOM 6518 N N . ASP B 1 196 ? -4.137 -18.172 -18.797 1 95.19 196 ASP B N 1
ATOM 6519 C CA . ASP B 1 196 ? -5.285 -17.75 -17.984 1 95.19 196 ASP B CA 1
ATOM 6520 C C . ASP B 1 196 ? -6.211 -16.828 -18.781 1 95.19 196 ASP B C 1
ATOM 6522 O O . ASP B 1 196 ? -6.492 -15.711 -18.359 1 95.19 196 ASP B O 1
ATOM 6526 N N . GLY B 1 197 ? -6.715 -17.297 -19.859 1 92 197 GLY B N 1
ATOM 6527 C CA . GLY B 1 197 ? -7.477 -16.531 -20.844 1 92 197 GLY B CA 1
ATOM 6528 C C . GLY B 1 197 ? -6.68 -16.188 -22.078 1 92 197 GLY B C 1
ATOM 6529 O O . GLY B 1 197 ? -5.473 -16.422 -22.141 1 92 197 GLY B O 1
ATOM 6530 N N . PRO B 1 198 ? -7.344 -15.641 -23.078 1 87.56 198 PRO B N 1
ATOM 6531 C CA . PRO B 1 198 ? -6.656 -15.336 -24.328 1 87.56 198 PRO B CA 1
ATOM 6532 C C . PRO B 1 198 ? -5.547 -14.305 -24.156 1 87.56 198 PRO B C 1
ATOM 6534 O O . PRO B 1 198 ? -5.809 -13.172 -23.734 1 87.56 198 PRO B O 1
ATOM 6537 N N . GLU B 1 199 ? -4.34 -14.664 -24.562 1 87 199 GLU B N 1
ATOM 6538 C CA . GLU B 1 199 ? -3.174 -13.789 -24.578 1 87 199 GLU B CA 1
ATOM 6539 C C . GLU B 1 199 ? -2.83 -13.281 -23.188 1 87 199 GLU B C 1
ATOM 6541 O O . GLU B 1 199 ? -2.432 -12.125 -23.016 1 87 199 GLU B O 1
ATOM 6546 N N . ARG B 1 200 ? -3.143 -14.188 -22.219 1 93 200 ARG B N 1
ATOM 6547 C CA . ARG B 1 200 ? -2.871 -13.836 -20.828 1 93 200 ARG B CA 1
ATOM 6548 C C . ARG B 1 200 ? -1.651 -14.578 -20.297 1 93 200 ARG B C 1
ATOM 6550 O O . ARG B 1 200 ? -1.112 -15.461 -20.969 1 93 200 ARG B O 1
ATOM 6557 N N . PRO B 1 201 ? -1.218 -14.203 -19.109 1 94.5 201 PRO B N 1
ATOM 6558 C CA . PRO B 1 201 ? 0.015 -14.789 -18.578 1 94.5 201 PRO B CA 1
ATOM 6559 C C . PRO B 1 201 ? -0.159 -16.25 -18.172 1 94.5 201 PRO B C 1
ATOM 6561 O O . PRO B 1 201 ? -1.287 -16.703 -17.984 1 94.5 201 PRO B O 1
ATOM 6564 N N . ARG B 1 202 ? 0.946 -16.922 -18.141 1 97.25 202 ARG B N 1
ATOM 6565 C CA . ARG B 1 202 ? 1.038 -18.266 -17.578 1 97.25 202 ARG B CA 1
ATOM 6566 C C . ARG B 1 202 ? 1.573 -18.234 -16.156 1 97.25 202 ARG B C 1
ATOM 6568 O O . ARG B 1 202 ? 2.74 -18.547 -15.914 1 97.25 202 ARG B O 1
ATOM 6575 N N . ASP B 1 203 ? 0.695 -17.812 -15.25 1 97.19 203 ASP B N 1
ATOM 6576 C CA . ASP B 1 203 ? 1.07 -17.641 -13.852 1 97.19 203 ASP B CA 1
ATOM 6577 C C . ASP B 1 203 ? 0.48 -18.75 -12.977 1 97.19 203 ASP B C 1
ATOM 6579 O O . ASP B 1 203 ? 0.138 -19.812 -13.477 1 97.19 203 ASP B O 1
ATOM 6583 N N . TYR B 1 204 ? 0.353 -18.594 -11.688 1 98.25 204 TYR B N 1
ATOM 6584 C CA . TYR B 1 204 ? -0.01 -19.641 -10.742 1 98.25 204 TYR B CA 1
ATOM 6585 C C . TYR B 1 204 ? -1.477 -20.016 -10.891 1 98.25 204 TYR B C 1
ATOM 6587 O O . TYR B 1 204 ? -1.916 -21.031 -10.344 1 98.25 204 TYR B O 1
ATOM 6595 N N . TYR B 1 205 ? -2.283 -19.281 -11.648 1 97.5 205 TYR B N 1
ATOM 6596 C CA . TYR B 1 205 ? -3.652 -19.719 -11.914 1 97.5 205 TYR B CA 1
ATOM 6597 C C . TYR B 1 205 ? -3.676 -20.969 -12.773 1 97.5 205 TYR B C 1
ATOM 6599 O O . TYR B 1 205 ? -4.664 -21.719 -12.781 1 97.5 205 TYR B O 1
ATOM 6607 N N . ILE B 1 206 ? -2.57 -21.219 -13.422 1 98.31 206 ILE B N 1
ATOM 6608 C CA . ILE B 1 206 ? -2.471 -22.484 -14.148 1 98.31 206 ILE B CA 1
ATOM 6609 C C . ILE B 1 206 ? -2.355 -23.641 -13.172 1 98.31 206 ILE B C 1
ATOM 6611 O O . ILE B 1 206 ? -3.086 -24.625 -13.281 1 98.31 206 ILE B O 1
ATOM 6615 N N . SER B 1 207 ? -1.469 -23.5 -12.211 1 98.5 207 SER B N 1
ATOM 6616 C CA . SER B 1 207 ? -1.257 -24.578 -11.242 1 98.5 207 SER B CA 1
ATOM 6617 C C . SER B 1 207 ? -2.383 -24.625 -10.219 1 98.5 207 SER B C 1
ATOM 6619 O O . SER B 1 207 ? -3.059 -25.656 -10.078 1 98.5 207 SER B O 1
ATOM 6621 N N . MET B 1 208 ? -2.729 -23.5 -9.57 1 97.69 208 MET B N 1
ATOM 6622 C CA . MET B 1 208 ? -3.656 -23.516 -8.445 1 97.69 208 MET B CA 1
ATOM 6623 C C . MET B 1 208 ? -5.098 -23.375 -8.922 1 97.69 208 MET B C 1
ATOM 6625 O O . MET B 1 208 ? -6.035 -23.516 -8.133 1 97.69 208 MET B O 1
ATOM 6629 N N . GLY B 1 209 ? -5.285 -23.109 -10.227 1 97.25 209 GLY B N 1
ATOM 6630 C CA . GLY B 1 209 ? -6.605 -23.078 -10.844 1 97.25 209 GLY B CA 1
ATOM 6631 C C . GLY B 1 209 ? -6.844 -24.219 -11.812 1 97.25 209 GLY B C 1
ATOM 6632 O O . GLY B 1 209 ? -7.348 -25.266 -11.43 1 97.25 209 GLY B O 1
ATOM 6633 N N . PHE B 1 210 ? -6.352 -24.141 -13.008 1 98 210 PHE B N 1
ATOM 6634 C CA . PHE B 1 210 ? -6.633 -25.094 -14.07 1 98 210 PHE B CA 1
ATOM 6635 C C . PHE B 1 210 ? -6.301 -26.516 -13.633 1 98 210 PHE B C 1
ATOM 6637 O O . PHE B 1 210 ? -7.172 -27.391 -13.617 1 98 210 PHE B O 1
ATOM 6644 N N . HIS B 1 211 ? -5.148 -26.734 -13.234 1 98.75 211 HIS B N 1
ATOM 6645 C CA . HIS B 1 211 ? -4.73 -28.094 -12.93 1 98.75 211 HIS B CA 1
ATOM 6646 C C . HIS B 1 211 ? -5.273 -28.562 -11.578 1 98.75 211 HIS B C 1
ATOM 6648 O O . HIS B 1 211 ? -5.668 -29.719 -11.422 1 98.75 211 HIS B O 1
ATOM 6654 N N . PHE B 1 212 ? -5.258 -27.703 -10.578 1 98.81 212 PHE B N 1
ATOM 6655 C CA . PHE B 1 212 ? -5.809 -28.062 -9.273 1 98.81 212 PHE B CA 1
ATOM 6656 C C . PHE B 1 212 ? -7.254 -28.516 -9.406 1 98.81 212 PHE B C 1
ATOM 6658 O O . PHE B 1 212 ? -7.598 -29.625 -8.992 1 98.81 212 PHE B O 1
ATOM 6665 N N . TYR B 1 213 ? -8.125 -27.703 -10 1 98.75 213 TYR B N 1
ATOM 6666 C CA . TYR B 1 213 ? -9.539 -28.016 -10.148 1 98.75 213 TYR B CA 1
ATOM 6667 C C . TYR B 1 213 ? -9.742 -29.156 -11.141 1 98.75 213 TYR B C 1
ATOM 6669 O O . TYR B 1 213 ? -10.617 -30 -10.961 1 98.75 213 TYR B O 1
ATOM 6677 N N . GLY B 1 214 ? -8.906 -29.156 -12.172 1 98.69 214 GLY B N 1
ATOM 6678 C CA . GLY B 1 214 ? -8.977 -30.25 -13.133 1 98.69 214 GLY B CA 1
ATOM 6679 C C . GLY B 1 214 ? -8.727 -31.609 -12.516 1 98.69 214 GLY B C 1
ATOM 6680 O O . GLY B 1 214 ? -9.422 -32.562 -12.82 1 98.69 214 GLY B O 1
ATOM 6681 N N . LEU B 1 215 ? -7.766 -31.656 -11.68 1 98.88 215 LEU B N 1
ATOM 6682 C CA . LEU B 1 215 ? -7.461 -32.906 -11 1 98.88 215 LEU B CA 1
ATOM 6683 C C . LEU B 1 215 ? -8.594 -33.312 -10.062 1 98.88 215 LEU B C 1
ATOM 6685 O O . LEU B 1 215 ? -8.969 -34.469 -10 1 98.88 215 LEU B O 1
ATOM 6689 N N . ILE B 1 216 ? -9.117 -32.344 -9.32 1 98.75 216 ILE B N 1
ATOM 6690 C CA . ILE B 1 216 ? -10.234 -32.625 -8.43 1 98.75 216 ILE B CA 1
ATOM 6691 C C . ILE B 1 216 ? -11.406 -33.188 -9.242 1 98.75 216 ILE B C 1
ATOM 6693 O O . ILE B 1 216 ? -11.992 -34.219 -8.867 1 98.75 216 ILE B O 1
ATOM 6697 N N . TYR B 1 217 ? -11.695 -32.562 -10.367 1 98.81 217 TYR B N 1
ATOM 6698 C CA . TYR B 1 217 ? -12.742 -33.062 -11.258 1 98.81 217 TYR B CA 1
ATOM 6699 C C . TYR B 1 217 ? -12.43 -34.469 -11.719 1 98.81 217 TYR B C 1
ATOM 6701 O O . TYR B 1 217 ? -13.312 -35.344 -11.719 1 98.81 217 TYR B O 1
ATOM 6709 N N . SER B 1 218 ? -11.211 -34.688 -12.125 1 98.69 218 SER B N 1
ATOM 6710 C CA . SER B 1 218 ? -10.812 -35.969 -12.68 1 98.69 218 SER B CA 1
ATOM 6711 C C . SER B 1 218 ? -11.008 -37.094 -11.664 1 98.69 218 SER B C 1
ATOM 6713 O O . SER B 1 218 ? -11.312 -38.25 -12.039 1 98.69 218 SER B O 1
ATOM 6715 N N . GLN B 1 219 ? -10.82 -36.781 -10.422 1 98.12 219 GLN B N 1
ATOM 6716 C CA . GLN B 1 219 ? -10.992 -37.781 -9.367 1 98.12 219 GLN B CA 1
ATOM 6717 C C . GLN B 1 219 ? -12.461 -38 -9.047 1 98.12 219 GLN B C 1
ATOM 6719 O O . GLN B 1 219 ? -12.906 -39.156 -8.914 1 98.12 219 GLN B O 1
ATOM 6724 N N . LEU B 1 220 ? -13.234 -37 -8.969 1 98.5 220 LEU B N 1
ATOM 6725 C CA . LEU B 1 220 ? -14.594 -37.062 -8.43 1 98.5 220 LEU B CA 1
ATOM 6726 C C . LEU B 1 220 ? -15.594 -37.406 -9.516 1 98.5 220 LEU B C 1
ATOM 6728 O O . LEU B 1 220 ? -16.703 -37.875 -9.211 1 98.5 220 LEU B O 1
ATOM 6732 N N . MET B 1 221 ? -15.172 -37.281 -10.766 1 98.44 221 MET B N 1
ATOM 6733 C CA . MET B 1 221 ? -16.109 -37.5 -11.859 1 98.44 221 MET B CA 1
ATOM 6734 C C . MET B 1 221 ? -15.625 -38.594 -12.781 1 98.44 221 MET B C 1
ATOM 6736 O O . MET B 1 221 ? -16.094 -38.719 -13.914 1 98.44 221 MET B O 1
ATOM 6740 N N . LYS B 1 222 ? -14.719 -39.375 -12.375 1 97.5 222 LYS B N 1
ATOM 6741 C CA . LYS B 1 222 ? -14.039 -40.375 -13.172 1 97.5 222 LYS B CA 1
ATOM 6742 C C . LYS B 1 222 ? -15.047 -41.344 -13.82 1 97.5 222 LYS B C 1
ATOM 6744 O O . LYS B 1 222 ? -14.875 -41.75 -14.969 1 97.5 222 LYS B O 1
ATOM 6749 N N . GLU B 1 223 ? -16.078 -41.688 -13.125 1 97 223 GLU B N 1
ATOM 6750 C CA . GLU B 1 223 ? -17.062 -42.656 -13.625 1 97 223 GLU B CA 1
ATOM 6751 C C . GLU B 1 223 ? -18.047 -41.969 -14.562 1 97 223 GLU B C 1
ATOM 6753 O O . GLU B 1 223 ? -18.594 -42.625 -15.461 1 97 223 GLU B O 1
ATOM 6758 N N . VAL B 1 224 ? -18.25 -40.719 -14.328 1 96.62 224 VAL B N 1
ATOM 6759 C CA . VAL B 1 224 ? -19.25 -39.969 -15.078 1 96.62 224 VAL B CA 1
ATOM 6760 C C . VAL B 1 224 ? -18.641 -39.469 -16.391 1 96.62 224 VAL B C 1
ATOM 6762 O O . VAL B 1 224 ? -19.328 -39.438 -17.422 1 96.62 224 VAL B O 1
ATOM 6765 N N . ASP B 1 225 ? -17.438 -39.125 -16.312 1 97.75 225 ASP B N 1
ATOM 6766 C CA . ASP B 1 225 ? -16.781 -38.469 -17.422 1 97.75 225 ASP B CA 1
ATOM 6767 C C . ASP B 1 225 ? -15.359 -39 -17.609 1 97.75 225 ASP B C 1
ATOM 6769 O O . ASP B 1 225 ? -14.398 -38.219 -17.562 1 97.75 225 ASP B O 1
ATOM 6773 N N . PRO B 1 226 ? -15.227 -40.25 -17.938 1 98.06 226 PRO B N 1
ATOM 6774 C CA . PRO B 1 226 ? -13.922 -40.906 -17.891 1 98.06 226 PRO B CA 1
ATOM 6775 C C . PRO B 1 226 ? -12.953 -40.344 -18.938 1 98.06 226 PRO B C 1
ATOM 6777 O O . PRO B 1 226 ? -11.758 -40.188 -18.641 1 98.06 226 PRO B O 1
ATOM 6780 N N . GLN B 1 227 ? -13.414 -40 -20.172 1 98.19 227 GLN B N 1
ATOM 6781 C CA . GLN B 1 227 ? -12.523 -39.531 -21.234 1 98.19 227 GLN B CA 1
ATOM 6782 C C . GLN B 1 227 ? -11.898 -38.188 -20.875 1 98.19 227 GLN B C 1
ATOM 6784 O O . GLN B 1 227 ? -10.688 -38 -20.984 1 98.19 227 GLN B O 1
ATOM 6789 N N . ARG B 1 228 ? -12.727 -37.281 -20.469 1 98.25 228 ARG B N 1
ATOM 6790 C CA . ARG B 1 228 ? -12.219 -35.969 -20.062 1 98.25 228 ARG B CA 1
ATOM 6791 C C . ARG B 1 228 ? -11.297 -36.094 -18.859 1 98.25 228 ARG B C 1
ATOM 6793 O O . ARG B 1 228 ? -10.258 -35.406 -18.797 1 98.25 228 ARG B O 1
ATOM 6800 N N . CYS B 1 229 ? -11.711 -36.875 -17.922 1 98.62 229 CYS B N 1
ATOM 6801 C CA . CYS B 1 229 ? -10.906 -37.062 -16.719 1 98.62 229 CYS B CA 1
ATOM 6802 C C . CYS B 1 229 ? -9.516 -37.594 -17.078 1 98.62 229 CYS B C 1
ATOM 6804 O O . CYS B 1 229 ? -8.523 -37.125 -16.516 1 98.62 229 CYS B O 1
ATOM 6806 N N . ALA B 1 230 ? -9.469 -38.5 -18.016 1 98.44 230 ALA B N 1
ATOM 6807 C CA . ALA B 1 230 ? -8.18 -39 -18.469 1 98.44 230 ALA B CA 1
ATOM 6808 C C . ALA B 1 230 ? -7.348 -37.906 -19.109 1 98.44 230 ALA B C 1
ATOM 6810 O O . ALA B 1 230 ? -6.137 -37.812 -18.891 1 98.44 230 ALA B O 1
ATOM 6811 N N . THR B 1 231 ? -7.98 -37.062 -19.906 1 98.44 231 THR B N 1
ATOM 6812 C CA . THR B 1 231 ? -7.301 -35.969 -20.562 1 98.44 231 THR B CA 1
ATOM 6813 C C . THR B 1 231 ? -6.742 -34.969 -19.531 1 98.44 231 THR B C 1
ATOM 6815 O O . THR B 1 231 ? -5.598 -34.531 -19.656 1 98.44 231 THR B O 1
ATOM 6818 N N . LEU B 1 232 ? -7.574 -34.656 -18.594 1 98.62 232 LEU B N 1
ATOM 6819 C CA . LEU B 1 232 ? -7.148 -33.719 -17.547 1 98.62 232 LEU B CA 1
ATOM 6820 C C . LEU B 1 232 ? -5.949 -34.25 -16.781 1 98.62 232 LEU B C 1
ATOM 6822 O O . LEU B 1 232 ? -5.016 -33.531 -16.469 1 98.62 232 LEU B O 1
ATOM 6826 N N . ARG B 1 233 ? -5.961 -35.562 -16.469 1 98.75 233 ARG B N 1
ATOM 6827 C CA . ARG B 1 233 ? -4.855 -36.188 -15.758 1 98.75 233 ARG B CA 1
ATOM 6828 C C . ARG B 1 233 ? -3.592 -36.219 -16.609 1 98.75 233 ARG B C 1
ATOM 6830 O O . ARG B 1 233 ? -2.49 -36 -16.094 1 98.75 233 ARG B O 1
ATOM 6837 N N . GLU B 1 234 ? -3.73 -36.469 -17.875 1 98.62 234 GLU B N 1
ATOM 6838 C CA . GLU B 1 234 ? -2.588 -36.469 -18.781 1 98.62 234 GLU B CA 1
ATOM 6839 C C . GLU B 1 234 ? -1.946 -35.094 -18.844 1 98.62 234 GLU B C 1
ATOM 6841 O O . GLU B 1 234 ? -0.723 -34.938 -18.766 1 98.62 234 GLU B O 1
ATOM 6846 N N . ARG B 1 235 ? -2.756 -34.062 -19 1 98.69 235 ARG B N 1
ATOM 6847 C CA . ARG B 1 235 ? -2.262 -32.688 -19.078 1 98.69 235 ARG B CA 1
ATOM 6848 C C . ARG B 1 235 ? -1.54 -32.312 -17.781 1 98.69 235 ARG B C 1
ATOM 6850 O O . ARG B 1 235 ? -0.483 -31.688 -17.828 1 98.69 235 ARG B O 1
ATOM 6857 N N . ALA B 1 236 ? -2.141 -32.719 -16.672 1 98.81 236 ALA B N 1
ATOM 6858 C CA . ALA B 1 236 ? -1.537 -32.438 -15.375 1 98.81 236 ALA B CA 1
ATOM 6859 C C . ALA B 1 236 ? -0.197 -33.125 -15.219 1 98.81 236 ALA B C 1
ATOM 6861 O O . ALA B 1 236 ? 0.734 -32.594 -14.617 1 98.81 236 ALA B O 1
ATOM 6862 N N . THR B 1 237 ? -0.154 -34.375 -15.719 1 98.81 237 THR B N 1
ATOM 6863 C CA . THR B 1 237 ? 1.072 -35.156 -15.633 1 98.81 237 THR B CA 1
ATOM 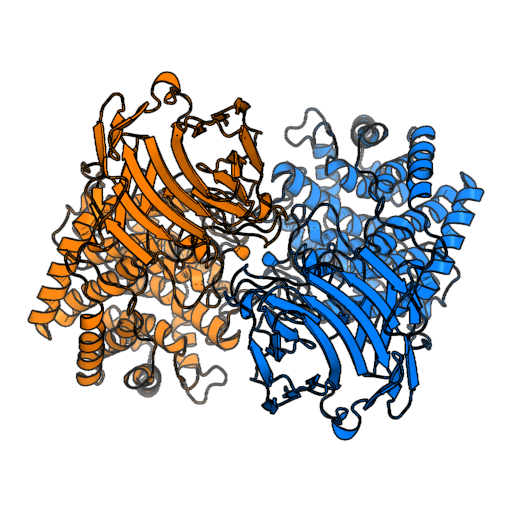6864 C C . THR B 1 237 ? 2.211 -34.469 -16.375 1 98.81 237 THR B C 1
ATOM 6866 O O . THR B 1 237 ? 3.318 -34.344 -15.859 1 98.81 237 THR B O 1
ATOM 6869 N N . VAL B 1 238 ? 1.933 -34 -17.562 1 98.62 238 VAL B N 1
ATOM 6870 C CA . VAL B 1 238 ? 2.936 -33.312 -18.359 1 98.62 238 VAL B CA 1
ATOM 6871 C C . VAL B 1 238 ? 3.322 -32 -17.672 1 98.62 238 VAL B C 1
ATOM 6873 O O . VAL B 1 238 ? 4.504 -31.656 -17.609 1 98.62 238 VAL B O 1
ATOM 6876 N N . PHE B 1 239 ? 2.389 -31.312 -17.203 1 98.69 239 PHE B N 1
ATOM 6877 C CA . PHE B 1 239 ? 2.604 -30.047 -16.516 1 98.69 239 PHE B CA 1
ATOM 6878 C C . PHE B 1 239 ? 3.516 -30.234 -15.305 1 98.69 239 PHE B C 1
ATOM 6880 O O . PHE B 1 239 ? 4.383 -29.391 -15.039 1 98.69 239 PHE B O 1
ATOM 6887 N N . ALA B 1 240 ? 3.312 -31.281 -14.523 1 98.75 240 ALA B N 1
ATOM 6888 C CA . ALA B 1 240 ? 4.043 -31.547 -13.281 1 98.75 240 ALA B CA 1
ATOM 6889 C C . ALA B 1 240 ? 5.551 -31.562 -13.531 1 98.75 240 ALA B C 1
ATOM 6891 O O . ALA B 1 240 ? 6.332 -31.125 -12.68 1 98.75 240 ALA B O 1
ATOM 6892 N N . ALA B 1 241 ? 5.938 -32.031 -14.68 1 98 241 ALA B N 1
ATOM 6893 C CA . ALA B 1 241 ? 7.355 -32.156 -15.016 1 98 241 ALA B CA 1
ATOM 6894 C C . ALA B 1 241 ? 8.008 -30.781 -15.117 1 98 241 ALA B C 1
ATOM 6896 O O . ALA B 1 241 ? 9.203 -30.625 -14.844 1 98 241 ALA B O 1
ATOM 6897 N N . ASP B 1 242 ? 7.203 -29.812 -15.508 1 98.5 242 ASP B N 1
ATOM 6898 C CA . ASP B 1 242 ? 7.68 -28.438 -15.578 1 98.5 242 ASP B CA 1
ATOM 6899 C C . ASP B 1 242 ? 7.547 -27.734 -14.227 1 98.5 242 ASP B C 1
ATOM 6901 O O . ASP B 1 242 ? 8.461 -27.047 -13.781 1 98.5 242 ASP B O 1
ATOM 6905 N N . PHE B 1 243 ? 6.441 -27.984 -13.609 1 98.69 243 PHE B N 1
ATOM 6906 C CA . PHE B 1 243 ? 6.039 -27.172 -12.461 1 98.69 243 PHE B CA 1
ATOM 6907 C C . PHE B 1 243 ? 6.918 -27.484 -11.25 1 98.69 243 PHE B C 1
ATOM 6909 O O . PHE B 1 243 ? 7.109 -26.625 -10.391 1 98.69 243 PHE B O 1
ATOM 6916 N N . ILE B 1 244 ? 7.523 -28.672 -11.164 1 98.69 244 ILE B N 1
ATOM 6917 C CA . ILE B 1 244 ? 8.398 -29.031 -10.047 1 98.69 244 ILE B CA 1
ATOM 6918 C C . ILE B 1 244 ? 9.594 -28.078 -10.016 1 98.69 244 ILE B C 1
ATOM 6920 O O . ILE B 1 244 ? 10.172 -27.828 -8.961 1 98.69 244 ILE B O 1
ATOM 6924 N N . HIS B 1 245 ? 9.953 -27.469 -11.164 1 98.69 245 HIS B N 1
ATOM 6925 C CA . HIS B 1 245 ? 11.102 -26.578 -11.273 1 98.69 245 HIS B CA 1
ATOM 6926 C C . HIS B 1 245 ? 10.805 -25.219 -10.625 1 98.69 245 HIS B C 1
ATOM 6928 O O . HIS B 1 245 ? 11.719 -24.422 -10.398 1 98.69 245 HIS B O 1
ATOM 6934 N N . PHE B 1 246 ? 9.57 -24.922 -10.258 1 98.69 246 PHE B N 1
ATOM 6935 C CA . PHE B 1 246 ? 9.195 -23.672 -9.617 1 98.69 246 PHE B CA 1
ATOM 6936 C C . PHE B 1 246 ? 9.539 -23.688 -8.133 1 98.69 246 PHE B C 1
ATOM 6938 O O . PHE B 1 246 ? 9.438 -22.672 -7.453 1 98.69 246 PHE B O 1
ATOM 6945 N N . PHE B 1 247 ? 9.969 -24.812 -7.617 1 98.62 247 PHE B N 1
ATOM 6946 C CA . PHE B 1 247 ? 10.195 -24.984 -6.188 1 98.62 247 PHE B CA 1
ATOM 6947 C C . PHE B 1 247 ? 11.672 -25.203 -5.895 1 98.62 247 PHE B C 1
ATOM 6949 O O . PHE B 1 247 ? 12.336 -25.984 -6.586 1 98.62 247 PHE B O 1
ATOM 6956 N N . ASP B 1 248 ? 12.125 -24.516 -4.914 1 98.12 248 ASP B N 1
ATOM 6957 C CA . ASP B 1 248 ? 13.5 -24.672 -4.445 1 98.12 248 ASP B CA 1
ATOM 6958 C C . ASP B 1 248 ? 13.609 -25.812 -3.443 1 98.12 248 ASP B C 1
ATOM 6960 O O . ASP B 1 248 ? 12.602 -26.375 -3.02 1 98.12 248 ASP B O 1
ATOM 6964 N N . ASP B 1 249 ? 14.828 -26.172 -3.039 1 97.25 249 ASP B N 1
ATOM 6965 C CA . ASP B 1 249 ? 15.094 -27.312 -2.168 1 97.25 249 ASP B CA 1
ATOM 6966 C C . ASP B 1 249 ? 14.547 -27.062 -0.762 1 97.25 249 ASP B C 1
ATOM 6968 O O . ASP B 1 249 ? 14.188 -28.016 -0.056 1 97.25 249 ASP B O 1
ATOM 6972 N N . ASP B 1 250 ? 14.453 -25.859 -0.376 1 97 250 ASP B N 1
ATOM 6973 C CA . ASP B 1 250 ? 14.031 -25.531 0.984 1 97 250 ASP B CA 1
ATOM 6974 C C . ASP B 1 250 ? 12.523 -25.328 1.054 1 97 250 ASP B C 1
ATOM 6976 O O . ASP B 1 250 ? 11.984 -25 2.113 1 97 250 ASP B O 1
ATOM 6980 N N . GLY B 1 251 ? 11.844 -25.375 -0.044 1 98 251 GLY B N 1
ATOM 6981 C CA . GLY B 1 251 ? 10.391 -25.266 -0.044 1 98 251 GLY B CA 1
ATOM 6982 C C . GLY B 1 251 ? 9.883 -23.969 -0.626 1 98 251 GLY B C 1
ATOM 6983 O O . GLY B 1 251 ? 8.695 -23.828 -0.903 1 98 251 GLY B O 1
ATOM 6984 N N . ALA B 1 252 ? 10.805 -22.969 -0.886 1 98.38 252 ALA B N 1
ATOM 6985 C CA . ALA B 1 252 ? 10.398 -21.703 -1.492 1 98.38 252 ALA B CA 1
ATOM 6986 C C . ALA B 1 252 ? 9.922 -21.906 -2.928 1 98.38 252 ALA B C 1
ATOM 6988 O O . ALA B 1 252 ? 10.438 -22.781 -3.641 1 98.38 252 ALA B O 1
ATOM 6989 N N . ALA B 1 253 ? 8.93 -21.188 -3.328 1 98.62 253 ALA B N 1
ATOM 6990 C CA . ALA B 1 253 ? 8.469 -21.156 -4.715 1 98.62 253 ALA B CA 1
ATOM 6991 C C . ALA B 1 253 ? 8.727 -19.781 -5.348 1 98.62 253 ALA B C 1
ATOM 6993 O O . ALA B 1 253 ? 8.742 -18.766 -4.652 1 98.62 253 ALA B O 1
ATOM 6994 N N . ILE B 1 254 ? 8.859 -19.734 -6.645 1 98.56 254 ILE B N 1
ATOM 6995 C CA . ILE B 1 254 ? 9.164 -18.5 -7.367 1 98.56 254 ILE B CA 1
ATOM 6996 C C . ILE B 1 254 ? 8.031 -17.5 -7.18 1 98.56 254 ILE B C 1
ATOM 6998 O O . ILE B 1 254 ? 6.887 -17.766 -7.547 1 98.56 254 ILE B O 1
ATOM 7002 N N . PRO B 1 255 ? 8.312 -16.344 -6.551 1 98.5 255 PRO B N 1
ATOM 7003 C CA . PRO B 1 255 ? 7.277 -15.305 -6.57 1 98.5 255 PRO B CA 1
ATOM 7004 C C . PRO B 1 255 ? 7.113 -14.664 -7.945 1 98.5 255 PRO B C 1
ATOM 7006 O O . PRO B 1 255 ? 8.016 -13.969 -8.422 1 98.5 255 PRO B O 1
ATOM 7009 N N . PHE B 1 256 ? 6.031 -14.922 -8.594 1 98.19 256 PHE B N 1
ATOM 7010 C CA . PHE B 1 256 ? 5.734 -14.461 -9.945 1 98.19 256 PHE B CA 1
ATOM 7011 C C . PHE B 1 256 ? 4.23 -14.305 -10.148 1 98.19 256 PHE B C 1
ATOM 7013 O O . PHE B 1 256 ? 3.455 -15.172 -9.734 1 98.19 256 PHE B O 1
ATOM 7020 N N . GLY B 1 257 ? 3.896 -13.094 -10.625 1 97.81 257 GLY B N 1
ATOM 7021 C CA . GLY B 1 257 ? 2.508 -12.922 -11.023 1 97.81 257 GLY B CA 1
ATOM 7022 C C . GLY B 1 257 ? 1.663 -12.25 -9.953 1 97.81 257 GLY B C 1
ATOM 7023 O O . GLY B 1 257 ? 2.193 -11.742 -8.961 1 97.81 257 GLY B O 1
ATOM 7024 N N . ARG B 1 258 ? 0.341 -12.188 -10.117 1 96.75 258 ARG B N 1
ATOM 7025 C CA . ARG B 1 258 ? -0.584 -11.352 -9.359 1 96.75 258 ARG B CA 1
ATOM 7026 C C . ARG B 1 258 ? -1.187 -12.117 -8.188 1 96.75 258 ARG B C 1
ATOM 7028 O O . ARG B 1 258 ? -1.843 -11.531 -7.328 1 96.75 258 ARG B O 1
ATOM 7035 N N . SER B 1 259 ? -1.056 -13.414 -8.062 1 96.75 259 SER B N 1
ATOM 7036 C CA . SER B 1 259 ? -1.771 -14.227 -7.086 1 96.75 259 SER B CA 1
ATOM 7037 C C . SER B 1 259 ? -0.934 -14.453 -5.832 1 96.75 259 SER B C 1
ATOM 7039 O O . SER B 1 259 ? -1.205 -15.367 -5.055 1 96.75 259 SER B O 1
ATOM 7041 N N . LEU B 1 260 ? -0.029 -13.656 -5.586 1 97.81 260 LEU B N 1
ATOM 7042 C CA . LEU B 1 260 ? 1.017 -13.93 -4.605 1 97.81 260 LEU B CA 1
ATOM 7043 C C . LEU B 1 260 ? 0.472 -13.82 -3.186 1 97.81 260 LEU B C 1
ATOM 7045 O O . LEU B 1 260 ? 0.999 -14.445 -2.266 1 97.81 260 LEU B O 1
ATOM 7049 N N . THR B 1 261 ? -0.626 -13.094 -2.992 1 98.25 261 THR B N 1
ATOM 7050 C CA . THR B 1 261 ? -1.194 -12.953 -1.655 1 98.25 261 THR B CA 1
ATOM 7051 C C . THR B 1 261 ? -1.776 -14.281 -1.171 1 98.25 261 THR B C 1
ATOM 7053 O O . THR B 1 261 ? -2.074 -14.438 0.016 1 98.25 261 THR B O 1
ATOM 7056 N N . TYR B 1 262 ? -1.938 -15.266 -2.045 1 98.5 262 TYR B N 1
ATOM 7057 C CA . TYR B 1 262 ? -2.5 -16.562 -1.665 1 98.5 262 TYR B CA 1
ATOM 7058 C C . TYR B 1 262 ? -1.418 -17.484 -1.125 1 98.5 262 TYR B C 1
ATOM 7060 O O . TYR B 1 262 ? -1.715 -18.578 -0.639 1 98.5 262 TYR B O 1
ATOM 7068 N N . ARG B 1 263 ? -0.146 -17.094 -1.273 1 98.31 263 ARG B N 1
ATOM 7069 C CA . ARG B 1 263 ? 0.985 -17.656 -0.535 1 98.31 263 ARG B CA 1
ATOM 7070 C C . ARG B 1 263 ? 1.123 -19.156 -0.784 1 98.31 263 ARG B C 1
ATOM 7072 O O . ARG B 1 263 ? 1.405 -19.578 -1.906 1 98.31 263 ARG B O 1
ATOM 7079 N N . PHE B 1 264 ? 0.78 -19.938 0.212 1 98.19 264 PHE B N 1
ATOM 7080 C CA . PHE B 1 264 ? 1.129 -21.344 0.108 1 98.19 264 PHE B CA 1
ATOM 7081 C C . PHE B 1 264 ? 0.191 -22.062 -0.854 1 98.19 264 PHE B C 1
ATOM 7083 O O . PHE B 1 264 ? 0.43 -23.219 -1.215 1 98.19 264 PHE B O 1
ATOM 7090 N N . ALA B 1 265 ? -0.798 -21.328 -1.432 1 98.69 265 ALA B N 1
ATOM 7091 C CA . ALA B 1 265 ? -1.576 -21.906 -2.527 1 98.69 265 ALA B CA 1
ATOM 7092 C C . ALA B 1 265 ? -0.687 -22.219 -3.727 1 98.69 265 ALA B C 1
ATOM 7094 O O . ALA B 1 265 ? -1.087 -22.953 -4.625 1 98.69 265 ALA B O 1
ATOM 7095 N N . GLN B 1 266 ? 0.482 -21.734 -3.764 1 98.62 266 GLN B N 1
ATOM 7096 C CA . GLN B 1 266 ? 1.443 -22.031 -4.82 1 98.62 266 GLN B CA 1
ATOM 7097 C C . GLN B 1 266 ? 1.659 -23.531 -4.961 1 98.62 266 GLN B C 1
ATOM 7099 O O . GLN B 1 266 ? 1.931 -24.016 -6.059 1 98.62 266 GLN B O 1
ATOM 7104 N N . ALA B 1 267 ? 1.459 -24.25 -3.846 1 98.75 267 ALA B N 1
ATOM 7105 C CA . ALA B 1 267 ? 1.731 -25.688 -3.869 1 98.75 267 ALA B CA 1
ATOM 7106 C C . ALA B 1 267 ? 0.435 -26.484 -3.932 1 98.75 267 ALA B C 1
ATOM 7108 O O . ALA B 1 267 ? 0.452 -27.719 -3.814 1 98.75 267 ALA B O 1
ATOM 7109 N N . ALA B 1 268 ? -0.681 -25.844 -4.145 1 98.88 268 ALA B N 1
ATOM 7110 C CA . ALA B 1 268 ? -1.98 -26.516 -4.117 1 98.88 268 ALA B CA 1
ATOM 7111 C C . ALA B 1 268 ? -2.051 -27.625 -5.152 1 98.88 268 ALA B C 1
ATOM 7113 O O . ALA B 1 268 ? -2.689 -28.656 -4.926 1 98.88 268 ALA B O 1
ATOM 7114 N N . PHE B 1 269 ? -1.386 -27.453 -6.289 1 98.81 269 PHE B N 1
ATOM 7115 C CA . PHE B 1 269 ? -1.352 -28.469 -7.34 1 98.81 269 PHE B CA 1
ATOM 7116 C C . PHE B 1 269 ? -0.818 -29.781 -6.801 1 98.81 269 PHE B C 1
ATOM 7118 O O . PHE B 1 269 ? -1.366 -30.859 -7.094 1 98.81 269 PHE B O 1
ATOM 7125 N N . TRP B 1 270 ? 0.228 -29.75 -6.027 1 98.94 270 TRP B N 1
ATOM 7126 C CA . TRP B 1 270 ? 0.85 -30.953 -5.508 1 98.94 270 TRP B CA 1
ATOM 7127 C C . TRP B 1 270 ? -0.07 -31.656 -4.516 1 98.94 270 TRP B C 1
ATOM 7129 O O . TRP B 1 270 ? -0.082 -32.875 -4.43 1 98.94 270 TRP B O 1
ATOM 7139 N N . SER B 1 271 ? -0.818 -30.875 -3.732 1 98.88 271 SER B N 1
ATOM 7140 C CA . SER B 1 271 ? -1.831 -31.469 -2.857 1 98.88 271 SER B CA 1
ATOM 7141 C C . SER B 1 271 ? -2.902 -32.188 -3.662 1 98.88 271 SER B C 1
ATOM 7143 O O . SER B 1 271 ? -3.34 -33.281 -3.279 1 98.88 271 SER B O 1
ATOM 7145 N N . ALA B 1 272 ? -3.332 -31.547 -4.754 1 98.88 272 ALA B N 1
ATOM 7146 C CA . ALA B 1 272 ? -4.32 -32.188 -5.617 1 98.88 272 ALA B CA 1
ATOM 7147 C C . ALA B 1 272 ? -3.752 -33.469 -6.242 1 98.88 272 ALA B C 1
ATOM 7149 O O . ALA B 1 272 ? -4.461 -34.469 -6.375 1 98.88 272 ALA B O 1
ATOM 7150 N N . ALA B 1 273 ? -2.467 -33.406 -6.652 1 98.88 273 ALA B N 1
ATOM 7151 C CA . ALA B 1 273 ? -1.818 -34.594 -7.203 1 98.88 273 ALA B CA 1
ATOM 7152 C C . ALA B 1 273 ? -1.827 -35.75 -6.195 1 98.88 273 ALA B C 1
ATOM 7154 O O . ALA B 1 273 ? -2.146 -36.875 -6.543 1 98.88 273 ALA B O 1
ATOM 7155 N N . ALA B 1 274 ? -1.512 -35.469 -4.988 1 98.75 274 ALA B N 1
ATOM 7156 C CA . ALA B 1 274 ? -1.535 -36.469 -3.936 1 98.75 274 ALA B CA 1
ATOM 7157 C C . ALA B 1 274 ? -2.953 -36.969 -3.697 1 98.75 274 ALA B C 1
ATOM 7159 O O . ALA B 1 274 ? -3.178 -38.188 -3.629 1 98.75 274 ALA B O 1
ATOM 7160 N N . PHE B 1 275 ? -3.893 -36.094 -3.553 1 98.38 275 PHE B N 1
ATOM 7161 C CA . PHE B 1 275 ? -5.289 -36.406 -3.264 1 98.38 275 PHE B CA 1
ATOM 7162 C C . PHE B 1 275 ? -5.875 -37.312 -4.332 1 98.38 275 PHE B C 1
ATOM 7164 O O . PHE B 1 275 ? -6.645 -38.219 -4.023 1 98.38 275 PHE B O 1
ATOM 7171 N N . THR B 1 276 ? -5.488 -37.094 -5.59 1 98.19 276 THR B N 1
ATOM 7172 C CA . THR B 1 276 ? -6.109 -37.812 -6.703 1 98.19 276 THR B CA 1
ATOM 7173 C C . THR B 1 276 ? -5.277 -39.031 -7.102 1 98.19 276 THR B C 1
ATOM 7175 O O . THR B 1 276 ? -5.672 -39.781 -7.98 1 98.19 276 THR B O 1
ATOM 7178 N N . GLY B 1 277 ? -4.121 -39.156 -6.504 1 97.5 277 GLY B N 1
ATOM 7179 C CA . GLY B 1 277 ? -3.25 -40.25 -6.848 1 97.5 277 GLY B CA 1
ATOM 7180 C C . GLY B 1 277 ? -2.645 -40.156 -8.234 1 97.5 277 GLY B C 1
ATOM 7181 O O . GLY B 1 277 ? -2.51 -41.125 -8.945 1 97.5 277 GLY B O 1
ATOM 7182 N N . LEU B 1 278 ? -2.41 -38.938 -8.648 1 98.06 278 LEU B N 1
ATOM 7183 C CA . LEU B 1 278 ? -1.733 -38.75 -9.922 1 98.06 278 LEU B CA 1
ATOM 7184 C C . LEU B 1 278 ? -0.353 -39.375 -9.914 1 98.06 278 LEU B C 1
ATOM 7186 O O . LEU B 1 278 ? 0.428 -39.188 -8.984 1 98.06 278 LEU B O 1
ATOM 7190 N N . ASP B 1 279 ? -0.019 -40.125 -10.914 1 96.75 279 ASP B N 1
ATOM 7191 C CA . ASP B 1 279 ? 1.228 -40.875 -10.953 1 96.75 279 ASP B CA 1
ATOM 7192 C C . ASP B 1 279 ? 2.354 -40.062 -11.57 1 96.75 279 ASP B C 1
ATOM 7194 O O . ASP B 1 279 ? 2.754 -40.312 -12.711 1 96.75 279 ASP B O 1
ATOM 7198 N N . VAL B 1 280 ? 2.92 -39.219 -10.875 1 97.31 280 VAL B N 1
ATOM 7199 C CA . VAL B 1 280 ? 3.992 -38.375 -11.383 1 97.31 280 VAL B CA 1
ATOM 7200 C C . VAL B 1 280 ? 5.254 -38.594 -10.547 1 97.31 280 VAL B C 1
ATOM 7202 O O . VAL B 1 280 ? 6.363 -38.625 -11.086 1 97.31 280 VAL B O 1
ATOM 7205 N N . TYR B 1 281 ? 5.141 -38.5 -9.219 1 98 281 TYR B N 1
ATOM 7206 C CA . TYR B 1 281 ? 6.238 -38.688 -8.273 1 98 281 TYR B CA 1
ATOM 7207 C C . TYR B 1 281 ? 5.812 -39.594 -7.133 1 98 281 TYR B C 1
ATOM 7209 O O . TYR B 1 281 ? 4.621 -39.844 -6.941 1 98 281 TYR B O 1
ATOM 7217 N N . SER B 1 282 ? 6.797 -40.125 -6.383 1 98.12 282 SER B N 1
ATOM 7218 C CA . SER B 1 282 ? 6.477 -40.969 -5.23 1 98.12 282 SER B CA 1
ATOM 7219 C C . SER B 1 282 ? 5.719 -40.188 -4.172 1 98.12 282 SER B C 1
ATOM 7221 O O . SER B 1 282 ? 5.816 -38.938 -4.113 1 98.12 282 SER B O 1
ATOM 7223 N N . PRO B 1 283 ? 4.918 -40.875 -3.314 1 98.25 283 PRO B N 1
ATOM 7224 C CA . PRO B 1 283 ? 4.234 -40.188 -2.225 1 98.25 283 PRO B CA 1
ATOM 7225 C C . PRO B 1 283 ? 5.191 -39.375 -1.337 1 98.25 283 PRO B C 1
ATOM 7227 O O . PRO B 1 283 ? 4.832 -38.312 -0.833 1 98.25 283 PRO B O 1
ATOM 7230 N N . GLY B 1 284 ? 6.398 -39.844 -1.193 1 98.38 284 GLY B N 1
ATOM 7231 C CA . GLY B 1 284 ? 7.383 -39.125 -0.39 1 98.38 284 GLY B CA 1
ATOM 7232 C C . GLY B 1 284 ? 7.789 -37.812 -0.982 1 98.38 284 GLY B C 1
ATOM 7233 O O . GLY B 1 284 ? 7.973 -36.812 -0.254 1 98.38 284 GLY B O 1
ATOM 7234 N N . ILE B 1 285 ? 7.977 -37.781 -2.283 1 98.56 285 ILE B N 1
ATOM 7235 C CA . ILE B 1 285 ? 8.344 -36.531 -2.963 1 98.56 285 ILE B CA 1
ATOM 7236 C C . ILE B 1 285 ? 7.184 -35.562 -2.896 1 98.56 285 ILE B C 1
ATOM 7238 O O . ILE B 1 285 ? 7.383 -34.375 -2.604 1 98.56 285 ILE B O 1
ATOM 7242 N N . LEU B 1 286 ? 5.949 -36.062 -3.104 1 98.75 286 LEU B N 1
ATOM 7243 C CA . LEU B 1 286 ? 4.777 -35.219 -3.023 1 98.75 286 LEU B CA 1
ATOM 7244 C C . LEU B 1 286 ? 4.609 -34.656 -1.615 1 98.75 286 LEU B C 1
ATOM 7246 O O . LEU B 1 286 ? 4.328 -33.469 -1.444 1 98.75 286 LEU B O 1
ATOM 7250 N N . LYS B 1 287 ? 4.773 -35.531 -0.585 1 98.69 287 LYS B N 1
ATOM 7251 C CA . LYS B 1 287 ? 4.691 -35.094 0.805 1 98.69 287 LYS B CA 1
ATOM 7252 C C . LYS B 1 287 ? 5.738 -34.031 1.109 1 98.69 287 LYS B C 1
ATOM 7254 O O . LYS B 1 287 ? 5.438 -33.031 1.755 1 98.69 287 LYS B O 1
ATOM 7259 N N . GLY B 1 288 ? 6.949 -34.25 0.597 1 98.56 288 GLY B N 1
ATOM 7260 C CA . GLY B 1 288 ? 8.008 -33.281 0.783 1 98.56 288 GLY B CA 1
ATOM 7261 C C . GLY B 1 288 ? 7.711 -31.953 0.133 1 98.56 288 GLY B C 1
ATOM 7262 O O . GLY B 1 288 ? 7.98 -30.906 0.715 1 98.56 288 GLY B O 1
ATOM 7263 N N . LEU B 1 289 ? 7.191 -31.953 -1.067 1 98.62 289 LEU B N 1
ATOM 7264 C CA . LEU B 1 289 ? 6.844 -30.734 -1.785 1 98.62 289 LEU B CA 1
ATOM 7265 C C . LEU B 1 289 ? 5.832 -29.906 -0.995 1 98.62 289 LEU B C 1
ATOM 7267 O O . LEU B 1 289 ? 5.992 -28.688 -0.855 1 98.62 289 LEU B O 1
ATOM 7271 N N . VAL B 1 290 ? 4.82 -30.531 -0.433 1 98.81 290 VAL B N 1
ATOM 7272 C CA . VAL B 1 290 ? 3.744 -29.844 0.262 1 98.81 290 VAL B CA 1
ATOM 7273 C C . VAL B 1 290 ? 4.234 -29.359 1.628 1 98.81 290 VAL B C 1
ATOM 7275 O O . VAL B 1 290 ? 4.156 -28.172 1.943 1 98.81 290 VAL B O 1
ATOM 7278 N N . LEU B 1 291 ? 4.809 -30.25 2.422 1 98.69 291 LEU B N 1
ATOM 7279 C CA . LEU B 1 291 ? 5.102 -29.938 3.814 1 98.69 291 LEU B CA 1
ATOM 7280 C C . LEU B 1 291 ? 6.328 -29.031 3.918 1 98.69 291 LEU B C 1
ATOM 7282 O O . LEU B 1 291 ? 6.383 -28.141 4.773 1 98.69 291 LEU B O 1
ATOM 7286 N N . ARG B 1 292 ? 7.367 -29.281 3.08 1 98.38 292 ARG B N 1
ATOM 7287 C CA . ARG B 1 292 ? 8.516 -28.391 3.084 1 98.38 292 ARG B CA 1
ATOM 7288 C C . ARG B 1 292 ? 8.109 -26.969 2.689 1 98.38 292 ARG B C 1
ATOM 7290 O O . ARG B 1 292 ? 8.656 -26 3.205 1 98.38 292 ARG B O 1
ATOM 7297 N N . HIS B 1 293 ? 7.227 -26.891 1.716 1 98.69 293 HIS B N 1
ATOM 7298 C CA . HIS B 1 293 ? 6.703 -25.594 1.316 1 98.69 293 HIS B CA 1
ATOM 7299 C C . HIS B 1 293 ? 5.996 -24.906 2.479 1 98.69 293 HIS B C 1
ATOM 7301 O O . HIS B 1 293 ? 6.211 -23.703 2.725 1 98.69 293 HIS B O 1
ATOM 7307 N N . LEU B 1 294 ? 5.16 -25.594 3.176 1 98.5 294 LEU B N 1
ATOM 7308 C CA . LEU B 1 294 ? 4.438 -25.031 4.312 1 98.5 294 LEU B CA 1
ATOM 7309 C C . LEU B 1 294 ? 5.402 -24.625 5.418 1 98.5 294 LEU B C 1
ATOM 7311 O O . LEU B 1 294 ? 5.211 -23.594 6.07 1 98.5 294 LEU B O 1
ATOM 7315 N N . ARG B 1 295 ? 6.41 -25.469 5.668 1 98.19 295 ARG B N 1
ATOM 7316 C CA . ARG B 1 295 ? 7.406 -25.125 6.672 1 98.19 295 ARG B CA 1
ATOM 7317 C C . ARG B 1 295 ? 8.164 -23.859 6.285 1 98.19 295 ARG B C 1
ATOM 7319 O O . ARG B 1 295 ? 8.531 -23.062 7.145 1 98.19 295 ARG B O 1
ATOM 7326 N N . TRP B 1 296 ? 8.453 -23.719 4.996 1 97.94 296 TRP B N 1
ATOM 7327 C CA . TRP B 1 296 ? 9.07 -22.469 4.547 1 97.94 296 TRP B CA 1
ATOM 7328 C C . TRP B 1 296 ? 8.195 -21.281 4.887 1 97.94 296 TRP B C 1
ATOM 7330 O O . TRP B 1 296 ? 8.68 -20.266 5.387 1 97.94 296 TRP B O 1
ATOM 7340 N N . TRP B 1 297 ? 6.902 -21.375 4.641 1 97.5 297 TRP B N 1
ATOM 7341 C CA . TRP B 1 297 ? 5.977 -20.281 4.906 1 97.5 297 TRP B CA 1
ATOM 7342 C C . TRP B 1 297 ? 5.848 -20.031 6.402 1 97.5 297 TRP B C 1
ATOM 7344 O O . TRP B 1 297 ? 5.633 -18.891 6.832 1 97.5 297 TRP B O 1
ATOM 7354 N N . GLN B 1 298 ? 5.992 -21.031 7.184 1 95.5 298 GLN B N 1
ATOM 7355 C CA . GLN B 1 298 ? 5.957 -20.875 8.633 1 95.5 298 GLN B CA 1
ATOM 7356 C C . GLN B 1 298 ? 7.098 -19.984 9.117 1 95.5 298 GLN B C 1
ATOM 7358 O O . GLN B 1 298 ? 7 -19.359 10.172 1 95.5 298 GLN B O 1
ATOM 7363 N N . GLN B 1 299 ? 8.133 -20 8.312 1 94.69 299 GLN B N 1
ATOM 7364 C CA . GLN B 1 299 ? 9.289 -19.188 8.688 1 94.69 299 GLN B CA 1
ATOM 7365 C C . GLN B 1 299 ? 9.102 -17.734 8.281 1 94.69 299 GLN B C 1
ATOM 7367 O O . GLN B 1 299 ? 9.898 -16.875 8.656 1 94.69 299 GLN B O 1
ATOM 7372 N N . GLN B 1 300 ? 8.109 -17.469 7.516 1 95.88 300 GLN B N 1
ATOM 7373 C CA . GLN B 1 300 ? 7.801 -16.094 7.148 1 95.88 300 GLN B CA 1
ATOM 7374 C C . GLN B 1 300 ? 6.914 -15.43 8.195 1 95.88 300 GLN B C 1
ATOM 7376 O O . GLN B 1 300 ? 6.723 -15.969 9.289 1 95.88 300 GLN B O 1
ATOM 7381 N N . GLN B 1 301 ? 6.441 -14.203 8.031 1 93.12 301 GLN B N 1
ATOM 7382 C CA . GLN B 1 301 ? 5.633 -13.438 8.977 1 93.12 301 GLN B CA 1
ATOM 7383 C C . GLN B 1 301 ? 4.359 -12.922 8.312 1 93.12 301 GLN B C 1
ATOM 7385 O O . GLN B 1 301 ? 4.07 -11.727 8.367 1 93.12 301 GLN B O 1
ATOM 7390 N N . PRO B 1 302 ? 3.508 -13.891 7.883 1 95.81 302 PRO B N 1
ATOM 7391 C CA . PRO B 1 302 ? 2.369 -13.453 7.07 1 95.81 302 PRO B CA 1
ATOM 7392 C C . PRO B 1 302 ? 1.153 -13.078 7.91 1 95.81 302 PRO B C 1
ATOM 7394 O O . PRO B 1 302 ? 0.078 -12.812 7.367 1 95.81 302 PRO B O 1
ATOM 7397 N N . PHE B 1 303 ? 1.208 -13.031 9.273 1 96.81 303 PHE B N 1
ATOM 7398 C CA . PHE B 1 303 ? 0.042 -12.914 10.141 1 96.81 303 PHE B CA 1
ATOM 7399 C C . PHE B 1 303 ? -0.002 -11.539 10.797 1 96.81 303 PHE B C 1
ATOM 7401 O O . PHE B 1 303 ? 1.037 -10.906 10.992 1 96.81 303 PHE B O 1
ATOM 7408 N N . ASP B 1 304 ? -1.246 -11.094 11.078 1 96.12 304 ASP B N 1
ATOM 7409 C CA . ASP B 1 304 ? -1.438 -9.984 12 1 96.12 304 ASP B CA 1
ATOM 7410 C C . ASP B 1 304 ? -1.229 -10.438 13.445 1 96.12 304 ASP B C 1
ATOM 7412 O O . ASP B 1 304 ? -0.995 -11.617 13.711 1 96.12 304 ASP B O 1
ATOM 7416 N N . ARG B 1 305 ? -1.356 -9.523 14.367 1 95.5 305 ARG B N 1
ATOM 7417 C CA . ARG B 1 305 ? -1.028 -9.742 15.773 1 95.5 305 ARG B CA 1
ATOM 7418 C C . ARG B 1 305 ? -1.896 -10.836 16.375 1 95.5 305 ARG B C 1
ATOM 7420 O O . ARG B 1 305 ? -1.449 -11.578 17.25 1 95.5 305 ARG B O 1
ATOM 7427 N N . ASP B 1 306 ? -3.105 -10.992 15.906 1 95.12 306 ASP B N 1
ATOM 7428 C CA . ASP B 1 306 ? -4.051 -11.938 16.484 1 95.12 306 ASP B CA 1
ATOM 7429 C C . ASP B 1 306 ? -4.066 -13.25 15.711 1 95.12 306 ASP B C 1
ATOM 7431 O O . ASP B 1 306 ? -4.922 -14.109 15.945 1 95.12 306 ASP B O 1
ATOM 7435 N N . GLY B 1 307 ? -3.236 -13.367 14.727 1 96.25 307 GLY B N 1
ATOM 7436 C CA . GLY B 1 307 ? -3.088 -14.617 14.008 1 96.25 307 GLY B CA 1
ATOM 7437 C C . GLY B 1 307 ? -3.885 -14.664 12.719 1 96.25 307 GLY B C 1
ATOM 7438 O O . GLY B 1 307 ? -3.83 -15.656 11.984 1 96.25 307 GLY B O 1
ATOM 7439 N N . VAL B 1 308 ? -4.629 -13.641 12.406 1 97.44 308 VAL B N 1
ATOM 7440 C CA . VAL B 1 308 ? -5.367 -13.578 11.148 1 97.44 308 VAL B CA 1
ATOM 7441 C C . VAL B 1 308 ? -4.391 -13.43 9.984 1 97.44 308 VAL B C 1
ATOM 7443 O O . VAL B 1 308 ? -3.443 -12.648 10.055 1 97.44 308 VAL B O 1
ATOM 7446 N N . LEU B 1 309 ? -4.559 -14.25 8.945 1 97.44 309 LEU B N 1
ATOM 7447 C CA . LEU B 1 309 ? -3.721 -14.156 7.75 1 97.44 309 LEU B CA 1
ATOM 7448 C C . LEU B 1 309 ? -3.91 -12.805 7.062 1 97.44 309 LEU B C 1
ATOM 7450 O O . LEU B 1 309 ? -5.035 -12.422 6.734 1 97.44 309 LEU B O 1
ATOM 7454 N N . SER B 1 310 ? -2.854 -12.078 6.871 1 97.62 310 SER B N 1
ATOM 7455 C CA . SER B 1 310 ? -2.92 -10.727 6.328 1 97.62 310 SER B CA 1
ATOM 7456 C C . SER B 1 310 ? -2.85 -10.734 4.805 1 97.62 310 SER B C 1
ATOM 7458 O O . SER B 1 310 ? -2.492 -11.75 4.203 1 97.62 310 SER B O 1
ATOM 7460 N N . VAL B 1 311 ? -3.223 -9.625 4.129 1 98.25 311 VAL B N 1
ATOM 7461 C CA . VAL B 1 311 ? -2.914 -9.383 2.723 1 98.25 311 VAL B CA 1
ATOM 7462 C C . VAL B 1 311 ? -1.433 -9.039 2.57 1 98.25 311 VAL B C 1
ATOM 7464 O O . VAL B 1 311 ? -0.877 -8.281 3.363 1 98.25 311 VAL B O 1
ATOM 7467 N N . GLY B 1 312 ? -0.782 -9.562 1.672 1 98 312 GLY B N 1
ATOM 7468 C CA . GLY B 1 312 ? 0.644 -9.414 1.431 1 98 312 GLY B CA 1
ATOM 7469 C C . GLY B 1 312 ? 1.298 -10.688 0.917 1 98 312 GLY B C 1
ATOM 7470 O O . GLY B 1 312 ? 0.655 -11.492 0.24 1 98 312 GLY B O 1
ATOM 7471 N N . TYR B 1 313 ? 2.652 -10.836 1.173 1 98.19 313 TYR B N 1
ATOM 7472 C CA . TYR B 1 313 ? 3.404 -12.031 0.811 1 98.19 313 TYR B CA 1
ATOM 7473 C C . TYR B 1 313 ? 4.137 -12.602 2.02 1 98.19 313 TYR B C 1
ATOM 7475 O O . TYR B 1 313 ? 3.51 -13.117 2.947 1 98.19 313 TYR B O 1
ATOM 7483 N N . SER B 1 314 ? 5.414 -12.258 2.281 1 97.88 314 SER B N 1
ATOM 7484 C CA . SER B 1 314 ? 6.125 -12.797 3.438 1 97.88 314 SER B CA 1
ATOM 7485 C C . SER B 1 314 ? 5.75 -12.047 4.711 1 97.88 314 SER B C 1
ATOM 7487 O O . SER B 1 314 ? 5.988 -12.539 5.816 1 97.88 314 SER B O 1
ATOM 7489 N N . TYR B 1 315 ? 5.152 -10.922 4.645 1 97.38 315 TYR B N 1
ATOM 7490 C CA . TYR B 1 315 ? 4.684 -10.039 5.707 1 97.38 315 TYR B CA 1
ATOM 7491 C C . TYR B 1 315 ? 3.479 -9.227 5.25 1 97.38 315 TYR B C 1
ATOM 7493 O O . TYR B 1 315 ? 3.152 -9.203 4.062 1 97.38 315 TYR B O 1
ATOM 7501 N N . PRO B 1 316 ? 2.721 -8.594 6.168 1 97.19 316 PRO B N 1
ATOM 7502 C CA . PRO B 1 316 ? 1.61 -7.738 5.754 1 97.19 316 PRO B CA 1
ATOM 7503 C C . PRO B 1 316 ? 2.059 -6.59 4.852 1 97.19 316 PRO B C 1
ATOM 7505 O O . PRO B 1 316 ? 2.951 -5.82 5.223 1 97.19 316 PRO B O 1
ATOM 7508 N N . ASN B 1 317 ? 1.476 -6.504 3.646 1 97.75 317 ASN B N 1
ATOM 7509 C CA . ASN B 1 317 ? 1.89 -5.523 2.646 1 97.75 317 ASN B CA 1
ATOM 7510 C C . ASN B 1 317 ? 0.756 -5.199 1.676 1 97.75 317 ASN B C 1
ATOM 7512 O O . ASN B 1 317 ? 0.62 -5.848 0.636 1 97.75 317 ASN B O 1
ATOM 7516 N N . LEU B 1 318 ? -0.014 -4.148 1.953 1 97.56 318 LEU B N 1
ATOM 7517 C CA . LEU B 1 318 ? -1.143 -3.742 1.122 1 97.56 318 LEU B CA 1
ATOM 7518 C C . LEU B 1 318 ? -0.66 -3.152 -0.199 1 97.56 318 LEU B C 1
ATOM 7520 O O . LEU B 1 318 ? -1.426 -3.068 -1.162 1 97.56 318 LEU B O 1
ATOM 7524 N N . ILE B 1 319 ? 0.584 -2.811 -0.33 1 97.12 319 ILE B N 1
ATOM 7525 C CA . ILE B 1 319 ? 1.137 -2.139 -1.5 1 97.12 319 ILE B CA 1
ATOM 7526 C C . ILE B 1 319 ? 1.085 -3.074 -2.705 1 97.12 319 ILE B C 1
ATOM 7528 O O . ILE B 1 319 ? 0.804 -2.639 -3.826 1 97.12 319 ILE B O 1
ATOM 7532 N N . MET B 1 320 ? 1.264 -4.316 -2.439 1 97.25 320 MET B N 1
ATOM 7533 C CA . MET B 1 320 ? 1.317 -5.262 -3.551 1 97.25 320 MET B CA 1
ATOM 7534 C C . MET B 1 320 ? -0.061 -5.848 -3.832 1 97.25 320 MET B C 1
ATOM 7536 O O . MET B 1 320 ? -0.223 -6.648 -4.754 1 97.25 320 MET B O 1
ATOM 7540 N N . ALA B 1 321 ? -1.085 -5.473 -3.111 1 97.06 321 ALA B N 1
ATOM 7541 C CA . ALA B 1 321 ? -2.414 -6.066 -3.221 1 97.06 321 ALA B CA 1
ATOM 7542 C C . ALA B 1 321 ? -3.062 -5.719 -4.555 1 97.06 321 ALA B C 1
ATOM 7544 O O . ALA B 1 321 ? -2.945 -4.59 -5.035 1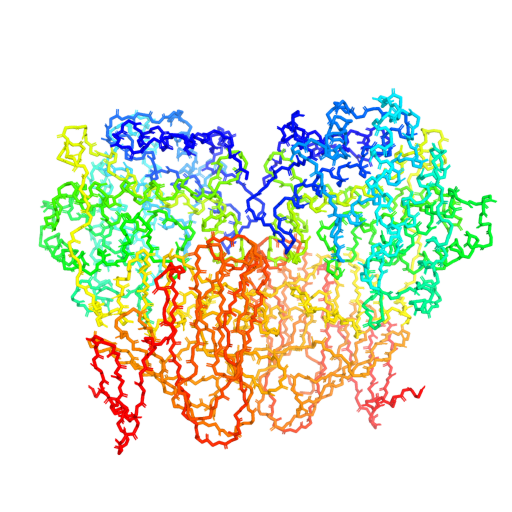 97.06 321 ALA B O 1
ATOM 7545 N N . GLU B 1 322 ? -3.768 -6.688 -5.16 1 96.94 322 GLU B N 1
ATOM 7546 C CA . GLU B 1 322 ? -4.613 -6.461 -6.328 1 96.94 322 GLU B CA 1
ATOM 7547 C C . GLU B 1 322 ? -5.93 -5.797 -5.934 1 96.94 322 GLU B C 1
ATOM 7549 O O . GLU B 1 322 ? -6.277 -5.754 -4.75 1 96.94 322 GLU B O 1
ATOM 7554 N N . ASP B 1 323 ? -6.676 -5.379 -6.934 1 96.19 323 ASP B N 1
ATOM 7555 C CA . ASP B 1 323 ? -7.957 -4.715 -6.719 1 96.19 323 ASP B CA 1
ATOM 7556 C C . ASP B 1 323 ? -8.977 -5.668 -6.098 1 96.19 323 ASP B C 1
ATOM 7558 O O . ASP B 1 323 ? -9.969 -5.23 -5.52 1 96.19 323 ASP B O 1
ATOM 7562 N N . TYR B 1 324 ? -8.719 -6.93 -6.238 1 96.75 324 TYR B N 1
ATOM 7563 C CA . TYR B 1 324 ? -9.695 -7.914 -5.781 1 96.75 324 TYR B CA 1
ATOM 7564 C C . TYR B 1 324 ? -9.219 -8.594 -4.504 1 96.75 324 TYR B C 1
ATOM 7566 O O . TYR B 1 324 ? -9.781 -9.617 -4.094 1 96.75 324 TYR B O 1
ATOM 7574 N N . ASN B 1 325 ? -8.156 -8.094 -3.871 1 97.94 325 ASN B N 1
ATOM 7575 C CA . ASN B 1 325 ? -7.695 -8.68 -2.615 1 97.94 325 ASN B CA 1
ATOM 7576 C C . ASN B 1 325 ? -8.375 -8.031 -1.413 1 97.94 325 ASN B C 1
ATOM 7578 O O . ASN B 1 325 ? -7.984 -6.938 -0.994 1 97.94 325 ASN B O 1
ATOM 7582 N N . ALA B 1 326 ? -9.312 -8.734 -0.886 1 97.88 326 ALA B N 1
ATOM 7583 C CA . ALA B 1 326 ? -10.016 -8.336 0.331 1 97.88 326 ALA B CA 1
ATOM 7584 C C . ALA B 1 326 ? -9.312 -8.883 1.571 1 97.88 326 ALA B C 1
ATOM 7586 O O . ALA B 1 326 ? -8.422 -9.727 1.468 1 97.88 326 ALA B O 1
ATOM 7587 N N . PRO B 1 327 ? -9.742 -8.445 2.805 1 97.62 327 PRO B N 1
ATOM 7588 C CA . PRO B 1 327 ? -9.07 -8.906 4.027 1 97.62 327 PRO B CA 1
ATOM 7589 C C . PRO B 1 327 ? -9.094 -10.422 4.176 1 97.62 327 PRO B C 1
ATOM 7591 O O . PRO B 1 327 ? -8.172 -11 4.762 1 97.62 327 PRO B O 1
ATOM 7594 N N . GLY B 1 328 ? -10.047 -11.086 3.621 1 98.31 328 GLY B N 1
ATOM 7595 C CA . GLY B 1 328 ? -10.164 -12.531 3.752 1 98.31 328 GLY B CA 1
ATOM 7596 C C . GLY B 1 328 ? -9.609 -13.289 2.559 1 98.31 328 GLY B C 1
ATOM 7597 O O . GLY B 1 328 ? -9.539 -14.516 2.57 1 98.31 328 GLY B O 1
ATOM 7598 N N . SER B 1 329 ? -9.102 -12.555 1.517 1 98.56 329 SER B N 1
ATOM 7599 C CA . SER B 1 329 ? -8.664 -13.164 0.266 1 98.56 329 SER B CA 1
ATOM 7600 C C . SER B 1 329 ? -7.512 -14.141 0.501 1 98.56 329 SER B C 1
ATOM 7602 O O . SER B 1 329 ? -7.43 -15.18 -0.159 1 98.56 329 SER B O 1
ATOM 7604 N N . PRO B 1 330 ? -6.617 -13.875 1.435 1 98.62 330 PRO B N 1
ATOM 7605 C CA . PRO B 1 330 ? -5.434 -14.727 1.586 1 98.62 330 PRO B CA 1
ATOM 7606 C C . PRO B 1 330 ? -5.785 -16.156 1.996 1 98.62 330 PRO B C 1
ATOM 7608 O O . PRO B 1 330 ? -4.977 -17.078 1.807 1 98.62 330 PRO B O 1
ATOM 7611 N N . TYR B 1 331 ? -6.973 -16.406 2.494 1 98.69 331 TYR B N 1
ATOM 7612 C CA . TYR B 1 331 ? -7.324 -17.734 2.986 1 98.69 331 TYR B CA 1
ATOM 7613 C C . TYR B 1 331 ? -7.555 -18.703 1.832 1 98.69 331 TYR B C 1
ATOM 7615 O O . TYR B 1 331 ? -7.734 -19.906 2.047 1 98.69 331 TYR B O 1
ATOM 7623 N N . TRP B 1 332 ? -7.488 -18.156 0.566 1 98.5 332 TRP B N 1
ATOM 7624 C CA . TRP B 1 332 ? -7.395 -19.047 -0.577 1 98.5 332 TRP B CA 1
ATOM 7625 C C . TRP B 1 332 ? -6.168 -19.953 -0.463 1 98.5 332 TRP B C 1
ATOM 7627 O O . TRP B 1 332 ? -6.094 -21 -1.108 1 98.5 332 TRP B O 1
ATOM 7637 N N . ALA B 1 333 ? -5.23 -19.594 0.355 1 98.62 333 ALA B N 1
ATOM 7638 C CA . ALA B 1 333 ? -4.012 -20.344 0.638 1 98.62 333 ALA B CA 1
ATOM 7639 C C . ALA B 1 333 ? -4.332 -21.734 1.159 1 98.62 333 ALA B C 1
ATOM 7641 O O . ALA B 1 333 ? -3.541 -22.672 0.982 1 98.62 333 ALA B O 1
ATOM 7642 N N . LEU B 1 334 ? -5.5 -21.922 1.713 1 98.62 334 LEU B N 1
ATOM 7643 C CA . LEU B 1 334 ? -5.871 -23.156 2.381 1 98.62 334 LEU B CA 1
ATOM 7644 C C . LEU B 1 334 ? -6.191 -24.25 1.362 1 98.62 334 LEU B C 1
ATOM 7646 O O . LEU B 1 334 ? -6.375 -25.406 1.728 1 98.62 334 LEU B O 1
ATOM 7650 N N . LYS B 1 335 ? -6.109 -23.969 0.072 1 98.69 335 LYS B N 1
ATOM 7651 C CA . LYS B 1 335 ? -6.223 -24.984 -0.961 1 98.69 335 LYS B CA 1
ATOM 7652 C C . LYS B 1 335 ? -5.176 -26.078 -0.771 1 98.69 335 LYS B C 1
ATOM 7654 O O . LYS B 1 335 ? -5.434 -27.25 -1.063 1 98.69 335 LYS B O 1
ATOM 7659 N N . THR B 1 336 ? -4.059 -25.656 -0.256 1 98.81 336 THR B N 1
ATOM 7660 C CA . THR B 1 336 ? -2.918 -26.562 -0.13 1 98.81 336 THR B CA 1
ATOM 7661 C C . THR B 1 336 ? -3.188 -27.625 0.927 1 98.81 336 THR B C 1
ATOM 7663 O O . THR B 1 336 ? -2.586 -28.703 0.898 1 98.81 336 THR B O 1
ATOM 7666 N N . VAL B 1 337 ? -4.176 -27.422 1.803 1 98.56 337 VAL B N 1
ATOM 7667 C CA . VAL B 1 337 ? -4.363 -28.375 2.893 1 98.56 337 VAL B CA 1
ATOM 7668 C C . VAL B 1 337 ? -5.352 -29.453 2.469 1 98.56 337 VAL B C 1
ATOM 7670 O O . VAL B 1 337 ? -5.805 -30.25 3.297 1 98.56 337 VAL B O 1
ATOM 7673 N N . LEU B 1 338 ? -5.648 -29.547 1.183 1 98.81 338 LEU B N 1
ATOM 7674 C CA . LEU B 1 338 ? -6.488 -30.594 0.608 1 98.81 338 LEU B CA 1
ATOM 7675 C C . LEU B 1 338 ? -5.992 -31.984 1.015 1 98.81 338 LEU B C 1
ATOM 7677 O O . LEU B 1 338 ? -6.781 -32.906 1.128 1 98.81 338 LEU B O 1
ATOM 7681 N N . VAL B 1 339 ? -4.719 -32.156 1.312 1 98.62 339 VAL B N 1
ATOM 7682 C CA . VAL B 1 339 ? -4.125 -33.438 1.675 1 98.62 339 VAL B CA 1
ATOM 7683 C C . VAL B 1 339 ? -4.73 -33.938 2.986 1 98.62 339 VAL B C 1
ATOM 7685 O O . VAL B 1 339 ? -4.633 -35.125 3.314 1 98.62 339 VAL B O 1
ATOM 7688 N N . LEU B 1 340 ? -5.359 -33.031 3.752 1 98.44 340 LEU B N 1
ATOM 7689 C CA . LEU B 1 340 ? -6 -33.438 4.996 1 98.44 340 LEU B CA 1
ATOM 7690 C C . LEU B 1 340 ? -7.27 -34.25 4.719 1 98.44 340 LEU B C 1
ATOM 7692 O O . LEU B 1 340 ? -7.809 -34.906 5.617 1 98.44 340 LEU B O 1
ATOM 7696 N N . ALA B 1 341 ? -7.777 -34.188 3.494 1 98.38 341 ALA B N 1
ATOM 7697 C CA . ALA B 1 341 ? -8.906 -35.031 3.115 1 98.38 341 ALA B CA 1
ATOM 7698 C C . ALA B 1 341 ? -8.492 -36.5 3.027 1 98.38 341 ALA B C 1
ATOM 7700 O O . ALA B 1 341 ? -9.344 -37.406 3.025 1 98.38 341 ALA B O 1
ATOM 7701 N N . LEU B 1 342 ? -7.207 -36.75 2.875 1 97.94 342 LEU B N 1
ATOM 7702 C CA . LEU B 1 342 ? -6.676 -38.125 2.885 1 97.94 342 LEU B CA 1
ATOM 7703 C C . LEU B 1 342 ? -6.566 -38.656 4.312 1 97.94 342 LEU B C 1
ATOM 7705 O O . LEU B 1 342 ? -6.133 -37.938 5.215 1 97.94 342 LEU B O 1
ATOM 7709 N N . GLY B 1 343 ? -6.992 -39.875 4.512 1 95.12 343 GLY B N 1
ATOM 7710 C CA . GLY B 1 343 ? -6.895 -40.5 5.824 1 95.12 343 GLY B CA 1
ATOM 7711 C C . GLY B 1 343 ? -5.465 -40.781 6.246 1 95.12 343 GLY B C 1
ATOM 7712 O O . GLY B 1 343 ? -4.555 -40.781 5.414 1 95.12 343 GLY B O 1
ATOM 7713 N N . GLU B 1 344 ? -5.312 -41.062 7.453 1 93.81 344 GLU B N 1
ATOM 7714 C CA . GLU B 1 344 ? -3.996 -41.281 8.039 1 93.81 344 GLU B CA 1
ATOM 7715 C C . GLU B 1 344 ? -3.283 -42.438 7.363 1 93.81 344 GLU B C 1
ATOM 7717 O O . GLU B 1 344 ? -2.051 -42.469 7.309 1 93.81 344 GLU B O 1
ATOM 7722 N N . ASN B 1 345 ? -3.988 -43.406 6.828 1 95.88 345 ASN B N 1
ATOM 7723 C CA . ASN B 1 345 ? -3.414 -44.625 6.246 1 95.88 345 ASN B CA 1
ATOM 7724 C C . ASN B 1 345 ? -3.129 -44.438 4.758 1 95.88 345 ASN B C 1
ATOM 7726 O O . ASN B 1 345 ? -2.662 -45.375 4.094 1 95.88 345 ASN B O 1
ATOM 7730 N N . SER B 1 346 ? -3.385 -43.312 4.277 1 97.5 346 SER B N 1
ATOM 7731 C CA . SER B 1 346 ? -3.092 -43.062 2.869 1 97.5 346 SER B CA 1
ATOM 7732 C C . SER B 1 346 ? -1.596 -43.156 2.59 1 97.5 346 SER B C 1
ATOM 7734 O O . SER B 1 346 ? -0.777 -42.969 3.492 1 97.5 346 SER B O 1
ATOM 7736 N N . ASP B 1 347 ? -1.192 -43.406 1.325 1 97.38 347 ASP B N 1
ATOM 7737 C CA . ASP B 1 347 ? 0.204 -43.469 0.902 1 97.38 347 ASP B CA 1
ATOM 7738 C C . ASP B 1 347 ? 0.926 -42.156 1.193 1 97.38 347 ASP B C 1
ATOM 7740 O O . ASP B 1 347 ? 2.096 -42.156 1.587 1 97.38 347 ASP B O 1
ATOM 7744 N N . PHE B 1 348 ? 0.236 -41.062 1.054 1 98.06 348 PHE B N 1
ATOM 7745 C CA . PHE B 1 348 ? 0.813 -39.75 1.289 1 98.06 348 PHE B CA 1
ATOM 7746 C C . PHE B 1 348 ? 1.264 -39.594 2.738 1 98.06 348 PHE B C 1
ATOM 7748 O O . PHE B 1 348 ? 2.404 -39.219 3.004 1 98.06 348 PHE B O 1
ATOM 7755 N N . TRP B 1 349 ? 0.433 -39.969 3.693 1 98.06 349 TRP B N 1
ATOM 7756 C CA . TRP B 1 349 ? 0.733 -39.719 5.102 1 98.06 349 TRP B CA 1
ATOM 7757 C C . TRP B 1 349 ? 1.646 -40.812 5.656 1 98.06 349 TRP B C 1
ATOM 7759 O O . TRP B 1 349 ? 2.398 -40.562 6.605 1 98.06 349 TRP B O 1
ATOM 7769 N N . GLN B 1 350 ? 1.621 -41.969 4.984 1 97.75 350 GLN B N 1
ATOM 7770 C CA . GLN B 1 350 ? 2.451 -43.062 5.465 1 97.75 350 GLN B CA 1
ATOM 7771 C C . GLN B 1 350 ? 3.873 -42.938 4.918 1 97.75 350 GLN B C 1
ATOM 7773 O O . GLN B 1 350 ? 4.805 -43.531 5.484 1 97.75 350 GLN B O 1
ATOM 7778 N N . ALA B 1 351 ? 4.031 -42.219 3.908 1 98.12 351 ALA B N 1
ATOM 7779 C CA . ALA B 1 351 ? 5.34 -42.094 3.268 1 98.12 351 ALA B CA 1
ATOM 7780 C C . ALA B 1 351 ? 6.293 -41.25 4.102 1 98.12 351 ALA B C 1
ATOM 7782 O O . ALA B 1 351 ? 5.863 -40.312 4.797 1 98.12 351 ALA B O 1
ATOM 7783 N N . LYS B 1 352 ? 7.605 -41.562 4.016 1 97.81 352 LYS B N 1
ATOM 7784 C CA . LYS B 1 352 ? 8.633 -40.688 4.531 1 97.81 352 LYS B CA 1
ATOM 7785 C C . LYS B 1 352 ? 8.906 -39.531 3.555 1 97.81 352 LYS B C 1
ATOM 7787 O O . LYS B 1 352 ? 9 -39.75 2.346 1 97.81 352 LYS B O 1
ATOM 7792 N N . GLU B 1 353 ? 8.977 -38.375 4.07 1 97.88 353 GLU B N 1
ATOM 7793 C CA . GLU B 1 353 ? 9.289 -37.25 3.211 1 97.88 353 GLU B CA 1
ATOM 7794 C C . GLU B 1 353 ? 10.586 -37.469 2.438 1 97.88 353 GLU B C 1
ATOM 7796 O O . GLU B 1 353 ? 11.562 -37.969 2.988 1 97.88 353 GLU B O 1
ATOM 7801 N N . ALA B 1 354 ? 10.594 -37.094 1.184 1 98.31 354 ALA B N 1
ATOM 7802 C CA . ALA B 1 354 ? 11.773 -37.219 0.334 1 98.31 354 ALA B CA 1
ATOM 7803 C C . ALA B 1 354 ? 12.172 -35.875 -0.249 1 98.31 354 ALA B C 1
ATOM 7805 O O . ALA B 1 354 ? 11.336 -34.969 -0.407 1 98.31 354 ALA B O 1
ATOM 7806 N N . PRO B 1 355 ? 13.508 -35.656 -0.473 1 97.5 355 PRO B N 1
ATOM 7807 C CA . PRO B 1 355 ? 13.938 -34.438 -1.159 1 97.5 355 PRO B CA 1
ATOM 7808 C C . PRO B 1 355 ? 13.398 -34.344 -2.584 1 97.5 355 PRO B C 1
ATOM 7810 O O . PRO B 1 355 ? 12.852 -35.312 -3.109 1 97.5 355 PRO B O 1
ATOM 7813 N N . LEU B 1 356 ? 13.516 -33.188 -3.143 1 97.5 356 LEU B N 1
ATOM 7814 C CA . LEU B 1 356 ? 13.18 -33.031 -4.555 1 97.5 356 LEU B CA 1
ATOM 7815 C C . LEU B 1 356 ? 14.07 -33.906 -5.422 1 97.5 356 LEU B C 1
ATOM 7817 O O . LEU B 1 356 ? 15.242 -34.125 -5.102 1 97.5 356 LEU B O 1
ATOM 7821 N N . PRO B 1 357 ? 13.5 -34.438 -6.496 1 96.31 357 PRO B N 1
ATOM 7822 C CA . PRO B 1 357 ? 14.352 -35.188 -7.414 1 96.31 357 PRO B CA 1
ATOM 7823 C C . PRO B 1 357 ? 15.375 -34.312 -8.125 1 96.31 357 PRO B C 1
ATOM 7825 O O . PRO B 1 357 ? 15.258 -33.094 -8.117 1 96.31 357 PRO B O 1
ATOM 7828 N N . PRO B 1 358 ? 16.422 -34.969 -8.664 1 94.25 358 PRO B N 1
ATOM 7829 C CA . PRO B 1 358 ? 17.359 -34.156 -9.461 1 94.25 358 PRO B CA 1
ATOM 7830 C C . PRO B 1 358 ? 16.656 -33.406 -10.586 1 94.25 358 PRO B C 1
ATOM 7832 O O . PRO B 1 358 ? 15.75 -33.938 -11.227 1 94.25 358 PRO B O 1
ATOM 7835 N N . ARG B 1 359 ? 17.047 -32.188 -10.797 1 93.94 359 ARG B N 1
ATOM 7836 C CA . ARG B 1 359 ? 16.422 -31.312 -11.797 1 93.94 359 ARG B CA 1
ATOM 7837 C C . ARG B 1 359 ? 17.469 -30.75 -12.75 1 93.94 359 ARG B C 1
ATOM 7839 O O . ARG B 1 359 ? 18.516 -30.266 -12.312 1 93.94 359 ARG B O 1
ATOM 7846 N N . GLU B 1 360 ? 17.203 -30.844 -13.992 1 94.31 360 GLU B N 1
ATOM 7847 C CA . GLU B 1 360 ? 18.078 -30.266 -15.008 1 94.31 360 GLU B CA 1
ATOM 7848 C C . GLU B 1 360 ? 18.047 -28.734 -14.953 1 94.31 360 GLU B C 1
ATOM 7850 O O . GLU B 1 360 ? 17.016 -28.141 -14.625 1 94.31 360 GLU B O 1
ATOM 7855 N N . THR B 1 361 ? 19.172 -28.109 -15.289 1 96.31 361 THR B N 1
ATOM 7856 C CA . THR B 1 361 ? 19.297 -26.656 -15.305 1 96.31 361 THR B CA 1
ATOM 7857 C C . THR B 1 361 ? 20.234 -26.203 -16.406 1 96.31 361 THR B C 1
ATOM 7859 O O . THR B 1 361 ? 21.281 -26.828 -16.625 1 96.31 361 THR B O 1
ATOM 7862 N N . PRO B 1 362 ? 19.922 -25.219 -17.266 1 96.94 362 PRO B N 1
ATOM 7863 C CA . PRO B 1 362 ? 18.609 -24.562 -17.172 1 96.94 362 PRO B CA 1
ATOM 7864 C C . PRO B 1 362 ? 17.484 -25.422 -17.734 1 96.94 362 PRO B C 1
ATOM 7866 O O . PRO B 1 362 ? 17.734 -26.375 -18.484 1 96.94 362 PRO B O 1
ATOM 7869 N N . HIS B 1 363 ? 16.281 -25.156 -17.281 1 98.5 363 HIS B N 1
ATOM 7870 C CA . HIS B 1 363 ? 15.094 -25.828 -17.781 1 98.5 363 HIS B CA 1
ATOM 7871 C C . HIS B 1 363 ? 14.172 -24.844 -18.5 1 98.5 363 HIS B C 1
ATOM 7873 O O . HIS B 1 363 ? 13.594 -23.953 -17.875 1 98.5 363 HIS B O 1
ATOM 7879 N N . ALA B 1 364 ? 14.023 -25.031 -19.797 1 98.31 364 ALA B N 1
ATOM 7880 C CA . ALA B 1 364 ? 13.18 -24.156 -20.609 1 98.31 364 ALA B CA 1
ATOM 7881 C C . ALA B 1 364 ? 11.75 -24.672 -20.672 1 98.31 364 ALA B C 1
ATOM 7883 O O . ALA B 1 364 ? 11.523 -25.875 -20.797 1 98.31 364 ALA B O 1
ATOM 7884 N N . ILE B 1 365 ? 10.852 -23.828 -20.531 1 98.44 365 ILE B N 1
ATOM 7885 C CA . ILE B 1 365 ? 9.43 -24.078 -20.734 1 98.44 365 ILE B CA 1
ATOM 7886 C C . ILE B 1 365 ? 8.898 -23.172 -21.844 1 98.44 365 ILE B C 1
ATOM 7888 O O . ILE B 1 365 ? 8.273 -22.156 -21.562 1 98.44 365 ILE B O 1
ATOM 7892 N N . PRO B 1 366 ? 9.008 -23.578 -23.047 1 97.56 366 PRO B N 1
ATOM 7893 C CA . PRO B 1 366 ? 8.664 -22.719 -24.172 1 97.56 366 PRO B CA 1
ATOM 7894 C C . PRO B 1 366 ? 7.219 -22.234 -24.141 1 97.56 366 PRO B C 1
ATOM 7896 O O . PRO B 1 366 ? 6.949 -21.047 -24.375 1 97.56 366 PRO B O 1
ATOM 7899 N N . LYS B 1 367 ? 6.285 -23.125 -23.797 1 97.06 367 LYS B N 1
ATOM 7900 C CA . LYS B 1 367 ? 4.871 -22.766 -23.797 1 97.06 367 LYS B CA 1
ATOM 7901 C C . LYS B 1 367 ? 4.574 -21.688 -22.75 1 97.06 367 LYS B C 1
ATOM 7903 O O . LYS B 1 367 ? 3.59 -20.953 -22.859 1 97.06 367 LYS B O 1
ATOM 7908 N N . ALA B 1 368 ? 5.441 -21.562 -21.75 1 97.5 368 ALA B N 1
ATOM 7909 C CA . ALA B 1 368 ? 5.242 -20.562 -20.703 1 97.5 368 ALA B CA 1
ATOM 7910 C C . ALA B 1 368 ? 6.199 -19.375 -20.891 1 97.5 368 ALA B C 1
ATOM 7912 O O . ALA B 1 368 ? 6.133 -18.391 -20.156 1 97.5 368 ALA B O 1
ATOM 7913 N N . ALA B 1 369 ? 7.125 -19.453 -21.875 1 97.38 369 ALA B N 1
ATOM 7914 C CA . ALA B 1 369 ? 8.156 -18.438 -22.125 1 97.38 369 ALA B CA 1
ATOM 7915 C C . ALA B 1 369 ? 8.992 -18.203 -20.859 1 97.38 369 ALA B C 1
ATOM 7917 O O . ALA B 1 369 ? 9.18 -17.047 -20.453 1 97.38 369 ALA B O 1
ATOM 7918 N N . GLN B 1 370 ? 9.469 -19.266 -20.281 1 98.5 370 GLN B N 1
ATOM 7919 C CA . GLN B 1 370 ? 10.227 -19.219 -19.031 1 98.5 370 GLN B CA 1
ATOM 7920 C C . GLN B 1 370 ? 11.438 -20.141 -19.094 1 98.5 370 GLN B C 1
ATOM 7922 O O . GLN B 1 370 ? 11.422 -21.156 -19.797 1 98.5 370 GLN B O 1
ATOM 7927 N N . ILE B 1 371 ? 12.5 -19.781 -18.469 1 98.69 371 ILE B N 1
ATOM 7928 C CA . ILE B 1 371 ? 13.648 -20.625 -18.219 1 98.69 371 ILE B CA 1
ATOM 7929 C C . ILE B 1 371 ? 14 -20.609 -16.734 1 98.69 371 ILE B C 1
ATOM 7931 O O . ILE B 1 371 ? 14.273 -19.562 -16.172 1 98.69 371 ILE B O 1
ATOM 7935 N N . LEU B 1 372 ? 13.977 -21.766 -16.109 1 98.69 372 LEU B N 1
ATOM 7936 C CA . LEU B 1 372 ? 14.32 -21.891 -14.688 1 98.69 372 LEU B CA 1
ATOM 7937 C C . LEU B 1 372 ? 15.773 -22.312 -14.516 1 98.69 372 LEU B C 1
ATOM 7939 O O . LEU B 1 372 ? 16.266 -23.156 -15.266 1 98.69 372 LEU B O 1
ATOM 7943 N N . VAL B 1 373 ? 16.438 -21.672 -13.57 1 98.12 373 VAL B N 1
ATOM 7944 C CA . VAL B 1 373 ? 17.828 -21.969 -13.281 1 98.12 373 VAL B CA 1
ATOM 7945 C C . VAL B 1 373 ? 18 -22.359 -11.812 1 98.12 373 VAL B C 1
ATOM 7947 O O . VAL B 1 373 ? 17.656 -21.562 -10.922 1 98.12 373 VAL B O 1
ATOM 7950 N N . HIS B 1 374 ? 18.516 -23.562 -11.578 1 97.25 374 HIS B N 1
ATOM 7951 C CA . HIS B 1 374 ? 18.766 -24.047 -10.227 1 97.25 374 HIS B CA 1
ATOM 7952 C C . HIS B 1 374 ? 20.219 -23.828 -9.812 1 97.25 374 HIS B C 1
ATOM 7954 O O . HIS B 1 374 ? 21.078 -24.672 -10.055 1 97.25 374 HIS B O 1
ATOM 7960 N N . GLN B 1 375 ? 20.438 -22.703 -9.227 1 94.19 375 GLN B N 1
ATOM 7961 C CA . GLN B 1 375 ? 21.688 -22.359 -8.562 1 94.19 375 GLN B CA 1
ATOM 7962 C C . GLN B 1 375 ? 21.672 -22.828 -7.109 1 94.19 375 GLN B C 1
ATOM 7964 O O . GLN B 1 375 ? 20.625 -22.891 -6.473 1 94.19 375 GLN B O 1
ATOM 7969 N N . PRO B 1 376 ? 22.844 -23.266 -6.539 1 91.62 376 PRO B N 1
ATOM 7970 C CA . PRO B 1 376 ? 22.844 -23.656 -5.125 1 91.62 376 PRO B CA 1
ATOM 7971 C C . PRO B 1 376 ? 22.234 -22.578 -4.227 1 91.62 376 PRO B C 1
ATOM 7973 O O . PRO B 1 376 ? 22.766 -21.484 -4.121 1 91.62 376 PRO B O 1
ATOM 7976 N N . ASN B 1 377 ? 21.203 -22.938 -3.607 1 95.19 377 ASN B N 1
ATOM 7977 C CA . ASN B 1 377 ? 20.5 -22.094 -2.646 1 95.19 377 ASN B CA 1
ATOM 7978 C C . ASN B 1 377 ? 19.859 -20.891 -3.324 1 95.19 377 ASN B C 1
ATOM 7980 O O . ASN B 1 377 ? 19.703 -19.844 -2.703 1 95.19 377 ASN B O 1
ATOM 7984 N N . HIS B 1 378 ? 19.641 -20.969 -4.543 1 97.06 378 HIS B N 1
ATOM 7985 C CA . HIS B 1 378 ? 19.047 -19.875 -5.285 1 97.06 378 HIS B CA 1
ATOM 7986 C C . HIS B 1 378 ? 18.375 -20.375 -6.562 1 97.06 378 HIS B C 1
ATOM 7988 O O . HIS B 1 378 ? 19.047 -20.859 -7.473 1 97.06 378 HIS B O 1
ATOM 7994 N N . LEU B 1 379 ? 17.078 -20.375 -6.59 1 98.38 379 LEU B N 1
ATOM 7995 C CA . LEU B 1 379 ? 16.281 -20.688 -7.766 1 98.38 379 LEU B CA 1
ATOM 7996 C C . LEU B 1 379 ? 15.742 -19.406 -8.406 1 98.38 379 LEU B C 1
ATOM 7998 O O . LEU B 1 379 ? 15.102 -18.594 -7.738 1 98.38 379 LEU B O 1
ATOM 8002 N N . TRP B 1 380 ? 16.062 -19.172 -9.664 1 98.69 380 TRP B N 1
ATOM 8003 C CA . TRP B 1 380 ? 15.562 -17.984 -10.336 1 98.69 380 TRP B CA 1
ATOM 8004 C C . TRP B 1 380 ? 15.039 -18.328 -11.734 1 98.69 380 TRP B C 1
ATOM 8006 O O . TRP B 1 380 ? 15.289 -19.422 -12.242 1 98.69 380 TRP B O 1
ATOM 8016 N N . MET B 1 381 ? 14.211 -17.438 -12.258 1 98.81 381 MET B N 1
ATOM 8017 C CA . MET B 1 381 ? 13.469 -17.672 -13.492 1 98.81 381 MET B CA 1
ATOM 8018 C C . MET B 1 381 ? 13.602 -16.484 -14.438 1 98.81 381 MET B C 1
ATOM 8020 O O . MET B 1 381 ? 13.438 -15.344 -14.031 1 98.81 381 MET B O 1
ATOM 8024 N N . LEU B 1 382 ? 14 -16.75 -15.695 1 98.81 382 LEU B N 1
ATOM 8025 C CA . LEU B 1 382 ? 13.898 -15.773 -16.766 1 98.81 382 LEU B CA 1
ATOM 8026 C C . LEU B 1 382 ? 12.531 -15.836 -17.438 1 98.81 382 LEU B C 1
ATOM 8028 O O . LEU B 1 382 ? 11.961 -16.922 -17.594 1 98.81 382 LEU B O 1
ATOM 8032 N N . THR B 1 383 ? 12 -14.734 -17.812 1 98.56 383 THR B N 1
ATOM 8033 C CA . THR B 1 383 ? 10.75 -14.742 -18.562 1 98.56 383 THR B CA 1
ATOM 8034 C C . THR B 1 383 ? 10.641 -13.5 -19.438 1 98.56 383 THR B C 1
ATOM 8036 O O . THR B 1 383 ? 11.305 -12.492 -19.188 1 98.56 383 THR B O 1
ATOM 8039 N N . SER B 1 384 ? 9.93 -13.57 -20.578 1 97.81 384 SER B N 1
ATOM 8040 C CA . SER B 1 384 ? 9.57 -12.461 -21.453 1 97.81 384 SER B CA 1
ATOM 8041 C C . SER B 1 384 ? 8.164 -12.641 -22.016 1 97.81 384 SER B C 1
ATOM 8043 O O . SER B 1 384 ? 7.723 -13.773 -22.25 1 97.81 384 SER B O 1
ATOM 8045 N N . GLY B 1 385 ? 7.52 -11.602 -22.141 1 95.81 385 GLY B N 1
ATOM 8046 C CA . GLY B 1 385 ? 6.254 -11.617 -22.859 1 95.81 385 GLY B CA 1
ATOM 8047 C C . GLY B 1 385 ? 5.078 -12.016 -21.984 1 95.81 385 GLY B C 1
ATOM 8048 O O . GLY B 1 385 ? 4.07 -12.523 -22.484 1 95.81 385 GLY B O 1
ATOM 8049 N N . GLN B 1 386 ? 5.207 -11.898 -20.641 1 96.19 386 GLN B N 1
ATOM 8050 C CA . GLN B 1 386 ? 4.121 -12.148 -19.703 1 96.19 386 GLN B CA 1
ATOM 8051 C C . GLN B 1 386 ? 3.352 -10.867 -19.406 1 96.19 386 GLN B C 1
ATOM 8053 O O . GLN B 1 386 ? 3.867 -9.969 -18.734 1 96.19 386 GLN B O 1
ATOM 8058 N N . LEU B 1 387 ? 2.303 -10.477 -20.109 1 94 387 LEU B N 1
ATOM 8059 C CA . LEU B 1 387 ? 1.59 -9.227 -19.875 1 94 387 LEU B CA 1
ATOM 8060 C C . LEU B 1 387 ? 0.161 -9.492 -19.406 1 94 387 LEU B C 1
ATOM 8062 O O . LEU B 1 387 ? -0.61 -10.148 -20.109 1 94 387 LEU B O 1
ATOM 8066 N N . GLU B 1 388 ? -0.105 -9.07 -18.188 1 92.38 388 GLU B N 1
ATOM 8067 C CA . GLU B 1 388 ? -1.491 -9.062 -17.734 1 92.38 388 GLU B CA 1
ATOM 8068 C C . GLU B 1 388 ? -2.27 -7.902 -18.344 1 92.38 388 GLU B C 1
ATOM 8070 O O . GLU B 1 388 ? -1.986 -6.738 -18.047 1 92.38 388 GLU B O 1
ATOM 8075 N N . ARG B 1 389 ? -3.303 -8.141 -19.078 1 90.25 389 ARG B N 1
ATOM 8076 C CA . ARG B 1 389 ? -3.932 -7.176 -19.969 1 90.25 389 ARG B CA 1
ATOM 8077 C C . ARG B 1 389 ? -4.922 -6.293 -19.219 1 90.25 389 ARG B C 1
ATOM 8079 O O . ARG B 1 389 ? -5.309 -5.23 -19.703 1 90.25 389 ARG B O 1
ATOM 8086 N N . ASN B 1 390 ? -5.352 -6.672 -18.031 1 90.12 390 ASN B N 1
ATOM 8087 C CA . ASN B 1 390 ? -6.254 -5.84 -17.234 1 90.12 390 ASN B CA 1
ATOM 8088 C C . ASN B 1 390 ? -5.516 -4.68 -16.578 1 90.12 390 ASN B C 1
ATOM 8090 O O . ASN B 1 390 ? -6.137 -3.781 -16.016 1 90.12 390 ASN B O 1
ATOM 8094 N N . ASN B 1 391 ? -4.238 -4.613 -16.641 1 92.19 391 ASN B N 1
ATOM 8095 C CA . ASN B 1 391 ? -3.406 -3.619 -15.977 1 92.19 391 ASN B CA 1
ATOM 8096 C C . ASN B 1 391 ? -3.676 -3.578 -14.477 1 92.19 391 ASN B C 1
ATOM 8098 O O . ASN B 1 391 ? -3.959 -2.516 -13.914 1 92.19 391 ASN B O 1
ATOM 8102 N N . PHE B 1 392 ? -3.582 -4.715 -13.891 1 92 392 PHE B N 1
ATOM 8103 C CA . PHE B 1 392 ? -3.666 -4.773 -12.438 1 92 392 PHE B CA 1
ATOM 8104 C C . PHE B 1 392 ? -2.471 -4.082 -11.797 1 92 392 PHE B C 1
ATOM 8106 O O . PHE B 1 392 ? -1.501 -3.744 -12.484 1 92 392 PHE B O 1
ATOM 8113 N N . VAL B 1 393 ? -2.615 -3.844 -10.516 1 92.81 393 VAL B N 1
ATOM 8114 C CA . VAL B 1 393 ? -1.622 -3.057 -9.789 1 92.81 393 VAL B CA 1
ATOM 8115 C C . VAL B 1 393 ? -0.251 -3.719 -9.914 1 92.81 393 VAL B C 1
ATOM 8117 O O . VAL B 1 393 ? -0.123 -4.934 -9.734 1 92.81 393 VAL B O 1
ATOM 8120 N N . ASN B 1 394 ? 0.826 -2.963 -10.312 1 94.94 394 ASN B N 1
ATOM 8121 C CA . ASN B 1 394 ? 2.223 -3.379 -10.391 1 94.94 394 ASN B CA 1
ATOM 8122 C C . ASN B 1 394 ? 2.42 -4.492 -11.414 1 94.94 394 ASN B C 1
ATOM 8124 O O . ASN B 1 394 ? 3.201 -5.418 -11.188 1 94.94 394 ASN B O 1
ATOM 8128 N N . THR B 1 395 ? 1.729 -4.414 -12.547 1 96.19 395 THR B N 1
ATOM 8129 C CA . THR B 1 395 ? 1.829 -5.402 -13.617 1 96.19 395 THR B CA 1
ATOM 8130 C C . THR B 1 395 ? 3.271 -5.539 -14.086 1 96.19 395 THR B C 1
ATOM 8132 O O . THR B 1 395 ? 3.771 -6.652 -14.258 1 96.19 395 THR B O 1
ATOM 8135 N N . GLU B 1 396 ? 3.984 -4.473 -14.258 1 96.06 396 GLU B N 1
ATOM 8136 C CA . GLU B 1 396 ? 5.355 -4.516 -14.766 1 96.06 396 GLU B CA 1
ATOM 8137 C C . GLU B 1 396 ? 6.27 -5.27 -13.805 1 96.06 396 GLU B C 1
ATOM 8139 O O . GLU B 1 396 ? 7.109 -6.062 -14.234 1 96.06 396 GLU B O 1
ATOM 8144 N N . ALA B 1 397 ? 6.09 -5.008 -12.523 1 97.12 397 ALA B N 1
ATOM 8145 C CA . ALA B 1 397 ? 6.934 -5.664 -11.523 1 97.12 397 ALA B CA 1
ATOM 8146 C C . ALA B 1 397 ? 6.59 -7.145 -11.406 1 97.12 397 ALA B C 1
ATOM 8148 O O . ALA B 1 397 ? 7.477 -7.98 -11.227 1 97.12 397 ALA B O 1
ATOM 8149 N N . LYS B 1 398 ? 5.371 -7.508 -11.547 1 98.06 398 LYS B N 1
ATOM 8150 C CA . LYS B 1 398 ? 4.895 -8.852 -11.25 1 98.06 398 LYS B CA 1
ATOM 8151 C C . LYS B 1 398 ? 5.074 -9.781 -12.445 1 98.06 398 LYS B C 1
ATOM 8153 O O . LYS B 1 398 ? 5.121 -11 -12.297 1 98.06 398 LYS B O 1
ATOM 8158 N N . TYR B 1 399 ? 5.207 -9.172 -13.703 1 97.94 399 TYR B N 1
ATOM 8159 C CA . TYR B 1 399 ? 5.172 -10.047 -14.875 1 97.94 399 TYR B CA 1
ATOM 8160 C C . TYR B 1 399 ? 6.305 -9.719 -15.836 1 97.94 399 TYR B C 1
ATOM 8162 O O . TYR B 1 399 ? 6.68 -10.539 -16.672 1 97.94 399 TYR B O 1
ATOM 8170 N N . CYS B 1 400 ? 6.855 -8.5 -15.773 1 97.94 400 CYS B N 1
ATOM 8171 C CA . CYS B 1 400 ? 7.582 -8.055 -16.953 1 97.94 400 CYS B CA 1
ATOM 8172 C C . CYS B 1 400 ? 9.062 -7.867 -16.641 1 97.94 400 CYS B C 1
ATOM 8174 O O . CYS B 1 400 ? 9.828 -7.414 -17.5 1 97.94 400 CYS B O 1
ATOM 8176 N N . LYS B 1 401 ? 9.523 -8.188 -15.469 1 98.44 401 LYS B N 1
ATOM 8177 C CA . LYS B 1 401 ? 10.953 -8.148 -15.164 1 98.44 401 LYS B CA 1
ATOM 8178 C C . LYS B 1 401 ? 11.711 -9.219 -15.945 1 98.44 401 LYS B C 1
ATOM 8180 O O . LYS B 1 401 ? 11.102 -10.141 -16.5 1 98.44 401 LYS B O 1
ATOM 8185 N N . PHE B 1 402 ? 13.039 -9.094 -15.922 1 98.81 402 PHE B N 1
ATOM 8186 C CA . PHE B 1 402 ? 13.883 -10.016 -16.656 1 98.81 402 PHE B CA 1
ATOM 8187 C C . PHE B 1 402 ? 14.07 -11.32 -15.891 1 98.81 402 PHE B C 1
ATOM 8189 O O . PHE B 1 402 ? 14.305 -12.375 -16.484 1 98.81 402 PHE B O 1
ATOM 8196 N N . ALA B 1 403 ? 13.938 -11.195 -14.586 1 98.75 403 ALA B N 1
ATOM 8197 C CA . ALA B 1 403 ? 14.141 -12.383 -13.766 1 98.75 403 ALA B CA 1
ATOM 8198 C C . ALA B 1 403 ? 13.367 -12.281 -12.453 1 98.75 403 ALA B C 1
ATOM 8200 O O . ALA B 1 403 ? 13.125 -11.18 -11.953 1 98.75 403 ALA B O 1
ATOM 8201 N N . TYR B 1 404 ? 13.008 -13.414 -11.93 1 98.75 404 TYR B N 1
ATOM 8202 C CA . TYR B 1 404 ? 12.383 -13.578 -10.625 1 98.75 404 TYR B CA 1
ATOM 8203 C C . TYR B 1 404 ? 13.141 -14.602 -9.781 1 98.75 404 TYR B C 1
ATOM 8205 O O . TYR B 1 404 ? 13.75 -15.531 -10.32 1 98.75 404 TYR B O 1
ATOM 8213 N N . SER B 1 405 ? 13.07 -14.445 -8.461 1 98.62 405 SER B N 1
ATOM 8214 C CA . SER B 1 405 ? 13.945 -15.211 -7.578 1 98.62 405 SER B CA 1
ATOM 8215 C C . SER B 1 405 ? 13.203 -15.656 -6.32 1 98.62 405 SER B C 1
ATOM 8217 O O . SER B 1 405 ? 12.422 -14.891 -5.75 1 98.62 405 SER B O 1
ATOM 8219 N N . THR B 1 406 ? 13.477 -16.906 -5.91 1 98.19 406 THR B N 1
ATOM 8220 C CA . THR B 1 406 ? 12.93 -17.391 -4.648 1 98.19 406 THR B CA 1
ATOM 8221 C C . THR B 1 406 ? 13.656 -16.766 -3.467 1 98.19 406 THR B C 1
ATOM 8223 O O . THR B 1 406 ? 13.117 -16.703 -2.359 1 98.19 406 THR B O 1
ATOM 8226 N N . ARG B 1 407 ? 14.859 -16.328 -3.701 1 97.69 407 ARG B N 1
ATOM 8227 C CA . ARG B 1 407 ? 15.703 -15.914 -2.588 1 97.69 407 ARG B CA 1
ATOM 8228 C C . ARG B 1 407 ? 15.656 -14.406 -2.398 1 97.69 407 ARG B C 1
ATOM 8230 O O . ARG B 1 407 ? 15.766 -13.906 -1.275 1 97.69 407 ARG B O 1
ATOM 8237 N N . TYR B 1 408 ? 15.406 -13.688 -3.484 1 98.12 408 TYR B N 1
ATOM 8238 C CA . TYR B 1 408 ? 15.508 -12.234 -3.428 1 98.12 408 TYR B CA 1
ATOM 8239 C C . TYR B 1 408 ? 14.188 -11.57 -3.801 1 98.12 408 TYR B C 1
ATOM 8241 O O . TYR B 1 408 ? 14.031 -10.359 -3.666 1 98.12 408 TYR B O 1
ATOM 8249 N N . ALA B 1 409 ? 13.203 -12.367 -4.238 1 98.19 409 ALA B N 1
ATOM 8250 C CA . ALA B 1 409 ? 11.914 -11.883 -4.711 1 98.19 409 ALA B CA 1
ATOM 8251 C C . ALA B 1 409 ? 12.086 -10.68 -5.637 1 98.19 409 ALA B C 1
ATOM 8253 O O . ALA B 1 409 ? 12.977 -10.672 -6.496 1 98.19 409 ALA B O 1
ATOM 8254 N N . PHE B 1 410 ? 11.148 -9.789 -5.711 1 98.62 410 PHE B N 1
ATOM 8255 C CA . PHE B 1 410 ? 11.234 -8.578 -6.512 1 98.62 410 PHE B CA 1
ATOM 8256 C C . PHE B 1 410 ? 10.602 -7.398 -5.777 1 98.62 410 PHE B C 1
ATOM 8258 O O . PHE B 1 410 ? 9.906 -7.582 -4.777 1 98.62 410 PHE B O 1
ATOM 8265 N N . ASN B 1 411 ? 10.953 -6.211 -6.223 1 98.31 411 ASN B N 1
ATOM 8266 C CA . ASN B 1 411 ? 10.367 -4.984 -5.688 1 98.31 411 ASN B CA 1
ATOM 8267 C C . ASN B 1 411 ? 9.164 -4.531 -6.5 1 98.31 411 ASN B C 1
ATOM 8269 O O . ASN B 1 411 ? 9.164 -4.637 -7.73 1 98.31 411 ASN B O 1
ATOM 8273 N N . VAL B 1 412 ? 8.125 -4.035 -5.801 1 97.5 412 VAL B N 1
ATOM 8274 C CA . VAL B 1 412 ? 7.039 -3.324 -6.461 1 97.5 412 VAL B CA 1
ATOM 8275 C C . VAL B 1 412 ? 7.344 -1.829 -6.504 1 97.5 412 VAL B C 1
ATOM 8277 O O . VAL B 1 412 ? 8.18 -1.338 -5.734 1 97.5 412 VAL B O 1
ATOM 8280 N N . GLU B 1 413 ? 6.68 -1.167 -7.371 1 95.69 413 GLU B N 1
ATOM 8281 C CA . GLU B 1 413 ? 6.863 0.275 -7.508 1 95.69 413 GLU B CA 1
ATOM 8282 C C . GLU B 1 413 ? 6.141 1.033 -6.398 1 95.69 413 GLU B C 1
ATOM 8284 O O . GLU B 1 413 ? 5.066 0.624 -5.961 1 95.69 413 GLU B O 1
ATOM 8289 N N . ARG B 1 414 ? 6.738 2.154 -5.977 1 94.44 414 ARG B N 1
ATOM 8290 C CA . ARG B 1 414 ? 6.129 3.023 -4.977 1 94.44 414 ARG B CA 1
ATOM 8291 C C . ARG B 1 414 ? 5.934 4.434 -5.527 1 94.44 414 ARG B C 1
ATOM 8293 O O . ARG B 1 414 ? 5.816 5.391 -4.762 1 94.44 414 ARG B O 1
ATOM 8300 N N . GLY B 1 415 ? 5.984 4.59 -6.832 1 90.94 415 GLY B N 1
ATOM 8301 C CA . GLY B 1 415 ? 5.785 5.883 -7.469 1 90.94 415 GLY B CA 1
ATOM 8302 C C . GLY B 1 415 ? 6.309 5.934 -8.891 1 90.94 415 GLY B C 1
ATOM 8303 O O . GLY B 1 415 ? 6.914 4.973 -9.375 1 90.94 415 GLY B O 1
ATOM 8304 N N . ARG B 1 416 ? 6.121 7.078 -9.531 1 89.38 416 ARG B N 1
ATOM 8305 C CA . ARG B 1 416 ? 6.434 7.203 -10.945 1 89.38 416 ARG B CA 1
ATOM 8306 C C . ARG B 1 416 ? 7.707 8.016 -11.164 1 89.38 416 ARG B C 1
ATOM 8308 O O . ARG B 1 416 ? 8.273 8.008 -12.25 1 89.38 416 ARG B O 1
ATOM 8315 N N . PHE B 1 417 ? 8.164 8.734 -10.117 1 94.94 417 PHE B N 1
ATOM 8316 C CA . PHE B 1 417 ? 9.305 9.633 -10.258 1 94.94 417 PHE B CA 1
ATOM 8317 C C . PHE B 1 417 ? 10.469 9.164 -9.391 1 94.94 417 PHE B C 1
ATOM 8319 O O . PHE B 1 417 ? 10.289 8.867 -8.203 1 94.94 417 PHE B O 1
ATOM 8326 N N . GLY B 1 418 ? 11.633 9.086 -10.016 1 95.94 418 GLY B N 1
ATOM 8327 C CA . GLY B 1 418 ? 12.836 8.711 -9.297 1 95.94 418 GLY B CA 1
ATOM 8328 C C . GLY B 1 418 ? 13.141 7.223 -9.383 1 95.94 418 GLY B C 1
ATOM 8329 O O . GLY B 1 418 ? 12.234 6.395 -9.328 1 95.94 418 GLY B O 1
ATOM 8330 N N . LEU B 1 419 ? 14.406 6.934 -9.445 1 96.44 419 LEU B N 1
ATOM 8331 C CA . LEU B 1 419 ? 14.852 5.559 -9.648 1 96.44 419 LEU B CA 1
ATOM 8332 C C . LEU B 1 419 ? 14.508 4.691 -8.445 1 96.44 419 LEU B C 1
ATOM 8334 O O . LEU B 1 419 ? 14.164 3.516 -8.594 1 96.44 419 LEU B O 1
ATOM 8338 N N . ALA B 1 420 ? 14.539 5.254 -7.27 1 95.94 420 ALA B N 1
ATOM 8339 C CA . ALA B 1 420 ? 14.266 4.504 -6.047 1 95.94 420 ALA B CA 1
ATOM 8340 C C . ALA B 1 420 ? 12.836 3.979 -6.031 1 95.94 420 ALA B C 1
ATOM 8342 O O . ALA B 1 420 ? 12.57 2.896 -5.504 1 95.94 420 ALA B O 1
ATOM 8343 N N . HIS B 1 421 ? 11.938 4.746 -6.633 1 96.5 421 HIS B N 1
ATOM 8344 C CA . HIS B 1 421 ? 10.531 4.379 -6.602 1 96.5 421 HIS B CA 1
ATOM 8345 C C . HIS B 1 421 ? 10.148 3.52 -7.801 1 96.5 421 HIS B C 1
ATOM 8347 O O . HIS B 1 421 ? 9.047 2.977 -7.859 1 96.5 421 HIS B O 1
ATOM 8353 N N . ALA B 1 422 ? 11.078 3.301 -8.766 1 95.94 422 ALA B N 1
ATOM 8354 C CA . ALA B 1 422 ? 10.75 2.686 -10.047 1 95.94 422 ALA B CA 1
ATOM 8355 C C . ALA B 1 422 ? 11.094 1.198 -10.047 1 95.94 422 ALA B C 1
ATOM 8357 O O . ALA B 1 422 ? 10.992 0.531 -11.078 1 95.94 422 ALA B O 1
ATOM 8358 N N . SER B 1 423 ? 11.5 0.631 -8.914 1 95.56 423 SER B N 1
ATOM 8359 C CA . SER B 1 423 ? 11.766 -0.797 -8.789 1 95.56 423 SER B CA 1
ATOM 8360 C C . SER B 1 423 ? 12.75 -1.269 -9.852 1 95.56 423 SER B C 1
ATOM 8362 O O . SER B 1 423 ? 12.406 -2.096 -10.703 1 95.56 423 SER B O 1
ATOM 8364 N N . PRO B 1 424 ? 14 -0.887 -9.805 1 98 424 PRO B N 1
ATOM 8365 C CA . PRO B 1 424 ? 14.945 -1.14 -10.891 1 98 424 PRO B CA 1
ATOM 8366 C C . PRO B 1 424 ? 15.477 -2.57 -10.891 1 98 424 PRO B C 1
ATOM 8368 O O . PRO B 1 424 ? 16.172 -2.977 -11.828 1 98 424 PRO B O 1
ATOM 8371 N N . ASP B 1 425 ? 15.172 -3.34 -9.82 1 98.69 425 ASP B N 1
ATOM 8372 C CA . ASP B 1 425 ? 15.68 -4.707 -9.758 1 98.69 425 ASP B CA 1
ATOM 8373 C C . ASP B 1 425 ? 15.234 -5.516 -10.977 1 98.69 425 ASP B C 1
ATOM 8375 O O . ASP B 1 425 ? 14.055 -5.484 -11.352 1 98.69 425 ASP B O 1
ATOM 8379 N N . SER B 1 426 ? 16.234 -6.176 -11.641 1 98.81 426 SER B N 1
ATOM 8380 C CA . SER B 1 426 ? 16.031 -7.078 -12.766 1 98.81 426 SER B CA 1
ATOM 8381 C C . SER B 1 426 ? 15.312 -6.383 -13.914 1 98.81 426 SER B C 1
ATOM 8383 O O . SER B 1 426 ? 14.445 -6.977 -14.562 1 98.81 426 SER B O 1
ATOM 8385 N N . MET B 1 427 ? 15.641 -5.129 -14.148 1 98.44 427 MET B N 1
ATOM 8386 C CA . MET B 1 427 ? 15.062 -4.332 -15.227 1 98.44 427 MET B CA 1
ATOM 8387 C C . MET B 1 427 ? 16.109 -3.428 -15.859 1 98.44 427 MET B C 1
ATOM 8389 O O . MET B 1 427 ? 17.125 -3.121 -15.234 1 98.44 427 MET B O 1
ATOM 8393 N N . LEU B 1 428 ? 15.914 -3.096 -17.125 1 98.81 428 LEU B N 1
ATOM 8394 C CA . LEU B 1 428 ? 16.516 -1.924 -17.75 1 98.81 428 LEU B CA 1
ATOM 8395 C C . LEU B 1 428 ? 15.516 -0.772 -17.812 1 98.81 428 LEU B C 1
ATOM 8397 O O . LEU B 1 428 ? 14.484 -0.875 -18.484 1 98.81 428 LEU B O 1
ATOM 8401 N N . LEU B 1 429 ? 15.812 0.306 -17.062 1 98.56 429 LEU B N 1
ATOM 8402 C CA . LEU B 1 429 ? 14.953 1.485 -17.031 1 98.56 429 LEU B CA 1
ATOM 8403 C C . LEU B 1 429 ? 15.57 2.623 -17.844 1 98.56 429 LEU B C 1
ATOM 8405 O O . LEU B 1 429 ? 16.781 2.82 -17.812 1 98.56 429 LEU B O 1
ATOM 8409 N N . LEU B 1 430 ? 14.734 3.342 -18.547 1 98.56 430 LEU B N 1
ATOM 8410 C CA . LEU B 1 430 ? 15.148 4.465 -19.375 1 98.56 430 LEU B CA 1
ATOM 8411 C C . LEU B 1 430 ? 14.375 5.727 -19.016 1 98.56 430 LEU B C 1
ATOM 8413 O O . LEU B 1 430 ? 13.211 5.656 -18.609 1 98.56 430 LEU B O 1
ATOM 8417 N N . SER B 1 431 ? 15.016 6.828 -19.094 1 97.56 431 SER B N 1
ATOM 8418 C CA . SER B 1 431 ? 14.406 8.125 -18.812 1 97.56 431 SER B CA 1
ATOM 8419 C C . SER B 1 431 ? 14.867 9.18 -19.812 1 97.56 431 SER B C 1
ATOM 8421 O O . SER B 1 431 ? 16 9.141 -20.281 1 97.56 431 SER B O 1
ATOM 8423 N N . GLU B 1 432 ? 14.023 10.172 -20.141 1 95.75 432 GLU B N 1
ATOM 8424 C CA . GLU B 1 432 ? 14.367 11.273 -21.031 1 95.75 432 GLU B CA 1
ATOM 8425 C C . GLU B 1 432 ? 15.078 12.398 -20.281 1 95.75 432 GLU B C 1
ATOM 8427 O O . GLU B 1 432 ? 14.75 13.57 -20.469 1 95.75 432 GLU B O 1
ATOM 8432 N N . LYS B 1 433 ? 15.914 12.039 -19.422 1 95.69 433 LYS B N 1
ATOM 8433 C CA . LYS B 1 433 ? 16.719 12.969 -18.625 1 95.69 433 LYS B CA 1
ATOM 8434 C C . LYS B 1 433 ? 15.828 13.82 -17.719 1 95.69 433 LYS B C 1
ATOM 8436 O O . LYS B 1 433 ? 16.078 15.008 -17.531 1 95.69 433 LYS B O 1
ATOM 8441 N N . ASP B 1 434 ? 14.742 13.266 -17.234 1 95.12 434 ASP B N 1
ATOM 8442 C CA . ASP B 1 434 ? 13.82 14.031 -16.422 1 95.12 434 ASP B CA 1
ATOM 8443 C C . ASP B 1 434 ? 13.398 13.25 -15.18 1 95.12 434 ASP B C 1
ATOM 8445 O O . ASP B 1 434 ? 12.469 13.641 -14.469 1 95.12 434 ASP B O 1
ATOM 8449 N N . ASN B 1 435 ? 13.945 12.031 -14.953 1 95.56 435 ASN B N 1
ATOM 8450 C CA . ASN B 1 435 ? 13.805 11.195 -13.766 1 95.56 435 ASN B CA 1
ATOM 8451 C C . ASN B 1 435 ? 12.461 10.477 -13.742 1 95.56 435 ASN B C 1
ATOM 8453 O O . ASN B 1 435 ? 12.07 9.914 -12.719 1 95.56 435 ASN B O 1
ATOM 8457 N N . TYR B 1 436 ? 11.719 10.531 -14.867 1 96.25 436 TYR B N 1
ATOM 8458 C CA . TYR B 1 436 ? 10.617 9.594 -15.086 1 96.25 436 TYR B CA 1
ATOM 8459 C C . TYR B 1 436 ? 11.102 8.352 -15.828 1 96.25 436 TYR B C 1
ATOM 8461 O O . TYR B 1 436 ? 11.523 8.438 -16.984 1 96.25 436 TYR B O 1
ATOM 8469 N N . TRP B 1 437 ? 11.008 7.207 -15.156 1 96.75 437 TRP B N 1
ATOM 8470 C CA . TRP B 1 437 ? 11.664 6 -15.648 1 96.75 437 TRP B CA 1
ATOM 8471 C C . TRP B 1 437 ? 10.656 5.016 -16.219 1 96.75 437 TRP B C 1
ATOM 8473 O O . TRP B 1 437 ? 9.562 4.852 -15.68 1 96.75 437 TRP B O 1
ATOM 8483 N N . ARG B 1 438 ? 11.008 4.41 -17.312 1 95.56 438 ARG B N 1
ATOM 8484 C CA . ARG B 1 438 ? 10.195 3.406 -17.984 1 95.56 438 ARG B CA 1
ATOM 8485 C C . ARG B 1 438 ? 10.992 2.123 -18.219 1 95.56 438 ARG B C 1
ATOM 8487 O O . ARG B 1 438 ? 12.188 2.172 -18.516 1 95.56 438 ARG B O 1
ATOM 8494 N N . GLY B 1 439 ? 10.359 1.074 -18 1 96 439 GLY B N 1
ATOM 8495 C CA . GLY B 1 439 ? 10.922 -0.232 -18.297 1 96 439 GLY B CA 1
ATOM 8496 C C . GLY B 1 439 ? 10.039 -1.084 -19.188 1 96 439 GLY B C 1
ATOM 8497 O O . GLY B 1 439 ? 9.094 -0.578 -19.797 1 96 439 GLY B O 1
ATOM 8498 N N . ARG B 1 440 ? 10.367 -2.328 -19.344 1 97.56 440 ARG B N 1
ATOM 8499 C CA . ARG B 1 440 ? 9.617 -3.275 -20.156 1 97.56 440 ARG B CA 1
ATOM 8500 C C . ARG B 1 440 ? 8.211 -3.492 -19.609 1 97.56 440 ARG B C 1
ATOM 8502 O O . ARG B 1 440 ? 8.047 -3.762 -18.422 1 97.56 440 ARG B O 1
ATOM 8509 N N . ARG B 1 441 ? 7.254 -3.328 -20.406 1 95.88 441 ARG B N 1
ATOM 8510 C CA . ARG B 1 441 ? 5.879 -3.654 -20.047 1 95.88 441 ARG B CA 1
ATOM 8511 C C . ARG B 1 441 ? 5.297 -4.707 -20.984 1 95.88 441 ARG B C 1
ATOM 8513 O O . ARG B 1 441 ? 4.75 -5.715 -20.531 1 95.88 441 ARG B O 1
ATOM 8520 N N . GLU B 1 442 ? 5.461 -4.5 -22.234 1 95.44 442 GLU B N 1
ATOM 8521 C CA . GLU B 1 442 ? 4.957 -5.398 -23.266 1 95.44 442 GLU B CA 1
ATOM 8522 C C . GLU B 1 442 ? 6.055 -5.758 -24.266 1 95.44 442 GLU B C 1
ATOM 8524 O O . GLU B 1 442 ? 6.965 -4.965 -24.516 1 95.44 442 GLU B O 1
ATOM 8529 N N . CYS B 1 443 ? 5.965 -6.961 -24.781 1 97.06 443 CYS B N 1
ATOM 8530 C CA . CYS B 1 443 ? 6.898 -7.418 -25.797 1 97.06 443 CYS B CA 1
ATOM 8531 C C . CYS B 1 443 ? 6.176 -7.688 -27.125 1 97.06 443 CYS B C 1
ATOM 8533 O O . CYS B 1 443 ? 5.188 -8.422 -27.156 1 97.06 443 CYS B O 1
ATOM 8535 N N . GLN B 1 444 ? 6.703 -7.168 -28.188 1 96.06 444 GLN B N 1
ATOM 8536 C CA . GLN B 1 444 ? 6.105 -7.363 -29.5 1 96.06 444 GLN B CA 1
ATOM 8537 C C . GLN B 1 444 ? 6.473 -8.727 -30.078 1 96.06 444 GLN B C 1
ATOM 8539 O O . GLN B 1 444 ? 5.715 -9.297 -30.875 1 96.06 444 GLN B O 1
ATOM 8544 N N . GLN B 1 445 ? 7.625 -9.203 -29.75 1 96.44 445 GLN B N 1
ATOM 8545 C CA . GLN B 1 445 ? 8.156 -10.492 -30.188 1 96.44 445 GLN B CA 1
ATOM 8546 C C . GLN B 1 445 ? 8.844 -11.227 -29.047 1 96.44 445 GLN B C 1
ATOM 8548 O O . GLN B 1 445 ? 9.531 -10.609 -28.219 1 96.44 445 GLN B O 1
ATOM 8553 N N . VAL B 1 446 ? 8.562 -12.523 -29 1 97.12 446 VAL B N 1
ATOM 8554 C CA . VAL B 1 446 ? 9.211 -13.367 -28.016 1 97.12 446 VAL B CA 1
ATOM 8555 C C . VAL B 1 446 ? 9.594 -14.711 -28.641 1 97.12 446 VAL B C 1
ATOM 8557 O O . VAL B 1 446 ? 8.812 -15.281 -29.422 1 97.12 446 VAL B O 1
ATOM 8560 N N . SER B 1 447 ? 10.781 -15.141 -28.422 1 97.38 447 SER B N 1
ATOM 8561 C CA . SER B 1 447 ? 11.211 -16.484 -28.781 1 97.38 447 SER B CA 1
ATOM 8562 C C . SER B 1 447 ? 12 -17.141 -27.656 1 97.38 447 SER B C 1
ATOM 8564 O O . SER B 1 447 ? 12.828 -16.5 -27.016 1 97.38 447 SER B O 1
ATOM 8566 N N . VAL B 1 448 ? 11.648 -18.391 -27.422 1 97.56 448 VAL B N 1
ATOM 8567 C CA . VAL B 1 448 ? 12.281 -19.125 -26.328 1 97.56 448 VAL B CA 1
ATOM 8568 C C . VAL B 1 448 ? 13.211 -20.188 -26.906 1 97.56 448 VAL B C 1
ATOM 8570 O O . VAL B 1 448 ? 12.805 -20.969 -27.766 1 97.56 448 VAL B O 1
ATOM 8573 N N . HIS B 1 449 ? 14.406 -20.188 -26.438 1 96.5 449 HIS B N 1
ATOM 8574 C CA . HIS B 1 449 ? 15.406 -21.188 -26.781 1 96.5 449 HIS B CA 1
ATOM 8575 C C . HIS B 1 449 ? 15.797 -22.016 -25.547 1 96.5 449 HIS B C 1
ATOM 8577 O O . HIS B 1 449 ? 15.148 -21.922 -24.5 1 96.5 449 HIS B O 1
ATOM 8583 N N . GLU B 1 450 ? 16.797 -22.812 -25.75 1 95.69 450 GLU B N 1
ATOM 8584 C CA . GLU B 1 450 ? 17.156 -23.75 -24.688 1 95.69 450 GLU B CA 1
ATOM 8585 C C . GLU B 1 450 ? 17.688 -23.016 -23.453 1 95.69 450 GLU B C 1
ATOM 8587 O O . GLU B 1 450 ? 17.375 -23.391 -22.328 1 95.69 450 GLU B O 1
ATOM 8592 N N . ASN B 1 451 ? 18.5 -21.969 -23.719 1 96.94 451 ASN B N 1
ATOM 8593 C CA . ASN B 1 451 ? 19.078 -21.312 -22.547 1 96.94 451 ASN B CA 1
ATOM 8594 C C . ASN B 1 451 ? 18.984 -19.797 -22.656 1 96.94 451 ASN B C 1
ATOM 8596 O O . ASN B 1 451 ? 19.688 -19.062 -21.938 1 96.94 451 ASN B O 1
ATOM 8600 N N . TYR B 1 452 ? 18.219 -19.266 -23.562 1 97.44 452 TYR B N 1
ATOM 8601 C CA . TYR B 1 452 ? 18 -17.828 -23.609 1 97.44 452 TYR B CA 1
ATOM 8602 C C . TYR B 1 452 ? 16.625 -17.5 -24.172 1 97.44 452 TYR B C 1
ATOM 8604 O O . TYR B 1 452 ? 16 -18.328 -24.844 1 97.44 452 TYR B O 1
ATOM 8612 N N . ILE B 1 453 ? 16.109 -16.359 -23.859 1 98.31 453 ILE B N 1
ATOM 8613 C CA . ILE B 1 453 ? 14.844 -15.836 -24.375 1 98.31 453 ILE B CA 1
ATOM 8614 C C . ILE B 1 453 ? 15.094 -14.5 -25.078 1 98.31 453 ILE B C 1
ATOM 8616 O O . ILE B 1 453 ? 15.75 -13.617 -24.531 1 98.31 453 ILE B O 1
ATOM 8620 N N . TYR B 1 454 ? 14.602 -14.367 -26.281 1 97.94 454 TYR B N 1
ATOM 8621 C CA . TYR B 1 454 ? 14.609 -13.109 -27.031 1 97.94 454 TYR B CA 1
ATOM 8622 C C . TYR B 1 454 ? 13.281 -12.383 -26.891 1 97.94 454 TYR B C 1
ATOM 8624 O O . TYR B 1 454 ? 12.219 -13.023 -26.891 1 97.94 454 TYR B O 1
ATOM 8632 N N . SER B 1 455 ? 13.344 -11.086 -26.75 1 98.12 455 SER B N 1
ATOM 8633 C CA . SER B 1 455 ? 12.133 -10.281 -26.828 1 98.12 455 SER B CA 1
ATOM 8634 C C . SER B 1 455 ? 12.422 -8.898 -27.406 1 98.12 455 SER B C 1
ATOM 8636 O O . SER B 1 455 ? 13.523 -8.375 -27.25 1 98.12 455 SER B O 1
ATOM 8638 N N . ARG B 1 456 ? 11.492 -8.375 -28.172 1 98.12 456 ARG B N 1
ATOM 8639 C CA . ARG B 1 456 ? 11.5 -6.98 -28.594 1 98.12 456 ARG B CA 1
ATOM 8640 C C . ARG B 1 456 ? 10.453 -6.172 -27.828 1 98.12 456 ARG B C 1
ATOM 8642 O O . ARG B 1 456 ? 9.281 -6.547 -27.797 1 98.12 456 ARG B O 1
ATOM 8649 N N . TRP B 1 457 ? 10.844 -5.074 -27.219 1 97.81 457 TRP B N 1
ATOM 8650 C CA . TRP B 1 457 ? 9.906 -4.207 -26.516 1 97.81 457 TRP B CA 1
ATOM 8651 C C . TRP B 1 457 ? 10.195 -2.74 -26.797 1 97.81 457 TRP B C 1
ATOM 8653 O O . TRP B 1 457 ? 11.289 -2.398 -27.266 1 97.81 457 TRP B O 1
ATOM 8663 N N . LEU B 1 458 ? 9.219 -1.894 -26.641 1 97.25 458 LEU B N 1
ATOM 8664 C CA . LEU B 1 458 ? 9.289 -0.468 -26.938 1 97.25 458 LEU B CA 1
ATOM 8665 C C . LEU B 1 458 ? 8.93 0.362 -25.703 1 97.25 458 LEU B C 1
ATOM 8667 O O . LEU B 1 458 ? 7.746 0.541 -25.391 1 97.25 458 LEU B O 1
ATOM 8671 N N . PRO B 1 459 ? 9.938 0.954 -25 1 96.56 459 PRO B N 1
ATOM 8672 C CA . PRO B 1 459 ? 9.578 1.861 -23.906 1 96.56 459 PRO B CA 1
ATOM 8673 C C . PRO B 1 459 ? 8.812 3.092 -24.391 1 96.56 459 PRO B C 1
ATOM 8675 O O . PRO B 1 459 ? 7.988 3.637 -23.656 1 96.56 459 PRO B O 1
ATOM 8678 N N . TRP B 1 460 ? 9.094 3.605 -25.531 1 95.81 460 TRP B N 1
ATOM 8679 C CA . TRP B 1 460 ? 8.367 4.594 -26.312 1 95.81 460 TRP B CA 1
ATOM 8680 C C . TRP B 1 460 ? 8.133 4.09 -27.734 1 95.81 460 TRP B C 1
ATOM 8682 O O . TRP B 1 460 ? 8.797 3.154 -28.188 1 95.81 460 TRP B O 1
ATOM 8692 N N . ASN B 1 461 ? 7.238 4.805 -28.422 1 91.56 461 ASN B N 1
ATOM 8693 C CA . ASN B 1 461 ? 6.93 4.387 -29.781 1 91.56 461 ASN B CA 1
ATOM 8694 C C . ASN B 1 461 ? 8.148 4.512 -30.688 1 91.56 461 ASN B C 1
ATOM 8696 O O . ASN B 1 461 ? 8.266 3.787 -31.688 1 91.56 461 ASN B O 1
ATOM 8700 N N . ASP B 1 462 ? 9.086 5.352 -30.359 1 93.56 462 ASP B N 1
ATOM 8701 C CA . ASP B 1 462 ? 10.219 5.621 -31.234 1 93.56 462 ASP B CA 1
ATOM 8702 C C . ASP B 1 462 ? 11.516 5.086 -30.625 1 93.56 462 ASP B C 1
ATOM 8704 O O . ASP B 1 462 ? 12.602 5.574 -30.938 1 93.56 462 ASP B O 1
ATOM 8708 N N . VAL B 1 463 ? 11.469 4.23 -29.656 1 97.44 463 VAL B N 1
ATOM 8709 C CA . VAL B 1 463 ? 12.609 3.539 -29.062 1 97.44 463 VAL B CA 1
ATOM 8710 C C . VAL B 1 463 ? 12.375 2.031 -29.094 1 97.44 463 VAL B C 1
ATOM 8712 O O . VAL B 1 463 ? 11.344 1.545 -28.609 1 97.44 463 VAL B O 1
ATOM 8715 N N . THR B 1 464 ? 13.273 1.291 -29.688 1 97.69 464 THR B N 1
ATOM 8716 C CA . THR B 1 464 ? 13.172 -0.163 -29.75 1 97.69 464 THR B CA 1
ATOM 8717 C C . THR B 1 464 ? 14.305 -0.819 -28.984 1 97.69 464 THR B C 1
ATOM 8719 O O . THR B 1 464 ? 15.461 -0.389 -29.078 1 97.69 464 THR B O 1
ATOM 8722 N N . VAL B 1 465 ? 13.977 -1.811 -28.219 1 98.5 465 VAL B N 1
ATOM 8723 C CA . VAL B 1 465 ? 14.977 -2.574 -27.484 1 98.5 465 VAL B CA 1
ATOM 8724 C C . VAL B 1 465 ? 14.805 -4.066 -27.766 1 98.5 465 VAL B C 1
ATOM 8726 O O . VAL B 1 465 ? 13.758 -4.645 -27.469 1 98.5 465 VAL B O 1
ATOM 8729 N N . ASP B 1 466 ? 15.75 -4.695 -28.375 1 98.12 466 ASP B N 1
ATOM 8730 C CA . ASP B 1 466 ? 15.859 -6.145 -28.469 1 98.12 466 ASP B CA 1
ATOM 8731 C C . ASP B 1 466 ? 16.703 -6.711 -27.328 1 98.12 466 ASP B C 1
ATOM 8733 O O . ASP B 1 466 ? 17.875 -6.359 -27.188 1 98.12 466 ASP B O 1
ATOM 8737 N N . SER B 1 467 ? 16.078 -7.555 -26.562 1 98.5 467 SER B N 1
ATOM 8738 C CA . SER B 1 467 ? 16.781 -8.094 -25.406 1 98.5 467 SER B CA 1
ATOM 8739 C C . SER B 1 467 ? 16.938 -9.602 -25.5 1 98.5 467 SER B C 1
ATOM 8741 O O . SER B 1 467 ? 16 -10.312 -25.891 1 98.5 467 SER B O 1
ATOM 8743 N N . TRP B 1 468 ? 18.125 -10.102 -25.234 1 98.44 468 TRP B N 1
ATOM 8744 C CA . TRP B 1 468 ? 18.422 -11.516 -25.031 1 98.44 468 TRP B CA 1
ATOM 8745 C C . TRP B 1 468 ? 18.766 -11.789 -23.578 1 98.44 468 TRP B C 1
ATOM 8747 O O . TRP B 1 468 ? 19.781 -11.297 -23.078 1 98.44 468 TRP B O 1
ATOM 8757 N N . LEU B 1 469 ? 17.906 -12.539 -22.922 1 98.69 469 LEU B N 1
ATOM 8758 C CA . LEU B 1 469 ? 18.156 -12.992 -21.562 1 98.69 469 LEU B CA 1
ATOM 8759 C C . LEU B 1 469 ? 18.781 -14.391 -21.562 1 98.69 469 LEU B C 1
ATOM 8761 O O . LEU B 1 469 ? 18.125 -15.359 -21.969 1 98.69 469 LEU B O 1
ATOM 8765 N N . VAL B 1 470 ? 19.984 -14.516 -21.016 1 98.38 470 VAL B N 1
ATOM 8766 C CA . VAL B 1 470 ? 20.734 -15.758 -21.219 1 98.38 470 VAL B CA 1
ATOM 8767 C C . VAL B 1 470 ? 21.094 -16.359 -19.859 1 98.38 470 VAL B C 1
ATOM 8769 O O . VAL B 1 470 ? 21.672 -15.688 -19.016 1 98.38 470 VAL B O 1
ATOM 8772 N N . ALA B 1 471 ? 20.688 -17.578 -19.656 1 97.81 471 ALA B N 1
ATOM 8773 C CA . ALA B 1 471 ? 21.203 -18.375 -18.547 1 97.81 471 ALA B CA 1
ATOM 8774 C C . ALA B 1 471 ? 22.562 -18.984 -18.906 1 97.81 471 ALA B C 1
ATOM 8776 O O . ALA B 1 471 ? 22.641 -19.812 -19.812 1 97.81 471 ALA B O 1
ATOM 8777 N N . LEU B 1 472 ? 23.609 -18.594 -18.281 1 96.75 472 LEU B N 1
ATOM 8778 C CA . LEU B 1 472 ? 24.953 -19.078 -18.5 1 96.75 472 LEU B CA 1
ATOM 8779 C C . LEU B 1 472 ? 25.594 -19.562 -17.203 1 96.75 472 LEU B C 1
ATOM 8781 O O . LEU B 1 472 ? 26.359 -18.828 -16.562 1 96.75 472 LEU B O 1
ATOM 8785 N N . GLY B 1 473 ? 25.344 -20.875 -16.844 1 92.06 473 GLY B N 1
ATOM 8786 C CA . GLY B 1 473 ? 25.688 -21.344 -15.508 1 92.06 473 GLY B CA 1
ATOM 8787 C C . GLY B 1 473 ? 24.906 -20.656 -14.406 1 92.06 473 GLY B C 1
ATOM 8788 O O . GLY B 1 473 ? 23.672 -20.609 -14.461 1 92.06 473 GLY B O 1
ATOM 8789 N N . ASP B 1 474 ? 25.672 -20.094 -13.469 1 92.44 474 ASP B N 1
ATOM 8790 C CA . ASP B 1 474 ? 25 -19.391 -12.375 1 92.44 474 ASP B CA 1
ATOM 8791 C C . ASP B 1 474 ? 24.922 -17.891 -12.641 1 92.44 474 ASP B C 1
ATOM 8793 O O . ASP B 1 474 ? 24.562 -17.109 -11.758 1 92.44 474 ASP B O 1
ATOM 8797 N N . TRP B 1 475 ? 25.281 -17.5 -13.891 1 96.62 475 TRP B N 1
ATOM 8798 C CA . TRP B 1 475 ? 25.219 -16.109 -14.297 1 96.62 475 TRP B CA 1
ATOM 8799 C C . TRP B 1 475 ? 24.031 -15.875 -15.227 1 96.62 475 TRP B C 1
ATOM 8801 O O . TRP B 1 475 ? 23.688 -16.734 -16.047 1 96.62 475 TRP B O 1
ATOM 8811 N N . GLN B 1 476 ? 23.375 -14.773 -15.039 1 98.06 476 GLN B N 1
ATOM 8812 C CA . GLN B 1 476 ? 22.469 -14.234 -16.047 1 98.06 476 GLN B CA 1
ATOM 8813 C C . GLN B 1 476 ? 23.172 -13.203 -16.922 1 98.06 476 GLN B C 1
ATOM 8815 O O . GLN B 1 476 ? 23.734 -12.227 -16.422 1 98.06 476 GLN B O 1
ATOM 8820 N N . VAL B 1 477 ? 23.203 -13.422 -18.188 1 98.38 477 VAL B N 1
ATOM 8821 C CA . VAL B 1 477 ? 23.734 -12.406 -19.094 1 98.38 477 VAL B CA 1
ATOM 8822 C C . VAL B 1 477 ? 22.578 -11.758 -19.859 1 98.38 477 VAL B C 1
ATOM 8824 O O . VAL B 1 477 ? 21.656 -12.438 -20.297 1 98.38 477 VAL B O 1
ATOM 8827 N N . ARG B 1 478 ? 22.594 -10.469 -19.906 1 98.75 478 ARG B N 1
ATOM 8828 C CA . ARG B 1 478 ? 21.609 -9.711 -20.672 1 98.75 478 ARG B CA 1
ATOM 8829 C C . ARG B 1 478 ? 22.266 -8.953 -21.812 1 98.75 478 ARG B C 1
ATOM 8831 O O . ARG B 1 478 ? 23.297 -8.297 -21.625 1 98.75 478 ARG B O 1
ATOM 8838 N N . VAL B 1 479 ? 21.719 -9.078 -22.938 1 98.19 479 VAL B N 1
ATOM 8839 C CA . VAL B 1 479 ? 22.125 -8.312 -24.109 1 98.19 479 VAL B CA 1
ATOM 8840 C C . VAL B 1 479 ? 20.953 -7.461 -24.609 1 98.19 479 VAL B C 1
ATOM 8842 O O . VAL B 1 479 ? 19.875 -7.977 -24.859 1 98.19 479 VAL B O 1
ATOM 8845 N N . HIS B 1 480 ? 21.172 -6.188 -24.719 1 98.38 480 HIS B N 1
ATOM 8846 C CA . HIS B 1 480 ? 20.156 -5.277 -25.234 1 98.38 480 HIS B CA 1
ATOM 8847 C C . HIS B 1 480 ? 20.672 -4.504 -26.453 1 98.38 480 HIS B C 1
ATOM 8849 O O . HIS B 1 480 ? 21.672 -3.791 -26.359 1 98.38 480 HIS B O 1
ATOM 8855 N N . GLN B 1 481 ? 20.094 -4.637 -27.547 1 97.62 481 GLN B N 1
ATOM 8856 C CA . GLN B 1 481 ? 20.312 -3.744 -28.672 1 97.62 481 GLN B CA 1
ATOM 8857 C C . GLN B 1 481 ? 19.219 -2.684 -28.75 1 97.62 481 GLN B C 1
ATOM 8859 O O . GLN B 1 481 ? 18.031 -3.01 -28.938 1 97.62 481 GLN B O 1
ATOM 8864 N N . LEU B 1 482 ? 19.641 -1.465 -28.578 1 97.38 482 LEU B N 1
ATOM 8865 C CA . LEU B 1 482 ? 18.688 -0.364 -28.5 1 97.38 482 LEU B CA 1
ATOM 8866 C C . LEU B 1 482 ? 18.828 0.577 -29.688 1 97.38 482 LEU B C 1
ATOM 8868 O O . LEU B 1 482 ? 19.953 0.904 -30.094 1 97.38 482 LEU B O 1
ATOM 8872 N N . GLN B 1 483 ? 17.75 0.955 -30.266 1 97.94 483 GLN B N 1
ATOM 8873 C CA . GLN B 1 483 ? 17.672 2.031 -31.25 1 97.94 483 GLN B CA 1
ATOM 8874 C C . GLN B 1 483 ? 16.797 3.176 -30.734 1 97.94 483 GLN B C 1
ATOM 8876 O O . GLN B 1 483 ? 15.633 2.967 -30.375 1 97.94 483 GLN B O 1
ATOM 8881 N N . THR B 1 484 ? 17.359 4.379 -30.641 1 97.69 484 THR B N 1
ATOM 8882 C CA . THR B 1 484 ? 16.609 5.488 -30.062 1 97.69 484 THR B CA 1
ATOM 8883 C C . THR B 1 484 ? 16.875 6.781 -30.828 1 97.69 484 THR B C 1
ATOM 8885 O O . THR B 1 484 ? 18 7.023 -31.281 1 97.69 484 THR B O 1
ATOM 8888 N N . ALA B 1 485 ? 15.891 7.637 -30.922 1 95.12 485 ALA B N 1
ATOM 8889 C CA . ALA B 1 485 ? 16 8.992 -31.469 1 95.12 485 ALA B CA 1
ATOM 8890 C C . ALA B 1 485 ? 16.078 10.016 -30.344 1 95.12 485 ALA B C 1
ATOM 8892 O O . ALA B 1 485 ? 16.078 11.227 -30.594 1 95.12 485 ALA B O 1
ATOM 8893 N N . ARG B 1 486 ? 16.125 9.531 -29.125 1 95.62 486 ARG B N 1
ATOM 8894 C CA . ARG B 1 486 ? 16.078 10.375 -27.938 1 95.62 486 ARG B CA 1
ATOM 8895 C C . ARG B 1 486 ? 17.406 10.32 -27.188 1 95.62 486 ARG B C 1
ATOM 8897 O O . ARG B 1 486 ? 18.156 9.352 -27.312 1 95.62 486 ARG B O 1
ATOM 8904 N N . GLU B 1 487 ? 17.703 11.477 -26.469 1 97.06 487 GLU B N 1
ATOM 8905 C CA . GLU B 1 487 ? 18.703 11.391 -25.406 1 97.06 487 GLU B CA 1
ATOM 8906 C C . GLU B 1 487 ? 18.125 10.727 -24.156 1 97.06 487 GLU B C 1
ATOM 8908 O O . GLU B 1 487 ? 17.125 11.195 -23.594 1 97.06 487 GLU B O 1
ATOM 8913 N N . LEU B 1 488 ? 18.766 9.609 -23.719 1 98.25 488 LEU B N 1
ATOM 8914 C CA . LEU B 1 488 ? 18.172 8.844 -22.625 1 98.25 488 LEU B CA 1
ATOM 8915 C C . LEU B 1 488 ? 19.203 8.586 -21.531 1 98.25 488 LEU B C 1
ATOM 8917 O O . LEU B 1 488 ? 20.391 8.398 -21.812 1 98.25 488 LEU B O 1
ATOM 8921 N N . ASP B 1 489 ? 18.781 8.672 -20.297 1 98.31 489 ASP B N 1
ATOM 8922 C CA . ASP B 1 489 ? 19.484 8 -19.219 1 98.31 489 ASP B CA 1
ATOM 8923 C C . ASP B 1 489 ? 19.078 6.535 -19.109 1 98.31 489 ASP B C 1
ATOM 8925 O O . ASP B 1 489 ? 17.938 6.184 -19.438 1 98.31 489 ASP B O 1
ATOM 8929 N N . CYS B 1 490 ? 19.969 5.656 -18.766 1 98.38 490 CYS B N 1
ATOM 8930 C CA . CYS B 1 490 ? 19.625 4.258 -18.531 1 98.38 490 CYS B CA 1
ATOM 8931 C C . CYS B 1 490 ? 20.109 3.785 -17.172 1 98.38 490 CYS B C 1
ATOM 8933 O O . CYS B 1 490 ? 21.141 4.262 -16.688 1 98.38 490 CYS B O 1
ATOM 8935 N N . ALA B 1 491 ? 19.406 2.994 -16.516 1 98.81 491 ALA B N 1
ATOM 8936 C CA . ALA B 1 491 ? 19.719 2.311 -15.266 1 98.81 491 ALA B CA 1
ATOM 8937 C C . ALA B 1 491 ? 19.297 0.843 -15.32 1 98.81 491 ALA B C 1
ATOM 8939 O O . ALA B 1 491 ? 18.141 0.527 -15.594 1 98.81 491 ALA B O 1
ATOM 8940 N N . GLU B 1 492 ? 20.234 -0.034 -15.156 1 98.88 492 GLU B N 1
ATOM 8941 C CA . GLU B 1 492 ? 19.953 -1.469 -15.203 1 98.88 492 GLU B CA 1
ATOM 8942 C C . GLU B 1 492 ? 20.312 -2.141 -13.883 1 98.88 492 GLU B C 1
ATOM 8944 O O . GLU B 1 492 ? 21.438 -1.988 -13.383 1 98.88 492 GLU B O 1
ATOM 8949 N N . GLY B 1 493 ? 19.297 -2.902 -13.344 1 98.88 493 GLY B N 1
ATOM 8950 C CA . GLY B 1 493 ? 19.484 -3.4 -11.984 1 98.88 493 GLY B CA 1
ATOM 8951 C C . GLY B 1 493 ? 19.672 -4.902 -11.922 1 98.88 493 GLY B C 1
ATOM 8952 O O . GLY B 1 493 ? 19.156 -5.637 -12.766 1 98.88 493 GLY B O 1
ATOM 8953 N N . GLY B 1 494 ? 20.438 -5.375 -10.914 1 98.88 494 GLY B N 1
ATOM 8954 C CA . GLY B 1 494 ? 20.562 -6.781 -10.57 1 98.88 494 GLY B CA 1
ATOM 8955 C C . GLY B 1 494 ? 19.5 -7.242 -9.586 1 98.88 494 GLY B C 1
ATOM 8956 O O . GLY B 1 494 ? 18.375 -6.766 -9.609 1 98.88 494 GLY B O 1
ATOM 8957 N N . PHE B 1 495 ? 19.844 -8.305 -8.812 1 98.75 495 PHE B N 1
ATOM 8958 C CA . PHE B 1 495 ? 18.938 -8.797 -7.789 1 98.75 495 PHE B CA 1
ATOM 8959 C C . PHE B 1 495 ? 19 -7.926 -6.543 1 98.75 495 PHE B C 1
ATOM 8961 O O . PHE B 1 495 ? 20.078 -7.441 -6.176 1 98.75 495 PHE B O 1
ATOM 8968 N N . SER B 1 496 ? 17.875 -7.738 -5.902 1 97.25 496 SER B N 1
ATOM 8969 C CA . SER B 1 496 ? 17.812 -6.984 -4.652 1 97.25 496 SER B CA 1
ATOM 8970 C C . SER B 1 496 ? 18.312 -7.816 -3.477 1 97.25 496 SER B C 1
ATOM 8972 O O . SER B 1 496 ? 18.078 -9.031 -3.426 1 97.25 496 SER B O 1
ATOM 8974 N N . ILE B 1 497 ? 19 -7.152 -2.555 1 98 497 ILE B N 1
ATOM 8975 C CA . ILE B 1 497 ? 19.266 -7.773 -1.264 1 98 497 ILE B CA 1
ATOM 8976 C C . ILE B 1 497 ? 18.828 -6.844 -0.139 1 98 497 ILE B C 1
ATOM 8978 O O . ILE B 1 497 ? 18.562 -5.656 -0.37 1 98 497 ILE B O 1
ATOM 8982 N N . ASN B 1 498 ? 18.656 -7.391 1.044 1 96.69 498 ASN B N 1
ATOM 8983 C CA . ASN B 1 498 ? 18.281 -6.594 2.207 1 96.69 498 ASN B CA 1
ATOM 8984 C C . ASN B 1 498 ? 19.344 -5.566 2.553 1 96.69 498 ASN B C 1
ATOM 8986 O O . ASN B 1 498 ? 20.547 -5.863 2.496 1 96.69 498 ASN B O 1
ATOM 8990 N N . SER B 1 499 ? 18.969 -4.344 2.861 1 96.56 499 SER B N 1
ATOM 8991 C CA . SER B 1 499 ? 19.922 -3.27 3.092 1 96.56 499 SER B CA 1
ATOM 8992 C C . SER B 1 499 ? 20.328 -3.201 4.559 1 96.56 499 SER B C 1
ATOM 8994 O O . SER B 1 499 ? 21.141 -2.354 4.945 1 96.56 499 SER B O 1
ATOM 8996 N N . ARG B 1 500 ? 19.797 -4.02 5.422 1 93.25 500 ARG B N 1
ATOM 8997 C CA . ARG B 1 500 ? 20.141 -4.008 6.84 1 93.25 500 ARG B CA 1
ATOM 8998 C C . ARG B 1 500 ? 20.688 -5.359 7.285 1 93.25 500 ARG B C 1
ATOM 9000 O O . ARG B 1 500 ? 19.969 -6.359 7.273 1 93.25 500 ARG B O 1
ATOM 9007 N N . PRO B 1 501 ? 21.969 -5.344 7.762 1 93.56 501 PRO B N 1
ATOM 9008 C CA . PRO B 1 501 ? 22.891 -4.207 7.82 1 93.56 501 PRO B CA 1
ATOM 9009 C C . PRO B 1 501 ? 23.281 -3.689 6.434 1 93.56 501 PRO B C 1
ATOM 9011 O O . PRO B 1 501 ? 23.109 -4.395 5.438 1 93.56 501 PRO B O 1
ATOM 9014 N N . LEU B 1 502 ? 23.734 -2.465 6.387 1 95 502 LEU B N 1
ATOM 9015 C CA . LEU B 1 502 ? 24.156 -1.882 5.121 1 95 502 LEU B CA 1
ATOM 9016 C C . LEU B 1 502 ? 25.203 -2.764 4.438 1 95 502 LEU B C 1
ATOM 9018 O O . LEU B 1 502 ? 26.234 -3.076 5.027 1 95 502 LEU B O 1
ATOM 9022 N N . PRO B 1 503 ? 24.891 -3.182 3.248 1 97.69 503 PRO B N 1
ATOM 9023 C CA . PRO B 1 503 ? 25.891 -4.031 2.572 1 97.69 503 PRO B CA 1
ATOM 9024 C C . PRO B 1 503 ? 27.172 -3.279 2.227 1 97.69 503 PRO B C 1
ATOM 9026 O O . PRO B 1 503 ? 27.141 -2.064 2.021 1 97.69 503 PRO B O 1
ATOM 9029 N N . GLU B 1 504 ? 28.281 -4.051 2.182 1 98.25 504 GLU B N 1
ATOM 9030 C CA . GLU B 1 504 ? 29.5 -3.504 1.596 1 98.25 504 GLU B CA 1
ATOM 9031 C C . GLU B 1 504 ? 29.312 -3.207 0.11 1 98.25 504 GLU B C 1
ATOM 9033 O O . GLU B 1 504 ? 28.734 -4.012 -0.621 1 98.25 504 GLU B O 1
ATOM 9038 N N . GLN B 1 505 ? 29.734 -2.041 -0.248 1 98.38 505 GLN B N 1
ATOM 9039 C CA . GLN B 1 505 ? 29.531 -1.604 -1.626 1 98.38 505 GLN B CA 1
ATOM 9040 C C . GLN B 1 505 ? 30.875 -1.479 -2.357 1 98.38 505 GLN B C 1
ATOM 9042 O O . GLN B 1 505 ? 31.797 -0.845 -1.858 1 98.38 505 GLN B O 1
ATOM 9047 N N . ARG B 1 506 ? 31.062 -2.133 -3.414 1 98 506 ARG B N 1
ATOM 9048 C CA . ARG B 1 506 ? 32.156 -1.934 -4.371 1 98 506 ARG B CA 1
ATOM 9049 C C . ARG B 1 506 ? 31.609 -1.421 -5.703 1 98 506 ARG B C 1
ATOM 9051 O O . ARG B 1 506 ? 31.203 -2.209 -6.555 1 98 506 ARG B O 1
ATOM 9058 N N . LEU B 1 507 ? 31.703 -0.11 -5.871 1 98.19 507 LEU B N 1
ATOM 9059 C CA . LEU B 1 507 ? 31.141 0.588 -7.023 1 98.19 507 LEU B CA 1
ATOM 9060 C C . LEU B 1 507 ? 32.25 1.227 -7.863 1 98.19 507 LEU B C 1
ATOM 9062 O O . LEU B 1 507 ? 33.031 2.039 -7.359 1 98.19 507 LEU B O 1
ATOM 9066 N N . ASN B 1 508 ? 32.375 0.909 -9.031 1 96.44 508 ASN B N 1
ATOM 9067 C CA . ASN B 1 508 ? 33.344 1.503 -9.969 1 96.44 508 ASN B CA 1
ATOM 9068 C C . ASN B 1 508 ? 32.812 1.479 -11.398 1 96.44 508 ASN B C 1
ATOM 9070 O O . ASN B 1 508 ? 31.625 1.162 -11.617 1 96.44 508 ASN B O 1
ATOM 9074 N N . ALA B 1 509 ? 33.594 1.941 -12.281 1 96.56 509 ALA B N 1
ATOM 9075 C CA . ALA B 1 509 ? 33.219 1.856 -13.688 1 96.56 509 ALA B CA 1
ATOM 9076 C C . ALA B 1 509 ? 33.094 0.403 -14.125 1 96.56 509 ALA B C 1
ATOM 9078 O O . ALA B 1 509 ? 34.031 -0.367 -14.07 1 96.56 509 ALA B O 1
ATOM 9079 N N . GLY B 1 510 ? 31.859 0.036 -14.375 1 97.25 510 GLY B N 1
ATOM 9080 C CA . GLY B 1 510 ? 31.609 -1.267 -14.969 1 97.25 510 GLY B CA 1
ATOM 9081 C C . GLY B 1 510 ? 31.125 -2.299 -13.961 1 97.25 510 GLY B C 1
ATOM 9082 O O . GLY B 1 510 ? 30.797 -3.43 -14.336 1 97.25 510 GLY B O 1
ATOM 9083 N N . THR B 1 511 ? 31.125 -1.935 -12.68 1 98 511 THR B N 1
ATOM 9084 C CA . THR B 1 511 ? 30.766 -2.975 -11.719 1 98 511 THR B CA 1
ATOM 9085 C C . THR B 1 511 ? 30.016 -2.381 -10.531 1 98 511 THR B C 1
ATOM 9087 O O . THR B 1 511 ? 30.438 -1.361 -9.977 1 98 511 THR B O 1
ATOM 9090 N N . SER B 1 512 ? 28.953 -2.926 -10.195 1 98.81 512 SER B N 1
ATOM 9091 C CA . SER B 1 512 ? 28.281 -2.723 -8.922 1 98.81 512 SER B CA 1
ATOM 9092 C C . SER B 1 512 ? 28.141 -4.031 -8.148 1 98.81 512 SER B C 1
ATOM 9094 O O . SER B 1 512 ? 27.5 -4.969 -8.609 1 98.81 512 SER B O 1
ATOM 9096 N N . LEU B 1 513 ? 28.844 -4.109 -6.996 1 98.69 513 LEU B N 1
ATOM 9097 C CA . LEU B 1 513 ? 28.859 -5.289 -6.141 1 98.69 513 LEU B CA 1
ATOM 9098 C C . LEU B 1 513 ? 28.422 -4.941 -4.719 1 98.69 513 LEU B C 1
ATOM 9100 O O . LEU B 1 513 ? 29 -4.055 -4.09 1 98.69 513 LEU B O 1
ATOM 9104 N N . LEU B 1 514 ? 27.375 -5.562 -4.273 1 98.81 514 LEU B N 1
ATOM 9105 C CA . LEU B 1 514 ? 26.859 -5.41 -2.916 1 98.81 514 LEU B CA 1
ATOM 9106 C C . LEU B 1 514 ? 27.016 -6.707 -2.129 1 98.81 514 LEU B C 1
ATOM 9108 O O . LEU B 1 514 ? 26.547 -7.762 -2.57 1 98.81 514 LEU B O 1
ATOM 9112 N N . THR B 1 515 ? 27.641 -6.637 -0.979 1 98.5 515 THR B N 1
ATOM 9113 C CA . THR B 1 515 ? 27.828 -7.809 -0.127 1 98.5 515 THR B CA 1
ATOM 9114 C C . THR B 1 515 ? 27.172 -7.59 1.235 1 98.5 515 THR B C 1
ATOM 9116 O O . THR B 1 515 ? 27.609 -6.738 2.012 1 98.5 515 THR B O 1
ATOM 9119 N N . GLY B 1 516 ? 26.125 -8.289 1.423 1 95.56 516 GLY B N 1
ATOM 9120 C CA . GLY B 1 516 ? 25.484 -8.266 2.727 1 95.56 516 GLY B CA 1
ATOM 9121 C C . GLY B 1 516 ? 26.047 -9.289 3.689 1 95.56 516 GLY B C 1
ATOM 9122 O O . GLY B 1 516 ? 27.203 -9.711 3.547 1 95.56 516 GLY B O 1
ATOM 9123 N N . GLU B 1 517 ? 25.266 -9.625 4.734 1 91.62 517 GLU B N 1
ATOM 9124 C CA . GLU B 1 517 ? 25.719 -10.555 5.766 1 91.62 517 GLU B CA 1
ATOM 9125 C C . GLU B 1 517 ? 25.953 -11.953 5.188 1 91.62 517 GLU B C 1
ATOM 9127 O O . GLU B 1 517 ? 26.906 -12.633 5.566 1 91.62 517 GLU B O 1
ATOM 9132 N N . HIS B 1 518 ? 25.031 -12.328 4.289 1 93.56 518 HIS B N 1
ATOM 9133 C CA . HIS B 1 518 ? 25.141 -13.695 3.779 1 93.56 518 HIS B CA 1
ATOM 9134 C C . HIS B 1 518 ? 25.109 -13.711 2.256 1 93.56 518 HIS B C 1
ATOM 9136 O O . HIS B 1 518 ? 25.453 -14.719 1.637 1 93.56 518 HIS B O 1
ATOM 9142 N N . ASP B 1 519 ? 24.734 -12.633 1.678 1 96.75 519 ASP B N 1
ATOM 9143 C CA . ASP B 1 519 ? 24.438 -12.625 0.25 1 96.75 519 ASP B CA 1
ATOM 9144 C C . ASP B 1 519 ? 25.297 -11.602 -0.49 1 96.75 519 ASP B C 1
ATOM 9146 O O . ASP B 1 519 ? 25.609 -10.547 0.054 1 96.75 519 ASP B O 1
ATOM 9150 N N . THR B 1 520 ? 25.688 -11.93 -1.658 1 98.25 520 THR B N 1
ATOM 9151 C CA . THR B 1 520 ? 26.281 -10.992 -2.602 1 98.25 520 THR B CA 1
ATOM 9152 C C . THR B 1 520 ? 25.406 -10.836 -3.842 1 98.25 520 THR B C 1
ATOM 9154 O O . THR B 1 520 ? 24.844 -11.82 -4.34 1 98.25 520 THR B O 1
ATOM 9157 N N . SER B 1 521 ? 25.125 -9.68 -4.254 1 98.81 521 SER B N 1
ATOM 9158 C CA . SER B 1 521 ? 24.5 -9.359 -5.531 1 98.81 521 SER B CA 1
ATOM 9159 C C . SER B 1 521 ? 25.391 -8.477 -6.383 1 98.81 521 SER B C 1
ATOM 9161 O O . SER B 1 521 ? 25.922 -7.473 -5.898 1 98.81 521 SER B O 1
ATOM 9163 N N . ALA B 1 522 ? 25.578 -8.852 -7.641 1 98.75 522 ALA B N 1
ATOM 9164 C CA . ALA B 1 522 ? 26.516 -8.133 -8.508 1 98.75 522 ALA B CA 1
ATOM 9165 C C . ALA B 1 522 ? 25.922 -7.957 -9.906 1 98.75 522 ALA B C 1
ATOM 9167 O O . ALA B 1 522 ? 25.203 -8.828 -10.406 1 98.75 522 ALA B O 1
ATOM 9168 N N . ILE B 1 523 ? 26.219 -6.875 -10.492 1 98.88 523 ILE B N 1
ATOM 9169 C CA . ILE B 1 523 ? 26 -6.633 -11.914 1 98.88 523 ILE B CA 1
ATOM 9170 C C . ILE B 1 523 ? 27.25 -6.047 -12.539 1 98.88 523 ILE B C 1
ATOM 9172 O O . ILE B 1 523 ? 27.844 -5.098 -12.016 1 98.88 523 ILE B O 1
ATOM 9176 N N . VAL B 1 524 ? 27.703 -6.645 -13.633 1 98.31 524 VAL B N 1
ATOM 9177 C CA . VAL B 1 524 ? 28.969 -6.297 -14.289 1 98.31 524 VAL B CA 1
ATOM 9178 C C . VAL B 1 524 ? 28.703 -5.879 -15.727 1 98.31 524 VAL B C 1
ATOM 9180 O O . VAL B 1 524 ? 28 -6.582 -16.469 1 98.31 524 VAL B O 1
ATOM 9183 N N . CYS B 1 525 ? 29.219 -4.742 -16.062 1 98.25 525 CYS B N 1
ATOM 9184 C CA . CYS B 1 525 ? 29.109 -4.262 -17.438 1 98.25 525 CYS B CA 1
ATOM 9185 C C . CYS B 1 525 ? 30.094 -5.004 -18.359 1 98.25 525 CYS B C 1
ATOM 9187 O O . CYS B 1 525 ? 31.297 -5 -18.109 1 98.25 525 CYS B O 1
ATOM 9189 N N . LEU B 1 526 ? 29.578 -5.617 -19.375 1 97 526 LEU B N 1
ATOM 9190 C CA . LEU B 1 526 ? 30.406 -6.352 -20.328 1 97 526 LEU B CA 1
ATOM 9191 C C . LEU B 1 526 ? 30.5 -5.605 -21.656 1 97 526 LEU B C 1
ATOM 9193 O O . LEU B 1 526 ? 31.188 -6.062 -22.578 1 97 526 LEU B O 1
ATOM 9197 N N . SER B 1 527 ? 29.891 -4.488 -21.688 1 94.38 527 SER B N 1
ATOM 9198 C CA . SER B 1 527 ? 29.938 -3.65 -22.891 1 94.38 527 SER B CA 1
ATOM 9199 C C . SER B 1 527 ? 31.312 -3.002 -23.047 1 94.38 527 SER B C 1
ATOM 9201 O O . SER B 1 527 ? 32.062 -2.875 -22.078 1 94.38 527 SER B O 1
ATOM 9203 N N . GLU B 1 528 ? 31.547 -2.549 -24.328 1 89.69 528 GLU B N 1
ATOM 9204 C CA . GLU B 1 528 ? 32.781 -1.803 -24.578 1 89.69 528 GLU B CA 1
ATOM 9205 C C . GLU B 1 528 ? 32.812 -0.5 -23.781 1 89.69 528 GLU B C 1
ATOM 9207 O O . GLU B 1 528 ? 33.781 -0.2 -23.109 1 89.69 528 GLU B O 1
ATOM 9212 N N . LYS B 1 529 ? 31.719 0.224 -23.969 1 91.12 529 LYS B N 1
ATOM 9213 C CA . LYS B 1 529 ? 31.578 1.428 -23.141 1 91.12 529 LYS B CA 1
ATOM 9214 C C . LYS B 1 529 ? 31.031 1.093 -21.766 1 91.12 529 LYS B C 1
ATOM 9216 O O . LYS B 1 529 ? 29.875 0.697 -21.625 1 91.12 529 LYS B O 1
ATOM 9221 N N . ARG B 1 530 ? 31.797 1.391 -20.75 1 94.88 530 ARG B N 1
ATOM 9222 C CA . ARG B 1 530 ? 31.453 0.986 -19.391 1 94.88 530 ARG B CA 1
ATOM 9223 C C . ARG B 1 530 ? 30.406 1.914 -18.797 1 94.88 530 ARG B C 1
ATOM 9225 O O . ARG B 1 530 ? 30.531 3.137 -18.875 1 94.88 530 ARG B O 1
ATOM 9232 N N . ARG B 1 531 ? 29.391 1.374 -18.297 1 98.06 531 ARG B N 1
ATOM 9233 C CA . ARG B 1 531 ? 28.406 2.08 -17.469 1 98.06 531 ARG B CA 1
ATOM 9234 C C . ARG B 1 531 ? 28.875 2.154 -16.016 1 98.06 531 ARG B C 1
ATOM 9236 O O . ARG B 1 531 ? 29.734 1.381 -15.594 1 98.06 531 ARG B O 1
ATOM 9243 N N . GLN B 1 532 ? 28.359 3.078 -15.273 1 98.5 532 GLN B N 1
ATOM 9244 C CA . GLN B 1 532 ? 28.828 3.346 -13.922 1 98.5 532 GLN B CA 1
ATOM 9245 C C . GLN B 1 532 ? 28.062 2.504 -12.898 1 98.5 532 GLN B C 1
ATOM 9247 O O . GLN B 1 532 ? 26.828 2.455 -12.93 1 98.5 532 GLN B O 1
ATOM 9252 N N . GLY B 1 533 ? 28.859 1.779 -12.055 1 98.69 533 GLY B N 1
ATOM 9253 C CA . GLY B 1 533 ? 28.234 1.039 -10.977 1 98.69 533 GLY B CA 1
ATOM 9254 C C . GLY B 1 533 ? 27.719 1.932 -9.867 1 98.69 533 GLY B C 1
ATOM 9255 O O . GLY B 1 533 ? 28.422 2.82 -9.391 1 98.69 533 GLY B O 1
ATOM 9256 N N . GLU B 1 534 ? 26.453 1.745 -9.484 1 98.56 534 GLU B N 1
ATOM 9257 C CA . GLU B 1 534 ? 25.812 2.461 -8.391 1 98.56 534 GLU B CA 1
ATOM 9258 C C . GLU B 1 534 ? 24.922 1.532 -7.566 1 98.56 534 GLU B C 1
ATOM 9260 O O . GLU B 1 534 ? 24.812 0.343 -7.871 1 98.56 534 GLU B O 1
ATOM 9265 N N . VAL B 1 535 ? 24.484 2.033 -6.441 1 98.69 535 VAL B N 1
ATOM 9266 C CA . VAL B 1 535 ? 23.469 1.338 -5.645 1 98.69 535 VAL B CA 1
ATOM 9267 C C . VAL B 1 535 ? 22.203 2.184 -5.562 1 98.69 535 VAL B C 1
ATOM 9269 O O . VAL B 1 535 ? 22.281 3.412 -5.504 1 98.69 535 VAL B O 1
ATOM 9272 N N . VAL B 1 536 ? 21.078 1.594 -5.695 1 98.31 536 VAL B N 1
ATOM 9273 C CA . VAL B 1 536 ? 19.781 2.234 -5.457 1 98.31 536 VAL B CA 1
ATOM 9274 C C . VAL B 1 536 ? 19.109 1.593 -4.25 1 98.31 536 VAL B C 1
ATOM 9276 O O . VAL B 1 536 ? 18.953 0.369 -4.188 1 98.31 536 VAL B O 1
ATOM 9279 N N . PHE B 1 537 ? 18.766 2.359 -3.256 1 97.75 537 PHE B N 1
ATOM 9280 C CA . PHE B 1 537 ? 17.953 1.899 -2.137 1 97.75 537 PHE B CA 1
ATOM 9281 C C . PHE B 1 537 ? 16.469 2.166 -2.395 1 97.75 537 PHE B C 1
ATOM 9283 O O . PHE B 1 537 ? 16.078 3.307 -2.645 1 97.75 537 PHE B O 1
ATOM 9290 N N . THR B 1 538 ? 15.672 1.116 -2.406 1 97.44 538 THR B N 1
ATOM 9291 C CA . THR B 1 538 ? 14.234 1.275 -2.613 1 97.44 538 THR B CA 1
ATOM 9292 C C . THR B 1 538 ? 13.523 1.547 -1.292 1 97.44 538 THR B C 1
ATOM 9294 O O . THR B 1 538 ? 14.07 1.279 -0.22 1 97.44 538 THR B O 1
ATOM 9297 N N . PRO B 1 539 ? 12.328 2.125 -1.314 1 97.12 539 PRO B N 1
ATOM 9298 C CA . PRO B 1 539 ? 11.594 2.365 -0.072 1 97.12 539 PRO B CA 1
ATOM 9299 C C . PRO B 1 539 ? 11.312 1.08 0.706 1 97.12 539 PRO B C 1
ATOM 9301 O O . PRO B 1 539 ? 11.273 -0.005 0.12 1 97.12 539 PRO B O 1
ATOM 9304 N N . PRO B 1 540 ? 11.133 1.249 2.043 1 97.44 540 PRO B N 1
ATOM 9305 C CA . PRO B 1 540 ? 10.688 0.08 2.801 1 97.44 540 PRO B CA 1
ATOM 9306 C C . PRO B 1 540 ? 9.359 -0.483 2.283 1 97.44 540 PRO B C 1
ATOM 9308 O O . PRO B 1 540 ? 8.602 0.227 1.616 1 97.44 540 PRO B O 1
ATOM 9311 N N . ASN B 1 541 ? 9.133 -1.804 2.506 1 97.12 541 ASN B N 1
ATOM 9312 C CA . ASN B 1 541 ? 7.906 -2.512 2.166 1 97.12 541 ASN B CA 1
ATOM 9313 C C . ASN B 1 541 ? 7.711 -2.604 0.654 1 97.12 541 ASN B C 1
ATOM 9315 O O . ASN B 1 541 ? 6.586 -2.756 0.176 1 97.12 541 ASN B O 1
ATOM 9319 N N . SER B 1 542 ? 8.836 -2.434 -0.078 1 97.31 542 SER B N 1
ATOM 9320 C CA . SER B 1 542 ? 8.75 -2.557 -1.53 1 97.31 542 SER B CA 1
ATOM 9321 C C . SER B 1 542 ? 9.078 -3.975 -1.983 1 97.31 542 SER B C 1
ATOM 9323 O O . SER B 1 542 ? 8.508 -4.469 -2.961 1 97.31 542 SER B O 1
ATOM 9325 N N . ASN B 1 543 ? 10.008 -4.621 -1.31 1 98.31 543 ASN B N 1
ATOM 9326 C CA . ASN B 1 543 ? 10.336 -6 -1.649 1 98.31 543 ASN B CA 1
ATOM 9327 C C . ASN B 1 543 ? 9.328 -6.98 -1.055 1 98.31 543 ASN B C 1
ATOM 9329 O O . ASN B 1 543 ? 8.805 -6.75 0.036 1 98.31 543 ASN B O 1
ATOM 9333 N N . LEU B 1 544 ? 9.094 -8.07 -1.707 1 98.25 544 LEU B N 1
ATOM 9334 C CA . LEU B 1 544 ? 8.055 -9 -1.293 1 98.25 544 LEU B CA 1
ATOM 9335 C C . LEU B 1 544 ? 8.539 -9.891 -0.152 1 98.25 544 LEU B C 1
ATOM 9337 O O . LEU B 1 544 ? 7.734 -10.461 0.582 1 98.25 544 LEU B O 1
ATOM 9341 N N . LEU B 1 545 ? 9.82 -10.023 0.029 1 97.88 545 LEU B N 1
ATOM 9342 C CA . LEU B 1 545 ? 10.312 -11.016 0.978 1 97.88 545 LEU B CA 1
ATOM 9343 C C . LEU B 1 545 ? 10.703 -10.359 2.299 1 97.88 545 LEU B C 1
ATOM 9345 O O . LEU B 1 545 ? 10.766 -11.023 3.334 1 97.88 545 LEU B O 1
ATOM 9349 N N . PHE B 1 546 ? 11.086 -9.109 2.27 1 96.56 546 PHE B N 1
ATOM 9350 C CA . PHE B 1 546 ? 11.43 -8.43 3.512 1 96.56 546 PHE B CA 1
ATOM 9351 C C . PHE B 1 546 ? 10.938 -6.984 3.492 1 96.56 546 PHE B C 1
ATOM 9353 O O . PHE B 1 546 ? 10.867 -6.363 2.432 1 96.56 546 PHE B O 1
ATOM 9360 N N . ALA B 1 547 ? 10.648 -6.453 4.684 1 97 547 ALA B N 1
ATOM 9361 C CA . ALA B 1 547 ? 10.023 -5.145 4.836 1 97 547 ALA B CA 1
ATOM 9362 C C . ALA B 1 547 ? 11.055 -4.027 4.754 1 97 547 ALA B C 1
ATOM 9364 O O . ALA B 1 547 ? 10.734 -2.908 4.344 1 97 547 ALA B O 1
ATOM 9365 N N . ASP B 1 548 ? 12.297 -4.266 5.086 1 96.94 548 ASP B N 1
ATOM 9366 C CA . ASP B 1 548 ? 13.336 -3.248 5.062 1 96.94 548 ASP B CA 1
ATOM 9367 C C . ASP B 1 548 ? 13.586 -2.748 3.643 1 96.94 548 ASP B C 1
ATOM 9369 O O . ASP B 1 548 ? 13.055 -3.307 2.68 1 96.94 548 ASP B O 1
ATOM 9373 N N . ARG B 1 549 ? 14.375 -1.683 3.553 1 97 549 ARG B N 1
ATOM 9374 C CA . ARG B 1 549 ? 14.789 -1.213 2.234 1 97 549 ARG B CA 1
ATOM 9375 C C . ARG B 1 549 ? 15.602 -2.279 1.502 1 97 549 ARG B C 1
ATOM 9377 O O . ARG B 1 549 ? 16.328 -3.053 2.127 1 97 549 ARG B O 1
ATOM 9384 N N . ALA B 1 550 ? 15.414 -2.307 0.244 1 98 550 ALA B N 1
ATOM 9385 C CA . ALA B 1 550 ? 16.25 -3.152 -0.602 1 98 550 ALA B CA 1
ATOM 9386 C C . ALA B 1 550 ? 17.422 -2.361 -1.178 1 98 550 ALA B C 1
ATOM 9388 O O . ALA B 1 550 ? 17.312 -1.156 -1.412 1 98 550 ALA B O 1
ATOM 9389 N N . ALA B 1 551 ? 18.531 -2.99 -1.285 1 98.5 551 ALA B N 1
ATOM 9390 C CA . ALA B 1 551 ? 19.672 -2.477 -2.039 1 98.5 551 ALA B CA 1
ATOM 9391 C C . ALA B 1 551 ? 19.812 -3.188 -3.383 1 98.5 551 ALA B C 1
ATOM 9393 O O . ALA B 1 551 ? 19.922 -4.414 -3.438 1 98.5 551 ALA B O 1
ATOM 9394 N N . VAL B 1 552 ? 19.781 -2.439 -4.434 1 98.81 552 VAL B N 1
ATOM 9395 C CA . VAL B 1 552 ? 19.875 -2.998 -5.777 1 98.81 552 VAL B CA 1
ATOM 9396 C C . VAL B 1 552 ? 21.156 -2.525 -6.445 1 98.81 552 VAL B C 1
ATOM 9398 O O . VAL B 1 552 ? 21.391 -1.322 -6.59 1 98.81 552 VAL B O 1
ATOM 9401 N N . PRO B 1 553 ? 22.062 -3.434 -6.828 1 98.94 553 PRO B N 1
ATOM 9402 C CA . PRO B 1 553 ? 23.188 -2.994 -7.672 1 98.94 553 PRO B CA 1
ATOM 9403 C C . PRO B 1 553 ? 22.734 -2.543 -9.055 1 98.94 553 PRO B C 1
ATOM 9405 O O . PRO B 1 553 ? 21.922 -3.227 -9.703 1 98.94 553 PRO B O 1
ATOM 9408 N N . VAL B 1 554 ? 23.266 -1.437 -9.516 1 98.88 554 VAL B N 1
ATOM 9409 C CA . VAL B 1 554 ? 22.766 -0.858 -10.758 1 98.88 554 VAL B CA 1
ATOM 9410 C C . VAL B 1 554 ? 23.938 -0.4 -11.617 1 98.88 554 VAL B C 1
ATOM 9412 O O . VAL B 1 554 ? 24.984 -0.003 -11.0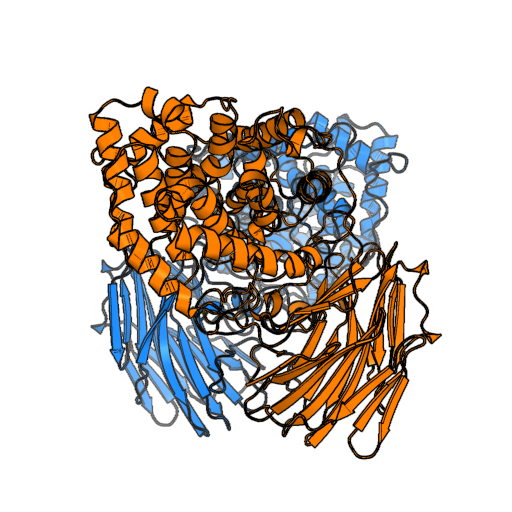94 1 98.88 554 VAL B O 1
ATOM 9415 N N . LEU B 1 555 ? 23.812 -0.549 -12.922 1 98.88 555 LEU B N 1
ATOM 9416 C CA . LEU B 1 555 ? 24.656 0.115 -13.906 1 98.88 555 LEU B CA 1
ATOM 9417 C C . LEU B 1 555 ? 23.953 1.318 -14.516 1 98.88 555 LEU B C 1
ATOM 9419 O O . LEU B 1 555 ? 22.859 1.182 -15.07 1 98.88 555 LEU B O 1
ATOM 9423 N N . ARG B 1 556 ? 24.594 2.445 -14.375 1 98.5 556 ARG B N 1
ATOM 9424 C CA . ARG B 1 556 ? 24.016 3.691 -14.875 1 98.5 556 ARG B CA 1
ATOM 9425 C C . ARG B 1 556 ? 24.781 4.199 -16.094 1 98.5 556 ARG B C 1
ATOM 9427 O O . ARG B 1 556 ? 26.016 4.062 -16.156 1 98.5 556 ARG B O 1
ATOM 9434 N N . GLY B 1 557 ? 24.047 4.781 -17.031 1 98 557 GLY B N 1
ATOM 9435 C CA . GLY B 1 557 ? 24.688 5.371 -18.188 1 98 557 GLY B CA 1
ATOM 9436 C C . GLY B 1 557 ? 23.797 6.344 -18.938 1 98 557 GLY B C 1
ATOM 9437 O O . GLY B 1 557 ? 22.688 6.637 -18.5 1 98 557 GLY B O 1
ATOM 9438 N N . GLU B 1 558 ? 24.375 6.891 -20 1 97.94 558 GLU B N 1
ATOM 9439 C CA . GLU B 1 558 ? 23.688 7.797 -20.906 1 97.94 558 GLU B CA 1
ATOM 9440 C C . GLU B 1 558 ? 23.734 7.285 -22.344 1 97.94 558 GLU B C 1
ATOM 9442 O O . GLU B 1 558 ? 24.734 6.719 -22.766 1 97.94 558 GLU B O 1
ATOM 9447 N N . LEU B 1 559 ? 22.656 7.492 -23.016 1 98.12 559 LEU B N 1
ATOM 9448 C CA . LEU B 1 559 ? 22.531 7.055 -24.406 1 98.12 559 LEU B CA 1
ATOM 9449 C C . LEU B 1 559 ? 22.172 8.219 -25.312 1 98.12 559 LEU B C 1
ATOM 9451 O O . LEU B 1 559 ? 21.109 8.844 -25.125 1 98.12 559 LEU B O 1
ATOM 9455 N N . SER B 1 560 ? 22.984 8.508 -26.266 1 97.75 560 SER B N 1
ATOM 9456 C CA . SER B 1 560 ? 22.656 9.477 -27.312 1 97.75 560 SER B CA 1
ATOM 9457 C C . SER B 1 560 ? 21.781 8.867 -28.375 1 97.75 560 SER B C 1
ATOM 9459 O O . SER B 1 560 ? 21.641 7.645 -28.453 1 97.75 560 SER B O 1
ATOM 9461 N N . PRO B 1 561 ? 21.094 9.727 -29.203 1 97.81 561 PRO B N 1
ATOM 9462 C CA . PRO B 1 561 ? 20.344 9.148 -30.312 1 97.81 561 PRO B CA 1
ATOM 9463 C C . PRO B 1 561 ? 21.203 8.242 -31.203 1 97.81 561 PRO B C 1
ATOM 9465 O O . PRO B 1 561 ? 22.359 8.555 -31.469 1 97.81 561 PRO B O 1
ATOM 9468 N N . GLY B 1 562 ? 20.688 7.094 -31.562 1 97.69 562 GLY B N 1
ATOM 9469 C CA . GLY B 1 562 ? 21.422 6.121 -32.344 1 97.69 562 GLY B CA 1
ATOM 9470 C C . GLY B 1 562 ? 21.219 4.691 -31.875 1 97.69 562 GLY B C 1
ATOM 9471 O O . GLY B 1 562 ? 20.188 4.363 -31.281 1 97.69 562 GLY B O 1
ATOM 9472 N N . THR B 1 563 ? 22.172 3.871 -32.312 1 96.62 563 THR B N 1
ATOM 9473 C CA . THR B 1 563 ? 22.141 2.459 -31.938 1 96.62 563 THR B CA 1
ATOM 9474 C C . THR B 1 563 ? 23.141 2.162 -30.844 1 96.62 563 THR B C 1
ATOM 9476 O O . THR B 1 563 ? 24.266 2.67 -30.859 1 96.62 563 THR B O 1
ATOM 9479 N N . HIS B 1 564 ? 22.719 1.436 -29.891 1 97.19 564 HIS B N 1
ATOM 9480 C CA . HIS B 1 564 ? 23.562 1.08 -28.766 1 97.19 564 HIS B CA 1
ATOM 9481 C C . HIS B 1 564 ? 23.484 -0.411 -28.453 1 97.19 564 HIS B C 1
ATOM 9483 O O . HIS B 1 564 ? 22.438 -1.037 -28.672 1 97.19 564 HIS B O 1
ATOM 9489 N N . LEU B 1 565 ? 24.562 -0.989 -28.047 1 97.12 565 LEU B N 1
ATOM 9490 C CA . LEU B 1 565 ? 24.625 -2.357 -27.531 1 97.12 565 LEU B CA 1
ATOM 9491 C C . LEU B 1 565 ? 25.031 -2.377 -26.078 1 97.12 565 LEU B C 1
ATOM 9493 O O . LEU B 1 565 ? 26.141 -1.95 -25.734 1 97.12 565 LEU B O 1
ATOM 9497 N N . LEU B 1 566 ? 24.109 -2.75 -25.203 1 98.25 566 LEU B N 1
ATOM 9498 C CA . LEU B 1 566 ? 24.375 -2.871 -23.781 1 98.25 566 LEU B CA 1
ATOM 9499 C C . LEU B 1 566 ? 24.453 -4.336 -23.359 1 98.25 566 LEU B C 1
ATOM 9501 O O . LEU B 1 566 ? 23.531 -5.109 -23.641 1 98.25 566 LEU B O 1
ATOM 9505 N N . ILE B 1 567 ? 25.5 -4.738 -22.719 1 98.25 567 ILE B N 1
ATOM 9506 C CA . ILE B 1 567 ? 25.688 -6.109 -22.25 1 98.25 567 ILE B CA 1
ATOM 9507 C C . ILE B 1 567 ? 26.094 -6.102 -20.766 1 98.25 567 ILE B C 1
ATOM 9509 O O . ILE B 1 567 ? 26.953 -5.324 -20.359 1 98.25 567 ILE B O 1
ATOM 9513 N N . CYS B 1 568 ? 25.422 -6.887 -20.016 1 98.56 568 CYS B N 1
ATOM 9514 C CA . CYS B 1 568 ? 25.828 -7.023 -18.625 1 98.56 568 CYS B CA 1
ATOM 9515 C C . CYS B 1 568 ? 25.703 -8.469 -18.156 1 98.56 568 CYS B C 1
ATOM 9517 O O . CYS B 1 568 ? 25.078 -9.289 -18.828 1 98.56 568 CYS B O 1
ATOM 9519 N N . ALA B 1 569 ? 26.344 -8.82 -17.109 1 98.44 569 ALA B N 1
ATOM 9520 C CA . ALA B 1 569 ? 26.219 -10.086 -16.391 1 98.44 569 ALA B CA 1
ATOM 9521 C C . ALA B 1 569 ? 25.766 -9.852 -14.945 1 98.44 569 ALA B C 1
ATOM 9523 O O . ALA B 1 569 ? 26.25 -8.938 -14.273 1 98.44 569 ALA B O 1
ATOM 9524 N N . VAL B 1 570 ? 24.797 -10.617 -14.508 1 98.69 570 VAL B N 1
ATOM 9525 C CA . VAL B 1 570 ? 24.203 -10.477 -13.18 1 98.69 570 VAL B CA 1
ATOM 9526 C C . VAL B 1 570 ? 24.391 -11.766 -12.391 1 98.69 570 VAL B C 1
ATOM 9528 O O . VAL B 1 570 ? 24.25 -12.867 -12.938 1 98.69 570 VAL B O 1
ATOM 9531 N N . TRP B 1 571 ? 24.766 -11.688 -11.133 1 98 571 TRP B N 1
ATOM 9532 C CA . TRP B 1 571 ? 24.922 -12.812 -10.219 1 98 571 TRP B CA 1
ATOM 9533 C C . TRP B 1 571 ? 24.422 -12.461 -8.82 1 98 571 TRP B C 1
ATOM 9535 O O . TRP B 1 571 ? 24.578 -11.328 -8.367 1 98 571 TRP B O 1
ATOM 9545 N N . ALA B 1 572 ? 23.781 -13.367 -8.117 1 98.5 572 ALA B N 1
ATOM 9546 C CA . ALA B 1 572 ? 23.484 -13.25 -6.695 1 98.5 572 ALA B CA 1
ATOM 9547 C C . ALA B 1 572 ? 23.516 -14.617 -6.016 1 98.5 572 ALA B C 1
ATOM 9549 O O . ALA B 1 572 ? 23.234 -15.641 -6.645 1 98.5 572 ALA B O 1
ATOM 9550 N N . GLY B 1 573 ? 23.891 -14.695 -4.801 1 98 573 GLY B N 1
ATOM 9551 C CA . GLY B 1 573 ? 23.984 -15.938 -4.047 1 98 573 GLY B CA 1
ATOM 9552 C C . GLY B 1 573 ? 24.781 -15.805 -2.77 1 98 573 GLY B C 1
ATOM 9553 O O . GLY B 1 573 ? 24.906 -14.711 -2.211 1 98 573 GLY B O 1
ATOM 9554 N N . ASP B 1 574 ? 25.25 -16.953 -2.303 1 97.56 574 ASP B N 1
ATOM 9555 C CA . ASP B 1 574 ? 26.094 -16.969 -1.111 1 97.56 574 ASP B CA 1
ATOM 9556 C C . ASP B 1 574 ? 27.406 -16.219 -1.357 1 97.56 574 ASP B C 1
ATOM 9558 O O . ASP B 1 574 ? 28.094 -16.453 -2.352 1 97.56 574 ASP B O 1
ATOM 9562 N N . SER B 1 575 ? 27.734 -15.352 -0.418 1 96.94 575 SER B N 1
ATOM 9563 C CA . SER B 1 575 ? 28.906 -14.516 -0.575 1 96.94 575 SER B CA 1
ATOM 9564 C C . SER B 1 575 ? 30.156 -15.359 -0.812 1 96.94 575 SER B C 1
ATOM 9566 O O . SER B 1 575 ? 31.031 -14.969 -1.584 1 96.94 575 SER B O 1
ATOM 9568 N N . GLN B 1 576 ? 30.266 -16.484 -0.23 1 95.56 576 GLN B N 1
ATOM 9569 C CA . GLN B 1 576 ? 31.453 -17.328 -0.309 1 95.56 576 GLN B CA 1
ATOM 9570 C C . GLN B 1 576 ? 31.625 -17.922 -1.705 1 95.56 576 GLN B C 1
ATOM 9572 O O . GLN B 1 576 ? 32.719 -18.328 -2.09 1 95.56 576 GLN B O 1
ATOM 9577 N N . ASP B 1 577 ? 30.547 -17.953 -2.412 1 95.31 577 ASP B N 1
ATOM 9578 C CA . ASP B 1 577 ? 30.578 -18.594 -3.725 1 95.31 577 ASP B CA 1
ATOM 9579 C C . ASP B 1 577 ? 30.844 -17.562 -4.824 1 95.31 577 ASP B C 1
ATOM 9581 O O . ASP B 1 577 ? 31.078 -17.922 -5.98 1 95.31 577 ASP B O 1
ATOM 9585 N N . PHE B 1 578 ? 30.781 -16.344 -4.492 1 95.62 578 PHE B N 1
ATOM 9586 C CA . PHE B 1 578 ? 30.953 -15.32 -5.508 1 95.62 578 PHE B CA 1
ATOM 9587 C C . PHE B 1 578 ? 32.406 -15.172 -5.898 1 95.62 578 PHE B C 1
ATOM 9589 O O . PHE B 1 578 ? 33.281 -15.117 -5.031 1 95.62 578 PHE B O 1
ATOM 9596 N N . ASN B 1 579 ? 32.688 -15.125 -7.176 1 94.44 579 ASN B N 1
ATOM 9597 C CA . ASN B 1 579 ? 34 -14.875 -7.75 1 94.44 579 ASN B CA 1
ATOM 9598 C C . ASN B 1 579 ? 33.906 -14.031 -9.023 1 94.44 579 ASN B C 1
ATOM 9600 O O . ASN B 1 579 ? 33.531 -14.547 -10.078 1 94.44 579 ASN B O 1
ATOM 9604 N N . LEU B 1 580 ? 34.312 -12.82 -8.93 1 93.88 580 LEU B N 1
ATOM 9605 C CA . LEU B 1 580 ? 34.219 -11.867 -10.023 1 93.88 580 LEU B CA 1
ATOM 9606 C C . LEU B 1 580 ? 35.031 -12.32 -11.227 1 93.88 580 LEU B C 1
ATOM 9608 O O . LEU B 1 580 ? 34.688 -12.031 -12.375 1 93.88 580 LEU B O 1
ATOM 9612 N N . THR B 1 581 ? 36.094 -12.953 -11.008 1 91.88 581 THR B N 1
ATOM 9613 C CA . THR B 1 581 ? 37 -13.391 -12.086 1 91.88 581 THR B CA 1
ATOM 9614 C C . THR B 1 581 ? 36.312 -14.445 -12.953 1 91.88 581 THR B C 1
ATOM 9616 O O . THR B 1 581 ? 36.75 -14.75 -14.055 1 91.88 581 THR B O 1
ATOM 9619 N N . ARG B 1 582 ? 35.219 -14.977 -12.438 1 92.62 582 ARG B N 1
ATOM 9620 C CA . ARG B 1 582 ? 34.5 -15.992 -13.18 1 92.62 582 ARG B CA 1
ATOM 9621 C C . ARG B 1 582 ? 33.375 -15.375 -13.992 1 92.62 582 ARG B C 1
ATOM 9623 O O . ARG B 1 582 ? 32.562 -16.078 -14.578 1 92.62 582 ARG B O 1
ATOM 9630 N N . ALA B 1 583 ? 33.281 -14.07 -14.023 1 94.56 583 ALA B N 1
ATOM 9631 C CA . ALA B 1 583 ? 32.281 -13.414 -14.859 1 94.56 583 ALA B CA 1
ATOM 9632 C C . ALA B 1 583 ? 32.438 -13.805 -16.328 1 94.56 583 ALA B C 1
ATOM 9634 O O . ALA B 1 583 ? 33.562 -13.977 -16.812 1 94.56 583 ALA B O 1
ATOM 9635 N N . PRO B 1 584 ? 31.328 -13.883 -17 1 96.25 584 PRO B N 1
ATOM 9636 C CA . PRO B 1 584 ? 31.391 -14.297 -18.406 1 96.25 584 PRO B CA 1
ATOM 9637 C C . PRO B 1 584 ? 32.094 -13.289 -19.297 1 96.25 584 PRO B C 1
ATOM 9639 O O . PRO B 1 584 ? 32.156 -12.102 -18.969 1 96.25 584 PRO B O 1
ATOM 9642 N N . GLU B 1 585 ? 32.625 -13.828 -20.375 1 95.31 585 GLU B N 1
ATOM 9643 C CA . GLU B 1 585 ? 33.219 -13.008 -21.406 1 95.31 585 GLU B CA 1
ATOM 9644 C C . GLU B 1 585 ? 32.312 -12.914 -22.641 1 95.31 585 GLU B C 1
ATOM 9646 O O . GLU B 1 585 ? 31.547 -13.836 -22.906 1 95.31 585 GLU B O 1
ATOM 9651 N N . VAL B 1 586 ? 32.469 -11.773 -23.266 1 96.25 586 VAL B N 1
ATOM 9652 C CA . VAL B 1 586 ? 31.625 -11.555 -24.438 1 96.25 586 VAL B CA 1
ATOM 9653 C C . VAL B 1 586 ? 32.5 -11.141 -25.625 1 96.25 586 VAL B C 1
ATOM 9655 O O . VAL B 1 586 ? 33.5 -10.43 -25.469 1 96.25 586 VAL B O 1
ATOM 9658 N N . SER B 1 587 ? 32.188 -11.648 -26.766 1 94.44 587 SER B N 1
ATOM 9659 C CA . SER B 1 587 ? 32.719 -11.156 -28.031 1 94.44 587 SER B CA 1
ATOM 9660 C C . SER B 1 587 ? 31.625 -11.039 -29.078 1 94.44 587 SER B C 1
ATOM 9662 O O . SER B 1 587 ? 30.656 -11.805 -29.062 1 94.44 587 SER B O 1
ATOM 9664 N N . VAL B 1 588 ? 31.719 -10.016 -29.859 1 92.44 588 VAL B N 1
ATOM 9665 C CA . VAL B 1 588 ? 30.781 -9.797 -30.953 1 92.44 588 VAL B CA 1
ATOM 9666 C C . VAL B 1 588 ? 31.516 -9.898 -32.281 1 92.44 588 VAL B C 1
ATOM 9668 O O . VAL B 1 588 ? 32.406 -9.102 -32.562 1 92.44 588 VAL B O 1
ATOM 9671 N N . GLU B 1 589 ? 31.141 -10.914 -33.094 1 91.25 589 GLU B N 1
ATOM 9672 C CA . GLU B 1 589 ? 31.766 -11.117 -34.375 1 91.25 589 GLU B CA 1
ATOM 9673 C C . GLU B 1 589 ? 30.734 -11.266 -35.5 1 91.25 589 GLU B C 1
ATOM 9675 O O . GLU B 1 589 ? 29.922 -12.188 -35.469 1 91.25 589 GLU B O 1
ATOM 9680 N N . GLN B 1 590 ? 30.797 -10.438 -36.531 1 91 590 GLN B N 1
ATOM 9681 C CA . GLN B 1 590 ? 29.938 -10.492 -37.719 1 91 590 GLN B CA 1
ATOM 9682 C C . GLN B 1 590 ? 28.469 -10.578 -37.312 1 91 590 GLN B C 1
ATOM 9684 O O . GLN B 1 590 ? 27.734 -11.438 -37.812 1 91 590 GLN B O 1
ATOM 9689 N N . GLY B 1 591 ? 28.125 -9.859 -36.281 1 90.31 591 GLY B N 1
ATOM 9690 C CA . GLY B 1 591 ? 26.719 -9.773 -35.906 1 90.31 591 GLY B CA 1
ATOM 9691 C C . GLY B 1 591 ? 26.281 -10.906 -35 1 90.31 591 GLY B C 1
ATOM 9692 O O . GLY B 1 591 ? 25.094 -11.078 -34.719 1 90.31 591 GLY B O 1
ATOM 9693 N N . VAL B 1 592 ? 27.234 -11.695 -34.562 1 94.5 592 VAL B N 1
ATOM 9694 C CA . VAL B 1 592 ? 26.953 -12.812 -33.688 1 94.5 592 VAL B CA 1
ATOM 9695 C C . VAL B 1 592 ? 27.578 -12.547 -32.312 1 94.5 592 VAL B C 1
ATOM 9697 O O . VAL B 1 592 ? 28.75 -12.164 -32.219 1 94.5 592 VAL B O 1
ATOM 9700 N N . ILE B 1 593 ? 26.781 -12.75 -31.328 1 95.44 593 ILE B N 1
ATOM 9701 C CA . ILE B 1 593 ? 27.281 -12.609 -29.953 1 95.44 593 ILE B CA 1
ATOM 9702 C C . ILE B 1 593 ? 27.766 -13.961 -29.453 1 95.44 593 ILE B C 1
ATOM 9704 O O . ILE B 1 593 ? 27.078 -14.969 -29.578 1 95.44 593 ILE B O 1
ATOM 9708 N N . HIS B 1 594 ? 28.969 -13.961 -28.906 1 96.38 594 HIS B N 1
ATOM 9709 C CA . HIS B 1 594 ? 29.547 -15.141 -28.266 1 96.38 594 HIS B CA 1
ATOM 9710 C C . HIS B 1 594 ? 29.75 -14.898 -26.766 1 96.38 594 HIS B C 1
ATOM 9712 O O . HIS B 1 594 ? 30.469 -13.969 -26.375 1 96.38 594 HIS B O 1
ATOM 9718 N N . LEU B 1 595 ? 29.062 -15.734 -26.016 1 96.62 595 LEU B N 1
ATOM 9719 C CA . LEU B 1 595 ? 29.188 -15.672 -24.562 1 96.62 595 LEU B CA 1
ATOM 9720 C C . LEU B 1 595 ? 29.875 -16.922 -24.031 1 96.62 595 LEU B C 1
ATOM 9722 O O . LEU B 1 595 ? 29.516 -18.047 -24.391 1 96.62 595 LEU B O 1
ATOM 9726 N N . THR B 1 596 ? 30.859 -16.672 -23.188 1 94.06 596 THR B N 1
ATOM 9727 C CA . THR B 1 596 ? 31.578 -17.812 -22.625 1 94.06 596 THR B CA 1
ATOM 9728 C C . THR B 1 596 ? 31.734 -17.656 -21.125 1 94.06 596 THR B C 1
ATOM 9730 O O . THR B 1 596 ? 32.125 -16.594 -20.641 1 94.06 596 THR B O 1
ATOM 9733 N N . SER B 1 597 ? 31.312 -18.656 -20.453 1 89.25 597 SER B N 1
ATOM 9734 C CA . SER B 1 597 ? 31.656 -18.797 -19.047 1 89.25 597 SER B CA 1
ATOM 9735 C C . SER B 1 597 ? 32.625 -19.953 -18.844 1 89.25 597 SER B C 1
ATOM 9737 O O . SER B 1 597 ? 33.125 -20.531 -19.797 1 89.25 597 SER B O 1
ATOM 9739 N N . ALA B 1 598 ? 32.969 -20.188 -17.5 1 81.62 598 ALA B N 1
ATOM 9740 C CA . ALA B 1 598 ? 33.906 -21.266 -17.188 1 81.62 598 ALA B CA 1
ATOM 9741 C C . ALA B 1 598 ? 33.312 -22.625 -17.594 1 81.62 598 ALA B C 1
ATOM 9743 O O . ALA B 1 598 ? 34.062 -23.531 -17.953 1 81.62 598 ALA B O 1
ATOM 9744 N N . THR B 1 599 ? 32.031 -22.641 -17.656 1 80.88 599 THR B N 1
ATOM 9745 C CA . THR B 1 599 ? 31.453 -23.969 -17.797 1 80.88 599 THR B CA 1
ATOM 9746 C C . THR B 1 599 ? 30.562 -24.047 -19.047 1 80.88 599 THR B C 1
ATOM 9748 O O . THR B 1 599 ? 30.156 -25.141 -19.453 1 80.88 599 THR B O 1
ATOM 9751 N N . GLN B 1 600 ? 30.281 -22.922 -19.609 1 89.25 600 GLN B N 1
ATOM 9752 C CA . GLN B 1 600 ? 29.281 -22.953 -20.672 1 89.25 600 GLN B CA 1
ATOM 9753 C C . GLN B 1 600 ? 29.578 -21.922 -21.75 1 89.25 600 GLN B C 1
ATOM 9755 O O . GLN B 1 600 ? 30.219 -20.906 -21.469 1 89.25 600 GLN B O 1
ATOM 9760 N N . LYS B 1 601 ? 29.141 -22.266 -22.969 1 92.12 601 LYS B N 1
ATOM 9761 C CA . LYS B 1 601 ? 29.203 -21.328 -24.094 1 92.12 601 LYS B CA 1
ATOM 9762 C C . LYS B 1 601 ? 27.844 -21.188 -24.781 1 92.12 601 LYS B C 1
ATOM 9764 O O . LYS B 1 601 ? 27.078 -22.156 -24.844 1 92.12 601 LYS B O 1
ATOM 9769 N N . THR B 1 602 ? 27.531 -19.984 -25.141 1 93.62 602 THR B N 1
ATOM 9770 C CA . THR B 1 602 ? 26.312 -19.688 -25.875 1 93.62 602 THR B CA 1
ATOM 9771 C C . THR B 1 602 ? 26.578 -18.672 -26.984 1 93.62 602 THR B C 1
ATOM 9773 O O . THR B 1 602 ? 27.406 -17.766 -26.812 1 93.62 602 THR B O 1
ATOM 9776 N N . GLN B 1 603 ? 25.969 -18.859 -28.156 1 93.94 603 GLN B N 1
ATOM 9777 C CA . GLN B 1 603 ? 26.047 -17.875 -29.234 1 93.94 603 GLN B CA 1
ATOM 9778 C C . GLN B 1 603 ? 24.703 -17.688 -29.922 1 93.94 603 GLN B C 1
ATOM 9780 O O . GLN B 1 603 ? 23.922 -18.641 -30.031 1 93.94 603 GLN B O 1
ATOM 9785 N N . PHE B 1 604 ? 24.422 -16.531 -30.344 1 93.69 604 PHE B N 1
ATOM 9786 C CA . PHE B 1 604 ? 23.203 -16.234 -31.094 1 93.69 604 PHE B CA 1
ATOM 9787 C C . PHE B 1 604 ? 23.375 -14.977 -31.938 1 93.69 604 PHE B C 1
ATOM 9789 O O . PHE B 1 604 ? 24.172 -14.109 -31.594 1 93.69 604 PHE B O 1
ATOM 9796 N N . PRO B 1 605 ? 22.641 -14.852 -33.031 1 92.88 605 PRO B N 1
ATOM 9797 C CA . PRO B 1 605 ? 22.703 -13.648 -33.875 1 92.88 605 PRO B CA 1
ATOM 9798 C C . PRO B 1 605 ? 21.984 -12.453 -33.25 1 92.88 605 PRO B C 1
ATOM 9800 O O . PRO B 1 605 ? 20.953 -12.617 -32.594 1 92.88 605 PRO B O 1
ATOM 9803 N N . LEU B 1 606 ? 22.516 -11.25 -33.406 1 90.88 606 LEU B N 1
ATOM 9804 C CA . LEU B 1 606 ? 21.906 -10.016 -32.938 1 90.88 606 LEU B CA 1
ATOM 9805 C C . LEU B 1 606 ? 20.734 -9.602 -33.812 1 90.88 606 LEU B C 1
ATOM 9807 O O . LEU B 1 606 ? 20.172 -8.523 -33.625 1 90.88 606 LEU B O 1
ATOM 9811 N N . THR B 1 607 ? 20.406 -10.289 -34.781 1 81.75 607 THR B N 1
ATOM 9812 C CA . THR B 1 607 ? 19.219 -10.086 -35.562 1 81.75 607 THR B CA 1
ATOM 9813 C C . THR B 1 607 ? 18.297 -11.297 -35.469 1 81.75 607 THR B C 1
ATOM 9815 O O . THR B 1 607 ? 18.734 -12.438 -35.656 1 81.75 607 THR B O 1
ATOM 9818 N N . GLU B 1 608 ? 17.344 -11.18 -34.5 1 69.94 608 GLU B N 1
ATOM 9819 C CA . GLU B 1 608 ? 16.422 -12.305 -34.406 1 69.94 608 GLU B CA 1
ATOM 9820 C C . GLU B 1 608 ? 15.297 -12.188 -35.406 1 69.94 608 GLU B C 1
ATOM 9822 O O . GLU B 1 608 ? 14.672 -11.133 -35.531 1 69.94 608 GLU B O 1
ATOM 9827 N N . GLN B 1 609 ? 15.312 -13.031 -36.438 1 59.19 609 GLN B N 1
ATOM 9828 C CA . GLN B 1 609 ? 14.203 -13.07 -37.375 1 59.19 609 GLN B CA 1
ATOM 9829 C C . GLN B 1 609 ? 12.953 -13.68 -36.719 1 59.19 609 GLN B C 1
ATOM 9831 O O . GLN B 1 609 ? 13.055 -14.656 -36 1 59.19 609 GLN B O 1
ATOM 9836 N N . PRO B 1 610 ? 11.75 -12.82 -36.719 1 52.81 610 PRO B N 1
ATOM 9837 C CA . PRO B 1 610 ? 10.523 -13.43 -36.219 1 52.81 610 PRO B CA 1
ATOM 9838 C C . PRO B 1 610 ? 10.312 -14.859 -36.719 1 52.81 610 PRO B C 1
ATOM 9840 O O . PRO B 1 610 ? 10.633 -15.172 -37.844 1 52.81 610 PRO B O 1
ATOM 9843 N N . LYS B 1 611 ? 10.383 -15.797 -35.875 1 49.12 611 LYS B N 1
ATOM 9844 C CA . LYS B 1 611 ? 9.883 -17.078 -36.344 1 49.12 611 LYS B CA 1
ATOM 9845 C C . LYS B 1 611 ? 8.477 -16.938 -36.938 1 49.12 611 LYS B C 1
ATOM 9847 O O . LYS B 1 611 ? 7.59 -16.359 -36.281 1 49.12 611 LYS B O 1
ATOM 9852 N N . GLU B 1 612 ? 8.383 -17.047 -38.281 1 35.03 612 GLU B N 1
ATOM 9853 C CA . GLU B 1 612 ? 7.039 -17.203 -38.844 1 35.03 612 GLU B CA 1
ATOM 9854 C C . GLU B 1 612 ? 6.219 -18.203 -38.031 1 35.03 612 GLU B C 1
ATOM 9856 O O . GLU B 1 612 ? 6.742 -19.219 -37.562 1 35.03 612 GLU B O 1
#

Foldseek 3Di:
DDAAQADLPQLLFFLVSLLSRLLSQLVLQVVQQDLLALFGQDDDDFFPQDRLVLRNLLLLLNLLSQQLCQLQPHHHDPVVSNLSSLLQQLDPPRPNDVDQAAAQGVVLVSLLSVLSSLLRHVVVRCVVPDPVSVVSNLVRSCNNLPHHHDLFLSLLSNVSNQLSCVNNVHDHDVVSNVVSVVSQVVQDLDQLFGARGPLAARDLCSQLGQLLSLLVCLQSCCVPCVVSSVVSLVSLLRVCLVLLLQAAQQQFGWQFDQLQQLEQSSLLNLLSCQVRVRPRDFLQASLQNLSSNVSVLSPAAQADRSSHGAGAHSYHFCLSHWSRDGRSNNSNNSSSVSNSSDYCPRSNNPDHHDTHDDDDPQADDFSNQKTWGHDVVKIKMAHDARAHPVPIAQRCFRHHAGMTISVQGFFGAPDQFAPQRHRQERWKWKDLPRRGTFTFHGFPAWGDDGFWIWTWGDSDPAKIWIWIWGDDHQKTKIKIKMAHQGKMKIKHWYGWDACVPNFDWDWAFFKTWTHDPWKIKIKGWQDPHTFTWDWHWHCASGGRRHRHIIIIIMGIDIDHHGIDMTMMMIHMDTPVPDDPVQTWHWDADPQKIWIDGPVDIDIDGVDDDRDD/DDAAQADLPQLLFFLVSLLSRLLSQLVLQVVQQDLLALFGQDDDDFFPQDRLVLRNLLLLLNLLSQQLCQLQPHHHDPVVSNLSSLLQQLDPPHPNDVDQAAAQGVVLVSLLSVLSSLLRHVVVNCVVPDPVSVVSNLVRSCSNLPHHHDLFLSLLSNVSNQLSCVNNVHDHDVVSNVVSVVSQVVQDLDQLFGARGPLAARDLCSQLGQLLSLLVCLQSCCVPCVVSSVVSLVSLLRVCLVLLLQAAQQQFGWQFDQLQQLELSSLLNLLSCQVRVRPRDFLQQSLQNLSSNVSVLSPAAQADRSSHGAGAHSYHFCLSHWSRDGRSNNSNNSSSVSNSSDYCPGRNNPDHHDTHDDDDPQADDFSNQKTWGDDVVKIKMAHDARAHPVPIAQRCFRHHAGMTISVQGFFGAPDQFAPQRHRQERWKWKDLPRRGIFTFHGFPAWGDDGFWIWTWGDSDPAKIWIWIWGDDHQKTKIKIKMAHQGKMKIKHWYGWDACVPNFDWDWAFFKTWTHDPWKIKIKGWQDPHTFTWDWHWHCASGGRRHRHIIIIIMGIDIDHHGIDMTMMMIHMDTPVPDDPVQTWHWDADPQKIWIDGPVDIDIDGVDDDRDD

Nearest PDB structures (foldseek):
  8oi4-assembly1_D  TM=8.699E-01  e=1.919E-16  organismal metagenomes
  8oi4-assembly1_B  TM=8.719E-01  e=2.486E-16  organismal metagenomes
  4mmi-assembly1_A  TM=4.947E-01  e=1.578E-10  Pedobacter heparinus
  4mmh-assembly1_A  TM=3.422E-01  e=3.259E-10  Pedobacter heparinus
  4fnv-assembly1_A  TM=3.111E-01  e=1.541E-09  Bacteroides thetaiotaomicron VPI-5482

pLDDT: mean 96.39, std 4.79, range [35.03, 98.94]

Organism: Scandinavium goeteborgense (NCBI:txid1851514)

Solvent-accessible surface area (backbone atoms only — not comparable to full-atom values): 61400 Å² total; per-residue (Å²): 91,81,35,39,72,50,71,81,78,62,77,45,81,48,72,68,41,46,52,48,54,52,47,31,48,53,54,38,49,48,85,51,57,48,85,88,32,34,38,29,63,76,46,57,45,34,12,65,77,33,59,71,56,34,14,37,41,25,42,38,24,50,37,38,49,48,32,17,30,45,39,36,73,37,77,57,88,62,51,63,59,55,54,45,17,51,53,34,23,30,28,83,84,38,94,39,31,69,73,81,82,56,70,64,34,70,67,45,61,44,40,23,39,54,8,48,29,26,46,60,27,29,66,80,53,50,71,78,43,54,72,68,56,49,47,28,45,50,55,55,57,52,54,41,66,74,49,52,63,64,77,37,63,61,42,52,21,44,36,33,33,40,49,8,22,53,64,56,71,42,89,62,60,66,65,47,42,50,54,34,54,58,60,51,57,75,23,55,68,50,85,41,37,47,30,59,16,86,85,32,34,63,43,59,58,42,43,51,33,51,41,21,54,36,34,50,46,25,56,78,32,34,88,81,39,45,70,60,20,50,50,41,48,51,34,42,50,48,24,47,73,56,54,59,66,46,45,42,95,70,25,42,51,57,61,57,38,85,65,48,40,23,51,62,21,79,40,14,31,50,19,34,34,61,67,54,62,53,90,74,65,55,42,19,36,44,38,23,56,46,35,36,25,51,51,40,55,61,71,42,41,36,48,37,63,58,24,38,61,33,46,20,51,33,24,49,33,60,66,74,45,45,50,76,48,20,54,29,46,26,39,52,20,29,46,31,50,40,47,43,35,49,47,76,84,33,63,51,66,65,36,63,70,34,71,78,74,92,72,76,63,62,38,54,37,64,86,62,33,34,36,34,36,76,38,86,90,34,38,37,35,37,41,57,67,32,36,64,84,83,63,54,56,46,43,42,56,34,40,31,30,51,49,34,18,47,75,47,32,54,40,41,62,56,46,57,62,37,69,43,22,53,32,43,47,26,31,60,33,38,18,72,75,72,49,46,64,40,48,59,52,57,47,84,39,71,47,64,48,71,49,36,38,41,32,32,30,53,77,43,98,68,27,44,36,40,34,39,44,30,61,52,82,76,30,39,35,39,38,35,43,33,40,30,80,48,61,29,33,38,41,35,23,16,53,40,42,67,34,80,66,73,42,51,75,50,62,40,83,21,27,7,37,34,37,39,96,60,37,28,26,27,28,35,47,65,28,90,75,65,27,38,22,41,75,43,61,29,52,29,54,27,36,49,67,46,25,44,24,33,34,21,21,23,38,36,46,76,41,66,58,42,77,47,71,48,31,34,38,30,39,67,41,50,46,87,74,64,56,77,89,60,56,67,45,74,48,79,54,96,61,27,39,38,38,37,43,94,86,40,76,51,71,50,58,76,67,76,72,79,77,126,92,80,37,38,71,52,72,83,78,64,78,44,81,47,72,67,40,46,52,48,53,53,48,31,48,52,54,37,48,48,85,51,55,48,85,87,32,33,39,28,65,75,46,58,44,34,12,63,76,33,59,71,54,34,14,35,42,24,42,38,24,49,38,37,49,45,32,17,32,44,40,34,74,38,78,60,91,63,51,63,59,56,53,46,17,51,53,34,23,31,28,84,87,40,94,41,30,69,70,84,83,57,69,63,34,69,66,46,63,43,40,23,38,54,8,48,29,25,47,60,28,30,67,81,53,52,71,78,45,53,72,67,55,48,48,27,46,49,56,56,59,53,53,42,65,72,48,53,64,63,76,36,63,60,43,53,20,45,37,32,32,41,49,7,22,54,62,55,72,41,88,61,61,65,63,48,43,51,55,34,55,58,58,53,57,74,23,55,68,52,84,39,38,48,31,60,16,87,85,32,35,64,43,58,56,41,43,50,31,51,41,21,52,36,34,52,45,26,56,78,32,35,89,82,40,46,68,60,21,50,50,38,49,52,35,42,50,49,24,47,74,56,55,60,67,47,46,41,92,68,25,44,50,57,61,57,39,84,66,48,40,23,50,62,21,77,41,15,31,49,20,33,34,60,68,54,62,53,91,76,64,56,43,18,36,43,38,23,56,45,36,35,25,49,51,40,54,63,70,43,43,36,48,37,61,58,23,37,60,33,46,21,51,34,25,50,32,59,66,75,46,44,49,76,47,21,54,28,47,26,40,53,20,28,47,31,49,41,47,44,35,50,46,75,82,32,64,51,65,64,37,63,69,34,71,78,72,93,72,77,63,63,37,54,36,63,86,60,32,34,37,33,37,76,40,87,91,35,40,36,33,38,40,57,66,30,36,62,86,84,63,54,55,46,43,40,56,35,38,31,30,50,50,35,19,46,74,47,33,53,39,43,60,56,46,57,61,37,69,43,22,52,32,42,48,25,32,62,32,36,20,72,75,72,51,45,62,41,47,59,53,58,48,84,42,73,48,63,50,72,49,36,36,40,32,32,30,53,78,42,96,69,28,44,36,40,36,39,45,29,61,52,81,77,32,39,35,41,39,34,44,34,40,32,78,48,60,30,34,38,40,34,23,16,54,39,40,65,34,79,66,73,42,49,74,50,61,40,83,18,28,7,38,35,36,39,98,60,38,26,24,27,27,34,48,65,27,90,75,63,28,37,22,40,74,42,61,29,54,29,54,27,35,49,67,47,25,43,26,33,35,20,20,22,40,34,46,75,39,66,59,41,76,47,72,47,31,34,39,30,40,66,40,50,46,88,73,64,55,78,90,61,55,65,45,73,48,79,54,96,60,28,40,38,39,36,44,93,85,40,74,50,71,51,60,78,67,78,73,79,79,127

Sequence (1224 aa):
MQPEHINADNPLQQRSDLTQWVNDMLNAVTPFIKNNHSGVDLANFTTHYGQRIANMEAFSRLLWGVTPLLAGGQEPEQLSLYIQAIKNGTHPAHPEYWGEIGHSDQRVVEMAAYGLLLALAHQPLLAHFNELEKHHLWQWLKQSETATIPDNNWHFFPILVQVGFHHAGMPVNHETIERHFAAMEHYWLGDGWYSDGPERPRDYYISMGFHFYGLIYSQLMKEVDPQRCATLRERATVFAADFIHFFDDDGAAIPFGRSLTYRFAQAAFWSAAAFTGLDVYSPGILKGLVLRHLRWWQQQQPFDRDGVLSVGYSYPNLIMAEDYNAPGSPYWALKTVLVLALGENSDFWQAKEAPLPPRETPHAIPKAAQILVHQPNHLWMLTSGQLERNNFVNTEAKYCKFAYSTRYAFNVERGRFGLAHASPDSMLLLSEKDNYWRGRRECQQVSVHENYIYSRWLPWNDVTVDSWLVALGDWQVRVHQLQTARELDCAEGGFSINSRPLPEQRLNAGTSLLTGEHDTSAIVCLSEKRRQGEVVFTPPNSNLLFADRAAVPVLRGELSPGTHLLICAVWAGDSQDFNLTRAPEVSVEQGVIHLTSATQKTQFPLTEQPKEMQPEHINADNPLQQRSDLTQWVNDMLNAVTPFIKNNHSGVDLANFTTHYGQRIANMEAFSRLLWGVTPLLAGGQEPEQLSLYIQAIKNGTHPAHPEYWGEIGHSDQRVVEMAAYGLLLALAHQPLLAHFNELEKHHLWQWLKQSETATIPDNNWHFFPILVQVGFHHAGMPVNHETIERHFAAMEHYWLGDGWYSDGPERPRDYYISMGFHFYGLIYSQLMKEVDPQRCATLRERATVFAADFIHFFDDDGAAIPFGRSLTYRFAQAAFWSAAAFTGLDVYSPGILKGLVLRHLRWWQQQQPFDRDGVLSVGYSYPNLIMAEDYNAPGSPYWALKTVLVLALGENSDFWQAKEAPLPPRETPHAIPKAAQILVHQPNHLWMLTSGQLERNNFVNTEAKYCKFAYSTRYAFNVERGRFGLAHASPDSMLLLSEKDNYWRGRRECQQVSVHENYIYSRWLPWNDVTVDSWLVALGDWQVRVHQLQTARELDCAEGGFSINSRPLPEQRLNAGTSLLTGEHDTSAIVCLSEKRRQGEVVFTPPNSNLLFADRAAVPVLRGELSPGTHLLICAVWAGDSQDFNLTRAPEVSVEQGVIHLTSATQKTQFPLTEQPKE

Radius of gyration: 31.09 Å; Cα contacts (8 Å, |Δi|>4): 2959; chains: 2; bounding box: 73×86×81 Å

Secondary structure (DSSP, 8-state):
-PPTT--TT----SHHHHHHHHHHHHHHHGGG--TT-SS----S---TTHHHHHHHHHHHHHHHHHHHHHHTT-PPTTHHHHHHHHHHHH-TTSTT------TT-HHHHHHHHHHHHHHHHHHHHHTT--HHHHHHHHHHHHGGGS----SSGGGHHHHHHHHHHHHHT----HHHHHHHHHHHGGGEEETTEE-SSTT---SHHIIIIIIHHHHHHHHHTTTTSHHHHHHHHHHHHHHHHHHGGGB-TTS-B---SS-GGGGGGGGHHHHHHHHHT-TTS-HHHHHHHHHHHHHHHHTS--B-TTSPBPSBSSSB-GGG--TT--TTGGGGGGGGGGGGGS-TTSHHHHSPP-PPPP--SSEEEGGGTEEEEEETTEEEEEE-----TT--TTHHHHHSSSEEETTT--BPP--SBSGGGS--TT-EEEESSSSBEE----EEEEEE-SSEEEEEEEEETTEEEEEEEEEETTEEEEEEEEEESS-EEEEEE---EE-SSPPEEEEEBTEEEEE-SSEEEEEEE-SSSPPEEEEEEPPTT-BSS-SSPEEEEEEEEEE-SEEEEEEEEEEEEEGGG--GGG--EEEEETTEEEEE-SS-EEEEESS-----/-PPTT--TT----SHHHHHHHHHHHHHHHGGG--TT-SS----S---TTHHHHHHHHHHHHHHHHHHHHHHTT-PPTTHHHHHHHHHHHH-TTSTT------TT-HHHHHHHHHHHHHHHHHHHHHTT--HHHHHHHHHHHHGGGT----SSGGGHHHHHHHHHHHHHT----HHHHHHHHHHHGGGEEETTEE-SSTT---SHHIIIIIIHHHHHHHHHTTTTSHHHHHHHHHHHHHHHHHHGGGB-TTS-B---SS-GGGGGGGGHHHHHHHHHT-TTS-HHHHHHHHHHHHHHHHTS--B-TTSPBPSBSSSB-GGG--TT--TTGGGGGGGGGGGGGS-TTSHHHHSPP-PPPP--SSEEEGGGTEEEEEETTEEEEEE-----TT--TTHHHHHSSSEEETTT--BPP--SBSGGGS--TT-EEEESSSSBEE----EEEEEE-SSEEEEEEEEETTEEEEEEEEEETTEEEEEEEEEESS-EEEEEE---EE-SSPPEEEEEBTEEEEE-SSEEEEEEE-SSSPPEEEEEEPPTT-BSS-SSPEEEEEEEEEE-SEEEEEEEEEEEEEGGG--GGG--EEEEETTEEEEE-SS-EEEEESS-----

InterPro domains:
  IPR016624 Uncharacterised conserved protein UCP014753 [PIRSF014753] (7-572)
  IPR016624 Uncharacterised conserved protein UCP014753 [PTHR35339] (2-571)
  IPR049237 DUF2264, C-terminal domain [PF20938] (362-575)
  IPR049349 DUF2264, N-terminal domain [PF10022] (14-355)